Protein AF-A0A7J6WFV6-F1 (afdb_monomer)

Structure (mmCIF, N/CA/C/O backbone):
data_AF-A0A7J6WFV6-F1
#
_entry.id   AF-A0A7J6WFV6-F1
#
loop_
_atom_site.group_PDB
_atom_site.id
_atom_site.type_symbol
_atom_site.label_atom_id
_atom_site.label_alt_id
_atom_site.label_comp_id
_atom_site.label_asym_id
_atom_site.label_entity_id
_atom_site.label_seq_id
_atom_site.pdbx_PDB_ins_code
_atom_site.Cartn_x
_atom_site.Cartn_y
_atom_site.Cartn_z
_atom_site.occupancy
_atom_site.B_iso_or_equiv
_atom_site.auth_seq_id
_atom_site.auth_comp_id
_atom_site.auth_asym_id
_atom_site.auth_atom_id
_atom_site.pdbx_PDB_model_num
ATOM 1 N N . MET A 1 1 ? -3.712 -35.197 37.647 1.00 38.50 1 MET A N 1
ATOM 2 C CA . MET A 1 1 ? -5.068 -35.446 38.181 1.00 38.50 1 MET A CA 1
ATOM 3 C C . MET A 1 1 ? -5.587 -34.209 38.915 1.00 38.50 1 MET A C 1
ATOM 5 O O . MET A 1 1 ? -5.050 -33.871 39.955 1.00 38.50 1 MET A O 1
ATOM 9 N N . LYS A 1 2 ? -6.598 -33.537 38.350 1.00 28.94 2 LYS A N 1
ATOM 10 C CA . LYS A 1 2 ? -7.757 -32.888 39.006 1.00 28.94 2 LYS A CA 1
ATOM 11 C C . LYS A 1 2 ? -8.653 -32.417 37.851 1.00 28.94 2 LYS A C 1
ATOM 13 O O . LYS A 1 2 ? -8.308 -31.489 37.129 1.00 28.94 2 LYS A O 1
ATOM 18 N N . LYS A 1 3 ? -9.720 -33.179 37.591 1.00 36.91 3 LYS A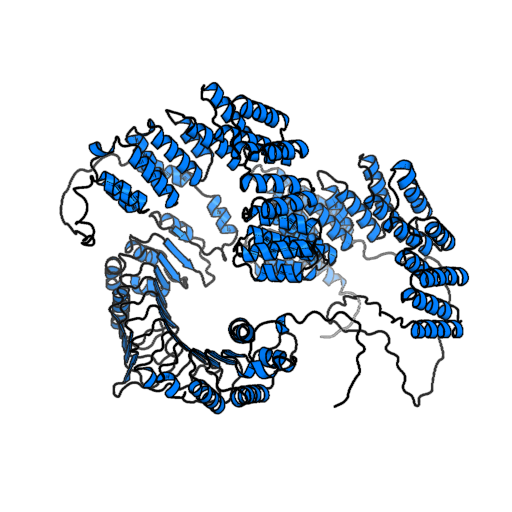 N 1
ATOM 19 C CA . LYS A 1 3 ? -10.684 -32.968 36.500 1.00 36.91 3 LYS A CA 1
ATOM 20 C C . LYS A 1 3 ? -11.504 -31.702 36.784 1.00 36.91 3 LYS A C 1
ATOM 22 O O . LYS A 1 3 ? -12.236 -31.678 37.767 1.00 36.91 3 LYS A O 1
ATOM 27 N N . ARG A 1 4 ? -11.447 -30.697 35.905 1.00 28.95 4 ARG A N 1
ATOM 28 C CA . ARG A 1 4 ? -12.541 -29.729 35.724 1.00 28.95 4 ARG A CA 1
ATOM 29 C C . ARG A 1 4 ? -13.315 -30.151 34.478 1.00 28.95 4 ARG A C 1
ATOM 31 O O . ARG A 1 4 ? -12.769 -30.136 33.381 1.00 28.95 4 ARG A O 1
ATOM 38 N N . LYS A 1 5 ? -14.560 -30.594 34.677 1.00 34.78 5 LYS A N 1
ATOM 39 C CA . LYS A 1 5 ? -15.556 -30.756 33.611 1.00 34.78 5 LYS A CA 1
ATOM 40 C C . LYS A 1 5 ? -15.832 -29.362 33.037 1.00 34.78 5 LYS A C 1
ATOM 42 O O . LYS A 1 5 ? -16.351 -28.519 33.760 1.00 34.78 5 LYS A O 1
ATOM 47 N N . MET A 1 6 ? -15.467 -29.130 31.779 1.00 28.58 6 MET A N 1
ATOM 48 C CA . MET A 1 6 ? -16.025 -28.046 30.969 1.00 28.58 6 MET A CA 1
ATOM 49 C C . MET A 1 6 ? -17.106 -28.651 30.078 1.00 28.58 6 MET A C 1
ATOM 51 O O . MET A 1 6 ? -16.882 -29.645 29.390 1.00 28.58 6 MET A O 1
ATOM 55 N N . THR A 1 7 ? -18.293 -28.075 30.179 1.00 32.41 7 THR A N 1
ATOM 56 C CA . THR A 1 7 ? -19.485 -28.349 29.384 1.00 32.41 7 THR A CA 1
ATOM 57 C C . THR A 1 7 ? -19.249 -27.960 27.926 1.00 32.41 7 THR A C 1
ATOM 59 O O . THR A 1 7 ? -18.735 -26.880 27.641 1.00 32.41 7 THR A O 1
ATOM 62 N N . MET A 1 8 ? -19.610 -28.857 27.006 1.00 37.09 8 MET A N 1
ATOM 63 C CA . MET A 1 8 ? -19.608 -28.600 25.568 1.00 37.09 8 MET A CA 1
ATOM 64 C C . MET A 1 8 ? -20.752 -27.655 25.202 1.00 37.09 8 MET A C 1
ATOM 66 O O . MET A 1 8 ? -21.900 -28.080 25.212 1.00 37.09 8 MET A O 1
ATOM 70 N N . SER A 1 9 ? -20.428 -26.416 24.842 1.00 36.56 9 SER A N 1
ATOM 71 C CA . SER A 1 9 ? -21.142 -25.630 23.826 1.00 36.56 9 SER A CA 1
ATOM 72 C C . SER A 1 9 ? -20.455 -24.273 23.684 1.00 36.56 9 SER A C 1
ATOM 74 O O . SER A 1 9 ? -20.922 -23.293 24.241 1.00 36.56 9 SER A O 1
ATOM 76 N N . ASP A 1 10 ? -19.324 -24.219 22.985 1.00 33.66 10 ASP A N 1
ATOM 77 C CA . ASP A 1 10 ? -18.844 -22.985 22.361 1.00 33.66 10 ASP A CA 1
ATOM 78 C C . ASP A 1 10 ? -17.827 -23.333 21.274 1.00 33.66 10 ASP A C 1
ATOM 80 O O . ASP A 1 10 ? -17.035 -24.266 21.406 1.00 33.66 10 ASP A O 1
ATOM 84 N N . LYS A 1 11 ? -17.930 -22.621 20.152 1.00 40.34 11 LYS A N 1
ATOM 85 C CA . LYS A 1 11 ? -17.236 -22.852 18.879 1.00 40.34 11 LYS A CA 1
ATOM 86 C C . LYS A 1 11 ? -15.741 -23.132 19.073 1.00 40.34 11 LYS A C 1
ATOM 88 O O . LYS A 1 11 ? -14.942 -22.215 19.248 1.00 40.34 11 LYS A O 1
ATOM 93 N N . VAL A 1 12 ? -15.359 -24.401 18.960 1.00 38.16 12 VAL A N 1
ATOM 94 C CA . VAL A 1 12 ? -13.961 -24.810 18.822 1.00 38.16 12 VAL A CA 1
ATOM 95 C C . VAL A 1 12 ? -13.484 -24.291 17.470 1.00 38.16 12 VAL A C 1
ATOM 97 O O . VAL A 1 12 ? -13.964 -24.728 16.424 1.00 38.16 12 VAL A O 1
ATOM 100 N N . GLY A 1 13 ? -12.568 -23.320 17.481 1.00 39.78 13 GLY A N 1
ATOM 101 C CA . GLY A 1 13 ? -11.768 -23.018 16.302 1.00 39.78 13 GLY A CA 1
ATOM 102 C C . GLY A 1 13 ? -11.133 -24.324 15.843 1.00 39.78 13 GLY A C 1
ATOM 103 O O . GLY A 1 13 ? -10.410 -24.947 16.615 1.00 39.78 13 GLY A O 1
ATOM 104 N N . ILE A 1 14 ? -11.476 -24.774 14.636 1.00 43.75 14 ILE A N 1
ATOM 105 C CA . ILE A 1 14 ? -10.918 -25.996 14.057 1.00 43.75 14 ILE A CA 1
ATOM 106 C C . ILE A 1 14 ? -9.399 -25.835 14.094 1.00 43.75 14 ILE A C 1
ATOM 108 O O . ILE A 1 14 ? -8.862 -24.916 13.468 1.00 43.75 14 ILE A O 1
ATOM 112 N N . ASP A 1 15 ? -8.718 -26.686 14.858 1.00 55.09 15 ASP A N 1
ATOM 113 C CA . ASP A 1 15 ? -7.265 -26.769 14.852 1.00 55.09 15 ASP A CA 1
ATOM 114 C C . ASP A 1 15 ? -6.843 -27.363 13.504 1.00 55.09 15 ASP A C 1
ATOM 116 O O . ASP A 1 15 ? -6.619 -28.558 13.356 1.00 55.09 15 ASP A O 1
ATOM 120 N N . ARG A 1 16 ? -6.802 -26.510 12.477 1.00 61.06 16 ARG A N 1
ATOM 121 C CA . ARG A 1 16 ? -6.422 -26.889 11.110 1.00 61.06 16 ARG A CA 1
ATOM 122 C C . ARG A 1 16 ? -4.973 -27.326 11.021 1.00 61.06 16 ARG A C 1
ATOM 124 O O . ARG A 1 16 ? -4.603 -28.014 10.078 1.00 61.06 16 ARG A O 1
ATOM 131 N N . ILE A 1 17 ? -4.144 -26.919 11.984 1.00 58.09 17 ILE A N 1
ATOM 132 C CA . ILE A 1 17 ? -2.787 -27.436 12.050 1.00 58.09 17 ILE A CA 1
ATOM 133 C C . ILE A 1 17 ? -2.912 -28.939 12.343 1.00 58.09 17 ILE A C 1
ATOM 135 O O . ILE A 1 17 ? -2.268 -29.708 11.639 1.00 58.09 17 ILE A O 1
ATOM 139 N N . SER A 1 18 ? -3.804 -29.358 13.268 1.00 64.44 18 SER A N 1
ATOM 140 C CA . SER A 1 18 ? -4.104 -30.765 13.623 1.00 64.44 18 SER A CA 1
ATOM 141 C C . SER A 1 18 ? -4.593 -31.634 12.465 1.00 64.44 18 SER A C 1
ATOM 143 O O . SER A 1 18 ? -4.590 -32.853 12.615 1.00 64.44 18 SER A O 1
ATOM 145 N N . GLU A 1 19 ? -4.899 -31.069 11.299 1.00 68.50 19 GLU A N 1
ATOM 146 C CA . GLU A 1 19 ? -5.245 -31.805 10.074 1.00 68.50 19 GLU A CA 1
ATOM 147 C C . GLU A 1 19 ? -4.045 -32.007 9.126 1.00 68.50 19 GLU A C 1
ATOM 149 O O . GLU A 1 19 ? -4.116 -32.817 8.205 1.00 68.50 19 GLU A O 1
ATOM 154 N N . LEU A 1 20 ? -2.915 -31.317 9.340 1.00 75.56 20 LEU A N 1
ATOM 155 C CA . LEU A 1 20 ? -1.751 -31.411 8.454 1.00 75.56 20 LEU A CA 1
ATOM 156 C C . LEU A 1 20 ? -0.984 -32.735 8.636 1.00 75.56 20 LEU A C 1
ATOM 158 O O . LEU A 1 20 ? -0.801 -33.190 9.772 1.00 75.56 20 LEU A O 1
ATOM 162 N N . PRO A 1 21 ? -0.472 -33.339 7.547 1.00 81.25 21 PRO A N 1
ATOM 163 C CA . PRO A 1 21 ? 0.463 -34.454 7.622 1.00 81.25 21 PRO A CA 1
ATOM 164 C C . PRO A 1 21 ? 1.735 -34.088 8.391 1.00 81.25 21 PRO A C 1
ATOM 166 O O . PRO A 1 21 ? 2.300 -33.007 8.212 1.00 81.25 21 PRO A O 1
ATOM 169 N N . ASP A 1 22 ? 2.223 -35.033 9.190 1.00 81.62 22 ASP A N 1
ATOM 170 C CA . ASP A 1 22 ? 3.402 -34.887 10.049 1.00 81.62 22 ASP A CA 1
ATOM 171 C C . ASP A 1 22 ? 4.650 -34.438 9.265 1.00 81.62 22 ASP A C 1
ATOM 173 O O . ASP A 1 22 ? 5.384 -33.557 9.712 1.00 81.62 22 ASP A O 1
ATOM 177 N N . HIS A 1 23 ? 4.828 -34.947 8.041 1.00 79.69 23 HIS A N 1
ATOM 178 C CA . HIS A 1 23 ? 5.910 -34.547 7.136 1.00 79.69 23 HIS A CA 1
ATOM 179 C C . HIS A 1 23 ? 5.885 -33.044 6.800 1.00 79.69 23 HIS A C 1
ATOM 181 O O . HIS A 1 23 ? 6.933 -32.403 6.752 1.00 79.69 23 HIS A O 1
ATOM 187 N N . ILE A 1 24 ? 4.702 -32.445 6.607 1.00 80.62 24 ILE A N 1
ATOM 188 C CA . ILE A 1 24 ? 4.590 -31.007 6.306 1.00 80.62 24 ILE A CA 1
ATOM 189 C C . ILE A 1 24 ? 5.020 -30.180 7.515 1.00 80.62 24 ILE A C 1
ATOM 191 O O . ILE A 1 24 ? 5.749 -29.196 7.384 1.00 80.62 24 ILE A O 1
ATOM 195 N N . ILE A 1 25 ? 4.603 -30.602 8.705 1.00 80.50 25 ILE A N 1
ATOM 196 C CA . ILE A 1 25 ? 4.937 -29.911 9.946 1.00 80.50 25 ILE A CA 1
ATOM 197 C C . ILE A 1 25 ? 6.452 -29.971 10.190 1.00 80.50 25 ILE A C 1
ATOM 199 O O . ILE A 1 25 ? 7.074 -28.936 10.439 1.00 80.50 25 ILE A O 1
ATOM 203 N N . ILE A 1 26 ? 7.054 -31.153 10.041 1.00 79.38 26 ILE A N 1
ATOM 204 C CA . ILE A 1 26 ? 8.480 -31.395 10.290 1.00 79.38 26 ILE A CA 1
ATOM 205 C C . ILE A 1 26 ? 9.383 -30.702 9.252 1.00 79.38 26 ILE A C 1
ATOM 207 O O . ILE A 1 26 ? 10.360 -30.062 9.640 1.00 79.38 26 ILE A O 1
ATOM 211 N N . HIS A 1 27 ? 9.074 -30.794 7.953 1.00 78.44 27 HIS A N 1
ATOM 212 C CA . HIS A 1 27 ? 9.981 -30.335 6.888 1.00 78.44 27 HIS A CA 1
ATOM 213 C C . HIS A 1 27 ? 9.681 -28.936 6.340 1.00 78.44 27 HIS A C 1
ATOM 215 O O . HIS A 1 27 ? 10.570 -28.325 5.756 1.00 78.44 27 HIS A O 1
ATOM 221 N N . HIS A 1 28 ? 8.470 -28.399 6.531 1.00 77.25 28 HIS A N 1
ATOM 222 C CA . HIS A 1 28 ? 8.099 -27.085 5.987 1.00 77.25 28 HIS A CA 1
ATOM 223 C C . HIS A 1 28 ? 7.744 -26.040 7.047 1.00 77.25 28 HIS A C 1
ATOM 225 O O . HIS A 1 28 ? 7.849 -24.852 6.759 1.00 77.25 28 HIS A O 1
ATOM 231 N N . ILE A 1 29 ? 7.339 -26.434 8.260 1.00 79.56 29 ILE A N 1
ATOM 232 C CA . ILE A 1 29 ? 6.943 -25.477 9.311 1.00 79.56 29 ILE A CA 1
ATOM 233 C C . ILE A 1 29 ? 8.039 -25.323 10.368 1.00 79.56 29 ILE A C 1
ATOM 235 O O . ILE A 1 29 ? 8.501 -24.212 10.627 1.00 79.56 29 ILE A O 1
ATOM 239 N N . PHE A 1 30 ? 8.496 -26.431 10.953 1.00 83.50 30 PHE A N 1
ATOM 240 C CA . PHE A 1 30 ? 9.546 -26.438 11.975 1.00 83.50 30 PHE A CA 1
ATOM 241 C C . PHE A 1 30 ? 10.893 -25.803 11.569 1.00 83.50 30 PHE A C 1
ATOM 243 O O . PHE A 1 30 ? 11.491 -25.180 12.446 1.00 83.50 30 PHE A O 1
ATOM 250 N N . PRO A 1 31 ? 11.373 -25.838 10.305 1.00 80.38 31 PRO A N 1
ATOM 251 C CA . PRO A 1 31 ? 12.658 -25.223 9.949 1.00 80.38 31 PRO A CA 1
ATOM 252 C C . PRO A 1 31 ? 12.731 -23.715 10.237 1.00 80.38 31 PRO A C 1
ATOM 254 O O . PRO A 1 31 ? 13.815 -23.177 10.457 1.00 80.38 31 PRO A O 1
ATOM 257 N N . PHE A 1 32 ? 11.582 -23.030 10.248 1.00 77.81 32 PHE A N 1
ATOM 258 C CA . PHE A 1 32 ? 11.485 -21.579 10.431 1.00 77.81 32 PHE A CA 1
ATOM 259 C C . PHE A 1 32 ? 11.270 -21.150 11.891 1.00 77.81 32 PHE A C 1
ATOM 261 O O . PHE A 1 32 ? 11.148 -19.956 12.165 1.00 77.81 32 PHE A O 1
ATOM 268 N N . LEU A 1 33 ? 11.189 -22.098 12.831 1.00 80.88 33 LEU A N 1
ATOM 269 C CA . LEU A 1 33 ? 10.854 -21.840 14.231 1.00 80.88 33 LEU A CA 1
ATOM 270 C C . LEU A 1 33 ? 12.017 -22.192 15.170 1.00 80.88 33 LEU A C 1
ATOM 272 O O . LEU A 1 33 ? 12.814 -23.090 14.906 1.00 80.88 33 LEU A O 1
ATOM 276 N N . ASP A 1 34 ? 12.093 -21.491 16.304 1.00 83.06 34 ASP A N 1
ATOM 277 C CA . ASP A 1 34 ? 13.002 -21.853 17.397 1.00 83.06 34 ASP A CA 1
ATOM 278 C C . ASP A 1 34 ? 12.508 -23.134 18.086 1.00 83.06 34 ASP A C 1
ATOM 280 O O . ASP A 1 34 ? 11.310 -23.300 18.350 1.00 83.06 34 ASP A O 1
ATOM 284 N N . ILE A 1 35 ? 13.431 -24.034 18.425 1.00 86.94 35 ILE A N 1
ATOM 285 C CA . ILE A 1 35 ? 13.117 -25.339 19.016 1.00 86.94 35 ILE A CA 1
ATOM 286 C C . ILE A 1 35 ? 12.361 -25.228 20.344 1.00 86.94 35 ILE A C 1
ATOM 288 O O . ILE A 1 35 ? 11.544 -26.087 20.674 1.00 86.94 35 ILE A O 1
ATOM 292 N N . LYS A 1 36 ? 12.542 -24.136 21.093 1.00 83.69 36 LYS A N 1
ATOM 293 C CA . LYS A 1 36 ? 11.756 -23.841 22.295 1.00 83.69 36 LYS A CA 1
ATOM 294 C C . LYS A 1 36 ? 10.284 -23.625 21.967 1.00 83.69 36 LYS A C 1
ATOM 296 O O . LYS A 1 36 ? 9.430 -24.131 22.692 1.00 83.69 36 LYS A O 1
ATOM 301 N N . VAL A 1 37 ? 9.990 -22.900 20.889 1.00 83.88 37 VAL A N 1
ATOM 302 C CA . VAL A 1 37 ? 8.616 -22.657 20.425 1.00 83.88 37 VAL A CA 1
ATOM 303 C C . VAL A 1 37 ? 8.009 -23.958 19.911 1.00 83.88 37 VAL A C 1
ATOM 305 O O . VAL A 1 37 ? 6.879 -24.278 20.270 1.00 83.88 37 VAL A O 1
ATOM 308 N N . ILE A 1 38 ? 8.782 -24.747 19.159 1.00 85.31 38 ILE A N 1
ATOM 309 C CA . ILE A 1 38 ? 8.357 -26.060 18.654 1.00 85.31 38 ILE A CA 1
ATOM 310 C C . ILE A 1 38 ? 7.978 -26.989 19.811 1.00 85.31 38 ILE A C 1
ATOM 312 O O . ILE A 1 38 ? 6.887 -27.556 19.811 1.00 85.31 38 ILE A O 1
ATOM 316 N N . VAL A 1 39 ? 8.838 -27.119 20.826 1.00 84.50 39 VAL A N 1
ATOM 317 C CA . VAL A 1 39 ? 8.597 -27.981 21.994 1.00 84.50 39 VAL A CA 1
ATOM 318 C C . VAL A 1 39 ? 7.401 -27.477 22.807 1.00 84.50 39 VAL A C 1
ATOM 320 O O . VAL A 1 39 ? 6.557 -28.276 23.206 1.00 84.50 39 VAL A O 1
ATOM 323 N N . GLN A 1 40 ? 7.280 -26.163 23.028 1.00 81.88 40 GLN A N 1
ATOM 324 C CA . GLN A 1 40 ? 6.133 -25.582 23.737 1.00 81.88 40 GLN A CA 1
ATOM 325 C C . GLN A 1 40 ? 4.814 -25.841 23.003 1.00 81.88 40 GLN A C 1
ATOM 327 O O . GLN A 1 40 ? 3.865 -26.322 23.619 1.00 81.88 40 GLN A O 1
ATOM 332 N N . ALA A 1 41 ? 4.765 -25.571 21.698 1.00 78.44 41 ALA A N 1
ATOM 333 C CA . ALA A 1 41 ? 3.582 -25.807 20.877 1.00 78.44 41 ALA A CA 1
ATOM 334 C C . ALA A 1 41 ? 3.233 -27.302 20.802 1.00 78.44 41 ALA A C 1
ATOM 336 O O . ALA A 1 41 ? 2.069 -27.676 20.929 1.00 78.44 41 ALA A O 1
ATOM 337 N N . SER A 1 42 ? 4.246 -28.162 20.682 1.00 80.25 42 SER A N 1
ATOM 338 C CA . SER A 1 42 ? 4.066 -29.612 20.619 1.00 80.25 42 SER A CA 1
ATOM 339 C C . SER A 1 42 ? 3.526 -30.179 21.931 1.00 80.25 42 SER A C 1
ATOM 341 O O . SER A 1 42 ? 2.583 -30.955 21.903 1.00 80.25 42 SER A O 1
ATOM 343 N N . ILE A 1 43 ? 4.054 -29.764 23.091 1.00 76.56 43 ILE A N 1
ATOM 344 C CA . ILE A 1 43 ? 3.601 -30.253 24.410 1.00 76.56 43 ILE A CA 1
ATOM 345 C C . ILE A 1 43 ? 2.146 -29.862 24.707 1.00 76.56 43 ILE A C 1
ATOM 347 O O . ILE A 1 43 ? 1.450 -30.597 25.407 1.00 76.56 43 ILE A O 1
ATOM 351 N N . LEU A 1 44 ? 1.692 -28.716 24.195 1.00 72.75 44 LEU A N 1
ATOM 352 C CA . LEU A 1 44 ? 0.310 -28.256 24.348 1.00 72.75 44 LEU A CA 1
ATOM 353 C C . LEU A 1 44 ? -0.673 -29.023 23.447 1.00 72.75 44 LEU A C 1
ATOM 355 O O . LEU A 1 44 ? -1.872 -29.007 23.718 1.00 72.75 44 LEU A O 1
ATOM 359 N N . SER A 1 45 ? -0.179 -29.713 22.414 1.00 73.94 45 SER A N 1
ATOM 360 C CA . SER A 1 45 ? -0.983 -30.539 21.513 1.00 73.94 45 SER A CA 1
ATOM 361 C C . SER A 1 45 ? -0.980 -32.004 21.948 1.00 73.94 45 SER A C 1
ATOM 363 O O . SER A 1 45 ? 0.066 -32.603 22.196 1.00 73.94 45 SER A O 1
ATOM 365 N N . ASN A 1 46 ? -2.161 -32.628 21.975 1.00 71.25 46 ASN A N 1
ATOM 366 C CA . ASN A 1 46 ? -2.269 -34.071 22.203 1.00 71.25 46 ASN A CA 1
ATOM 367 C C . ASN A 1 46 ? -1.803 -34.892 20.987 1.00 71.25 46 ASN A C 1
ATOM 369 O O . ASN A 1 46 ? -1.354 -36.019 21.175 1.00 71.25 46 ASN A O 1
ATOM 373 N N . ARG A 1 47 ? -1.878 -34.338 19.763 1.00 77.81 47 ARG A N 1
ATOM 374 C CA . ARG A 1 47 ? -1.526 -35.046 18.519 1.00 77.81 47 ARG A CA 1
ATOM 375 C C . ARG A 1 47 ? -0.017 -35.064 18.269 1.00 77.81 47 ARG A C 1
ATOM 377 O O . ARG A 1 47 ? 0.529 -36.107 17.937 1.00 77.81 47 ARG A O 1
ATOM 384 N N . TRP A 1 48 ? 0.675 -33.942 18.470 1.00 75.94 48 TRP A N 1
ATOM 385 C CA . TRP A 1 48 ? 2.112 -33.826 18.146 1.00 75.94 48 TRP A CA 1
ATOM 386 C C . TRP A 1 48 ? 3.018 -33.715 19.352 1.00 75.94 48 TRP A C 1
ATOM 388 O O . TRP A 1 48 ? 4.158 -33.267 19.231 1.00 75.94 48 TRP A O 1
ATOM 398 N N . ARG A 1 49 ? 2.546 -34.151 20.517 1.00 78.81 49 ARG A N 1
ATOM 399 C CA . ARG A 1 49 ? 3.312 -34.123 21.765 1.00 78.81 49 ARG A CA 1
ATOM 400 C C . ARG A 1 49 ? 4.748 -34.631 21.625 1.00 78.81 49 ARG A C 1
ATOM 402 O O . ARG A 1 49 ? 5.636 -34.150 22.329 1.00 78.81 49 ARG A O 1
ATOM 409 N N . TYR A 1 50 ? 4.962 -35.583 20.720 1.00 81.50 50 TYR A N 1
ATOM 410 C CA . TYR A 1 50 ? 6.250 -36.217 20.457 1.00 81.50 50 TYR A CA 1
ATOM 411 C C . TYR A 1 50 ? 6.865 -35.852 19.098 1.00 81.50 50 TYR A C 1
ATOM 413 O O . TYR A 1 50 ? 8.013 -36.195 18.865 1.00 81.50 50 TYR A O 1
ATOM 421 N N . LEU A 1 51 ? 6.170 -35.105 18.233 1.00 82.44 51 LEU A N 1
ATOM 422 C CA . LEU A 1 51 ? 6.620 -34.824 16.861 1.00 82.44 51 LEU A CA 1
ATOM 423 C C . LEU A 1 51 ? 7.918 -34.005 16.814 1.00 82.44 51 LEU A C 1
ATOM 425 O O . LEU A 1 51 ? 8.765 -34.198 15.946 1.00 82.44 51 LEU A O 1
ATOM 429 N N . TRP A 1 52 ? 8.111 -33.117 17.793 1.00 84.62 52 TRP A N 1
ATOM 430 C CA . TRP A 1 52 ? 9.345 -32.343 17.942 1.00 84.62 52 TRP A CA 1
ATOM 431 C C . TRP A 1 52 ? 10.589 -33.223 18.117 1.00 84.62 52 TRP A C 1
ATOM 433 O O . TRP A 1 52 ? 11.691 -32.767 17.827 1.00 84.62 52 TRP A O 1
ATOM 443 N N . LYS A 1 53 ? 10.445 -34.479 18.561 1.00 84.00 53 LYS A N 1
ATOM 444 C CA . LYS A 1 53 ? 11.567 -35.414 18.693 1.00 84.00 53 LYS A CA 1
ATOM 445 C C . LYS A 1 53 ? 12.129 -35.876 17.350 1.00 84.00 53 LYS A C 1
ATOM 447 O O . LYS A 1 53 ? 13.249 -36.360 17.316 1.00 84.00 53 LYS A O 1
ATOM 452 N N . SER A 1 54 ? 11.385 -35.714 16.260 1.00 85.44 54 SER A N 1
ATOM 453 C CA . SER A 1 54 ? 11.804 -36.115 14.913 1.00 85.44 54 SER A CA 1
ATOM 454 C C . SER A 1 54 ? 12.215 -34.919 14.035 1.00 85.44 54 SER A C 1
ATOM 456 O O . SER A 1 54 ? 12.417 -35.078 12.838 1.00 85.44 54 SER A O 1
ATOM 458 N N . THR A 1 55 ? 12.335 -33.701 14.592 1.00 85.62 55 THR A N 1
ATOM 459 C CA . THR A 1 55 ? 12.615 -32.486 13.797 1.00 85.62 55 THR A CA 1
ATOM 460 C C . THR A 1 55 ? 14.072 -32.391 13.331 1.00 85.62 55 THR A C 1
ATOM 462 O O . THR A 1 55 ? 14.949 -32.257 14.188 1.00 85.62 55 THR A O 1
ATOM 465 N N . PRO A 1 56 ? 14.380 -32.374 12.019 1.00 84.75 56 PRO A N 1
ATOM 466 C CA . PRO A 1 56 ? 15.758 -32.315 11.519 1.00 84.75 56 PRO A CA 1
ATOM 467 C C . PRO A 1 56 ? 16.414 -30.933 11.692 1.00 84.75 56 PRO A C 1
ATOM 469 O O . PRO A 1 56 ? 17.617 -30.801 11.486 1.00 84.75 56 PRO A O 1
ATOM 472 N N . TYR A 1 57 ? 15.665 -29.906 12.104 1.00 87.62 57 TYR A N 1
ATOM 473 C CA . TYR A 1 57 ? 16.175 -28.549 12.318 1.00 87.62 57 TYR A CA 1
ATOM 474 C C . TYR A 1 57 ? 16.157 -28.197 13.807 1.00 87.62 57 TYR A C 1
ATOM 476 O O . TYR A 1 57 ? 15.095 -28.131 14.432 1.00 87.62 57 TYR A O 1
ATOM 484 N N . LEU A 1 58 ? 17.338 -27.966 14.377 1.00 89.12 58 LEU A N 1
ATOM 485 C CA . LEU A 1 58 ? 17.541 -27.637 15.784 1.00 89.12 58 LEU A CA 1
ATOM 486 C C . LEU A 1 58 ? 18.116 -26.227 15.908 1.00 89.12 58 LEU A C 1
ATOM 488 O O . LEU A 1 58 ? 19.330 -26.043 15.882 1.00 89.12 58 LEU A O 1
ATOM 492 N N . ASN A 1 59 ? 17.234 -25.238 16.058 1.00 88.69 59 ASN A N 1
ATOM 493 C CA . ASN A 1 59 ? 17.615 -23.836 16.215 1.00 88.69 59 ASN A CA 1
ATOM 494 C C . ASN A 1 59 ? 17.407 -23.370 17.657 1.00 88.69 59 ASN A C 1
ATOM 496 O O . ASN A 1 59 ? 16.268 -23.272 18.117 1.00 88.69 59 ASN A O 1
ATOM 500 N N . PHE A 1 60 ? 18.503 -23.077 18.358 1.00 88.25 60 PHE A N 1
ATOM 501 C CA . PHE A 1 60 ? 18.514 -22.627 19.747 1.00 88.25 60 PHE A CA 1
ATOM 502 C C . PHE A 1 60 ? 18.926 -21.150 19.839 1.00 88.25 60 PHE A C 1
ATOM 504 O O . PHE A 1 60 ? 20.103 -20.825 19.664 1.00 88.25 60 PHE A O 1
ATOM 511 N N . HIS A 1 61 ? 17.997 -20.254 20.188 1.00 83.56 61 HIS A N 1
ATOM 512 C CA . HIS A 1 61 ? 18.311 -18.851 20.478 1.00 83.56 61 HIS A CA 1
ATOM 513 C C . HIS A 1 61 ? 18.109 -18.496 21.956 1.00 83.56 61 HIS A C 1
ATOM 515 O O . HIS A 1 61 ? 17.015 -18.590 22.519 1.00 83.56 61 HIS A O 1
ATOM 521 N N . LEU A 1 62 ? 19.166 -17.976 22.580 1.00 73.38 62 LEU A N 1
ATOM 522 C CA . LEU A 1 62 ? 19.108 -17.328 23.887 1.00 73.38 62 LEU A CA 1
ATOM 523 C C . LEU A 1 62 ? 19.048 -15.807 23.689 1.00 73.38 62 LEU A C 1
ATOM 525 O O . LEU A 1 62 ? 20.064 -15.132 23.812 1.00 73.38 62 LEU A O 1
ATOM 529 N N . ASN A 1 63 ? 17.877 -15.248 23.350 1.00 60.34 63 ASN A N 1
ATOM 530 C CA . ASN A 1 63 ? 17.678 -13.791 23.340 1.00 60.34 63 ASN A CA 1
ATOM 531 C C . ASN A 1 63 ? 16.284 -13.347 23.819 1.00 60.34 63 ASN A C 1
ATOM 533 O O . ASN A 1 63 ? 15.296 -14.074 23.758 1.00 60.34 63 ASN A O 1
ATOM 537 N N . GLN A 1 64 ? 16.280 -12.144 24.396 1.00 49.66 64 GLN A N 1
ATOM 538 C CA . GLN A 1 64 ? 15.293 -11.572 25.311 1.00 49.66 64 GLN A CA 1
ATOM 539 C C . GLN A 1 64 ? 13.888 -11.456 24.712 1.00 49.66 64 GLN A C 1
ATOM 541 O O . GLN A 1 64 ? 13.691 -10.871 23.652 1.00 49.66 64 GLN A O 1
ATOM 546 N N . CYS A 1 65 ? 12.890 -11.935 25.459 1.00 37.09 65 CYS A N 1
ATOM 547 C CA . CYS A 1 65 ? 11.500 -11.566 25.221 1.00 37.09 65 CYS A CA 1
ATOM 548 C C . CYS A 1 65 ? 11.386 -10.029 25.325 1.00 37.09 65 CYS A C 1
ATOM 550 O O . CYS A 1 65 ? 11.671 -9.499 26.404 1.00 37.09 65 CYS A O 1
ATOM 552 N N . PRO A 1 66 ? 10.948 -9.302 24.277 1.00 40.00 66 PRO A N 1
ATOM 553 C CA . PRO A 1 66 ? 10.910 -7.833 24.287 1.00 40.00 66 PRO A CA 1
ATOM 554 C C . PRO A 1 66 ? 9.977 -7.244 25.358 1.00 40.00 66 PRO A C 1
ATOM 556 O O . PRO A 1 66 ? 10.020 -6.051 25.633 1.00 40.00 66 PRO A O 1
ATOM 559 N N . ARG A 1 67 ? 9.110 -8.073 25.958 1.00 39.47 67 ARG A N 1
ATOM 560 C CA . ARG A 1 67 ? 8.010 -7.638 26.830 1.00 39.47 67 ARG A CA 1
ATOM 561 C C . ARG A 1 67 ? 8.222 -7.877 28.323 1.00 39.47 67 ARG A C 1
ATOM 563 O O . ARG A 1 67 ? 7.424 -7.397 29.117 1.00 39.47 67 ARG A O 1
ATOM 570 N N . THR A 1 68 ? 9.283 -8.566 28.746 1.00 39.94 68 THR A N 1
ATOM 571 C CA . THR A 1 68 ? 9.524 -8.799 30.180 1.00 39.94 68 THR A CA 1
ATOM 572 C C . THR A 1 68 ? 11.008 -8.713 30.510 1.00 39.94 68 THR A C 1
ATOM 574 O O . THR A 1 68 ? 11.783 -9.549 30.053 1.00 39.94 68 THR A O 1
ATOM 577 N N . LYS A 1 69 ? 11.396 -7.776 31.386 1.00 39.47 69 LYS A N 1
ATOM 578 C CA . LYS A 1 69 ? 12.745 -7.628 31.980 1.00 39.47 69 LYS A CA 1
ATOM 579 C C . LYS A 1 69 ? 13.193 -8.828 32.853 1.00 39.47 69 LYS A C 1
ATOM 581 O O . LYS A 1 69 ? 13.985 -8.664 33.774 1.00 39.47 69 LYS A O 1
ATOM 586 N N . LYS A 1 70 ? 12.699 -10.048 32.619 1.00 45.34 70 LYS A N 1
ATOM 587 C CA . LYS A 1 70 ? 13.192 -11.256 33.294 1.00 45.34 70 LYS A CA 1
ATOM 588 C C . LYS A 1 70 ? 14.280 -11.893 32.431 1.00 45.34 70 LYS A C 1
ATOM 590 O O . LYS A 1 70 ? 13.977 -12.540 31.432 1.00 45.34 70 LYS A O 1
ATOM 595 N N . ARG A 1 71 ? 15.547 -11.711 32.832 1.00 52.31 71 ARG A N 1
ATOM 596 C CA . ARG A 1 71 ? 16.690 -12.488 32.321 1.00 52.31 71 ARG A CA 1
ATOM 597 C C . ARG A 1 71 ? 16.345 -13.980 32.410 1.00 52.31 71 ARG A C 1
ATOM 599 O O . ARG A 1 71 ? 16.022 -14.476 33.490 1.00 52.31 71 ARG A O 1
ATOM 606 N N . ILE A 1 72 ? 16.375 -14.691 31.284 1.00 57.47 72 ILE A N 1
ATOM 607 C CA . ILE A 1 72 ? 16.288 -16.155 31.288 1.00 57.47 72 ILE A CA 1
ATOM 608 C C . ILE A 1 72 ? 17.565 -16.673 31.958 1.00 57.47 72 ILE A C 1
ATOM 610 O O . ILE A 1 72 ? 18.659 -16.242 31.621 1.00 57.47 72 ILE A O 1
ATOM 614 N N . ASN A 1 73 ? 17.429 -17.570 32.934 1.00 66.56 73 ASN A N 1
ATOM 615 C CA . ASN A 1 73 ? 18.571 -18.139 33.647 1.00 66.56 73 ASN A CA 1
ATOM 616 C C . ASN A 1 73 ? 19.374 -19.069 32.712 1.00 66.56 73 ASN A C 1
ATOM 618 O O . ASN A 1 73 ? 18.812 -20.054 32.225 1.00 66.56 73 ASN A O 1
ATOM 622 N N . LYS A 1 74 ? 20.668 -18.783 32.498 1.00 71.38 74 LYS A N 1
ATOM 623 C CA . LYS A 1 74 ? 21.607 -19.579 31.681 1.00 71.38 74 LYS A CA 1
ATOM 624 C C . LYS A 1 74 ? 21.532 -21.076 31.964 1.00 71.38 74 LYS A C 1
ATOM 626 O O . LYS A 1 74 ? 21.486 -21.876 31.036 1.00 71.38 74 LYS A O 1
ATOM 631 N N . SER A 1 75 ? 21.449 -21.456 33.242 1.00 74.25 75 SER A N 1
ATOM 632 C CA . SER A 1 75 ? 21.403 -22.866 33.642 1.00 74.25 75 SER A CA 1
ATOM 633 C C . SER A 1 75 ? 20.165 -23.578 33.098 1.00 74.25 75 SER A C 1
ATOM 635 O O . SER A 1 75 ? 20.264 -24.703 32.619 1.00 74.25 75 SER A O 1
ATOM 637 N N . ARG A 1 76 ? 19.007 -22.903 33.083 1.00 79.12 76 ARG A N 1
ATOM 638 C CA . ARG A 1 76 ? 17.762 -23.454 32.528 1.00 79.12 76 ARG A CA 1
ATOM 639 C C . ARG A 1 76 ? 17.830 -23.620 31.017 1.00 79.12 76 ARG A C 1
ATOM 641 O O . ARG A 1 76 ? 17.242 -24.567 30.508 1.00 79.12 76 ARG A O 1
ATOM 648 N N . PHE A 1 77 ? 18.511 -22.714 30.317 1.00 83.38 77 PHE A N 1
ATOM 649 C CA . PHE A 1 77 ? 18.720 -22.846 28.879 1.00 83.38 77 PHE A CA 1
ATOM 650 C C . PHE A 1 77 ? 19.628 -24.034 28.569 1.00 83.38 77 PHE A C 1
ATOM 652 O O . PHE A 1 77 ? 19.223 -24.901 27.805 1.00 83.38 77 PHE A O 1
ATOM 659 N N . SER A 1 78 ? 20.778 -24.152 29.237 1.00 82.69 78 SER A N 1
ATOM 660 C CA . SER A 1 78 ? 21.669 -25.300 29.035 1.00 82.69 78 SER A CA 1
ATOM 661 C C . SER A 1 78 ? 20.972 -26.627 29.352 1.00 82.69 78 SER A C 1
ATOM 663 O O . SER A 1 78 ? 21.005 -27.537 28.534 1.00 82.69 78 SER A O 1
ATOM 665 N N . THR A 1 79 ? 20.234 -26.718 30.468 1.00 84.88 79 THR A N 1
ATOM 666 C CA . THR A 1 79 ? 19.433 -27.915 30.790 1.00 84.88 79 THR A CA 1
ATOM 667 C C . THR A 1 79 ? 18.331 -28.187 29.763 1.00 84.88 79 THR A C 1
ATOM 669 O O . THR A 1 79 ? 17.963 -29.340 29.549 1.00 84.88 79 THR A O 1
ATOM 672 N N . PHE A 1 80 ? 17.771 -27.153 29.132 1.00 86.94 80 PHE A N 1
ATOM 673 C CA . PHE A 1 80 ? 16.803 -27.330 28.053 1.00 86.94 80 PHE A CA 1
ATOM 674 C C . PHE A 1 80 ? 17.461 -27.946 26.812 1.00 86.94 80 PHE A C 1
ATOM 676 O O . PHE A 1 80 ? 16.924 -28.921 26.293 1.00 86.94 80 PHE A O 1
ATOM 683 N N . VAL A 1 81 ? 18.634 -27.455 26.396 1.00 87.25 81 VAL A N 1
ATOM 684 C CA . VAL A 1 81 ? 19.401 -28.044 25.282 1.00 87.25 81 VAL A CA 1
ATOM 685 C C . VAL A 1 81 ? 19.765 -29.503 25.587 1.00 87.25 81 VAL A C 1
ATOM 687 O O . VAL A 1 81 ? 19.482 -30.379 24.770 1.00 87.25 81 VAL A O 1
ATOM 690 N N . ASP A 1 82 ? 20.268 -29.788 26.797 1.00 86.75 82 ASP A N 1
ATOM 691 C CA . ASP A 1 82 ? 20.596 -31.151 27.252 1.00 86.75 82 ASP A CA 1
ATOM 692 C C . ASP A 1 82 ? 19.381 -32.097 27.150 1.00 86.75 82 ASP A C 1
ATOM 694 O O . ASP A 1 82 ? 19.481 -33.236 26.686 1.00 86.75 82 ASP A O 1
ATOM 698 N N . ARG A 1 83 ? 18.197 -31.625 27.561 1.00 86.62 83 ARG A N 1
ATOM 699 C CA . ARG A 1 83 ? 16.952 -32.410 27.511 1.00 86.62 83 ARG A CA 1
ATOM 700 C C . ARG A 1 83 ? 16.446 -32.628 26.093 1.00 86.62 83 ARG A C 1
ATOM 702 O O . ARG A 1 83 ? 15.966 -33.714 25.793 1.00 86.62 83 ARG A O 1
ATOM 709 N N . VAL A 1 84 ? 16.529 -31.618 25.231 1.00 86.19 84 VAL A N 1
ATOM 710 C CA . VAL A 1 84 ? 16.090 -31.746 23.835 1.00 86.19 84 VAL A CA 1
ATOM 711 C C . VAL A 1 84 ? 16.958 -32.758 23.096 1.00 86.19 84 VAL A C 1
ATOM 713 O O . VAL A 1 84 ? 16.415 -33.610 22.405 1.00 86.19 84 VAL A O 1
ATOM 716 N N . LEU A 1 85 ? 18.278 -32.710 23.285 1.00 85.12 85 LEU A N 1
ATOM 717 C CA . LEU A 1 85 ? 19.204 -33.632 22.626 1.00 85.12 85 LEU A CA 1
ATOM 718 C C . LEU A 1 85 ? 19.118 -35.067 23.169 1.00 85.12 85 LEU A C 1
ATOM 720 O O . LEU A 1 85 ? 19.288 -36.005 22.399 1.00 85.12 85 LEU A O 1
ATOM 724 N N . SER A 1 86 ? 18.825 -35.255 24.461 1.00 85.06 86 SER A N 1
ATOM 725 C CA . SER A 1 86 ? 18.708 -36.594 25.071 1.00 85.06 86 SER A CA 1
ATOM 726 C C . SER A 1 86 ? 17.374 -37.299 24.809 1.00 85.06 86 SER A C 1
ATOM 728 O O . SER A 1 86 ? 17.325 -38.524 24.818 1.00 85.06 86 SER A O 1
ATOM 730 N N . LEU A 1 87 ? 16.289 -36.553 24.587 1.00 82.81 87 LEU A N 1
ATOM 731 C CA . LEU A 1 87 ? 14.939 -37.105 24.398 1.00 82.81 87 LEU A CA 1
ATOM 732 C C . LEU A 1 87 ? 14.544 -37.287 22.926 1.00 82.81 87 LEU A C 1
ATOM 734 O O . LEU A 1 87 ? 13.397 -37.662 22.660 1.00 82.81 87 LEU A O 1
ATOM 738 N N . ARG A 1 88 ? 15.449 -36.965 21.997 1.00 85.12 88 ARG A N 1
ATOM 739 C CA . ARG A 1 88 ? 15.209 -36.971 20.553 1.00 85.12 88 ARG A CA 1
ATOM 740 C C . ARG A 1 88 ? 15.197 -38.401 20.000 1.00 85.12 88 ARG A C 1
ATOM 742 O O . ARG A 1 88 ? 15.890 -39.271 20.522 1.00 85.12 88 ARG A O 1
ATOM 749 N N . ASP A 1 89 ? 14.410 -38.620 18.951 1.00 76.56 89 ASP A N 1
ATOM 750 C CA . ASP A 1 89 ? 14.349 -39.910 18.262 1.00 76.56 89 ASP A CA 1
ATOM 751 C C . ASP A 1 89 ? 15.535 -40.050 17.299 1.00 76.56 89 ASP A C 1
ATOM 753 O O . ASP A 1 89 ? 16.217 -39.064 16.989 1.00 76.56 89 ASP A O 1
ATOM 757 N N . CYS A 1 90 ? 15.782 -41.278 16.833 1.00 70.62 90 CYS A N 1
ATOM 758 C CA . CYS A 1 90 ? 16.958 -41.620 16.044 1.00 70.62 90 CYS A CA 1
ATOM 759 C C . CYS A 1 90 ? 16.918 -41.112 14.587 1.00 70.62 90 CYS A C 1
ATOM 761 O O . CYS A 1 90 ? 16.946 -41.911 13.656 1.00 70.62 90 CYS A O 1
ATOM 763 N N . VAL A 1 91 ? 16.816 -39.796 14.391 1.00 79.94 91 VAL A N 1
ATOM 764 C CA . VAL A 1 91 ? 16.647 -39.132 13.088 1.00 79.94 91 VAL A CA 1
ATOM 765 C C . VAL A 1 91 ? 17.823 -38.196 12.817 1.00 79.94 91 VAL A C 1
ATOM 767 O O . VAL A 1 91 ? 18.267 -37.490 13.727 1.00 79.94 91 VAL A O 1
ATOM 770 N N . ASP A 1 92 ? 18.285 -38.129 11.571 1.00 84.06 92 ASP A N 1
ATOM 771 C CA . ASP A 1 92 ? 19.359 -37.219 11.168 1.00 84.06 92 ASP A CA 1
ATOM 772 C C . ASP A 1 92 ? 19.011 -35.740 11.443 1.00 84.06 92 ASP A C 1
ATOM 774 O O . ASP A 1 92 ? 17.844 -35.327 11.524 1.00 84.06 92 ASP A O 1
ATOM 778 N N . ILE A 1 93 ? 20.041 -34.923 11.651 1.00 86.25 93 ILE A N 1
ATOM 779 C CA . ILE A 1 93 ? 19.916 -33.481 11.872 1.00 86.25 93 ILE A CA 1
ATOM 780 C C . ILE A 1 93 ? 20.363 -32.781 10.593 1.00 86.25 93 ILE A C 1
ATOM 782 O O . ILE A 1 93 ? 21.524 -32.804 10.241 1.00 86.25 93 ILE A O 1
ATOM 786 N N . HIS A 1 94 ? 19.485 -32.072 9.901 1.00 87.44 94 HIS A N 1
ATOM 787 C CA . HIS A 1 94 ? 19.906 -31.289 8.741 1.00 87.44 94 HIS A CA 1
ATOM 788 C C . HIS A 1 94 ? 20.584 -29.969 9.156 1.00 87.44 94 HIS A C 1
ATOM 790 O O . HIS A 1 94 ? 21.548 -29.523 8.531 1.00 87.44 94 HIS A O 1
ATOM 796 N N . THR A 1 95 ? 20.107 -29.310 10.219 1.00 89.56 95 THR A N 1
ATOM 797 C CA . THR A 1 95 ? 20.706 -28.058 10.719 1.00 89.56 95 THR A CA 1
ATOM 798 C C . THR A 1 95 ? 20.755 -28.024 12.238 1.00 89.56 95 THR A C 1
ATOM 800 O O . THR A 1 95 ? 19.733 -28.201 12.899 1.00 89.56 95 THR A O 1
ATOM 803 N N . PHE A 1 96 ? 21.928 -27.713 12.783 1.00 91.56 96 PHE A N 1
ATOM 804 C CA . PHE A 1 96 ? 22.140 -27.398 14.189 1.00 91.56 96 PHE A CA 1
ATOM 805 C C . PHE A 1 96 ? 22.607 -25.948 14.316 1.00 91.56 96 PHE A C 1
ATOM 807 O O . PHE A 1 96 ? 23.671 -25.590 13.806 1.00 91.56 96 PHE A O 1
ATOM 814 N N . SER A 1 97 ? 21.831 -25.106 14.999 1.00 90.56 97 SER A N 1
ATOM 815 C CA . SER A 1 97 ? 22.212 -23.722 15.260 1.00 90.56 97 SER A CA 1
ATOM 816 C C . SER A 1 97 ? 22.090 -23.336 16.729 1.00 90.56 97 SER A C 1
ATOM 818 O O . SER A 1 97 ? 21.104 -23.646 17.398 1.00 90.56 97 SER A O 1
ATOM 820 N N . LEU A 1 98 ? 23.106 -22.642 17.238 1.00 89.06 98 LEU A N 1
ATOM 821 C CA . LEU A 1 98 ? 23.173 -22.172 18.616 1.00 89.06 98 LEU A CA 1
ATOM 822 C C . LEU A 1 98 ? 23.614 -20.712 18.638 1.00 89.06 98 LEU A C 1
ATOM 824 O O . LEU A 1 98 ? 24.744 -20.396 18.273 1.00 89.06 98 LEU A O 1
ATOM 828 N N . HIS A 1 99 ? 22.730 -19.840 19.112 1.00 85.69 99 HIS A N 1
ATOM 829 C CA . HIS A 1 99 ? 22.963 -18.403 19.181 1.00 85.69 99 HIS A CA 1
ATOM 830 C C . HIS A 1 99 ? 22.772 -17.904 20.615 1.00 85.69 99 HIS A C 1
ATOM 832 O O . HIS A 1 99 ? 21.666 -17.947 21.163 1.00 85.69 99 HIS A O 1
ATOM 838 N N . SER A 1 100 ? 23.839 -17.394 21.225 1.00 80.19 100 SER A N 1
ATOM 839 C CA . SER A 1 100 ? 23.836 -16.872 22.590 1.00 80.19 100 SER A CA 1
ATOM 840 C C . SER A 1 100 ? 24.777 -15.683 22.731 1.00 80.19 100 SER A C 1
ATOM 842 O O . SER A 1 100 ? 25.985 -15.805 22.559 1.00 80.19 100 SER A O 1
ATOM 844 N N . LYS A 1 101 ? 24.225 -14.541 23.157 1.00 72.31 101 LYS A N 1
ATOM 845 C CA . LYS A 1 101 ? 25.022 -13.370 23.564 1.00 72.31 101 LYS A CA 1
ATOM 846 C C . LYS A 1 101 ? 25.583 -13.489 24.981 1.00 72.31 101 LYS A C 1
ATOM 848 O O . LYS A 1 101 ? 26.345 -12.633 25.414 1.00 72.31 101 LYS A O 1
ATOM 853 N N . GLU A 1 102 ? 25.157 -14.497 25.735 1.00 72.12 102 GLU A N 1
ATOM 854 C CA . GLU A 1 102 ? 25.653 -14.744 27.080 1.00 72.12 102 GLU A CA 1
ATOM 855 C C . GLU A 1 102 ? 26.707 -15.857 27.080 1.00 72.12 102 GLU A C 1
ATOM 857 O O . GLU A 1 102 ? 26.574 -16.839 26.352 1.00 72.12 102 GLU A O 1
ATOM 862 N N . ILE A 1 103 ? 27.705 -15.727 27.961 1.00 70.56 103 ILE A N 1
ATOM 863 C CA . ILE A 1 103 ? 28.759 -16.732 28.163 1.00 70.56 103 ILE A CA 1
ATOM 864 C C . ILE A 1 103 ? 28.151 -18.086 28.560 1.00 70.56 103 ILE A C 1
ATOM 866 O O . ILE A 1 103 ? 27.486 -18.155 29.605 1.00 70.56 103 ILE A O 1
ATOM 870 N N . LEU A 1 104 ? 28.404 -19.123 27.753 1.00 74.00 104 LEU A N 1
ATOM 871 C CA . LEU A 1 104 ? 27.991 -20.517 27.970 1.00 74.00 104 LEU A CA 1
ATOM 872 C C . LEU A 1 104 ? 29.169 -21.405 28.420 1.00 74.00 104 LEU A C 1
ATOM 874 O O . LEU A 1 104 ? 30.335 -21.070 28.221 1.00 74.00 104 LEU A O 1
ATOM 878 N N . ASP A 1 105 ? 28.845 -22.548 29.031 1.00 76.44 105 ASP A N 1
ATOM 879 C CA . ASP A 1 105 ? 29.816 -23.574 29.434 1.00 76.44 105 ASP A CA 1
ATOM 880 C C . ASP A 1 105 ? 30.353 -24.324 28.205 1.00 76.44 105 ASP A C 1
ATOM 882 O O . ASP A 1 105 ? 29.595 -24.911 27.427 1.00 76.44 105 ASP A O 1
ATOM 886 N N . THR A 1 106 ? 31.673 -24.301 28.040 1.00 73.69 106 THR A N 1
ATOM 887 C CA . THR A 1 106 ? 32.394 -24.834 26.882 1.00 73.69 106 THR A CA 1
ATOM 888 C C . THR A 1 106 ? 32.312 -26.357 26.790 1.00 73.69 106 THR A C 1
ATOM 890 O O . THR A 1 106 ? 32.175 -26.902 25.694 1.00 73.69 106 THR A O 1
ATOM 893 N N . SER A 1 107 ? 32.300 -27.051 27.934 1.00 77.81 107 SER A N 1
ATOM 894 C CA . SER A 1 107 ? 32.187 -28.515 28.000 1.00 77.81 107 SER A CA 1
ATOM 895 C C . SER A 1 107 ? 30.860 -29.013 27.412 1.00 77.81 107 SER A C 1
ATOM 897 O O . SER A 1 107 ? 30.809 -30.013 26.685 1.00 77.81 107 SER A O 1
ATOM 899 N N . ARG A 1 108 ? 29.778 -28.262 27.649 1.00 82.56 108 ARG A N 1
ATOM 900 C CA . ARG A 1 108 ? 28.445 -28.579 27.128 1.00 82.56 108 ARG A CA 1
ATOM 901 C C . ARG A 1 108 ? 28.342 -28.337 25.634 1.00 82.56 108 ARG A C 1
ATOM 903 O O . ARG A 1 108 ? 27.792 -29.184 24.942 1.00 82.56 108 ARG A O 1
ATOM 910 N N . ILE A 1 109 ? 28.923 -27.248 25.127 1.00 83.06 109 ILE A N 1
ATOM 911 C CA . ILE A 1 109 ? 28.946 -26.965 23.683 1.00 83.06 109 ILE A CA 1
ATOM 912 C C . ILE A 1 109 ? 29.616 -28.119 22.928 1.00 83.06 109 ILE A C 1
ATOM 914 O O . ILE A 1 109 ? 29.050 -28.618 21.957 1.00 83.06 109 ILE A O 1
ATOM 918 N N . CYS A 1 110 ? 30.771 -28.600 23.402 1.00 81.00 110 CYS A N 1
ATOM 919 C CA . CYS A 1 110 ? 31.434 -29.759 22.798 1.00 81.00 110 CYS A CA 1
ATOM 920 C C . CYS A 1 110 ? 30.566 -31.017 22.850 1.00 81.00 110 CYS A C 1
ATOM 922 O O . CYS A 1 110 ? 30.467 -31.733 21.857 1.00 81.00 110 CYS A O 1
ATOM 924 N N . THR A 1 111 ? 29.900 -31.266 23.978 1.00 84.94 111 THR A N 1
ATOM 925 C CA . THR A 1 111 ? 28.996 -32.415 24.127 1.00 84.94 111 THR A CA 1
ATOM 926 C C . THR A 1 111 ? 27.827 -32.338 23.141 1.00 84.94 111 THR A C 1
ATOM 928 O O . THR A 1 111 ? 27.511 -33.323 22.478 1.00 84.94 111 THR A O 1
ATOM 931 N N . TRP A 1 112 ? 27.214 -31.163 22.979 1.00 89.62 112 TRP A N 1
ATOM 932 C CA . TRP A 1 112 ? 26.116 -30.950 22.033 1.00 89.62 112 TRP A CA 1
ATOM 933 C C . TRP A 1 112 ? 26.553 -31.134 20.583 1.00 89.62 112 TRP A C 1
ATOM 935 O O . TRP A 1 112 ? 25.832 -31.759 19.810 1.00 89.62 112 TRP A O 1
ATOM 945 N N . LEU A 1 113 ? 27.747 -30.655 20.228 1.00 86.31 113 LEU A N 1
ATOM 946 C CA . LEU A 1 113 ? 28.322 -30.860 18.899 1.00 86.31 113 LEU A CA 1
ATOM 947 C C . LEU A 1 113 ? 28.627 -32.333 18.628 1.00 86.31 113 LEU A C 1
ATOM 949 O O . LEU A 1 113 ? 28.301 -32.820 17.553 1.00 86.31 113 LEU A O 1
ATOM 953 N N . LEU A 1 114 ? 29.192 -33.064 19.593 1.00 85.75 114 LEU A N 1
ATOM 954 C CA . LEU A 1 114 ? 29.431 -34.504 19.453 1.00 85.75 114 LEU A CA 1
ATOM 955 C C . LEU A 1 114 ? 28.124 -35.280 19.248 1.00 85.75 114 LEU A C 1
ATOM 957 O O . LEU A 1 114 ? 28.078 -36.189 18.421 1.00 85.75 114 LEU A O 1
ATOM 961 N N . ILE A 1 115 ? 27.054 -34.898 19.955 1.00 84.19 115 ILE A N 1
ATOM 962 C CA . ILE A 1 115 ? 25.723 -35.471 19.726 1.00 84.19 115 ILE A CA 1
ATOM 963 C C . ILE A 1 115 ? 25.247 -35.122 18.315 1.00 84.19 115 ILE A C 1
ATOM 965 O O . ILE A 1 115 ? 24.852 -36.024 17.589 1.00 84.19 115 ILE A O 1
ATOM 969 N N . ALA A 1 116 ? 25.322 -33.856 17.896 1.00 85.44 116 ALA A N 1
ATOM 970 C CA . ALA A 1 116 ? 24.875 -33.446 16.566 1.00 85.44 116 ALA A CA 1
ATOM 971 C C . ALA A 1 116 ? 25.622 -34.181 15.437 1.00 85.44 116 ALA A C 1
ATOM 973 O O . ALA A 1 116 ? 25.001 -34.640 14.483 1.00 85.44 116 ALA A O 1
ATOM 974 N N . LEU A 1 117 ? 26.936 -34.366 15.583 1.00 84.31 117 LEU A N 1
ATOM 975 C CA . LEU A 1 117 ? 27.775 -35.098 14.629 1.00 84.31 117 LEU A CA 1
ATOM 976 C C . LEU A 1 117 ? 27.426 -36.589 14.555 1.00 84.31 117 LEU A C 1
ATOM 978 O O . LEU A 1 117 ? 27.487 -37.167 13.475 1.00 84.31 117 LEU A O 1
ATOM 982 N N . ARG A 1 118 ? 27.006 -37.207 15.667 1.00 83.75 118 ARG A N 1
ATOM 983 C CA . ARG A 1 118 ? 26.514 -38.596 15.680 1.00 83.75 118 ARG A CA 1
ATOM 984 C C . ARG A 1 118 ? 25.236 -38.779 14.847 1.00 83.75 118 ARG A C 1
ATOM 986 O O . ARG A 1 118 ? 24.972 -39.889 14.403 1.00 83.75 118 ARG A O 1
ATOM 993 N N . TRP A 1 119 ? 24.471 -37.708 14.636 1.00 85.12 119 TRP A N 1
ATOM 994 C CA . TRP A 1 119 ? 23.222 -37.686 13.866 1.00 85.12 119 TRP A CA 1
ATOM 995 C C . TRP A 1 119 ? 23.394 -37.047 12.478 1.00 85.12 119 TRP A C 1
ATOM 997 O O . TRP A 1 119 ? 22.502 -36.342 12.013 1.00 85.12 119 TRP A O 1
ATOM 1007 N N . ASN A 1 120 ? 24.555 -37.248 11.845 1.00 83.31 120 ASN A N 1
ATOM 1008 C CA . ASN A 1 120 ? 24.837 -36.848 10.460 1.00 83.31 120 ASN A CA 1
ATOM 1009 C C . ASN A 1 120 ? 24.533 -35.374 10.137 1.00 83.31 120 ASN A C 1
ATOM 1011 O O . ASN A 1 120 ? 23.914 -35.071 9.120 1.00 83.31 120 ASN A O 1
ATOM 1015 N N . VAL A 1 121 ? 24.966 -34.447 11.002 1.00 88.12 121 VAL A N 1
ATOM 1016 C CA . VAL A 1 121 ? 24.662 -33.026 10.802 1.00 88.12 121 VAL A CA 1
ATOM 1017 C C . VAL A 1 121 ? 25.251 -32.434 9.520 1.00 88.12 121 VAL A C 1
ATOM 1019 O O . VAL A 1 121 ? 26.458 -32.500 9.312 1.00 88.12 121 VAL A O 1
ATOM 1022 N N . GLU A 1 122 ? 24.414 -31.792 8.694 1.00 87.88 122 GLU A N 1
ATOM 1023 C CA . GLU A 1 122 ? 24.876 -31.145 7.454 1.00 87.88 122 GLU A CA 1
ATOM 1024 C C . GLU A 1 122 ? 25.280 -29.674 7.632 1.00 87.88 122 GLU A C 1
ATOM 1026 O O . GLU A 1 122 ? 26.272 -29.215 7.062 1.00 87.88 122 GLU A O 1
ATOM 1031 N N . ASN A 1 123 ? 24.506 -28.906 8.407 1.00 90.12 123 ASN A N 1
ATOM 1032 C CA . ASN A 1 123 ? 24.730 -27.474 8.607 1.00 90.12 123 ASN A CA 1
ATOM 1033 C C . ASN A 1 123 ? 24.925 -27.159 10.091 1.00 90.12 123 ASN A C 1
ATOM 1035 O O . ASN A 1 123 ? 24.033 -27.418 10.902 1.00 90.12 123 ASN A O 1
ATOM 1039 N N . VAL A 1 124 ? 26.057 -26.549 10.445 1.00 90.75 124 VAL A N 1
ATOM 1040 C CA . VAL A 1 124 ? 26.386 -26.177 11.828 1.00 90.75 124 VAL A CA 1
ATOM 1041 C C . VAL A 1 124 ? 26.633 -24.674 11.924 1.00 90.75 124 VAL A C 1
ATOM 1043 O O . VAL A 1 124 ? 27.538 -24.134 11.284 1.00 90.75 124 VAL A O 1
ATOM 1046 N N . PHE A 1 125 ? 25.845 -23.993 12.757 1.00 90.69 125 PHE A N 1
ATOM 1047 C CA . PHE A 1 125 ? 25.950 -22.552 12.993 1.00 90.69 125 PHE A CA 1
ATOM 1048 C C . PHE A 1 125 ? 26.110 -22.255 14.488 1.00 90.69 125 PHE A C 1
ATOM 1050 O O . PHE A 1 125 ? 25.190 -22.469 15.274 1.00 90.69 125 PHE A O 1
ATOM 1057 N N . LEU A 1 126 ? 27.267 -21.738 14.894 1.00 88.50 126 LEU A N 1
ATOM 1058 C CA . LEU A 1 126 ? 27.552 -21.349 16.275 1.00 88.50 126 LEU A CA 1
ATOM 1059 C C . LEU A 1 126 ? 27.830 -19.849 16.341 1.00 88.50 126 LEU A C 1
ATOM 1061 O O . LEU A 1 126 ? 28.766 -19.367 15.708 1.00 88.50 126 LEU A O 1
ATOM 1065 N N . ASP A 1 127 ? 27.031 -19.133 17.126 1.00 85.75 127 ASP A N 1
ATOM 1066 C CA . ASP A 1 127 ? 27.208 -17.719 17.460 1.00 85.75 127 ASP A CA 1
ATOM 1067 C C . ASP A 1 127 ? 27.152 -17.563 18.986 1.00 85.75 127 ASP A C 1
ATOM 1069 O O . ASP A 1 127 ? 26.082 -17.345 19.561 1.00 85.75 127 ASP A O 1
ATOM 1073 N N . VAL A 1 128 ? 28.273 -17.810 19.669 1.00 78.75 128 VAL A N 1
ATOM 1074 C CA . VAL A 1 128 ? 28.310 -17.962 21.137 1.00 78.75 128 VAL A CA 1
ATOM 1075 C C . VAL A 1 128 ? 29.475 -17.214 21.785 1.00 78.75 128 VAL A C 1
ATOM 1077 O O . VAL A 1 128 ? 30.568 -17.147 21.233 1.00 78.75 128 VAL A O 1
ATOM 1080 N N . ASP A 1 129 ? 29.268 -16.680 22.989 1.00 71.56 129 ASP A N 1
ATOM 1081 C CA . ASP A 1 129 ? 30.345 -16.168 23.854 1.00 71.56 129 ASP A CA 1
ATOM 1082 C C . ASP A 1 129 ? 30.854 -17.289 24.792 1.00 71.56 129 ASP A C 1
ATOM 1084 O O . ASP A 1 129 ? 30.069 -18.117 25.272 1.00 71.56 129 ASP A O 1
ATOM 1088 N N . SER A 1 130 ? 32.162 -17.333 25.069 1.00 64.94 130 SER A N 1
ATOM 1089 C CA . SER A 1 130 ? 32.807 -18.380 25.879 1.00 64.94 130 SER A CA 1
ATOM 1090 C C . SER A 1 130 ? 33.737 -17.812 26.959 1.00 64.94 130 SER A C 1
ATOM 1092 O O . SER A 1 130 ? 34.501 -16.868 26.748 1.00 64.94 130 SER A O 1
ATOM 1094 N N . SER A 1 131 ? 33.691 -18.408 28.155 1.00 58.19 131 SER A N 1
ATOM 1095 C CA . SER A 1 131 ? 34.481 -17.976 29.318 1.00 58.19 131 SER A CA 1
ATOM 1096 C C . SER A 1 131 ? 35.953 -18.373 29.209 1.00 58.19 131 SER A C 1
ATOM 1098 O O . SER A 1 131 ? 36.824 -17.587 29.592 1.00 58.19 131 SER A O 1
ATOM 1100 N N . PHE A 1 132 ? 36.232 -19.561 28.670 1.00 60.28 132 PHE A N 1
ATOM 1101 C CA . PHE A 1 132 ? 37.544 -20.214 28.696 1.00 60.28 132 PHE A CA 1
ATOM 1102 C C . PHE A 1 132 ? 37.985 -20.692 27.315 1.00 60.28 132 PHE A C 1
ATOM 1104 O O . PHE A 1 132 ? 37.159 -20.871 26.421 1.00 60.28 132 PHE A O 1
ATOM 1111 N N . ASN A 1 133 ? 39.290 -20.936 27.167 1.00 63.34 133 ASN A N 1
ATOM 1112 C CA . ASN A 1 133 ? 39.821 -21.534 25.953 1.00 63.34 133 ASN A CA 1
ATOM 1113 C C . ASN A 1 133 ? 39.387 -22.996 25.841 1.00 63.34 133 ASN A C 1
ATOM 1115 O O . ASN A 1 133 ? 39.565 -23.755 26.791 1.00 63.34 133 ASN A O 1
ATOM 1119 N N . PHE A 1 134 ? 38.853 -23.402 24.691 1.00 72.31 134 PHE A N 1
ATOM 1120 C CA . PHE A 1 134 ? 38.518 -24.803 24.436 1.00 72.31 134 PHE A CA 1
ATOM 1121 C C . PHE A 1 134 ? 38.676 -25.162 22.956 1.00 72.31 134 PHE A C 1
ATOM 1123 O O . PHE A 1 134 ? 38.588 -24.298 22.080 1.00 72.31 134 PHE A O 1
ATOM 1130 N N . GLY A 1 135 ? 38.953 -26.439 22.693 1.00 68.69 135 GLY A N 1
ATOM 1131 C CA . GLY A 1 135 ? 39.055 -26.991 21.343 1.00 68.69 135 GLY A CA 1
ATOM 1132 C C . GLY A 1 135 ? 37.713 -27.530 20.860 1.00 68.69 135 GLY A C 1
ATOM 1133 O O . GLY A 1 135 ? 36.975 -28.147 21.631 1.00 68.69 135 GLY A O 1
ATOM 1134 N N . LEU A 1 136 ? 37.404 -27.307 19.583 1.00 78.12 136 LEU A N 1
ATOM 1135 C CA . LEU A 1 136 ? 36.254 -27.933 18.928 1.00 78.12 136 LEU A CA 1
ATOM 1136 C C . LEU A 1 136 ? 36.563 -29.403 18.582 1.00 78.12 136 LEU A C 1
ATOM 1138 O O . LEU A 1 136 ? 37.725 -29.734 18.339 1.00 78.12 136 LEU A O 1
ATOM 1142 N N . PRO A 1 137 ? 35.552 -30.291 18.526 1.00 76.75 137 PRO A N 1
ATOM 1143 C CA . PRO A 1 137 ? 35.760 -31.688 18.152 1.00 76.75 137 PRO A CA 1
ATOM 1144 C C . PRO A 1 137 ? 36.408 -31.826 16.768 1.00 76.75 137 PRO A C 1
ATOM 1146 O O . PRO A 1 137 ? 35.909 -31.253 15.801 1.00 76.75 137 PRO A O 1
ATOM 1149 N N . HIS A 1 138 ? 37.466 -32.636 16.652 1.00 71.88 138 HIS A N 1
ATOM 1150 C CA . HIS A 1 138 ? 38.141 -32.902 15.371 1.00 71.88 138 HIS A CA 1
ATOM 1151 C C . HIS A 1 138 ? 37.175 -33.411 14.288 1.00 71.88 138 HIS A C 1
ATOM 1153 O O . HIS A 1 138 ? 37.251 -32.968 13.144 1.00 71.88 138 HIS A O 1
ATOM 1159 N N . ASN A 1 139 ? 36.204 -34.245 14.680 1.00 73.94 139 ASN A N 1
ATOM 1160 C CA . ASN A 1 139 ? 35.199 -34.836 13.791 1.00 73.94 139 ASN A CA 1
ATOM 1161 C C . ASN A 1 139 ? 34.334 -33.802 13.052 1.00 73.94 139 ASN A C 1
ATOM 1163 O O . ASN A 1 139 ? 33.798 -34.110 11.994 1.00 73.94 139 ASN A O 1
ATOM 1167 N N . LEU A 1 140 ? 34.209 -32.577 13.579 1.00 77.94 140 LEU A N 1
ATOM 1168 C CA . LEU A 1 140 ? 33.473 -31.492 12.921 1.00 77.94 140 LEU A CA 1
ATOM 1169 C C . LEU A 1 140 ? 34.089 -31.111 11.566 1.00 77.94 140 LEU A C 1
ATOM 1171 O O . LEU A 1 140 ? 33.395 -30.582 10.705 1.00 77.94 140 LEU A O 1
ATOM 1175 N N . PHE A 1 141 ? 35.388 -31.365 11.402 1.00 73.19 141 PHE A N 1
ATOM 1176 C CA . PHE A 1 141 ? 36.164 -30.972 10.230 1.00 73.19 141 PHE A CA 1
ATOM 1177 C C . PHE A 1 141 ? 36.530 -32.152 9.324 1.00 73.19 141 PHE A C 1
ATOM 1179 O O . PHE A 1 141 ? 36.955 -31.920 8.200 1.00 73.19 141 PHE A O 1
ATOM 1186 N N . THR A 1 142 ? 36.369 -33.394 9.795 1.00 69.12 142 THR A N 1
ATOM 1187 C CA . THR A 1 142 ? 36.776 -34.610 9.066 1.00 69.12 142 THR A CA 1
ATOM 1188 C C . THR A 1 142 ? 35.608 -35.469 8.580 1.00 69.12 142 THR A C 1
ATOM 1190 O O . THR A 1 142 ? 35.842 -36.420 7.848 1.00 69.12 142 THR A O 1
ATOM 1193 N N . LEU A 1 143 ? 34.371 -35.211 9.021 1.00 70.69 143 LEU A N 1
ATOM 1194 C CA . LEU A 1 143 ? 33.196 -35.960 8.565 1.00 70.69 143 LEU A CA 1
ATOM 1195 C C . LEU A 1 143 ? 32.636 -35.364 7.267 1.00 70.69 143 LEU A C 1
ATOM 1197 O O . LEU A 1 143 ? 32.348 -34.169 7.210 1.00 70.69 143 LEU A O 1
ATOM 1201 N N . ASP A 1 144 ? 32.391 -36.220 6.273 1.00 70.12 144 ASP A N 1
ATOM 1202 C CA . ASP A 1 144 ? 31.920 -35.827 4.932 1.00 70.12 144 ASP A CA 1
ATOM 1203 C C . ASP A 1 144 ? 30.514 -35.208 4.911 1.00 70.12 144 ASP A C 1
ATOM 1205 O O . ASP A 1 144 ? 30.131 -34.552 3.943 1.00 70.12 144 ASP A O 1
ATOM 1209 N N . ASN A 1 145 ? 29.739 -35.387 5.981 1.00 79.81 145 ASN A N 1
ATOM 1210 C CA . ASN A 1 145 ? 28.347 -34.944 6.029 1.00 79.81 145 ASN A CA 1
ATOM 1211 C C . ASN A 1 145 ? 28.210 -33.422 6.207 1.00 79.81 145 ASN A C 1
ATOM 1213 O O . ASN A 1 145 ? 27.223 -32.843 5.755 1.00 79.81 145 ASN A O 1
ATOM 1217 N N . VAL A 1 146 ? 29.189 -32.750 6.829 1.00 84.62 146 VAL A N 1
ATOM 1218 C CA . VAL A 1 146 ? 29.102 -31.311 7.128 1.00 84.62 146 VAL A CA 1
ATOM 1219 C C . VAL A 1 146 ? 29.394 -30.492 5.866 1.00 84.62 146 VAL A C 1
ATOM 1221 O O . VAL A 1 146 ? 30.537 -30.379 5.430 1.00 84.62 146 VAL A O 1
ATOM 1224 N N . GLN A 1 147 ? 28.366 -29.854 5.303 1.00 86.38 147 GLN A N 1
ATOM 1225 C CA . GLN A 1 147 ? 28.478 -29.027 4.095 1.00 86.38 147 GLN A CA 1
ATOM 1226 C C . GLN A 1 147 ? 28.664 -27.537 4.397 1.00 86.38 147 GLN A C 1
ATOM 1228 O O . GLN A 1 147 ? 29.311 -26.828 3.620 1.00 86.38 147 GLN A O 1
ATOM 1233 N N . ARG A 1 148 ? 28.080 -27.026 5.492 1.00 87.88 148 ARG A N 1
ATOM 1234 C CA . ARG A 1 148 ? 28.178 -25.603 5.866 1.00 87.88 148 ARG A CA 1
ATOM 1235 C C . ARG A 1 148 ? 28.529 -25.436 7.332 1.00 87.88 148 ARG A C 1
ATOM 1237 O O . ARG A 1 148 ? 27.823 -25.939 8.207 1.00 87.88 148 ARG A O 1
ATOM 1244 N N . LEU A 1 149 ? 29.564 -24.647 7.594 1.00 89.88 149 LEU A N 1
ATOM 1245 C CA . LEU A 1 149 ? 30.066 -24.399 8.937 1.00 89.88 149 LEU A CA 1
ATOM 1246 C C . LEU A 1 149 ? 30.234 -22.897 9.177 1.00 89.88 149 LEU A C 1
ATOM 1248 O O . LEU A 1 149 ? 31.039 -22.245 8.516 1.00 89.88 149 LEU A O 1
ATOM 1252 N N . LYS A 1 150 ? 29.496 -22.342 10.146 1.00 89.56 150 LYS A N 1
ATOM 1253 C CA . LYS A 1 150 ? 29.679 -20.952 10.599 1.00 89.56 150 LYS A CA 1
ATOM 1254 C C . LYS A 1 150 ? 30.006 -20.915 12.078 1.00 89.56 150 LYS A C 1
ATOM 1256 O O . LYS A 1 150 ? 29.217 -21.372 12.901 1.00 89.56 150 LYS A O 1
ATOM 1261 N N . LEU A 1 151 ? 31.150 -20.334 12.400 1.00 87.69 151 LEU A N 1
ATOM 1262 C CA . LEU A 1 151 ? 31.697 -20.214 13.740 1.00 87.69 151 LEU A CA 1
ATOM 1263 C C . LEU A 1 151 ? 31.961 -18.737 14.030 1.00 87.69 151 LEU A C 1
ATOM 1265 O O . LEU A 1 151 ? 32.888 -18.141 13.483 1.00 87.69 151 LEU A O 1
ATOM 1269 N N . ARG A 1 152 ? 31.134 -18.137 14.884 1.00 83.88 152 ARG A N 1
ATOM 1270 C CA . ARG A 1 152 ? 31.266 -16.756 15.348 1.00 83.88 152 ARG A CA 1
ATOM 1271 C C . ARG A 1 152 ? 31.338 -16.760 16.867 1.00 83.88 152 ARG A C 1
ATOM 1273 O O . ARG A 1 152 ? 30.438 -17.270 17.529 1.00 83.88 152 ARG A O 1
ATOM 1280 N N . PHE A 1 153 ? 32.400 -16.188 17.421 1.00 78.81 153 PHE A N 1
ATOM 1281 C CA . PHE A 1 153 ? 32.545 -16.094 18.871 1.00 78.81 153 PHE A CA 1
ATOM 1282 C C . PHE A 1 153 ? 32.612 -14.642 19.318 1.00 78.81 153 PHE A C 1
ATOM 1284 O O . PHE A 1 153 ? 33.500 -13.901 18.920 1.00 78.81 153 PHE A O 1
ATOM 1291 N N . LEU A 1 154 ? 31.668 -14.207 20.147 1.00 64.62 154 LEU A N 1
ATOM 1292 C CA . LEU A 1 154 ? 31.658 -12.850 20.694 1.00 64.62 154 LEU A CA 1
ATOM 1293 C C . LEU A 1 154 ? 32.674 -12.803 21.843 1.00 64.62 154 LEU A C 1
ATOM 1295 O O . LEU A 1 154 ? 32.572 -13.606 22.757 1.00 64.62 154 LEU A O 1
ATOM 1299 N N . SER A 1 155 ? 33.664 -11.908 21.809 1.00 59.12 155 SER A N 1
ATOM 1300 C CA . SER A 1 155 ? 34.636 -11.751 22.904 1.00 59.12 155 SER A CA 1
ATOM 1301 C C . SER A 1 155 ? 34.591 -10.324 23.436 1.00 59.12 155 SER A C 1
ATOM 1303 O O . SER A 1 155 ? 34.919 -9.380 22.720 1.00 59.12 155 SER A O 1
ATOM 1305 N N . SER A 1 156 ? 34.210 -10.161 24.706 1.00 53.81 156 SER A N 1
ATOM 1306 C CA . SER A 1 156 ? 34.268 -8.875 25.419 1.00 53.81 156 SER A CA 1
ATOM 1307 C C . SER A 1 156 ? 35.702 -8.402 25.689 1.00 53.81 156 SER A C 1
ATOM 1309 O O . SER A 1 156 ? 35.926 -7.210 25.876 1.00 53.81 156 SER A O 1
ATOM 1311 N N . SER A 1 157 ? 36.676 -9.319 25.673 1.00 53.09 157 SER A N 1
ATOM 1312 C CA . SER A 1 157 ? 38.095 -9.034 25.910 1.00 53.09 157 SER A CA 1
ATOM 1313 C C . SER A 1 157 ? 38.920 -8.908 24.626 1.00 53.09 157 SER A C 1
ATOM 1315 O O . SER A 1 157 ? 40.139 -8.800 24.704 1.00 53.09 157 SER A O 1
ATOM 1317 N N . GLY A 1 158 ? 38.302 -9.002 23.443 1.00 52.16 158 GLY A N 1
ATOM 1318 C CA . GLY A 1 158 ? 38.987 -8.881 22.152 1.00 52.16 158 GLY A CA 1
ATOM 1319 C C . GLY A 1 158 ? 39.958 -10.016 21.801 1.00 52.16 158 GLY A C 1
ATOM 1320 O O . GLY A 1 158 ? 40.442 -10.040 20.684 1.00 52.16 158 GLY A O 1
ATOM 1321 N N . MET A 1 159 ? 40.220 -10.976 22.693 1.00 53.00 159 MET A N 1
ATOM 1322 C CA . MET A 1 159 ? 41.079 -12.151 22.471 1.00 53.00 159 MET A CA 1
ATOM 1323 C C . MET A 1 159 ? 40.219 -13.367 22.113 1.00 53.00 159 MET A C 1
ATOM 1325 O O . MET A 1 159 ? 39.262 -13.672 22.835 1.00 53.00 159 MET A O 1
ATOM 1329 N N . SER A 1 160 ? 40.543 -14.054 21.012 1.00 56.47 160 SER A N 1
ATOM 1330 C CA . SER A 1 160 ? 39.874 -15.310 20.660 1.00 56.47 160 SER A CA 1
ATOM 1331 C C . SER A 1 160 ? 40.342 -16.457 21.554 1.00 56.47 160 SER A C 1
ATOM 1333 O O . SER A 1 160 ? 41.542 -16.663 21.744 1.00 56.47 160 SER A O 1
ATOM 1335 N N . LYS A 1 161 ? 39.373 -17.208 22.084 1.00 61.72 161 LYS A N 1
ATOM 1336 C CA . LYS A 1 161 ? 39.589 -18.297 23.041 1.00 61.72 161 LYS A CA 1
ATOM 1337 C C . LYS A 1 161 ? 39.429 -19.699 22.430 1.00 61.72 161 LYS A C 1
ATOM 1339 O O . LYS A 1 161 ? 39.859 -20.680 23.025 1.00 61.72 161 LYS A O 1
ATOM 1344 N N . VAL A 1 162 ? 38.857 -19.829 21.233 1.00 72.00 162 VAL A N 1
ATOM 1345 C CA . VAL A 1 162 ? 38.553 -21.142 20.632 1.00 72.00 162 VAL A CA 1
ATOM 1346 C C . VAL A 1 162 ? 39.671 -21.573 19.697 1.00 72.00 162 VAL A C 1
ATOM 1348 O O . VAL A 1 162 ? 39.954 -20.864 18.738 1.00 72.00 162 VAL A O 1
ATOM 1351 N N . LEU A 1 163 ? 40.300 -22.718 19.970 1.00 70.75 163 LEU A N 1
ATOM 1352 C CA . LEU A 1 163 ? 41.458 -23.213 19.217 1.00 70.75 163 LEU A CA 1
ATOM 1353 C C . LEU A 1 163 ? 41.003 -24.214 18.148 1.00 70.75 163 LEU A C 1
ATOM 1355 O O . LEU A 1 163 ? 40.384 -25.230 18.475 1.00 70.75 163 LEU A O 1
ATOM 1359 N N . LEU A 1 164 ? 41.279 -23.911 16.877 1.00 76.06 164 LEU A N 1
ATOM 1360 C CA . LEU A 1 164 ? 40.959 -24.805 15.762 1.00 76.06 164 LEU A CA 1
ATOM 1361 C C . LEU A 1 164 ? 42.017 -25.901 15.607 1.00 76.06 164 LEU A C 1
ATOM 1363 O O . LEU A 1 164 ? 43.212 -25.619 15.722 1.00 76.06 164 LEU A O 1
ATOM 1367 N N . PRO A 1 165 ? 41.605 -27.141 15.305 1.00 71.38 165 PRO A N 1
ATOM 1368 C CA . PRO A 1 165 ? 42.543 -28.211 15.017 1.00 71.38 165 PRO A CA 1
ATOM 1369 C C . PRO A 1 165 ? 43.210 -28.028 13.646 1.00 71.38 165 PRO A C 1
ATOM 1371 O O . PRO A 1 165 ? 42.589 -27.519 12.714 1.00 71.38 165 PRO A O 1
ATOM 1374 N N . ASN A 1 166 ? 44.442 -28.531 13.486 1.00 68.19 166 ASN A N 1
ATOM 1375 C CA . ASN A 1 166 ? 45.160 -28.531 12.198 1.00 68.19 166 ASN A CA 1
ATOM 1376 C C . ASN A 1 166 ? 44.383 -29.257 11.078 1.00 68.19 166 ASN A C 1
ATOM 1378 O O . ASN A 1 166 ? 44.574 -28.957 9.905 1.00 68.19 166 ASN A O 1
ATOM 1382 N N . SER A 1 167 ? 43.473 -30.174 11.430 1.00 62.12 167 SER A N 1
ATOM 1383 C CA . SER A 1 167 ? 42.630 -30.920 10.486 1.00 62.12 167 SER A CA 1
ATOM 1384 C C . SER A 1 167 ? 41.634 -30.056 9.704 1.00 62.12 167 SER A C 1
ATOM 1386 O O . SER A 1 167 ? 41.066 -30.539 8.736 1.00 62.12 167 SER A O 1
ATOM 1388 N N . ILE A 1 168 ? 41.416 -28.785 10.075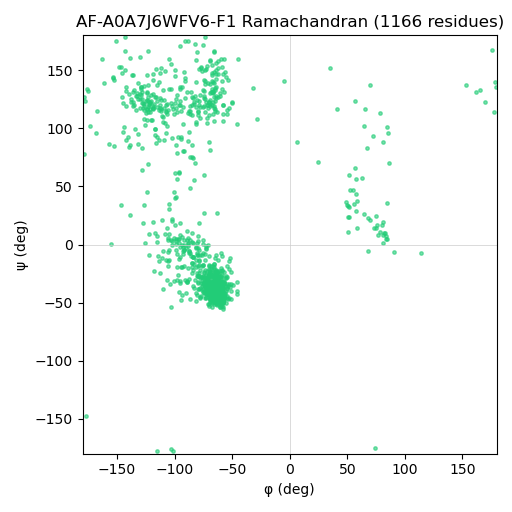 1.00 66.94 168 ILE A N 1
ATOM 1389 C CA . ILE A 1 168 ? 40.609 -27.865 9.254 1.00 66.94 168 ILE A CA 1
ATOM 1390 C C . ILE A 1 168 ? 41.260 -27.587 7.892 1.00 66.94 168 ILE A C 1
ATOM 1392 O O . ILE A 1 168 ? 40.578 -27.194 6.959 1.00 66.94 168 ILE A O 1
ATOM 1396 N N . CYS A 1 169 ? 42.573 -27.775 7.771 1.00 59.28 169 CYS A N 1
ATOM 1397 C CA . CYS A 1 169 ? 43.334 -27.405 6.583 1.00 59.28 169 CYS A CA 1
ATOM 1398 C C . CYS A 1 169 ? 43.365 -28.494 5.501 1.00 59.28 169 CYS A C 1
ATOM 1400 O O . CYS A 1 169 ? 43.837 -28.227 4.397 1.00 59.28 169 CYS A O 1
ATOM 1402 N N . SER A 1 170 ? 42.852 -29.697 5.783 1.00 61.00 170 SER A N 1
ATOM 1403 C CA . SER A 1 170 ? 42.928 -30.838 4.873 1.00 61.00 170 SER A CA 1
ATOM 1404 C C . SER A 1 170 ? 41.609 -31.609 4.765 1.00 61.00 170 SER A C 1
ATOM 1406 O O . SER A 1 170 ? 41.138 -32.220 5.718 1.00 61.00 170 SER A O 1
ATOM 1408 N N . ASN A 1 171 ? 41.087 -31.647 3.534 1.00 54.97 171 ASN A N 1
ATOM 1409 C CA . ASN A 1 171 ? 40.145 -32.651 3.031 1.00 54.97 171 ASN A CA 1
ATOM 1410 C C . ASN A 1 171 ? 38.778 -32.726 3.741 1.00 54.97 171 ASN A C 1
ATOM 1412 O O . ASN A 1 171 ? 38.369 -33.783 4.212 1.00 54.97 171 ASN A O 1
ATOM 1416 N N . SER A 1 172 ? 38.044 -31.610 3.770 1.00 64.88 172 SER A N 1
ATOM 1417 C CA . SER A 1 172 ? 36.624 -31.613 4.142 1.00 64.88 172 SER A CA 1
ATOM 1418 C C . SER A 1 172 ? 35.725 -31.365 2.925 1.00 64.88 172 SER A C 1
ATOM 1420 O O . SER A 1 172 ? 36.083 -30.624 2.004 1.00 64.88 172 SER A O 1
ATOM 1422 N N . MET A 1 173 ? 34.522 -31.945 2.949 1.00 73.88 173 MET A N 1
ATOM 1423 C CA . MET A 1 173 ? 33.457 -31.707 1.964 1.00 73.88 173 MET A CA 1
ATOM 1424 C C . MET A 1 173 ? 32.692 -30.385 2.208 1.00 73.88 173 MET A C 1
ATOM 1426 O O . MET A 1 173 ? 31.582 -30.188 1.705 1.00 73.88 173 MET A O 1
ATOM 1430 N N . ILE A 1 174 ? 33.275 -29.458 2.980 1.00 84.06 174 ILE A N 1
ATOM 1431 C CA . ILE A 1 174 ? 32.645 -28.185 3.344 1.00 84.06 174 ILE A CA 1
ATOM 1432 C C . ILE A 1 174 ? 32.607 -27.261 2.120 1.00 84.06 174 ILE A C 1
ATOM 1434 O O . ILE A 1 174 ? 33.640 -26.859 1.589 1.00 84.06 174 ILE A O 1
ATOM 1438 N N . LYS A 1 175 ? 31.396 -26.863 1.721 1.00 86.75 175 LYS A N 1
ATOM 1439 C CA . LYS A 1 175 ? 31.140 -25.914 0.625 1.00 86.75 175 LYS A CA 1
ATOM 1440 C C . LYS A 1 175 ? 31.149 -24.455 1.078 1.00 86.75 175 LYS A C 1
ATOM 1442 O O . LYS A 1 175 ? 31.484 -23.576 0.291 1.00 86.75 175 LYS A O 1
ATOM 1447 N N . SER A 1 176 ? 30.778 -24.179 2.332 1.00 89.75 176 SER A N 1
ATOM 1448 C CA . SER A 1 176 ? 30.739 -22.818 2.892 1.00 89.75 176 SER A CA 1
ATOM 1449 C C . SER A 1 176 ? 31.300 -22.787 4.312 1.00 89.75 176 SER A C 1
ATOM 1451 O O . SER A 1 176 ? 30.799 -23.493 5.194 1.00 89.75 176 SER A O 1
ATOM 1453 N N . LEU A 1 177 ? 32.324 -21.956 4.530 1.00 89.31 177 LEU A N 1
ATOM 1454 C CA . LEU A 1 177 ? 33.046 -21.830 5.794 1.00 89.31 177 LEU A CA 1
ATOM 1455 C C . LEU A 1 177 ? 33.115 -20.365 6.249 1.00 89.31 177 LEU A C 1
ATOM 1457 O O . LEU A 1 177 ? 33.673 -19.514 5.562 1.00 89.31 177 LEU A O 1
ATOM 1461 N N . GLU A 1 178 ? 32.600 -20.074 7.444 1.00 89.12 178 GLU A N 1
ATOM 1462 C CA . GLU A 1 178 ? 32.720 -18.761 8.088 1.00 89.12 178 GLU A CA 1
ATOM 1463 C C . GLU A 1 178 ? 33.391 -18.889 9.458 1.00 89.12 178 GLU A C 1
ATOM 1465 O O . GLU A 1 178 ? 32.866 -19.549 10.354 1.00 89.12 178 GLU A O 1
ATOM 1470 N N . LEU A 1 179 ? 34.528 -18.216 9.635 1.00 87.69 179 LEU A N 1
ATOM 1471 C CA . LEU A 1 179 ? 35.319 -18.179 10.863 1.00 87.69 179 LEU A CA 1
ATOM 1472 C C . LEU A 1 179 ? 35.455 -16.732 11.338 1.00 87.69 179 LEU A C 1
ATOM 1474 O O . LEU A 1 179 ? 36.099 -15.911 10.684 1.00 87.69 179 LEU A O 1
ATOM 1478 N N . LYS A 1 180 ? 34.866 -16.397 12.488 1.00 84.00 180 LYS A N 1
ATOM 1479 C CA . LYS A 1 180 ? 34.993 -15.070 13.100 1.00 84.00 180 LYS A CA 1
ATOM 1480 C C . LYS A 1 180 ? 35.403 -15.161 14.560 1.00 84.00 180 LYS A C 1
ATOM 1482 O O . LYS A 1 180 ? 34.742 -15.848 15.338 1.00 84.00 180 LYS A O 1
ATOM 1487 N N . LEU A 1 181 ? 36.448 -14.415 14.928 1.00 76.12 181 LEU A N 1
ATOM 1488 C CA . LEU A 1 181 ? 36.983 -14.347 16.292 1.00 76.12 181 LEU A CA 1
ATOM 1489 C C . LEU A 1 181 ? 37.407 -15.731 16.823 1.00 76.12 181 LEU A C 1
ATOM 1491 O O . LEU A 1 181 ? 37.149 -16.071 17.977 1.00 76.12 181 LEU A O 1
ATOM 1495 N N . VAL A 1 182 ? 38.086 -16.528 15.987 1.00 77.44 182 VAL A N 1
ATOM 1496 C CA . VAL A 1 182 ? 38.609 -17.876 16.305 1.00 77.44 182 VAL A CA 1
ATOM 1497 C C . VAL A 1 182 ? 40.151 -17.873 16.334 1.00 77.44 182 VAL A C 1
ATOM 1499 O O . VAL A 1 182 ? 40.767 -17.062 15.648 1.00 77.44 182 VAL A O 1
ATOM 1502 N N . LYS A 1 183 ? 40.797 -18.753 17.111 1.00 75.56 183 LYS A N 1
ATOM 1503 C CA . LYS A 1 183 ? 42.252 -18.955 17.088 1.00 75.56 183 LYS A CA 1
ATOM 1504 C C . LYS A 1 183 ? 42.616 -19.994 16.026 1.00 75.56 183 LYS A C 1
ATOM 1506 O O . LYS A 1 183 ? 42.238 -21.163 16.138 1.00 75.56 183 LYS A O 1
ATOM 1511 N N . LEU A 1 184 ? 43.333 -19.551 14.996 1.00 75.62 184 LEU A N 1
ATOM 1512 C CA . LEU A 1 184 ? 43.803 -20.383 13.891 1.00 75.62 184 LEU A CA 1
ATOM 1513 C C . LEU A 1 184 ? 44.864 -21.394 14.364 1.00 75.62 184 LEU A C 1
ATOM 1515 O O . LEU A 1 184 ? 45.550 -21.137 15.363 1.00 75.62 184 LEU A O 1
ATOM 1519 N N . PRO A 1 185 ? 45.013 -22.531 13.660 1.00 74.00 185 PRO A N 1
ATOM 1520 C CA . PRO A 1 185 ? 46.023 -23.527 13.989 1.00 74.00 185 PRO A CA 1
ATOM 1521 C C . PRO A 1 185 ? 47.445 -22.971 13.807 1.00 74.00 185 PRO A C 1
ATOM 1523 O O . PRO A 1 185 ? 47.667 -22.038 13.037 1.00 74.00 185 PRO A O 1
ATOM 1526 N N . ASN A 1 186 ? 48.422 -23.549 14.511 1.00 64.38 186 ASN A N 1
ATOM 1527 C CA . ASN A 1 186 ? 49.796 -23.026 14.562 1.00 64.38 186 ASN A CA 1
ATOM 1528 C C . ASN A 1 186 ? 50.637 -23.297 13.292 1.00 64.38 186 ASN A C 1
ATOM 1530 O O . ASN A 1 186 ? 51.807 -22.932 13.272 1.00 64.38 186 ASN A O 1
ATOM 1534 N N . GLY A 1 187 ? 50.052 -23.887 12.243 1.00 64.88 187 GLY A N 1
ATOM 1535 C CA . GLY A 1 187 ? 50.752 -24.238 11.003 1.00 64.88 187 GLY A CA 1
ATOM 1536 C C . GLY A 1 187 ? 51.682 -25.450 11.143 1.00 64.88 187 GLY A C 1
ATOM 1537 O O . GLY A 1 187 ? 51.714 -26.120 12.179 1.00 64.88 187 GLY A O 1
ATOM 1538 N N . ASN A 1 188 ? 52.419 -25.745 10.070 1.00 65.38 188 ASN A N 1
ATOM 1539 C CA . ASN A 1 188 ? 53.468 -26.771 10.036 1.00 65.38 188 ASN A CA 1
ATOM 1540 C C . ASN A 1 188 ? 54.729 -26.298 10.793 1.00 65.38 188 ASN A C 1
ATOM 1542 O O . ASN A 1 188 ? 54.780 -25.163 11.260 1.00 65.38 188 ASN A O 1
ATOM 1546 N N . SER A 1 189 ? 55.780 -27.126 10.888 1.00 56.81 189 SER A N 1
ATOM 1547 C CA . SER A 1 189 ? 57.048 -26.787 11.577 1.00 56.81 189 SER A CA 1
ATOM 1548 C C . SER A 1 189 ? 57.696 -25.467 11.126 1.00 56.81 189 SER A C 1
ATOM 1550 O O . SER A 1 189 ? 58.474 -24.887 11.875 1.00 56.81 189 SER A O 1
ATOM 1552 N N . ASN A 1 190 ? 57.344 -24.983 9.930 1.00 55.47 190 ASN A N 1
ATOM 1553 C CA . ASN A 1 190 ? 57.846 -23.742 9.337 1.00 55.47 190 ASN A CA 1
ATOM 1554 C C . ASN A 1 190 ? 56.903 -22.534 9.538 1.00 55.47 190 ASN A C 1
ATOM 1556 O O . ASN A 1 190 ? 57.156 -21.469 8.981 1.00 55.47 190 ASN A O 1
ATOM 1560 N N . GLY A 1 191 ? 55.802 -22.689 10.285 1.00 61.41 191 GLY A N 1
ATOM 1561 C CA . GLY A 1 191 ? 54.785 -21.647 10.487 1.00 61.41 191 GLY A CA 1
ATOM 1562 C C . GLY A 1 191 ? 53.859 -21.415 9.284 1.00 61.41 191 GLY A C 1
ATOM 1563 O O . GLY A 1 191 ? 53.152 -20.408 9.246 1.00 61.41 191 GLY A O 1
ATOM 1564 N N . GLU A 1 192 ? 53.853 -22.333 8.310 1.00 71.25 192 GLU A N 1
ATOM 1565 C CA . GLU A 1 192 ? 52.998 -22.279 7.118 1.00 71.25 192 GLU A CA 1
ATOM 1566 C C . GLU A 1 192 ? 51.650 -22.972 7.356 1.00 71.25 192 GLU A C 1
ATOM 1568 O O . GLU A 1 192 ? 51.597 -24.112 7.829 1.00 71.25 192 GLU A O 1
ATOM 1573 N N . LEU A 1 193 ? 50.560 -22.295 6.993 1.00 75.19 193 LEU A N 1
ATOM 1574 C CA . LEU A 1 193 ? 49.198 -22.821 7.014 1.00 75.19 193 LEU A CA 1
ATOM 1575 C C . LEU A 1 193 ? 48.585 -22.719 5.616 1.00 75.19 193 LEU A C 1
ATOM 1577 O O . LEU A 1 193 ? 48.419 -21.619 5.088 1.00 75.19 193 LEU A O 1
ATOM 1581 N N . VAL A 1 194 ? 48.230 -23.864 5.032 1.00 72.88 194 VAL A N 1
ATOM 1582 C CA . VAL A 1 194 ? 47.608 -23.942 3.705 1.00 72.88 194 VAL A CA 1
ATOM 1583 C C . VAL A 1 194 ? 46.149 -24.351 3.854 1.00 72.88 194 VAL A C 1
ATOM 1585 O O . VAL A 1 194 ? 45.845 -25.439 4.328 1.00 72.88 194 VAL A O 1
ATOM 1588 N N . PHE A 1 195 ? 45.237 -23.481 3.438 1.00 75.75 195 PHE A N 1
ATOM 1589 C CA . PHE A 1 195 ? 43.823 -23.790 3.290 1.00 75.75 195 PHE A CA 1
ATOM 1590 C C . PHE A 1 195 ? 43.572 -24.372 1.901 1.00 75.75 195 PHE A C 1
ATOM 1592 O O . PHE A 1 195 ? 43.412 -23.624 0.936 1.00 75.75 195 PHE A O 1
ATOM 1599 N N . SER A 1 196 ? 43.535 -25.703 1.810 1.00 70.19 196 SER A N 1
ATOM 1600 C CA . SER A 1 196 ? 43.247 -26.427 0.570 1.00 70.19 196 SER A CA 1
ATOM 1601 C C . SER A 1 196 ? 41.967 -27.247 0.687 1.00 70.19 196 SER A C 1
ATOM 1603 O O . SER A 1 196 ? 41.985 -28.388 1.152 1.00 70.19 196 SER A O 1
ATOM 1605 N N . PHE A 1 197 ? 40.850 -26.661 0.256 1.00 71.88 197 PHE A N 1
ATOM 1606 C CA . PHE A 1 197 ? 39.565 -27.352 0.188 1.00 71.88 197 PHE A CA 1
ATOM 1607 C C . PHE A 1 197 ? 39.171 -27.605 -1.271 1.00 71.88 197 PHE A C 1
ATOM 1609 O O . PHE A 1 197 ? 39.069 -26.646 -2.040 1.00 71.88 197 PHE A O 1
ATOM 1616 N N . PRO A 1 198 ? 38.904 -28.862 -1.666 1.00 74.56 198 PRO A N 1
ATOM 1617 C CA . PRO A 1 198 ? 38.582 -29.189 -3.053 1.00 74.56 198 PRO A CA 1
ATOM 1618 C C . PRO A 1 198 ? 37.193 -28.692 -3.481 1.00 74.56 198 PRO A C 1
ATOM 1620 O O . PRO A 1 198 ? 37.008 -28.369 -4.651 1.00 74.56 198 PRO A O 1
ATOM 1623 N N . VAL A 1 199 ? 36.232 -28.601 -2.549 1.00 83.62 199 VAL A N 1
ATOM 1624 C CA . VAL A 1 199 ? 34.815 -28.284 -2.832 1.00 83.62 199 VAL A CA 1
ATOM 1625 C C . VAL A 1 199 ? 34.316 -26.960 -2.241 1.00 83.62 199 VAL A C 1
ATOM 1627 O O . VAL A 1 199 ? 33.120 -26.684 -2.291 1.00 83.62 199 VAL A O 1
ATOM 1630 N N . LEU A 1 200 ? 35.204 -26.141 -1.670 1.00 85.94 200 LEU A N 1
ATOM 1631 C CA . LEU A 1 200 ? 34.820 -24.886 -1.022 1.00 85.94 200 LEU A CA 1
ATOM 1632 C C . LEU A 1 200 ? 34.443 -23.822 -2.056 1.00 85.94 200 LEU A C 1
ATOM 1634 O O . LEU A 1 200 ? 35.251 -23.494 -2.920 1.00 85.94 200 LEU A O 1
ATOM 1638 N N . GLU A 1 201 ? 33.244 -23.258 -1.920 1.00 89.88 201 GLU A N 1
ATOM 1639 C CA . GLU A 1 201 ? 32.675 -22.224 -2.795 1.00 89.88 201 GLU A CA 1
ATOM 1640 C C . GLU A 1 201 ? 32.650 -20.838 -2.113 1.00 89.88 201 GLU A C 1
ATOM 1642 O O . GLU A 1 201 ? 32.801 -19.819 -2.790 1.00 89.88 201 GLU A O 1
ATOM 1647 N N . ASP A 1 202 ? 32.509 -20.784 -0.779 1.00 89.94 202 ASP A N 1
ATOM 1648 C CA . ASP A 1 202 ? 32.390 -19.543 0.009 1.00 89.94 202 ASP A CA 1
ATOM 1649 C C . ASP A 1 202 ? 33.247 -19.581 1.289 1.00 89.94 202 ASP A C 1
ATOM 1651 O O . ASP A 1 202 ? 33.068 -20.463 2.136 1.00 89.94 202 ASP A O 1
ATOM 1655 N N . LEU A 1 203 ? 34.157 -18.612 1.446 1.00 90.81 203 LEU A N 1
ATOM 1656 C CA . LEU A 1 203 ? 35.063 -18.492 2.593 1.00 90.81 203 LEU A CA 1
ATOM 1657 C C . LEU A 1 203 ? 35.008 -17.095 3.214 1.00 90.81 203 LEU A C 1
ATOM 1659 O O . LEU A 1 203 ? 35.292 -16.092 2.558 1.00 90.81 203 LEU A O 1
ATOM 1663 N N . VAL A 1 204 ? 34.737 -17.040 4.517 1.00 89.44 204 VAL A N 1
ATOM 1664 C CA . VAL A 1 204 ? 34.747 -15.803 5.304 1.00 89.44 204 VAL A CA 1
ATOM 1665 C C . VAL A 1 204 ? 35.646 -15.974 6.524 1.00 89.44 204 VAL A C 1
ATOM 1667 O O . VAL A 1 204 ? 35.385 -16.826 7.369 1.00 89.44 204 VAL A O 1
ATOM 1670 N N . ILE A 1 205 ? 36.674 -15.138 6.662 1.00 86.50 205 ILE A N 1
ATOM 1671 C CA . ILE A 1 205 ? 37.573 -15.109 7.825 1.00 86.50 205 ILE A CA 1
ATOM 1672 C C . ILE A 1 205 ? 37.574 -13.700 8.410 1.00 86.50 205 ILE A C 1
ATOM 1674 O O . ILE A 1 205 ? 37.774 -12.723 7.689 1.00 86.50 205 ILE A O 1
ATOM 1678 N N . GLY A 1 206 ? 37.385 -13.566 9.723 1.00 84.25 206 GLY A N 1
ATOM 1679 C CA . GLY A 1 206 ? 37.494 -12.260 10.365 1.00 84.25 206 GLY A CA 1
ATOM 1680 C C . GLY A 1 206 ? 37.907 -12.260 11.829 1.00 84.25 206 GLY A C 1
ATOM 1681 O O . GLY A 1 206 ? 37.483 -13.091 12.623 1.00 84.25 206 GLY A O 1
ATOM 1682 N N . SER A 1 207 ? 38.734 -11.290 12.204 1.00 73.12 207 SER A N 1
ATOM 1683 C CA . SER A 1 207 ? 39.240 -11.039 13.565 1.00 73.12 207 SER A CA 1
ATOM 1684 C C . SER A 1 207 ? 39.815 -12.274 14.274 1.00 73.12 207 SER A C 1
ATOM 1686 O O . SER A 1 207 ? 39.661 -12.420 15.487 1.00 73.12 207 SER A O 1
ATOM 1688 N N . CYS A 1 208 ? 40.448 -13.187 13.536 1.00 76.00 208 CYS A N 1
ATOM 1689 C CA . CYS A 1 208 ? 41.012 -14.412 14.097 1.00 76.00 208 CYS A CA 1
ATOM 1690 C C . CYS A 1 208 ? 42.365 -14.139 14.781 1.00 76.00 208 CYS A C 1
ATOM 1692 O O . CYS A 1 208 ? 43.075 -13.201 14.426 1.00 76.00 208 CYS A O 1
ATOM 1694 N N . SER A 1 209 ? 42.725 -14.927 15.796 1.00 70.69 209 SER A N 1
ATOM 1695 C CA . SER A 1 209 ? 44.043 -14.844 16.445 1.00 70.69 209 SER A CA 1
ATOM 1696 C C . SER A 1 209 ? 44.945 -15.989 15.989 1.00 70.69 209 SER A C 1
ATOM 1698 O O . SER A 1 209 ? 44.469 -17.047 15.585 1.00 70.69 209 SER A O 1
ATOM 1700 N N . HIS A 1 210 ? 46.257 -15.803 16.065 1.00 73.81 210 HIS A N 1
ATOM 1701 C CA . HIS A 1 210 ? 47.236 -16.869 15.859 1.00 73.81 210 HIS A CA 1
ATOM 1702 C C . HIS A 1 210 ? 48.411 -16.687 16.813 1.00 73.81 210 HIS A C 1
ATOM 1704 O O . HIS A 1 210 ? 48.539 -15.637 17.436 1.00 73.81 210 HIS A O 1
ATOM 1710 N N . SER A 1 211 ? 49.255 -17.711 16.959 1.00 63.34 211 SER A N 1
ATOM 1711 C CA . SER A 1 211 ? 50.425 -17.618 17.842 1.00 63.34 211 SER A CA 1
ATOM 1712 C C . SER A 1 211 ? 51.768 -17.578 17.105 1.00 63.34 211 SER A C 1
ATOM 1714 O O . SER A 1 211 ? 52.622 -16.810 17.520 1.00 63.34 211 SER A O 1
ATOM 1716 N N . HIS A 1 212 ? 51.946 -18.328 16.008 1.00 63.94 212 HIS A N 1
ATOM 1717 C CA . HIS A 1 212 ? 53.250 -18.484 15.332 1.00 63.94 212 HIS A CA 1
ATOM 1718 C C . HIS A 1 212 ? 53.129 -18.641 13.795 1.00 63.94 212 HIS A C 1
ATOM 1720 O O . HIS A 1 212 ? 53.881 -19.400 13.192 1.00 63.94 212 HIS A O 1
ATOM 1726 N N . LEU A 1 213 ? 52.155 -17.984 13.149 1.00 70.88 213 LEU A N 1
ATOM 1727 C CA . LEU A 1 213 ? 51.986 -18.078 11.690 1.00 70.88 213 LEU A CA 1
ATOM 1728 C C . LEU A 1 213 ? 52.946 -17.127 10.969 1.00 70.88 213 LEU A C 1
ATOM 1730 O O . LEU A 1 213 ? 52.846 -15.915 11.144 1.00 70.88 213 LEU A O 1
ATOM 1734 N N . SER A 1 214 ? 53.839 -17.683 10.150 1.00 73.25 214 SER A N 1
ATOM 1735 C CA . SER A 1 214 ? 54.717 -16.947 9.232 1.00 73.25 214 SER A CA 1
ATOM 1736 C C . SER A 1 214 ? 54.084 -16.848 7.842 1.00 73.25 214 SER A C 1
ATOM 1738 O O . SER A 1 214 ? 54.048 -15.770 7.259 1.00 73.25 214 SER A O 1
ATOM 1740 N N . LYS A 1 215 ? 53.496 -17.933 7.328 1.00 77.62 215 LYS A N 1
ATOM 1741 C CA . LYS A 1 215 ? 52.929 -17.984 5.974 1.00 77.62 215 LYS A CA 1
ATOM 1742 C C . LYS A 1 215 ? 51.496 -18.501 5.980 1.00 77.62 215 LYS A C 1
ATOM 1744 O O . LYS A 1 215 ? 51.198 -19.536 6.574 1.00 77.62 215 LYS A O 1
ATOM 1749 N N . PHE A 1 216 ? 50.600 -17.797 5.299 1.00 82.06 216 PHE A N 1
ATOM 1750 C CA . PHE A 1 216 ? 49.191 -18.159 5.178 1.00 82.06 216 PHE A CA 1
ATOM 1751 C C . PHE A 1 216 ? 48.808 -18.264 3.702 1.00 82.06 216 PHE A C 1
ATOM 1753 O O . PHE A 1 216 ? 48.845 -17.273 2.982 1.00 82.06 216 PHE A O 1
ATOM 1760 N N . THR A 1 217 ? 48.428 -19.454 3.244 1.00 82.12 217 THR A N 1
ATOM 1761 C CA . THR A 1 217 ? 48.094 -19.703 1.835 1.00 82.12 217 THR A CA 1
ATOM 1762 C C . THR A 1 217 ? 46.648 -20.168 1.703 1.00 82.12 217 THR A C 1
ATOM 1764 O O . THR A 1 217 ? 46.247 -21.119 2.369 1.00 82.12 217 THR A O 1
ATOM 1767 N N . ILE A 1 218 ? 45.865 -19.545 0.821 1.00 85.44 218 ILE A N 1
ATOM 1768 C CA . ILE A 1 218 ? 44.524 -20.004 0.430 1.00 85.44 218 ILE A CA 1
ATOM 1769 C C . ILE A 1 218 ? 44.609 -20.566 -0.989 1.00 85.44 218 ILE A C 1
ATOM 1771 O O . ILE A 1 218 ? 44.861 -19.819 -1.932 1.00 85.44 218 ILE A O 1
ATOM 1775 N N . SER A 1 219 ? 44.374 -21.871 -1.140 1.00 83.62 219 SER A N 1
ATOM 1776 C CA . SER A 1 219 ? 44.391 -22.572 -2.427 1.00 83.62 219 SER A CA 1
ATOM 1777 C C . SER A 1 219 ? 43.150 -23.453 -2.572 1.00 83.62 219 SER A C 1
ATOM 1779 O O . SER A 1 219 ? 43.139 -24.624 -2.202 1.00 83.62 219 SER A O 1
ATOM 1781 N N . ALA A 1 220 ? 42.064 -22.867 -3.072 1.00 83.69 220 ALA A N 1
ATOM 1782 C CA . ALA A 1 220 ? 40.769 -23.527 -3.232 1.00 83.69 220 ALA A CA 1
ATOM 1783 C C . ALA A 1 220 ? 40.270 -23.375 -4.687 1.00 83.69 220 ALA A C 1
ATOM 1785 O O . ALA A 1 220 ? 39.882 -22.276 -5.094 1.00 83.69 220 ALA A O 1
ATOM 1786 N N . PRO A 1 221 ? 40.273 -24.450 -5.502 1.00 82.62 221 PRO A N 1
ATOM 1787 C CA . PRO A 1 221 ? 40.030 -24.360 -6.945 1.00 82.62 221 PRO A CA 1
ATOM 1788 C C . PRO A 1 221 ? 38.583 -24.009 -7.322 1.00 82.62 221 PRO A C 1
ATOM 1790 O O . PRO A 1 221 ? 38.347 -23.509 -8.423 1.00 82.62 221 PRO A O 1
ATOM 1793 N N . LEU A 1 222 ? 37.619 -24.268 -6.432 1.00 86.50 222 LEU A N 1
ATOM 1794 C CA . LEU A 1 222 ? 36.192 -23.994 -6.643 1.00 86.50 222 LEU A CA 1
ATOM 1795 C C . LEU A 1 222 ? 35.680 -22.741 -5.912 1.00 86.50 222 LEU A C 1
ATOM 1797 O O . LEU A 1 222 ? 34.492 -22.442 -6.008 1.00 86.50 222 LEU A O 1
ATOM 1801 N N . LEU A 1 223 ? 36.557 -21.991 -5.235 1.00 89.12 223 LEU A N 1
ATOM 1802 C CA . LEU A 1 223 ? 36.151 -20.842 -4.428 1.00 89.12 223 LEU A CA 1
ATOM 1803 C C . LEU A 1 223 ? 35.621 -19.713 -5.313 1.00 89.12 223 LEU A C 1
ATOM 1805 O O . LEU A 1 223 ? 36.358 -19.193 -6.146 1.00 89.12 223 LEU A O 1
ATOM 1809 N N . GLU A 1 224 ? 34.366 -19.308 -5.109 1.00 90.19 224 GLU A N 1
ATOM 1810 C CA . GLU A 1 224 ? 33.722 -18.218 -5.851 1.00 90.19 224 GLU A CA 1
ATOM 1811 C C . GLU A 1 224 ? 33.694 -16.903 -5.061 1.00 90.19 224 GLU A C 1
ATOM 1813 O O . GLU A 1 224 ? 33.761 -15.821 -5.659 1.00 90.19 224 GLU A O 1
ATOM 1818 N N . ARG A 1 225 ? 33.614 -16.978 -3.725 1.00 91.38 225 ARG A N 1
ATOM 1819 C CA . ARG A 1 225 ? 33.565 -15.817 -2.827 1.00 91.38 225 ARG A CA 1
ATOM 1820 C C . ARG A 1 225 ? 34.579 -15.935 -1.689 1.00 91.38 225 ARG A C 1
ATOM 1822 O O . ARG A 1 225 ? 34.598 -16.930 -0.969 1.00 91.38 225 ARG A O 1
ATOM 1829 N N . LEU A 1 226 ? 35.364 -14.875 -1.493 1.00 92.19 226 LEU A N 1
ATOM 1830 C CA . LEU A 1 226 ? 36.332 -14.745 -0.405 1.00 92.19 226 LEU A CA 1
ATOM 1831 C C . LEU A 1 226 ? 36.163 -13.406 0.321 1.00 92.19 226 LEU A C 1
ATOM 1833 O O . LEU A 1 226 ? 36.236 -12.343 -0.297 1.00 92.19 226 LEU A O 1
ATOM 1837 N N . GLU A 1 227 ? 35.986 -13.452 1.640 1.00 89.62 227 GLU A N 1
ATOM 1838 C CA . GLU A 1 227 ? 35.938 -12.271 2.506 1.00 89.62 227 GLU A CA 1
ATOM 1839 C C . GLU A 1 227 ? 36.922 -12.397 3.679 1.00 89.62 227 GLU A C 1
ATOM 1841 O O . GLU A 1 227 ? 36.783 -13.258 4.545 1.00 89.62 227 GLU A O 1
ATOM 1846 N N . LEU A 1 228 ? 37.898 -11.491 3.736 1.00 87.69 228 LEU A N 1
ATOM 1847 C CA . LEU A 1 228 ? 38.907 -11.371 4.784 1.00 87.69 228 LEU A CA 1
ATOM 1848 C C . LEU A 1 228 ? 38.683 -10.061 5.555 1.00 87.69 228 LEU A C 1
ATOM 1850 O O . LEU A 1 228 ? 39.219 -9.014 5.201 1.00 87.69 228 LEU A O 1
ATOM 1854 N N . SER A 1 229 ? 37.873 -10.109 6.614 1.00 81.69 229 SER A N 1
ATOM 1855 C CA . SER A 1 229 ? 37.464 -8.944 7.415 1.00 81.69 229 SER A CA 1
ATOM 1856 C C . SER A 1 229 ? 38.241 -8.865 8.737 1.00 81.69 229 SER A C 1
ATOM 1858 O O . SER A 1 229 ? 37.841 -9.412 9.761 1.00 81.69 229 SER A O 1
ATOM 1860 N N . HIS A 1 230 ? 39.361 -8.150 8.710 1.00 74.38 230 HIS A N 1
ATOM 1861 C CA . HIS A 1 230 ? 40.369 -8.006 9.768 1.00 74.38 230 HIS A CA 1
ATOM 1862 C C . HIS A 1 230 ? 40.906 -9.378 10.152 1.00 74.38 230 HIS A C 1
ATOM 1864 O O . HIS A 1 230 ? 40.750 -9.771 11.300 1.00 74.38 230 HIS A O 1
ATOM 1870 N N . PRO A 1 231 ? 41.442 -10.163 9.201 1.00 57.56 231 PRO A N 1
ATOM 1871 C CA . PRO A 1 231 ? 41.667 -11.596 9.391 1.00 57.56 231 PRO A CA 1
ATOM 1872 C C . PRO A 1 231 ? 42.516 -11.913 10.628 1.00 57.56 231 PRO A C 1
ATOM 1874 O O . PRO A 1 231 ? 42.302 -12.957 11.239 1.00 57.56 231 PRO A O 1
ATOM 1877 N N . PHE A 1 232 ? 43.383 -10.983 11.041 1.00 65.62 232 PHE A N 1
ATOM 1878 C CA . PHE A 1 232 ? 44.287 -11.120 12.175 1.00 65.62 232 PHE A CA 1
ATOM 1879 C C . PHE A 1 232 ? 44.101 -9.993 13.204 1.00 65.62 232 PHE A C 1
ATOM 1881 O O . PHE A 1 232 ? 43.785 -8.854 12.849 1.00 65.62 232 PHE A O 1
ATOM 1888 N N . GLN A 1 233 ? 44.271 -10.306 14.491 1.00 62.94 233 GLN A N 1
ATOM 1889 C CA . GLN A 1 233 ? 44.225 -9.313 15.571 1.00 62.94 233 GLN A CA 1
ATOM 1890 C C . GLN A 1 233 ? 45.386 -8.311 15.479 1.00 62.94 233 GLN A C 1
ATOM 1892 O O . GLN A 1 233 ? 46.482 -8.634 15.029 1.00 62.94 233 GLN A O 1
ATOM 1897 N N . ALA A 1 234 ? 45.140 -7.075 15.927 1.00 54.66 234 ALA A N 1
ATOM 1898 C CA . ALA A 1 234 ? 46.072 -5.963 15.777 1.00 54.66 234 ALA A CA 1
ATOM 1899 C C . ALA A 1 234 ? 47.447 -6.253 16.414 1.00 54.66 234 ALA A C 1
ATOM 1901 O O . ALA A 1 234 ? 47.565 -6.300 17.635 1.00 54.66 234 ALA A O 1
ATOM 1902 N N . GLY A 1 235 ? 48.476 -6.389 15.571 1.00 53.84 235 GLY A N 1
ATOM 1903 C CA . GLY A 1 235 ? 49.885 -6.505 15.971 1.00 53.84 235 GLY A CA 1
ATOM 1904 C C . GLY A 1 235 ? 50.536 -7.856 15.663 1.00 53.84 235 GLY A C 1
ATOM 1905 O O . GLY A 1 235 ? 51.746 -7.972 15.806 1.00 53.84 235 GLY A O 1
ATOM 1906 N N . PHE A 1 236 ? 49.763 -8.850 15.213 1.00 57.50 236 PHE A N 1
ATOM 1907 C CA . PHE A 1 236 ? 50.252 -10.198 14.916 1.00 57.50 236 PHE A CA 1
ATOM 1908 C C . PHE A 1 236 ? 49.571 -10.716 13.644 1.00 57.50 236 PHE A C 1
ATOM 1910 O O . PHE A 1 236 ? 48.474 -11.259 13.731 1.00 57.50 236 PHE A O 1
ATOM 1917 N N . GLY A 1 237 ? 50.183 -10.511 12.477 1.00 59.44 237 GLY A N 1
ATOM 1918 C CA . GLY A 1 237 ? 49.765 -11.132 11.214 1.00 59.44 237 GLY A CA 1
ATOM 1919 C C . GLY A 1 237 ? 50.904 -11.932 10.577 1.00 59.44 237 GLY A C 1
ATOM 1920 O O . GLY A 1 237 ? 52.050 -11.782 11.007 1.00 59.44 237 GLY A O 1
ATOM 1921 N N . PRO A 1 238 ? 50.616 -12.776 9.570 1.00 66.75 238 PRO A N 1
ATOM 1922 C CA . PRO A 1 238 ? 51.637 -13.557 8.886 1.00 66.75 238 PRO A CA 1
ATOM 1923 C C . PRO A 1 238 ? 52.571 -12.654 8.074 1.00 66.75 238 PRO A C 1
ATOM 1925 O O . PRO A 1 238 ? 52.141 -11.642 7.508 1.00 66.75 238 PRO A O 1
ATOM 1928 N N . THR A 1 239 ? 53.842 -13.051 8.001 1.00 66.38 239 THR A N 1
ATOM 1929 C CA . THR A 1 239 ? 54.867 -12.416 7.162 1.00 66.38 239 THR A CA 1
ATOM 1930 C C . THR A 1 239 ? 54.606 -12.626 5.668 1.00 66.38 239 THR A C 1
ATOM 1932 O O . THR A 1 239 ? 55.035 -11.804 4.866 1.00 66.38 239 THR A O 1
ATOM 1935 N N . GLU A 1 240 ? 53.868 -13.676 5.288 1.00 75.75 240 GLU A N 1
ATOM 1936 C CA . GLU A 1 240 ? 53.474 -13.959 3.903 1.00 75.75 240 GLU A CA 1
ATOM 1937 C C . GLU A 1 240 ? 51.990 -14.363 3.790 1.00 75.75 240 GLU A C 1
ATOM 1939 O O . GLU A 1 240 ? 51.520 -15.219 4.547 1.00 75.75 240 GLU A O 1
ATOM 1944 N N . LEU A 1 241 ? 51.249 -13.774 2.839 1.00 82.69 241 LEU A N 1
ATOM 1945 C CA . LEU A 1 241 ? 49.861 -14.142 2.505 1.00 82.69 241 LEU A CA 1
ATOM 1946 C C . LEU A 1 241 ? 49.727 -14.440 1.009 1.00 82.69 241 LEU A C 1
ATOM 1948 O O . LEU A 1 241 ? 49.807 -13.520 0.200 1.00 82.69 241 LEU A O 1
ATOM 1952 N N . ASN A 1 242 ? 49.400 -15.683 0.654 1.00 84.06 242 ASN A N 1
ATOM 1953 C CA . ASN A 1 242 ? 49.248 -16.095 -0.742 1.00 84.06 242 ASN A CA 1
ATOM 1954 C C . ASN A 1 242 ? 47.801 -16.519 -1.029 1.00 84.06 242 ASN A C 1
ATOM 1956 O O . ASN A 1 242 ? 47.251 -17.378 -0.337 1.00 84.06 242 ASN A O 1
ATOM 1960 N N . ILE A 1 243 ? 47.174 -15.946 -2.058 1.00 85.19 243 ILE A N 1
ATOM 1961 C CA . ILE A 1 243 ? 45.817 -16.316 -2.498 1.00 85.19 243 ILE A CA 1
ATOM 1962 C C . ILE A 1 243 ? 45.891 -16.837 -3.931 1.00 85.19 243 ILE A C 1
ATOM 1964 O O . ILE A 1 243 ? 46.239 -16.083 -4.833 1.00 85.19 243 ILE A O 1
ATOM 1968 N N . CYS A 1 244 ? 45.534 -18.108 -4.134 1.00 84.44 244 CYS A N 1
ATOM 1969 C CA . CYS A 1 244 ? 45.533 -18.768 -5.439 1.00 84.44 244 CYS A CA 1
ATOM 1970 C C . CYS A 1 244 ? 44.209 -19.506 -5.677 1.00 84.44 244 CYS A C 1
ATOM 1972 O O . CYS A 1 244 ? 44.009 -20.636 -5.228 1.00 84.44 244 CYS A O 1
ATOM 1974 N N . THR A 1 245 ? 43.263 -18.848 -6.353 1.00 83.62 245 THR A N 1
ATOM 1975 C CA . THR A 1 245 ? 41.889 -19.357 -6.520 1.00 83.62 245 THR A CA 1
ATOM 1976 C C . THR A 1 245 ? 41.316 -18.987 -7.901 1.00 83.62 245 THR A C 1
ATOM 1978 O O . THR A 1 245 ? 40.780 -17.888 -8.061 1.00 83.62 245 THR A O 1
ATOM 1981 N N . PRO A 1 246 ? 41.376 -19.887 -8.906 1.00 83.81 246 PRO A N 1
ATOM 1982 C CA . PRO A 1 246 ? 41.067 -19.570 -10.308 1.00 83.81 246 PRO A CA 1
ATOM 1983 C C . PRO A 1 246 ? 39.606 -19.207 -10.591 1.00 83.81 246 PRO A C 1
ATOM 1985 O O . PRO A 1 246 ? 39.338 -18.465 -11.535 1.00 83.81 246 PRO A O 1
ATOM 1988 N N . LYS A 1 247 ? 38.657 -19.706 -9.791 1.00 86.44 247 LYS A N 1
ATOM 1989 C CA . LYS A 1 247 ? 37.215 -19.448 -9.956 1.00 86.44 247 LYS A CA 1
ATOM 1990 C C . LYS A 1 247 ? 36.681 -18.292 -9.104 1.00 86.44 247 LYS A C 1
ATOM 1992 O O . LYS A 1 247 ? 35.468 -18.076 -9.068 1.00 86.44 247 LYS A O 1
ATOM 1997 N N . LEU A 1 248 ? 37.558 -17.540 -8.436 1.00 89.06 248 LEU A N 1
ATOM 1998 C CA . LEU A 1 248 ? 37.137 -16.469 -7.539 1.00 89.06 248 LEU A CA 1
ATOM 1999 C C . LEU A 1 248 ? 36.464 -15.345 -8.324 1.00 89.06 248 LEU A C 1
ATOM 2001 O O . LEU A 1 248 ? 37.073 -14.771 -9.218 1.00 89.06 248 LEU A O 1
ATOM 2005 N N . LYS A 1 249 ? 35.217 -15.013 -7.973 1.00 89.38 249 LYS A N 1
ATOM 2006 C CA . LYS A 1 249 ? 34.420 -13.941 -8.596 1.00 89.38 249 LYS A CA 1
ATOM 2007 C C . LYS A 1 249 ? 34.353 -12.695 -7.716 1.00 89.38 249 LYS A C 1
ATOM 2009 O O . LYS A 1 249 ? 34.323 -11.581 -8.246 1.00 89.38 249 LYS A O 1
ATOM 2014 N N . PHE A 1 250 ? 34.328 -12.882 -6.394 1.00 90.38 250 PHE A N 1
ATOM 2015 C CA . PHE A 1 250 ? 34.167 -11.816 -5.405 1.00 90.38 250 PHE A CA 1
ATOM 2016 C C . PHE A 1 250 ? 35.263 -11.875 -4.342 1.00 90.38 250 PHE A C 1
ATOM 2018 O O . PHE A 1 250 ? 35.375 -12.871 -3.627 1.00 90.38 250 PHE A O 1
ATOM 2025 N N . LEU A 1 251 ? 36.018 -10.784 -4.206 1.00 90.94 251 LEU A N 1
ATOM 2026 C CA . LEU A 1 251 ? 37.054 -10.621 -3.188 1.00 90.94 251 LEU A CA 1
ATOM 2027 C C . LEU A 1 251 ? 36.741 -9.414 -2.303 1.00 90.94 251 LEU A C 1
ATOM 2029 O O . LEU A 1 251 ? 36.533 -8.311 -2.801 1.00 90.94 251 LEU A O 1
ATOM 2033 N N . VAL A 1 252 ? 36.756 -9.607 -0.989 1.00 89.75 252 VAL A N 1
ATOM 2034 C CA . VAL A 1 252 ? 36.705 -8.520 -0.008 1.00 89.75 252 VAL A CA 1
ATOM 2035 C C . VAL A 1 252 ? 37.883 -8.681 0.941 1.00 89.75 252 VAL A C 1
ATOM 2037 O O . VAL A 1 252 ? 37.974 -9.680 1.646 1.00 89.75 252 VAL A O 1
ATOM 2040 N N . TYR A 1 253 ? 38.771 -7.696 0.990 1.00 87.81 253 TYR A N 1
ATOM 2041 C CA . TYR A 1 253 ? 39.890 -7.638 1.924 1.00 87.81 253 TYR A CA 1
ATOM 2042 C C . TYR A 1 253 ? 39.767 -6.382 2.781 1.00 87.81 253 TYR A C 1
ATOM 2044 O O . TYR A 1 253 ? 39.685 -5.280 2.248 1.00 87.81 253 TYR A O 1
ATOM 2052 N N . ARG A 1 254 ? 39.744 -6.524 4.109 1.00 85.00 254 ARG A N 1
ATOM 2053 C CA . ARG A 1 254 ? 39.703 -5.401 5.053 1.00 85.00 254 ARG A CA 1
ATOM 2054 C C . ARG A 1 254 ? 40.706 -5.610 6.168 1.00 85.00 254 ARG A C 1
ATOM 2056 O O . ARG A 1 254 ? 40.394 -6.315 7.117 1.00 85.00 254 ARG A O 1
ATOM 2063 N N . GLY A 1 255 ? 41.881 -5.003 6.129 1.00 74.81 255 GLY A N 1
ATOM 2064 C CA . GLY A 1 255 ? 42.873 -5.227 7.179 1.00 74.81 255 GLY A CA 1
ATOM 2065 C C . GLY A 1 255 ? 44.214 -4.540 6.935 1.00 74.81 255 GLY A C 1
ATOM 2066 O O . GLY A 1 255 ? 44.466 -4.048 5.839 1.00 74.81 255 GLY A O 1
ATOM 2067 N N . PRO A 1 256 ? 45.077 -4.483 7.962 1.00 70.50 256 PRO A N 1
ATOM 2068 C CA . PRO A 1 256 ? 46.467 -4.054 7.798 1.00 70.50 256 PRO A CA 1
ATOM 2069 C C . PRO A 1 256 ? 47.281 -5.092 7.006 1.00 70.50 256 PRO A C 1
ATOM 2071 O O . PRO A 1 256 ? 46.896 -6.259 6.935 1.00 70.50 256 PRO A O 1
ATOM 2074 N N . ILE A 1 257 ? 48.400 -4.663 6.424 1.00 71.94 257 ILE A N 1
ATOM 2075 C CA . ILE A 1 257 ? 49.391 -5.533 5.773 1.00 71.94 257 ILE A CA 1
ATOM 2076 C C . ILE A 1 257 ? 50.580 -5.680 6.722 1.00 71.94 257 ILE A C 1
ATOM 2078 O O . ILE A 1 257 ? 51.035 -4.688 7.285 1.00 71.94 257 ILE A O 1
ATOM 2082 N N . TYR A 1 258 ? 51.060 -6.911 6.897 1.00 68.19 258 TYR A N 1
ATOM 2083 C CA . TYR A 1 258 ? 52.152 -7.240 7.822 1.00 68.19 258 TYR A CA 1
ATOM 2084 C C . TYR A 1 258 ? 53.434 -7.732 7.127 1.00 68.19 258 TYR A C 1
ATOM 2086 O O . TYR A 1 258 ? 54.462 -7.858 7.784 1.00 68.19 258 TYR A O 1
ATOM 2094 N N . GLY A 1 259 ? 53.391 -8.012 5.821 1.00 71.19 259 GLY A N 1
ATOM 2095 C CA . GLY A 1 259 ? 54.513 -8.577 5.068 1.00 71.19 259 GLY A CA 1
ATOM 2096 C C . GLY A 1 259 ? 54.204 -8.716 3.573 1.00 71.19 259 GLY A C 1
ATOM 2097 O O . GLY A 1 259 ? 53.461 -7.895 3.032 1.00 71.19 259 GLY A O 1
ATOM 2098 N N . ASN A 1 260 ? 54.754 -9.731 2.899 1.00 73.00 260 ASN A N 1
ATOM 2099 C CA . ASN A 1 260 ? 54.628 -9.905 1.445 1.00 73.00 260 ASN A CA 1
ATOM 2100 C C . ASN A 1 260 ? 53.349 -10.664 1.062 1.00 73.00 260 ASN A C 1
ATOM 2102 O O . ASN A 1 260 ? 53.152 -11.810 1.463 1.00 73.00 260 ASN A O 1
ATOM 2106 N N . TYR A 1 261 ? 52.433 -10.001 0.358 1.00 80.94 261 TYR A N 1
ATOM 2107 C CA . TYR A 1 261 ? 51.121 -10.553 0.022 1.00 80.94 261 TYR A CA 1
ATOM 2108 C C . TYR A 1 261 ? 51.069 -10.760 -1.498 1.00 80.94 261 TYR A C 1
ATOM 2110 O O . TYR A 1 261 ? 51.216 -9.792 -2.245 1.00 80.94 261 TYR A O 1
ATOM 2118 N N . SER A 1 262 ? 50.868 -11.997 -1.965 1.00 78.50 262 SER A N 1
ATOM 2119 C CA . SER A 1 262 ? 50.772 -12.323 -3.396 1.00 78.50 262 SER A CA 1
ATOM 2120 C C . SER A 1 262 ? 49.394 -12.877 -3.763 1.00 78.50 262 SER A C 1
ATOM 2122 O O . SER A 1 262 ? 48.865 -13.809 -3.149 1.00 78.50 262 SER A O 1
ATOM 2124 N N . PHE A 1 263 ? 48.767 -12.262 -4.766 1.00 84.00 263 PHE A N 1
ATOM 2125 C CA . PHE A 1 263 ? 47.470 -12.670 -5.303 1.00 84.00 263 PHE A CA 1
ATOM 2126 C C . PHE A 1 263 ? 47.697 -13.237 -6.703 1.00 84.00 263 PHE A C 1
ATOM 2128 O O . PHE A 1 263 ? 47.958 -12.503 -7.651 1.00 84.00 263 PHE A O 1
ATOM 2135 N N . GLU A 1 264 ? 47.621 -14.555 -6.835 1.00 77.62 264 GLU A N 1
ATOM 2136 C CA . GLU A 1 264 ? 48.008 -15.272 -8.047 1.00 77.62 264 GLU A CA 1
ATOM 2137 C C . GLU A 1 264 ? 46.807 -16.022 -8.634 1.00 77.62 264 GLU A C 1
ATOM 2139 O O . GLU A 1 264 ? 45.930 -16.503 -7.920 1.00 77.62 264 GLU A O 1
ATOM 2144 N N . ASN A 1 265 ? 46.753 -16.137 -9.964 1.00 74.00 265 ASN A N 1
ATOM 2145 C CA . ASN A 1 265 ? 45.741 -16.934 -10.666 1.00 74.00 265 ASN A CA 1
ATOM 2146 C C . ASN A 1 265 ? 44.275 -16.575 -10.309 1.00 74.00 265 ASN A C 1
ATOM 2148 O O . ASN A 1 265 ? 43.457 -17.456 -10.063 1.00 74.00 265 ASN A O 1
ATOM 2152 N N . LEU A 1 266 ? 43.922 -15.282 -10.297 1.00 80.00 266 LEU A N 1
ATOM 2153 C CA . LEU A 1 266 ? 42.557 -14.777 -10.044 1.00 80.00 266 LEU A CA 1
ATOM 2154 C C . LEU A 1 266 ? 41.820 -14.394 -11.344 1.00 80.00 266 LEU A C 1
ATOM 2156 O O . LEU A 1 266 ? 41.207 -13.332 -11.456 1.00 80.00 266 LEU A O 1
ATOM 2160 N N . SER A 1 267 ? 41.901 -15.248 -12.366 1.00 76.12 267 SER A N 1
ATOM 2161 C CA . SER A 1 267 ? 41.481 -14.904 -13.736 1.00 76.12 267 SER A CA 1
ATOM 2162 C C . SER A 1 267 ? 39.991 -14.556 -13.891 1.00 76.12 267 SER A C 1
ATOM 2164 O O . SER A 1 267 ? 39.658 -13.744 -14.757 1.00 76.12 267 SER A O 1
ATOM 2166 N N . GLN A 1 268 ? 39.104 -15.117 -13.057 1.00 83.81 268 GLN A N 1
ATOM 2167 C CA . GLN A 1 268 ? 37.647 -14.892 -13.097 1.00 83.81 268 GLN A CA 1
ATOM 2168 C C . GLN A 1 268 ? 37.148 -13.764 -12.176 1.00 83.81 268 GLN A C 1
ATOM 2170 O O . GLN A 1 268 ? 35.933 -13.558 -12.061 1.00 83.81 268 GLN A O 1
ATOM 2175 N N . LEU A 1 269 ? 38.056 -13.021 -11.533 1.00 85.06 269 LEU A N 1
ATOM 2176 C CA . LEU A 1 269 ? 37.695 -12.017 -10.537 1.00 85.06 269 LEU A CA 1
ATOM 2177 C C . LEU A 1 269 ? 36.901 -10.869 -11.165 1.00 85.06 269 LEU A C 1
ATOM 2179 O O . LEU A 1 269 ? 37.401 -10.105 -11.986 1.00 85.06 269 LEU A O 1
ATOM 2183 N N . PHE A 1 270 ? 35.639 -10.736 -10.755 1.00 86.44 270 PHE A N 1
ATOM 2184 C CA . PHE A 1 270 ? 34.710 -9.748 -11.299 1.00 86.44 270 PHE A CA 1
ATOM 2185 C C . PHE A 1 270 ? 34.643 -8.483 -10.437 1.00 86.44 270 PHE A C 1
ATOM 2187 O O . PHE A 1 270 ? 34.585 -7.370 -10.972 1.00 86.44 270 PHE A O 1
ATOM 2194 N N . SER A 1 271 ? 34.633 -8.652 -9.112 1.00 87.31 271 SER A N 1
ATOM 2195 C CA . SER A 1 271 ? 34.476 -7.570 -8.139 1.00 87.31 271 SER A CA 1
ATOM 2196 C C . SER A 1 271 ? 35.464 -7.715 -6.989 1.00 87.31 271 SER A C 1
ATOM 2198 O O . SER A 1 271 ? 35.535 -8.780 -6.373 1.00 87.31 271 SER A O 1
ATOM 2200 N N . ALA A 1 272 ? 36.158 -6.626 -6.661 1.00 88.75 272 ALA A N 1
ATOM 2201 C CA . ALA A 1 272 ? 37.072 -6.560 -5.526 1.00 88.75 272 ALA A CA 1
ATOM 2202 C C . ALA A 1 272 ? 36.789 -5.338 -4.642 1.00 88.75 272 ALA A C 1
ATOM 2204 O O . ALA A 1 272 ? 36.626 -4.224 -5.141 1.00 88.75 272 ALA A O 1
ATOM 2205 N N . GLU A 1 273 ? 36.773 -5.536 -3.327 1.00 87.56 273 GLU A N 1
ATOM 2206 C CA . GLU A 1 273 ? 36.799 -4.461 -2.337 1.00 87.56 273 GLU A CA 1
ATOM 2207 C C . GLU A 1 273 ? 38.057 -4.598 -1.476 1.00 87.56 273 GLU A C 1
ATOM 2209 O O . GLU A 1 273 ? 38.221 -5.598 -0.779 1.00 87.56 273 GLU A O 1
ATOM 2214 N N . ILE A 1 274 ? 38.949 -3.610 -1.512 1.00 85.69 274 ILE A N 1
ATOM 2215 C CA . ILE A 1 274 ? 40.242 -3.663 -0.820 1.00 85.69 274 ILE A CA 1
ATOM 2216 C C . ILE A 1 274 ? 40.343 -2.479 0.122 1.00 85.69 274 ILE A C 1
ATOM 2218 O O . ILE A 1 274 ? 40.436 -1.345 -0.323 1.00 85.69 274 ILE A O 1
ATOM 2222 N N . TYR A 1 275 ? 40.368 -2.751 1.422 1.00 80.69 275 TYR A N 1
ATOM 2223 C CA . TYR A 1 275 ? 40.496 -1.776 2.492 1.00 80.69 275 TYR A CA 1
ATOM 2224 C C . TYR A 1 275 ? 41.787 -2.041 3.258 1.00 80.69 275 TYR A C 1
ATOM 2226 O O . TYR A 1 275 ? 41.850 -2.925 4.114 1.00 80.69 275 TYR A O 1
ATOM 2234 N N . ILE A 1 276 ? 42.814 -1.261 2.941 1.00 75.31 276 ILE A N 1
ATOM 2235 C CA . ILE A 1 276 ? 44.111 -1.308 3.609 1.00 75.31 276 ILE A CA 1
ATOM 2236 C C . ILE A 1 276 ? 44.277 0.000 4.373 1.00 75.31 276 ILE A C 1
ATOM 2238 O O . ILE A 1 276 ? 44.138 1.081 3.801 1.00 75.31 276 ILE A O 1
ATOM 2242 N N . TRP A 1 277 ? 44.557 -0.098 5.668 1.00 66.88 277 TRP A N 1
ATOM 2243 C CA . TRP A 1 277 ? 44.871 1.043 6.527 1.00 66.88 277 TRP A CA 1
ATOM 2244 C C . TRP A 1 277 ? 46.305 0.950 7.034 1.00 66.88 277 TRP A C 1
ATOM 2246 O O . TRP A 1 277 ? 46.766 -0.114 7.452 1.00 66.88 277 TRP A O 1
ATOM 2256 N N . GLU A 1 278 ? 46.986 2.091 7.011 1.00 53.44 278 GLU A N 1
ATOM 2257 C CA . GLU A 1 278 ? 48.328 2.276 7.550 1.00 53.44 278 GLU A CA 1
ATOM 2258 C C . GLU A 1 278 ? 48.283 2.101 9.073 1.00 53.44 278 GLU A C 1
ATOM 2260 O O . GLU A 1 278 ? 47.789 2.954 9.813 1.00 53.44 278 GLU A O 1
ATOM 2265 N N . LYS A 1 279 ? 48.796 0.977 9.570 1.00 47.66 279 LYS A N 1
ATOM 2266 C CA . LYS A 1 279 ? 49.246 0.891 10.956 1.00 47.66 279 LYS A CA 1
ATOM 2267 C C . LYS A 1 279 ? 50.717 0.525 10.948 1.00 47.66 279 LYS A C 1
ATOM 2269 O O . LYS A 1 279 ? 51.081 -0.601 10.642 1.00 47.66 279 LYS A O 1
ATOM 2274 N N . VAL A 1 280 ? 51.511 1.538 11.287 1.00 45.78 280 VAL A N 1
ATOM 2275 C CA . VAL A 1 280 ? 52.911 1.503 11.706 1.00 45.78 280 VAL A CA 1
ATOM 2276 C C . VAL A 1 280 ? 53.238 0.178 12.391 1.00 45.78 280 VAL A C 1
ATOM 2278 O O . VAL A 1 280 ? 52.789 -0.040 13.512 1.00 45.78 280 VAL A O 1
ATOM 2281 N N . LEU A 1 281 ? 53.999 -0.680 11.712 1.00 42.66 281 LEU A N 1
ATOM 2282 C CA . LEU A 1 281 ? 54.935 -1.647 12.289 1.00 42.66 281 LEU A CA 1
ATOM 2283 C C . LEU A 1 281 ? 55.798 -2.217 11.144 1.00 42.66 281 LEU A C 1
ATOM 2285 O O . LEU A 1 281 ? 55.397 -3.137 10.448 1.00 42.66 281 LEU A O 1
ATOM 2289 N N . ILE A 1 282 ? 56.983 -1.617 10.977 1.00 42.62 282 ILE A N 1
ATOM 2290 C CA . ILE A 1 282 ? 58.218 -2.234 10.456 1.00 42.62 282 ILE A CA 1
ATOM 2291 C C . ILE A 1 282 ? 58.106 -2.877 9.061 1.00 42.62 282 ILE A C 1
ATOM 2293 O O . ILE A 1 282 ? 58.296 -4.077 8.901 1.00 42.62 282 ILE A O 1
ATOM 2297 N N . VAL A 1 283 ? 57.868 -2.071 8.029 1.00 51.31 283 VAL A N 1
ATOM 2298 C CA . VAL A 1 283 ? 58.188 -2.453 6.648 1.00 51.31 283 VAL A CA 1
ATOM 2299 C C . VAL A 1 283 ? 58.802 -1.222 5.984 1.00 51.31 283 VAL A C 1
ATOM 2301 O O . VAL A 1 283 ? 58.231 -0.134 6.066 1.00 51.31 283 VAL A O 1
ATOM 2304 N N . GLU A 1 284 ? 59.999 -1.352 5.407 1.00 59.72 284 GLU A N 1
ATOM 2305 C CA . GLU A 1 284 ? 60.596 -0.286 4.597 1.00 59.72 284 GLU A CA 1
ATOM 2306 C C . GLU A 1 284 ? 59.601 0.133 3.508 1.00 59.72 284 GLU A C 1
ATOM 2308 O O . GLU A 1 284 ? 58.898 -0.706 2.942 1.00 59.72 284 GLU A O 1
ATOM 2313 N N . LYS A 1 285 ? 59.518 1.435 3.215 1.00 64.38 285 LYS A N 1
ATOM 2314 C CA . LYS A 1 285 ? 58.548 1.989 2.257 1.00 64.38 285 LYS A CA 1
ATOM 2315 C C . LYS A 1 285 ? 58.568 1.256 0.904 1.00 64.38 285 LYS A C 1
ATOM 2317 O O . LYS A 1 285 ? 57.519 1.067 0.300 1.00 64.38 285 LYS A O 1
ATOM 2322 N N . GLU A 1 286 ? 59.740 0.788 0.478 1.00 66.50 286 GLU A N 1
ATOM 2323 C CA . GLU A 1 286 ? 59.935 0.016 -0.756 1.00 66.50 286 GLU A CA 1
ATOM 2324 C C . GLU A 1 286 ? 59.224 -1.347 -0.733 1.00 66.50 286 GLU A C 1
ATOM 2326 O O . GLU A 1 286 ? 58.587 -1.733 -1.711 1.00 66.50 286 GLU A O 1
ATOM 2331 N N . VAL A 1 287 ? 59.256 -2.057 0.396 1.00 64.94 287 VAL A N 1
ATOM 2332 C CA . VAL A 1 287 ? 58.602 -3.367 0.543 1.00 64.94 287 VAL A CA 1
ATOM 2333 C C . VAL A 1 287 ? 57.078 -3.212 0.625 1.00 64.94 287 VAL A C 1
ATOM 2335 O O . VAL A 1 287 ? 56.340 -4.057 0.116 1.00 64.94 287 VAL A O 1
ATOM 2338 N N . PHE A 1 288 ? 56.587 -2.109 1.201 1.00 71.69 288 PHE A N 1
ATOM 2339 C CA . PHE A 1 288 ? 55.159 -1.778 1.181 1.00 71.69 288 PHE A CA 1
ATOM 2340 C C . PHE A 1 288 ? 54.668 -1.479 -0.244 1.00 71.69 288 PHE A C 1
ATOM 2342 O O . PHE A 1 288 ? 53.671 -2.058 -0.676 1.00 71.69 288 PHE A O 1
ATOM 2349 N N . ASP A 1 289 ? 55.395 -0.644 -0.992 1.00 71.44 289 ASP A N 1
ATOM 2350 C CA . ASP A 1 289 ? 55.063 -0.305 -2.381 1.00 71.44 289 ASP A CA 1
ATOM 2351 C C . ASP A 1 289 ? 55.088 -1.550 -3.289 1.00 71.44 289 ASP A C 1
ATOM 2353 O O . ASP A 1 289 ? 54.173 -1.742 -4.094 1.00 71.44 289 ASP A O 1
ATOM 2357 N N . GLN A 1 290 ? 56.069 -2.445 -3.111 1.00 73.69 290 GLN A N 1
ATOM 2358 C CA . GLN A 1 290 ? 56.140 -3.713 -3.847 1.00 73.69 290 GLN A CA 1
ATOM 2359 C C . GLN A 1 290 ? 54.971 -4.651 -3.508 1.00 73.69 290 GLN A C 1
ATOM 2361 O O . GLN A 1 290 ? 54.415 -5.301 -4.391 1.00 73.69 290 GLN A O 1
ATOM 2366 N N . CYS A 1 291 ? 54.555 -4.709 -2.241 1.00 74.25 291 CYS A N 1
ATOM 2367 C CA . CYS A 1 291 ? 53.421 -5.527 -1.812 1.00 74.25 291 CYS A CA 1
ATOM 2368 C C . CYS A 1 291 ? 52.094 -5.016 -2.403 1.00 74.25 291 CYS A C 1
ATOM 2370 O O . CYS A 1 291 ? 51.290 -5.799 -2.914 1.00 74.25 291 CYS A O 1
ATOM 2372 N N . ILE A 1 292 ? 51.880 -3.695 -2.414 1.00 77.31 292 ILE A N 1
ATOM 2373 C CA . ILE A 1 292 ? 50.720 -3.094 -3.084 1.00 77.31 292 ILE A CA 1
ATOM 2374 C C . ILE A 1 292 ? 50.761 -3.364 -4.592 1.00 77.31 292 ILE A C 1
ATOM 2376 O O . ILE A 1 292 ? 49.725 -3.710 -5.158 1.00 77.31 292 ILE A O 1
ATOM 2380 N N . ALA A 1 293 ? 51.929 -3.274 -5.237 1.00 76.00 293 ALA A N 1
ATOM 2381 C CA . ALA A 1 293 ? 52.077 -3.616 -6.652 1.00 76.00 293 ALA A CA 1
ATOM 2382 C C . ALA A 1 293 ? 51.662 -5.072 -6.934 1.00 76.00 293 ALA A C 1
ATOM 2384 O O . ALA A 1 293 ? 50.828 -5.298 -7.809 1.00 76.00 293 ALA A O 1
ATOM 2385 N N . ASN A 1 294 ? 52.127 -6.032 -6.127 1.00 77.31 294 ASN A N 1
ATOM 2386 C CA . ASN A 1 294 ? 51.759 -7.448 -6.253 1.00 77.31 294 ASN A CA 1
ATOM 2387 C C . ASN A 1 294 ? 50.242 -7.677 -6.082 1.00 77.31 294 ASN A C 1
ATOM 2389 O O . ASN A 1 294 ? 49.630 -8.438 -6.834 1.00 77.31 294 ASN A O 1
ATOM 2393 N N . ILE A 1 295 ? 49.608 -6.996 -5.118 1.00 81.31 295 ILE A N 1
ATOM 2394 C CA . ILE A 1 295 ? 48.151 -7.059 -4.907 1.00 81.31 295 ILE A CA 1
ATOM 2395 C C . ILE A 1 295 ? 47.396 -6.496 -6.118 1.00 81.31 295 ILE A C 1
ATOM 2397 O O . ILE A 1 295 ? 46.411 -7.096 -6.555 1.00 81.31 295 ILE A O 1
ATOM 2401 N N . LEU A 1 296 ? 47.835 -5.348 -6.649 1.00 80.12 296 LEU A N 1
ATOM 2402 C CA . LEU A 1 296 ? 47.213 -4.703 -7.806 1.00 80.12 296 LEU A CA 1
ATOM 2403 C C . LEU A 1 296 ? 47.351 -5.576 -9.060 1.00 80.12 296 LEU A C 1
ATOM 2405 O O . LEU A 1 296 ? 46.352 -5.825 -9.732 1.00 80.12 296 LEU A O 1
ATOM 2409 N N . GLU A 1 297 ? 48.540 -6.108 -9.344 1.00 80.56 297 GLU A N 1
ATOM 2410 C CA . GLU A 1 297 ? 48.764 -7.030 -10.465 1.00 80.56 297 GLU A CA 1
ATOM 2411 C C . GLU A 1 297 ? 47.894 -8.292 -10.363 1.00 80.56 297 GLU A C 1
ATOM 2413 O O . GLU A 1 297 ? 47.327 -8.745 -11.362 1.00 80.56 297 GLU A O 1
ATOM 2418 N N . GLY A 1 298 ? 47.685 -8.813 -9.152 1.00 76.31 298 GLY A N 1
ATOM 2419 C CA . GLY A 1 298 ? 46.821 -9.968 -8.918 1.00 76.31 298 GLY A CA 1
ATOM 2420 C C . GLY A 1 298 ? 45.337 -9.747 -9.229 1.00 76.31 298 GLY A C 1
ATOM 2421 O O . GLY A 1 298 ? 44.639 -10.695 -9.586 1.00 76.31 298 GLY A O 1
ATOM 2422 N N . ILE A 1 299 ? 44.840 -8.506 -9.161 1.00 82.94 299 ILE A N 1
ATOM 2423 C CA . ILE A 1 299 ? 43.423 -8.156 -9.396 1.00 82.94 299 ILE A CA 1
ATOM 2424 C C . ILE A 1 299 ? 43.155 -7.539 -10.780 1.00 82.94 299 ILE A C 1
ATOM 2426 O O . ILE A 1 299 ? 42.123 -6.903 -10.982 1.00 82.94 299 ILE A O 1
ATOM 2430 N N . HIS A 1 300 ? 44.041 -7.736 -11.755 1.00 79.50 300 HIS A N 1
ATOM 2431 C CA . HIS A 1 300 ? 43.980 -7.100 -13.081 1.00 79.50 300 HIS A CA 1
ATOM 2432 C C . HIS A 1 300 ? 42.652 -7.276 -13.867 1.00 79.50 300 HIS A C 1
ATOM 2434 O O . HIS A 1 300 ? 42.265 -6.419 -14.660 1.00 79.50 300 HIS A O 1
ATOM 2440 N N . ASN A 1 301 ? 41.884 -8.350 -13.656 1.00 77.75 301 ASN A N 1
ATOM 2441 C CA . ASN A 1 301 ? 40.658 -8.605 -14.434 1.00 77.75 301 ASN A CA 1
ATOM 2442 C C . ASN A 1 301 ? 39.355 -8.004 -13.866 1.00 77.75 301 ASN A C 1
ATOM 2444 O O . ASN A 1 301 ? 38.285 -8.210 -14.451 1.00 77.75 301 ASN A O 1
ATOM 2448 N N . VAL A 1 302 ? 39.410 -7.229 -12.777 1.00 84.88 302 VAL A N 1
ATOM 2449 C CA . VAL A 1 302 ? 38.202 -6.695 -12.121 1.00 84.88 302 VAL A CA 1
ATOM 2450 C C . VAL A 1 302 ? 37.423 -5.703 -12.989 1.00 84.88 302 VAL A C 1
ATOM 2452 O O . VAL A 1 302 ? 37.982 -4.811 -13.624 1.00 84.88 302 VAL A O 1
ATOM 2455 N N . LYS A 1 303 ? 36.088 -5.807 -12.957 1.00 84.38 303 LYS A N 1
ATOM 2456 C CA . LYS A 1 303 ? 35.168 -4.827 -13.573 1.00 84.38 303 LYS A CA 1
ATOM 2457 C C . LYS A 1 303 ? 34.638 -3.810 -12.567 1.00 84.38 303 LYS A C 1
ATOM 2459 O O . LYS A 1 303 ? 34.263 -2.703 -12.965 1.00 84.38 303 LYS A O 1
ATOM 2464 N N . LYS A 1 304 ? 34.586 -4.201 -11.288 1.00 84.31 304 LYS A N 1
ATOM 2465 C CA . LYS A 1 304 ? 34.166 -3.374 -10.153 1.00 84.31 304 LYS A CA 1
ATOM 2466 C C . LYS A 1 304 ? 35.259 -3.367 -9.087 1.00 84.31 304 LYS A C 1
ATOM 2468 O O . LYS A 1 304 ? 35.625 -4.432 -8.594 1.00 84.31 304 LYS A O 1
ATOM 2473 N N . LEU A 1 305 ? 35.733 -2.183 -8.713 1.00 85.75 305 LEU A N 1
ATOM 2474 C CA . LEU A 1 305 ? 36.748 -2.009 -7.676 1.00 85.75 305 LEU A CA 1
ATOM 2475 C C . LEU A 1 305 ? 36.265 -1.027 -6.611 1.00 85.75 305 LEU A C 1
ATOM 2477 O O . LEU A 1 305 ? 35.733 0.031 -6.938 1.00 85.75 305 LEU A O 1
ATOM 2481 N N . ALA A 1 306 ? 36.477 -1.345 -5.339 1.00 84.00 306 ALA A N 1
ATOM 2482 C CA . ALA A 1 306 ? 36.261 -0.413 -4.242 1.00 84.00 306 ALA A CA 1
ATOM 2483 C C . ALA A 1 306 ? 37.544 -0.272 -3.411 1.00 84.00 306 ALA A C 1
ATOM 2485 O O . ALA A 1 306 ? 38.076 -1.277 -2.943 1.00 84.00 306 ALA A O 1
ATOM 2486 N N . ILE A 1 307 ? 38.040 0.958 -3.242 1.00 83.56 307 ILE A N 1
ATOM 2487 C CA . ILE A 1 307 ? 39.306 1.270 -2.554 1.00 83.56 307 ILE A CA 1
ATOM 2488 C C . ILE A 1 307 ? 39.163 2.493 -1.627 1.00 83.56 307 ILE A C 1
ATOM 2490 O O . ILE A 1 307 ? 38.408 3.415 -1.947 1.00 83.56 307 ILE A O 1
ATOM 2494 N N . PRO A 1 308 ? 39.864 2.544 -0.479 1.00 80.31 308 PRO A N 1
ATOM 2495 C CA . PRO A 1 308 ? 39.833 3.681 0.427 1.00 80.31 308 PRO A CA 1
ATOM 2496 C C . PRO A 1 308 ? 40.678 4.854 -0.087 1.00 80.31 308 PRO A C 1
ATOM 2498 O O . PRO A 1 308 ? 41.686 4.657 -0.771 1.00 80.31 308 PRO A O 1
ATOM 2501 N N . SER A 1 309 ? 40.319 6.086 0.291 1.00 72.56 309 SER A N 1
ATOM 2502 C CA . SER A 1 309 ? 41.035 7.296 -0.160 1.00 72.56 309 SER A CA 1
ATOM 2503 C C . SER A 1 309 ? 42.510 7.326 0.258 1.00 72.56 309 SER A C 1
ATOM 2505 O O . SER A 1 309 ? 43.352 7.822 -0.488 1.00 72.56 309 SER A O 1
ATOM 2507 N N . GLY A 1 310 ? 42.844 6.765 1.425 1.00 71.62 310 GLY A N 1
ATOM 2508 C CA . GLY A 1 310 ? 44.228 6.659 1.897 1.00 71.62 310 GLY A CA 1
ATOM 2509 C C . GLY A 1 310 ? 45.116 5.824 0.969 1.00 71.62 310 GLY A C 1
ATOM 2510 O O . GLY A 1 310 ? 46.244 6.216 0.687 1.00 71.62 310 GLY A O 1
ATOM 2511 N N . LEU A 1 311 ? 44.584 4.731 0.413 1.00 76.44 311 LEU A N 1
ATOM 2512 C CA . LEU A 1 311 ? 45.324 3.874 -0.516 1.00 76.44 311 LEU A CA 1
ATOM 2513 C C . LEU A 1 311 ? 45.548 4.567 -1.868 1.00 76.44 311 LEU A C 1
ATOM 2515 O O . LEU A 1 311 ? 46.628 4.463 -2.440 1.00 76.44 311 LEU A O 1
ATOM 2519 N N . VAL A 1 312 ? 44.574 5.351 -2.343 1.00 77.56 312 VAL A N 1
ATOM 2520 C CA . VAL A 1 312 ? 44.747 6.179 -3.553 1.00 77.56 312 VAL A CA 1
ATOM 2521 C C . VAL A 1 312 ? 45.851 7.220 -3.367 1.00 77.56 312 VAL A C 1
ATOM 2523 O O . VAL A 1 312 ? 46.627 7.451 -4.292 1.00 77.56 312 VAL A O 1
ATOM 2526 N N . LYS A 1 313 ? 45.986 7.796 -2.163 1.00 73.19 313 LYS A N 1
ATOM 2527 C CA . LYS A 1 313 ? 47.101 8.697 -1.828 1.00 73.19 313 LYS A CA 1
ATOM 2528 C C . LYS A 1 313 ? 48.455 8.009 -1.972 1.00 73.19 313 LYS A C 1
ATOM 2530 O O . LYS A 1 313 ? 49.368 8.593 -2.548 1.00 73.19 313 LYS A O 1
ATOM 2535 N N . ALA A 1 314 ? 48.569 6.793 -1.439 1.00 72.50 314 ALA A N 1
ATOM 2536 C CA . ALA A 1 314 ? 49.799 6.012 -1.474 1.00 72.50 314 ALA A CA 1
ATOM 2537 C C . ALA A 1 314 ? 50.180 5.631 -2.912 1.00 72.50 314 ALA A C 1
ATOM 2539 O O . ALA A 1 314 ? 51.306 5.885 -3.331 1.00 72.50 314 ALA A O 1
ATOM 2540 N N . ILE A 1 315 ? 49.216 5.137 -3.699 1.00 75.38 315 ILE A N 1
ATOM 2541 C CA . ILE A 1 315 ? 49.413 4.795 -5.117 1.00 75.38 315 ILE A CA 1
ATOM 2542 C C . ILE A 1 315 ? 49.889 6.019 -5.906 1.00 75.38 315 ILE A C 1
ATOM 2544 O O . ILE A 1 315 ? 50.881 5.943 -6.624 1.00 75.38 315 ILE A O 1
ATOM 2548 N N . ALA A 1 316 ? 49.231 7.166 -5.732 1.00 75.25 316 ALA A N 1
ATOM 2549 C CA . ALA A 1 316 ? 49.567 8.387 -6.457 1.00 75.25 316 ALA A CA 1
ATOM 2550 C C . ALA A 1 316 ? 50.908 9.023 -6.042 1.00 75.25 316 ALA A C 1
ATOM 2552 O O . ALA A 1 316 ? 51.457 9.823 -6.798 1.00 75.25 316 ALA A O 1
ATOM 2553 N N . ALA A 1 317 ? 51.442 8.681 -4.866 1.00 73.31 317 ALA A N 1
ATOM 2554 C CA . ALA A 1 317 ? 52.746 9.146 -4.397 1.00 73.31 317 ALA A CA 1
ATOM 2555 C C . ALA A 1 317 ? 53.929 8.343 -4.977 1.00 73.31 317 ALA A C 1
ATOM 2557 O O . ALA A 1 317 ? 55.068 8.799 -4.863 1.00 73.31 317 ALA A O 1
ATOM 2558 N N . SER A 1 318 ? 53.681 7.182 -5.600 1.00 75.25 318 SER A N 1
ATOM 2559 C CA . SER A 1 318 ? 54.710 6.326 -6.203 1.00 75.25 318 SER A CA 1
ATOM 2560 C C . SER A 1 318 ? 54.593 6.308 -7.736 1.00 75.25 318 SER A C 1
ATOM 2562 O O . SER A 1 318 ? 53.613 5.788 -8.280 1.00 75.25 318 SER A O 1
ATOM 2564 N N . PRO A 1 319 ? 55.590 6.836 -8.474 1.00 74.06 319 PRO A N 1
ATOM 2565 C CA . PRO A 1 319 ? 55.581 6.833 -9.939 1.00 74.06 319 PRO A CA 1
ATOM 2566 C C . PRO A 1 319 ? 55.512 5.427 -10.552 1.00 74.06 319 PRO A C 1
ATOM 2568 O O . PRO A 1 319 ? 54.878 5.244 -11.591 1.00 74.06 319 PRO A O 1
ATOM 2571 N N . TYR A 1 320 ? 56.122 4.436 -9.893 1.00 76.75 320 TYR A N 1
ATOM 2572 C CA . TYR A 1 320 ? 56.090 3.033 -10.308 1.00 76.75 320 TYR A CA 1
ATOM 2573 C C . TYR A 1 320 ? 54.660 2.465 -10.262 1.00 76.75 320 TYR A C 1
ATOM 2575 O O . TYR A 1 320 ? 54.166 1.964 -11.273 1.00 76.75 320 TYR A O 1
ATOM 2583 N N . MET A 1 321 ? 53.944 2.648 -9.143 1.00 75.31 321 MET A N 1
ATOM 2584 C CA . MET A 1 321 ? 52.549 2.199 -9.001 1.00 75.31 321 MET A CA 1
ATOM 2585 C C . MET A 1 321 ? 51.605 2.904 -9.983 1.00 75.31 321 MET A C 1
ATOM 2587 O O . MET A 1 321 ? 50.750 2.263 -10.592 1.00 75.31 321 MET A O 1
ATOM 2591 N N . MET A 1 322 ? 51.790 4.210 -10.204 1.00 75.94 322 MET A N 1
ATOM 2592 C CA . MET A 1 322 ? 51.015 4.974 -11.192 1.00 75.94 322 MET A CA 1
ATOM 2593 C C . MET A 1 322 ? 51.243 4.512 -12.640 1.00 75.94 322 MET A C 1
ATOM 2595 O O . MET A 1 322 ? 50.340 4.640 -13.472 1.00 75.94 322 MET A O 1
ATOM 2599 N N . GLY A 1 323 ? 52.425 3.971 -12.952 1.00 73.44 323 GLY A N 1
ATOM 2600 C CA . GLY A 1 323 ? 52.740 3.376 -14.253 1.00 73.44 323 GLY A CA 1
ATOM 2601 C C . GLY A 1 323 ? 52.059 2.025 -14.498 1.00 73.44 323 GLY A C 1
ATOM 2602 O O . GLY A 1 323 ? 51.742 1.707 -15.643 1.00 73.44 323 GLY A O 1
ATOM 2603 N N . LEU A 1 324 ? 51.779 1.261 -13.437 1.00 76.38 324 LEU A N 1
ATOM 2604 C CA . LEU A 1 324 ? 51.154 -0.068 -13.502 1.00 76.38 324 LEU A CA 1
ATOM 2605 C C . LEU A 1 324 ? 49.636 -0.017 -13.766 1.00 76.38 324 LEU A C 1
ATOM 2607 O O . LEU A 1 324 ? 49.092 -0.896 -14.438 1.00 76.38 324 LEU A O 1
ATOM 2611 N N . LEU A 1 325 ? 48.944 1.029 -13.295 1.00 78.06 325 LEU A N 1
ATOM 2612 C CA . LEU A 1 325 ? 47.474 1.138 -13.337 1.00 78.06 325 LEU A CA 1
ATOM 2613 C C . LEU A 1 325 ? 46.828 0.918 -14.723 1.00 78.06 325 LEU A C 1
ATOM 2615 O O . LEU A 1 325 ? 45.860 0.155 -14.787 1.00 78.06 325 LEU A O 1
ATOM 2619 N N . PRO A 1 326 ? 47.317 1.508 -15.838 1.00 71.56 326 PRO A N 1
ATOM 2620 C CA . PRO A 1 326 ? 46.696 1.324 -17.154 1.00 71.56 326 PRO A CA 1
ATOM 2621 C C . PRO A 1 326 ? 46.857 -0.101 -17.704 1.00 71.56 326 PRO A C 1
ATOM 2623 O O . PRO A 1 326 ? 46.071 -0.537 -18.544 1.00 71.56 326 PRO A O 1
ATOM 2626 N N . GLY A 1 327 ? 47.900 -0.819 -17.272 1.00 70.25 327 GLY A N 1
ATOM 2627 C CA . GLY A 1 327 ? 48.142 -2.215 -17.636 1.00 70.25 327 GLY A CA 1
ATOM 2628 C C . GLY A 1 327 ? 47.259 -3.166 -16.838 1.00 70.25 327 GLY A C 1
ATOM 2629 O O . GLY A 1 327 ? 46.633 -4.052 -17.416 1.00 70.25 327 GLY A O 1
ATOM 2630 N N . VAL A 1 328 ? 47.171 -2.923 -15.530 1.00 74.06 328 VAL A N 1
ATOM 2631 C CA . VAL A 1 328 ? 46.412 -3.735 -14.580 1.00 74.06 328 VAL A CA 1
ATOM 2632 C C . VAL A 1 328 ? 44.907 -3.569 -14.783 1.00 74.06 328 VAL A C 1
ATOM 2634 O O . VAL A 1 328 ? 44.216 -4.556 -14.963 1.00 74.06 328 VAL A O 1
ATOM 2637 N N . PHE A 1 329 ? 44.366 -2.350 -14.829 1.00 78.00 329 PHE A N 1
ATOM 2638 C CA . PHE A 1 329 ? 42.914 -2.113 -14.784 1.00 78.00 329 PHE A CA 1
ATOM 2639 C C . PHE A 1 329 ? 42.269 -1.847 -16.150 1.00 78.00 329 PHE A C 1
ATOM 2641 O O . PHE A 1 329 ? 41.357 -1.027 -16.275 1.00 78.00 329 PHE A O 1
ATOM 2648 N N . ARG A 1 330 ? 42.691 -2.566 -17.195 1.00 74.50 330 ARG A N 1
ATOM 2649 C CA . ARG A 1 330 ? 42.146 -2.394 -18.560 1.00 74.50 330 ARG A CA 1
ATOM 2650 C C . ARG A 1 330 ? 40.640 -2.656 -18.660 1.00 74.50 330 ARG A C 1
ATOM 2652 O O . ARG A 1 330 ? 39.976 -2.059 -19.500 1.00 74.50 330 ARG A O 1
ATOM 2659 N N . ASN A 1 331 ? 40.109 -3.534 -17.807 1.00 77.81 331 ASN A N 1
ATOM 2660 C CA . ASN A 1 331 ? 38.707 -3.968 -17.816 1.00 77.81 331 ASN A CA 1
ATOM 2661 C C . ASN A 1 331 ? 37.818 -3.247 -16.782 1.00 77.81 331 ASN A C 1
ATOM 2663 O O . ASN A 1 331 ? 36.618 -3.538 -16.692 1.00 77.81 331 ASN A O 1
ATOM 2667 N N . LEU A 1 332 ? 38.383 -2.318 -16.005 1.00 79.06 332 LEU A N 1
ATOM 2668 C CA . LEU A 1 332 ? 37.696 -1.645 -14.907 1.00 79.06 332 LEU A CA 1
ATOM 2669 C C . LEU A 1 332 ? 36.689 -0.615 -15.436 1.00 79.06 332 LEU A C 1
ATOM 2671 O O . LEU A 1 332 ? 37.062 0.343 -16.107 1.00 79.06 332 LEU A O 1
ATOM 2675 N N . ARG A 1 333 ? 35.402 -0.798 -15.111 1.00 78.25 333 ARG A N 1
ATOM 2676 C CA . ARG A 1 333 ? 34.310 0.097 -15.552 1.00 78.25 333 ARG A CA 1
ATOM 2677 C C . ARG A 1 333 ? 33.666 0.881 -14.415 1.00 78.25 333 ARG A C 1
ATOM 2679 O O . ARG A 1 333 ? 33.075 1.931 -14.662 1.00 78.25 333 ARG A O 1
ATOM 2686 N N . TYR A 1 334 ? 33.750 0.354 -13.197 1.00 79.81 334 TYR A N 1
ATOM 2687 C CA . TYR A 1 334 ? 33.129 0.918 -12.006 1.00 79.81 334 TYR A CA 1
ATOM 2688 C C . TYR A 1 334 ? 34.138 0.974 -10.863 1.00 79.81 334 TYR A C 1
ATOM 2690 O O . TYR A 1 334 ? 34.671 -0.066 -10.467 1.00 79.81 334 TYR A O 1
ATOM 2698 N N . THR A 1 335 ? 34.325 2.160 -10.289 1.00 80.25 335 THR A N 1
ATOM 2699 C CA . THR A 1 335 ? 35.214 2.354 -9.138 1.00 80.25 335 THR A CA 1
ATOM 2700 C C . THR A 1 335 ? 34.498 3.099 -8.020 1.00 80.25 335 THR A C 1
ATOM 2702 O O . THR A 1 335 ? 33.851 4.117 -8.265 1.00 80.25 335 THR A O 1
ATOM 2705 N N . LYS A 1 336 ? 34.627 2.610 -6.781 1.00 80.62 336 LYS A N 1
ATOM 2706 C CA . LYS A 1 336 ? 34.103 3.260 -5.577 1.00 80.62 336 LYS A CA 1
ATOM 2707 C C . LYS A 1 336 ? 35.233 3.694 -4.640 1.00 80.62 336 LYS A C 1
ATOM 2709 O O . LYS A 1 336 ? 36.008 2.854 -4.190 1.00 80.62 336 LYS A O 1
ATOM 2714 N N . LEU A 1 337 ? 35.279 4.979 -4.296 1.00 74.44 337 LEU A N 1
ATOM 2715 C CA . LEU A 1 337 ? 36.089 5.498 -3.196 1.00 74.44 337 LEU A CA 1
ATOM 2716 C C . LEU A 1 337 ? 35.343 5.369 -1.870 1.00 74.44 337 LEU A C 1
ATOM 2718 O O . LEU A 1 337 ? 34.211 5.844 -1.724 1.00 74.44 337 LEU A O 1
ATOM 2722 N N . ILE A 1 338 ? 36.005 4.753 -0.897 1.00 68.44 338 ILE A N 1
ATOM 2723 C CA . ILE A 1 338 ? 35.466 4.527 0.443 1.00 68.44 338 ILE A CA 1
ATOM 2724 C C . ILE A 1 338 ? 36.253 5.372 1.460 1.00 68.44 338 ILE A C 1
ATOM 2726 O O . ILE A 1 338 ? 37.437 5.633 1.266 1.00 68.44 338 ILE A O 1
ATOM 2730 N N . ASP A 1 339 ? 35.590 5.839 2.519 1.00 62.12 339 ASP A N 1
ATOM 2731 C CA . ASP A 1 339 ? 36.200 6.579 3.635 1.00 62.12 339 ASP A CA 1
ATOM 2732 C C . ASP A 1 339 ? 37.076 7.776 3.232 1.00 62.12 339 ASP A C 1
ATOM 2734 O O . ASP A 1 339 ? 38.258 7.830 3.559 1.00 62.12 339 ASP A O 1
ATOM 2738 N N . TRP A 1 340 ? 36.490 8.758 2.531 1.00 58.78 340 TRP A N 1
ATOM 2739 C CA . TRP A 1 340 ? 37.198 9.986 2.150 1.00 58.78 340 TRP A CA 1
ATOM 2740 C C . TRP A 1 340 ? 37.738 10.740 3.375 1.00 58.78 340 TRP A C 1
ATOM 2742 O O . TRP A 1 340 ? 36.994 11.389 4.114 1.00 58.78 340 TRP A O 1
ATOM 2752 N N . THR A 1 341 ? 39.053 10.672 3.557 1.00 54.53 341 THR A N 1
ATOM 2753 C CA . THR A 1 341 ? 39.814 11.525 4.466 1.00 54.53 341 THR A CA 1
ATOM 2754 C C . THR A 1 341 ? 40.107 12.853 3.766 1.00 54.53 341 THR A C 1
ATOM 2756 O O . THR A 1 341 ? 40.611 12.879 2.643 1.00 54.53 341 THR A O 1
ATOM 2759 N N . GLY A 1 342 ? 39.783 13.975 4.413 1.00 52.97 342 GLY A N 1
ATOM 2760 C CA . GLY A 1 342 ? 39.873 15.325 3.829 1.00 52.97 342 GLY A CA 1
ATOM 2761 C C . GLY A 1 342 ? 41.259 15.769 3.356 1.00 52.97 342 GLY A C 1
ATOM 2762 O O . GLY A 1 342 ? 41.373 16.802 2.705 1.00 52.97 342 GLY A O 1
ATOM 2763 N N . ASP A 1 343 ? 42.291 14.975 3.640 1.00 47.62 343 ASP A N 1
ATOM 2764 C CA . ASP A 1 343 ? 43.690 15.228 3.293 1.00 47.62 343 ASP A CA 1
ATOM 2765 C C . ASP A 1 343 ? 44.097 14.698 1.905 1.00 47.62 343 ASP A C 1
ATOM 2767 O O . ASP A 1 343 ? 45.276 14.782 1.536 1.00 47.62 343 ASP A O 1
ATOM 2771 N N . LEU A 1 344 ? 43.173 14.096 1.142 1.00 57.31 344 LEU A N 1
ATOM 2772 C CA . LEU A 1 344 ? 43.419 13.700 -0.247 1.00 57.31 344 LEU A CA 1
ATOM 2773 C C . LEU A 1 344 ? 43.127 14.882 -1.184 1.00 57.31 344 LEU A C 1
ATOM 2775 O O . LEU A 1 344 ? 41.979 15.301 -1.330 1.00 57.31 344 LEU A O 1
ATOM 2779 N N . CYS A 1 345 ? 44.171 15.426 -1.820 1.00 59.50 345 CYS A N 1
ATOM 2780 C CA . CYS A 1 345 ? 44.038 16.537 -2.761 1.00 59.50 345 CYS A CA 1
ATOM 2781 C C . CYS A 1 345 ? 43.288 16.084 -4.024 1.00 59.50 345 CYS A C 1
ATOM 2783 O O . CYS A 1 345 ? 43.540 14.997 -4.541 1.00 59.50 345 CYS A O 1
ATOM 2785 N N . ILE A 1 346 ? 42.407 16.937 -4.556 1.00 62.38 346 ILE A N 1
ATOM 2786 C CA . ILE A 1 346 ? 41.660 16.699 -5.806 1.00 62.38 346 ILE A CA 1
ATOM 2787 C C . ILE A 1 346 ? 42.612 16.300 -6.936 1.00 62.38 346 ILE A C 1
ATOM 2789 O O . ILE A 1 346 ? 42.343 15.351 -7.660 1.00 62.38 346 ILE A O 1
ATOM 2793 N N . GLN A 1 347 ? 43.778 16.942 -7.002 1.00 64.12 347 GLN A N 1
ATOM 2794 C CA . GLN A 1 347 ? 44.798 16.668 -8.007 1.00 64.12 347 GLN A CA 1
ATOM 2795 C C . GLN A 1 347 ? 45.323 15.225 -7.962 1.00 64.12 347 GLN A C 1
ATOM 2797 O O . GLN A 1 347 ? 45.631 14.662 -9.003 1.00 64.12 347 GLN A O 1
ATOM 2802 N N . THR A 1 348 ? 45.362 14.602 -6.781 1.00 67.56 348 THR A N 1
ATOM 2803 C CA . THR A 1 348 ? 45.752 13.197 -6.583 1.00 67.56 348 THR A CA 1
ATOM 2804 C C . THR A 1 348 ? 44.698 12.223 -7.122 1.00 67.56 348 THR A C 1
ATOM 2806 O O . THR A 1 348 ? 45.028 11.154 -7.624 1.00 67.56 348 THR A O 1
ATOM 2809 N N . ILE A 1 349 ? 43.416 12.590 -7.035 1.00 70.69 349 ILE A N 1
ATOM 2810 C CA . ILE A 1 349 ? 42.313 11.808 -7.610 1.00 70.69 349 ILE A CA 1
ATOM 2811 C C . ILE A 1 349 ? 42.291 11.987 -9.129 1.00 70.69 349 ILE A C 1
ATOM 2813 O O . ILE A 1 349 ? 42.098 11.015 -9.856 1.00 70.69 349 ILE A O 1
ATOM 2817 N N . THR A 1 350 ? 42.523 13.211 -9.612 1.00 67.56 350 THR A N 1
ATOM 2818 C CA . THR A 1 350 ? 42.593 13.510 -11.044 1.00 67.56 350 THR A CA 1
ATOM 2819 C C . THR A 1 350 ? 43.713 12.719 -11.708 1.00 67.56 350 THR A C 1
ATOM 2821 O O . THR A 1 350 ? 43.445 12.009 -12.671 1.00 67.56 350 THR A O 1
ATOM 2824 N N . THR A 1 351 ? 44.931 12.733 -11.154 1.00 70.50 351 THR A N 1
ATOM 2825 C CA . THR A 1 351 ? 46.047 11.952 -11.712 1.00 70.50 351 THR A CA 1
ATOM 2826 C C . THR A 1 351 ? 45.763 10.449 -11.706 1.00 70.50 351 THR A C 1
ATOM 2828 O O . THR A 1 351 ? 46.092 9.765 -12.674 1.00 70.50 351 THR A O 1
ATOM 2831 N N . PHE A 1 352 ? 45.113 9.928 -10.658 1.00 76.31 352 PHE A N 1
ATOM 2832 C CA . PHE A 1 352 ? 44.687 8.527 -10.583 1.00 76.31 352 PHE A CA 1
ATOM 2833 C C . PHE A 1 352 ? 43.661 8.163 -11.672 1.00 76.31 352 PHE A C 1
ATOM 2835 O O . PHE A 1 352 ? 43.804 7.140 -12.340 1.00 76.31 352 PHE A O 1
ATOM 2842 N N . LEU A 1 353 ? 42.645 9.004 -11.888 1.00 71.00 353 LEU A N 1
ATOM 2843 C CA . LEU A 1 353 ? 41.589 8.761 -12.877 1.00 71.00 353 LEU A CA 1
ATOM 2844 C C . LEU A 1 353 ? 42.055 8.986 -14.323 1.00 71.00 353 LEU A C 1
ATOM 2846 O O . LEU A 1 353 ? 41.632 8.248 -15.209 1.00 71.00 353 LEU A O 1
ATOM 2850 N N . GLU A 1 354 ? 42.967 9.929 -14.574 1.00 71.50 354 GLU A N 1
ATOM 2851 C CA . GLU A 1 354 ? 43.566 10.161 -15.900 1.00 71.50 354 GLU A CA 1
ATOM 2852 C C . GLU A 1 354 ? 44.287 8.921 -16.445 1.00 71.50 354 GLU A C 1
ATOM 2854 O O . GLU A 1 354 ? 44.307 8.682 -17.653 1.00 71.50 354 GLU A O 1
ATOM 2859 N N . LYS A 1 355 ? 44.856 8.095 -15.561 1.00 71.38 355 LYS A N 1
ATOM 2860 C CA . LYS A 1 355 ? 45.509 6.831 -15.928 1.00 71.38 355 LYS A CA 1
ATOM 2861 C C . LYS A 1 355 ? 44.527 5.665 -16.127 1.00 71.38 355 LYS A C 1
ATOM 2863 O O . LYS A 1 355 ? 44.960 4.589 -16.534 1.00 71.38 355 LYS A O 1
ATOM 2868 N N . LEU A 1 356 ? 43.223 5.867 -15.904 1.00 71.00 356 LEU A N 1
ATOM 2869 C CA . LEU A 1 356 ? 42.169 4.846 -15.991 1.00 71.00 356 LEU A CA 1
ATOM 2870 C C . LEU A 1 356 ? 41.065 5.242 -17.001 1.00 71.00 356 LEU A C 1
ATOM 2872 O O . LEU A 1 356 ? 39.924 5.508 -16.619 1.00 71.00 356 LEU A O 1
ATOM 2876 N N . PRO A 1 357 ? 41.361 5.250 -18.314 1.00 59.25 357 PRO A N 1
ATOM 2877 C CA . PRO A 1 357 ? 40.501 5.865 -19.332 1.00 59.25 357 PRO A CA 1
ATOM 2878 C C . PRO A 1 357 ? 39.172 5.137 -19.618 1.00 59.25 357 PRO A C 1
ATOM 2880 O O . PRO A 1 357 ? 38.334 5.682 -20.330 1.00 59.25 357 PRO A O 1
ATOM 2883 N N . GLN A 1 358 ? 38.959 3.917 -19.106 1.00 65.94 358 GLN A N 1
ATOM 2884 C CA . GLN A 1 358 ? 37.753 3.110 -19.378 1.00 65.94 358 GLN A CA 1
ATOM 2885 C C . GLN A 1 358 ? 36.688 3.138 -18.263 1.00 65.94 358 GLN A C 1
ATOM 2887 O O . GLN A 1 358 ? 35.675 2.437 -18.355 1.00 65.94 358 GLN A O 1
ATOM 2892 N N . ILE A 1 359 ? 36.879 3.949 -17.216 1.00 65.75 359 ILE A N 1
ATOM 2893 C CA . ILE A 1 359 ? 35.908 4.072 -16.122 1.00 65.75 359 ILE A CA 1
ATOM 2894 C C . ILE A 1 359 ? 34.657 4.805 -16.622 1.00 65.75 359 ILE A C 1
ATOM 2896 O O . ILE A 1 359 ? 34.713 5.976 -16.984 1.00 65.75 359 ILE A O 1
ATOM 2900 N N . GLY A 1 360 ? 33.507 4.125 -16.601 1.00 57.69 360 GLY A N 1
ATOM 2901 C CA . GLY A 1 360 ? 32.208 4.721 -16.940 1.00 57.69 360 GLY A CA 1
ATOM 2902 C C . GLY A 1 360 ? 31.438 5.240 -15.724 1.00 57.69 360 GLY A C 1
ATOM 2903 O O . GLY A 1 360 ? 30.513 6.043 -15.855 1.00 57.69 360 GLY A O 1
ATOM 2904 N N . THR A 1 361 ? 31.776 4.777 -14.518 1.00 61.19 361 THR A N 1
ATOM 2905 C CA . THR A 1 361 ? 31.074 5.174 -13.291 1.00 61.19 361 THR A CA 1
ATOM 2906 C C . THR A 1 361 ? 32.034 5.254 -12.117 1.00 61.19 361 THR A C 1
ATOM 2908 O O . THR A 1 361 ? 32.741 4.293 -11.806 1.00 61.19 361 THR A O 1
ATOM 2911 N N . PHE A 1 362 ? 32.014 6.399 -11.443 1.00 68.31 362 PHE A N 1
ATOM 2912 C CA . PHE A 1 362 ? 32.814 6.664 -10.260 1.00 68.31 362 PHE A CA 1
ATOM 2913 C C . PHE A 1 362 ? 31.896 7.063 -9.105 1.00 68.31 362 PHE A C 1
ATOM 2915 O O . PHE A 1 362 ? 31.058 7.955 -9.239 1.00 68.31 362 PHE A O 1
ATOM 2922 N N . VAL A 1 363 ? 32.027 6.380 -7.971 1.00 64.31 363 VAL A N 1
ATOM 2923 C CA . VAL A 1 363 ? 31.171 6.591 -6.796 1.00 64.31 363 VAL A CA 1
ATOM 2924 C C . VAL A 1 363 ? 32.034 6.943 -5.598 1.00 64.31 363 VAL A C 1
ATOM 2926 O O . VAL A 1 363 ? 33.049 6.298 -5.354 1.00 64.31 363 VAL A O 1
ATOM 2929 N N . TRP A 1 364 ? 31.620 7.923 -4.805 1.00 67.44 364 TRP A N 1
ATOM 2930 C CA . TRP A 1 364 ? 32.274 8.253 -3.539 1.00 67.44 364 TRP A CA 1
ATOM 2931 C C . TRP A 1 364 ? 31.241 8.200 -2.404 1.00 67.44 364 TRP A C 1
ATOM 2933 O O . TRP A 1 364 ? 30.161 8.773 -2.515 1.00 67.44 364 TRP A O 1
ATOM 2943 N N . SER A 1 365 ? 31.573 7.509 -1.304 1.00 49.09 365 SER A N 1
ATOM 2944 C CA . SER A 1 365 ? 30.763 7.477 -0.071 1.00 49.09 365 SER A CA 1
ATOM 2945 C C . SER A 1 365 ? 31.459 8.227 1.073 1.00 49.09 365 SER A C 1
ATOM 2947 O O . SER A 1 365 ? 32.653 8.027 1.304 1.00 49.09 365 SER A O 1
ATOM 2949 N N . LYS A 1 366 ? 30.733 9.097 1.788 1.00 52.91 366 LYS A N 1
ATOM 2950 C CA . LYS A 1 366 ? 31.268 9.991 2.836 1.00 52.91 366 LYS A CA 1
ATOM 2951 C C . LYS A 1 366 ? 31.121 9.384 4.241 1.00 52.91 366 LYS A C 1
ATOM 2953 O O . LYS A 1 366 ? 30.037 8.926 4.579 1.00 52.91 366 LYS A O 1
ATOM 2958 N N . SER A 1 367 ? 32.162 9.470 5.081 1.00 35.53 367 SER A N 1
ATOM 2959 C CA . SER A 1 367 ? 32.103 9.086 6.509 1.00 35.53 367 SER A CA 1
ATOM 2960 C C . SER A 1 367 ? 32.557 10.169 7.512 1.00 35.53 367 SER A C 1
ATOM 2962 O O . SER A 1 367 ? 32.446 9.949 8.716 1.00 35.53 367 SER A O 1
ATOM 2964 N N . ALA A 1 368 ? 32.955 11.383 7.091 1.00 34.88 368 ALA A N 1
ATOM 2965 C CA . ALA A 1 368 ? 33.287 12.468 8.034 1.00 34.88 368 ALA A CA 1
ATOM 2966 C C . ALA A 1 368 ? 32.924 13.892 7.553 1.00 34.88 368 ALA A C 1
ATOM 2968 O O . ALA A 1 368 ? 32.936 14.205 6.360 1.00 34.88 368 ALA A O 1
ATOM 2969 N N . LYS A 1 369 ? 32.572 14.763 8.516 1.00 37.22 369 LYS A N 1
ATOM 2970 C CA . LYS A 1 369 ? 32.264 16.199 8.352 1.00 37.22 369 LYS A CA 1
ATOM 2971 C C . LYS A 1 369 ? 33.514 16.968 7.908 1.00 37.22 369 LYS A C 1
ATOM 2973 O O . LYS A 1 369 ? 34.471 17.025 8.669 1.00 37.22 369 LYS A O 1
ATOM 2978 N N . ILE A 1 370 ? 33.480 17.599 6.734 1.00 37.78 370 ILE A N 1
ATOM 2979 C CA . ILE A 1 370 ? 34.522 18.527 6.266 1.00 37.78 370 ILE A CA 1
ATOM 2980 C C . ILE A 1 370 ? 33.858 19.793 5.715 1.00 37.78 370 ILE A C 1
ATOM 2982 O O . ILE A 1 370 ? 32.935 19.711 4.901 1.00 37.78 370 ILE A O 1
ATOM 2986 N N . GLU A 1 371 ? 34.357 20.938 6.181 1.00 38.41 371 GLU A N 1
ATOM 2987 C CA . GLU A 1 371 ? 34.154 22.290 5.661 1.00 38.41 371 GLU A CA 1
ATOM 2988 C C . GLU A 1 371 ? 35.113 22.522 4.482 1.00 38.41 371 GLU A C 1
ATOM 2990 O O . GLU A 1 371 ? 36.308 22.693 4.687 1.00 38.41 371 GLU A O 1
ATOM 2995 N N . CYS A 1 372 ? 34.629 22.516 3.239 1.00 35.41 372 CYS A N 1
ATOM 2996 C CA . CYS A 1 372 ? 35.395 23.002 2.082 1.00 35.41 372 CYS A CA 1
ATOM 2997 C C . CYS A 1 372 ? 34.422 23.402 0.965 1.00 35.41 372 CYS A C 1
ATOM 2999 O O . CYS A 1 372 ? 34.076 22.598 0.105 1.00 35.41 372 CYS A O 1
ATOM 3001 N N . HIS A 1 373 ? 33.943 24.648 1.004 1.00 37.28 373 HIS A N 1
ATOM 3002 C CA . HIS A 1 373 ? 32.961 25.171 0.045 1.00 37.28 373 HIS A CA 1
ATOM 3003 C C . HIS A 1 373 ? 33.569 25.718 -1.260 1.00 37.28 373 HIS A C 1
ATOM 3005 O O . HIS A 1 373 ? 32.836 25.865 -2.229 1.00 37.28 373 HIS A O 1
ATOM 3011 N N . SER A 1 374 ? 34.877 25.992 -1.327 1.00 38.38 374 SER A N 1
ATOM 3012 C CA . SER A 1 374 ? 35.490 26.673 -2.483 1.00 38.38 374 SER A CA 1
ATOM 3013 C C . SER A 1 374 ? 36.087 25.754 -3.554 1.00 38.38 374 SER A C 1
ATOM 3015 O O . SER A 1 374 ? 36.260 26.196 -4.681 1.00 38.38 374 SER A O 1
ATOM 3017 N N . ARG A 1 375 ? 36.375 24.482 -3.245 1.00 41.31 375 ARG A N 1
ATOM 3018 C CA . ARG A 1 375 ? 37.076 23.557 -4.164 1.00 41.31 375 ARG A CA 1
ATOM 3019 C C . ARG A 1 375 ? 36.162 22.601 -4.943 1.00 41.31 375 ARG A C 1
ATOM 3021 O O . ARG A 1 375 ? 36.644 21.841 -5.775 1.00 41.31 375 ARG A O 1
ATOM 3028 N N . LEU A 1 376 ? 34.854 22.610 -4.670 1.00 41.16 376 LEU A N 1
ATOM 3029 C CA . LEU A 1 376 ? 33.887 21.723 -5.335 1.00 41.16 376 LEU A CA 1
ATOM 3030 C C . LEU A 1 376 ? 33.574 22.185 -6.771 1.00 41.16 376 LEU A C 1
ATOM 3032 O O . LEU A 1 376 ? 33.350 21.359 -7.648 1.00 41.16 376 LEU A O 1
ATOM 3036 N N . THR A 1 377 ? 33.595 23.500 -7.000 1.00 40.81 377 THR A N 1
ATOM 3037 C CA . THR A 1 377 ? 33.448 24.150 -8.312 1.00 40.81 377 THR A CA 1
ATOM 3038 C C . THR A 1 377 ? 34.610 23.807 -9.241 1.00 40.81 377 THR A C 1
ATOM 3040 O O . THR A 1 377 ? 34.371 23.341 -10.350 1.00 40.81 377 THR A O 1
ATOM 3043 N N . ASP A 1 378 ? 35.849 23.890 -8.746 1.00 41.53 378 ASP A N 1
ATOM 3044 C CA . ASP A 1 378 ? 37.044 23.507 -9.513 1.00 41.53 378 ASP A CA 1
ATOM 3045 C C . ASP A 1 378 ? 37.040 22.009 -9.876 1.00 41.53 378 ASP A C 1
ATOM 3047 O O . ASP A 1 378 ? 37.543 21.608 -10.922 1.00 41.53 378 ASP A O 1
ATOM 3051 N N . MET A 1 379 ? 36.434 21.164 -9.030 1.00 41.22 379 MET A N 1
ATOM 3052 C CA . MET A 1 379 ? 36.273 19.730 -9.288 1.00 41.22 379 MET A CA 1
ATOM 3053 C C . MET A 1 379 ? 35.348 19.452 -10.480 1.00 41.22 379 MET A C 1
ATOM 3055 O O . MET A 1 379 ? 35.622 18.552 -11.264 1.00 41.22 379 MET A O 1
ATOM 3059 N N . ILE A 1 380 ? 34.257 20.205 -10.626 1.00 47.44 380 ILE A N 1
ATOM 3060 C CA . ILE A 1 380 ? 33.259 19.977 -11.683 1.00 47.44 380 ILE A CA 1
ATOM 3061 C C . ILE A 1 380 ? 33.795 20.426 -13.049 1.00 47.44 380 ILE A C 1
ATOM 3063 O O . ILE A 1 380 ? 33.557 19.741 -14.044 1.00 47.44 380 ILE A O 1
ATOM 3067 N N . ASP A 1 381 ? 34.588 21.499 -13.088 1.00 43.34 381 ASP A N 1
ATOM 3068 C CA . ASP A 1 381 ? 35.195 22.009 -14.324 1.00 43.34 381 ASP A CA 1
ATOM 3069 C C . ASP A 1 381 ? 36.294 21.088 -14.894 1.00 43.34 381 ASP A C 1
ATOM 3071 O O . ASP A 1 381 ? 36.576 21.126 -16.092 1.00 43.34 381 ASP A O 1
ATOM 3075 N N . LEU A 1 382 ? 36.889 20.216 -14.070 1.00 43.47 382 LEU A N 1
ATOM 3076 C CA . LEU A 1 382 ? 37.943 19.276 -14.477 1.00 43.47 382 LEU A CA 1
ATOM 3077 C C . LEU A 1 382 ? 37.421 17.918 -15.004 1.00 43.47 382 LEU A C 1
ATOM 3079 O O . LEU A 1 382 ? 38.139 17.245 -15.742 1.00 43.47 382 LEU A O 1
ATOM 3083 N N . PHE A 1 383 ? 36.181 17.508 -14.699 1.00 46.75 383 PHE A N 1
ATOM 3084 C CA . PHE A 1 383 ? 35.635 16.175 -15.044 1.00 46.75 383 PHE A CA 1
ATOM 3085 C C . PHE A 1 383 ? 34.751 16.147 -16.309 1.00 46.75 383 PHE A C 1
ATOM 3087 O O . PHE A 1 383 ? 33.749 15.437 -16.381 1.00 46.75 383 PHE A O 1
ATOM 3094 N N . VAL A 1 384 ? 35.145 16.874 -17.357 1.00 42.78 384 VAL A N 1
ATOM 3095 C CA . VAL A 1 384 ? 34.382 17.010 -18.621 1.00 42.78 384 VAL A CA 1
ATOM 3096 C C . VAL A 1 384 ? 34.402 15.742 -19.509 1.00 42.78 384 VAL A C 1
ATOM 3098 O O . VAL A 1 384 ? 33.715 15.678 -20.526 1.00 42.78 384 VAL A O 1
ATOM 3101 N N . ASN A 1 385 ? 35.097 14.671 -19.108 1.00 39.31 385 ASN A N 1
ATOM 3102 C CA . ASN A 1 385 ? 35.168 13.418 -19.870 1.00 39.31 385 ASN A CA 1
ATOM 3103 C C . ASN A 1 385 ? 34.363 12.281 -19.205 1.00 39.31 385 ASN A C 1
ATOM 3105 O O . ASN A 1 385 ? 34.821 11.681 -18.244 1.00 39.31 385 ASN A O 1
ATOM 3109 N N . SER A 1 386 ? 33.187 11.954 -19.757 1.00 42.28 386 SER A N 1
ATOM 3110 C CA . SER A 1 386 ? 32.484 10.645 -19.722 1.00 42.28 386 SER A CA 1
ATOM 3111 C C . SER A 1 386 ? 32.257 9.889 -18.390 1.00 42.28 386 SER A C 1
ATOM 3113 O O . SER A 1 386 ? 31.824 8.737 -18.439 1.00 42.28 386 SER A O 1
ATOM 3115 N N . ILE A 1 387 ? 32.495 10.478 -17.213 1.00 43.47 387 ILE A N 1
ATOM 3116 C CA . ILE A 1 387 ? 32.352 9.802 -15.908 1.00 43.47 387 ILE A CA 1
ATOM 3117 C C . ILE A 1 387 ? 31.047 10.229 -15.220 1.00 43.47 387 ILE A C 1
ATOM 3119 O O . ILE A 1 387 ? 30.855 11.399 -14.895 1.00 43.47 387 ILE A O 1
ATOM 3123 N N . VAL A 1 388 ? 30.148 9.274 -14.946 1.00 40.00 388 VAL A N 1
ATOM 3124 C CA . VAL A 1 388 ? 28.958 9.515 -14.109 1.00 40.00 388 VAL A CA 1
ATOM 3125 C C . VAL A 1 388 ? 29.372 9.479 -12.637 1.00 40.00 388 VAL A C 1
ATOM 3127 O O . VAL A 1 388 ? 29.770 8.424 -12.135 1.00 40.00 388 VAL A O 1
ATOM 3130 N N . ILE A 1 389 ? 29.276 10.626 -11.959 1.00 45.69 389 ILE A N 1
ATOM 3131 C CA . ILE A 1 389 ? 29.572 10.776 -10.529 1.00 45.69 389 ILE A CA 1
ATOM 3132 C C . ILE A 1 389 ? 28.269 10.625 -9.737 1.00 45.69 389 ILE A C 1
ATOM 3134 O O . ILE A 1 389 ? 27.375 11.463 -9.847 1.00 45.69 389 ILE A O 1
ATOM 3138 N N . PHE A 1 390 ? 28.161 9.573 -8.922 1.00 35.91 390 PHE A N 1
ATOM 3139 C CA . PHE A 1 390 ? 27.076 9.448 -7.942 1.00 35.91 390 PHE A CA 1
ATOM 3140 C C . PHE A 1 390 ? 27.518 10.024 -6.595 1.00 35.91 390 PHE A C 1
ATOM 3142 O O . PHE A 1 390 ? 28.466 9.532 -5.979 1.00 35.91 390 PHE A O 1
ATOM 3149 N N . LEU A 1 391 ? 26.802 11.057 -6.150 1.00 41.88 391 LEU A N 1
ATOM 3150 C CA . LEU A 1 391 ? 26.871 11.600 -4.798 1.00 41.88 391 LEU A CA 1
ATOM 3151 C C . LEU A 1 391 ? 25.832 10.881 -3.940 1.00 41.88 391 LEU A C 1
ATOM 3153 O O . LEU A 1 391 ? 24.656 10.847 -4.299 1.00 41.88 391 LEU A O 1
ATOM 3157 N N . ASP A 1 392 ? 26.260 10.314 -2.817 1.00 31.73 392 ASP A N 1
ATOM 3158 C CA . ASP A 1 392 ? 25.346 9.727 -1.838 1.00 31.73 392 ASP A CA 1
ATOM 3159 C C . ASP A 1 392 ? 24.461 10.842 -1.237 1.00 31.73 392 ASP A C 1
ATOM 3161 O O . ASP A 1 392 ? 24.964 11.809 -0.652 1.00 31.73 392 ASP A O 1
ATOM 3165 N N . MET A 1 393 ? 23.146 10.760 -1.459 1.00 31.19 393 MET A N 1
ATOM 3166 C CA . MET A 1 393 ? 22.193 11.876 -1.295 1.00 31.19 393 MET A CA 1
ATOM 3167 C C . MET A 1 393 ? 21.858 12.209 0.169 1.00 31.19 393 MET A C 1
ATOM 3169 O O . MET A 1 393 ? 21.260 13.251 0.438 1.00 31.19 393 MET A O 1
ATOM 3173 N N . ASP A 1 394 ? 22.314 11.397 1.123 1.00 29.97 394 ASP A N 1
ATOM 3174 C CA . ASP A 1 394 ? 21.971 11.522 2.546 1.00 29.97 394 ASP A CA 1
ATOM 3175 C C . ASP A 1 394 ? 22.629 12.718 3.268 1.00 29.97 394 ASP A C 1
ATOM 3177 O O . ASP A 1 394 ? 22.344 12.970 4.440 1.00 29.97 394 ASP A O 1
ATOM 3181 N N . THR A 1 395 ? 23.506 13.501 2.614 1.00 32.47 395 THR A N 1
ATOM 3182 C CA . THR A 1 395 ? 24.232 14.615 3.277 1.00 32.47 395 THR A CA 1
ATOM 3183 C C . THR A 1 395 ? 24.369 15.921 2.478 1.00 32.47 395 THR A C 1
ATOM 3185 O O . THR A 1 395 ? 25.276 16.717 2.738 1.00 32.47 395 THR A O 1
ATOM 3188 N N . MET A 1 396 ? 23.465 16.210 1.537 1.00 31.22 396 MET A N 1
ATOM 3189 C CA . MET A 1 396 ? 23.425 17.517 0.859 1.00 31.22 396 MET A CA 1
ATOM 3190 C C . MET A 1 396 ? 22.626 18.551 1.674 1.00 31.22 396 MET A C 1
ATOM 3192 O O . MET A 1 396 ? 21.406 18.470 1.793 1.00 31.22 396 MET A O 1
ATOM 3196 N N . CYS A 1 397 ? 23.310 19.563 2.222 1.00 31.00 397 CYS A N 1
ATOM 3197 C CA . CYS A 1 397 ? 22.652 20.759 2.758 1.00 31.00 397 CYS A CA 1
ATOM 3198 C C . CYS A 1 397 ? 21.995 21.560 1.620 1.00 31.00 397 CYS A C 1
ATOM 3200 O O . CYS A 1 397 ? 22.590 21.770 0.562 1.00 31.00 397 CYS A O 1
ATOM 3202 N N . SER A 1 398 ? 20.797 22.086 1.882 1.00 29.78 398 SER A N 1
ATOM 3203 C CA . SER A 1 398 ? 19.915 22.838 0.971 1.00 29.78 398 SER A CA 1
ATOM 3204 C C . SER A 1 398 ? 20.551 24.043 0.255 1.00 29.78 398 SER A C 1
ATOM 3206 O O . SER A 1 398 ? 20.000 24.523 -0.732 1.00 29.78 398 SER A O 1
ATOM 3208 N N . PHE A 1 399 ? 21.721 24.509 0.696 1.00 28.38 399 PHE A N 1
ATOM 3209 C CA . PHE A 1 399 ? 22.457 25.615 0.079 1.00 28.38 399 PHE A CA 1
ATOM 3210 C C . PHE A 1 399 ? 23.216 25.208 -1.204 1.00 28.38 399 PHE A C 1
ATOM 3212 O O . PHE A 1 399 ? 23.364 26.021 -2.113 1.00 28.38 399 PHE A O 1
ATOM 3219 N N . CYS A 1 400 ? 23.645 23.944 -1.331 1.00 29.00 400 CYS A N 1
ATOM 3220 C CA . CYS A 1 400 ? 24.371 23.463 -2.517 1.00 29.00 400 CYS A CA 1
ATOM 3221 C C . CYS A 1 400 ? 23.453 23.264 -3.734 1.00 29.00 400 CYS A C 1
ATOM 3223 O O . CYS A 1 400 ? 23.872 23.517 -4.859 1.00 29.00 400 CYS A O 1
ATOM 3225 N N . LEU A 1 401 ? 22.186 22.890 -3.515 1.00 32.31 401 LEU A N 1
ATOM 3226 C CA . LEU A 1 401 ? 21.211 22.699 -4.596 1.00 32.31 401 LEU A CA 1
ATOM 3227 C C . LEU A 1 401 ? 20.786 24.034 -5.236 1.00 32.31 401 LEU A C 1
ATOM 3229 O O . LEU A 1 401 ? 20.569 24.110 -6.442 1.00 32.31 401 LEU A O 1
ATOM 3233 N N . LEU A 1 402 ? 20.707 25.097 -4.428 1.00 28.61 402 LEU A N 1
ATOM 3234 C CA . LEU A 1 402 ? 20.348 26.441 -4.884 1.00 28.61 402 LEU A CA 1
ATOM 3235 C C . LEU A 1 402 ? 21.467 27.091 -5.707 1.00 28.61 402 LEU A C 1
ATOM 3237 O O . LEU A 1 402 ? 21.171 27.706 -6.725 1.00 28.61 402 LEU A O 1
ATOM 3241 N N . HIS A 1 403 ? 22.737 26.885 -5.340 1.00 27.64 403 HIS A N 1
ATOM 3242 C CA . HIS A 1 403 ? 23.865 27.416 -6.114 1.00 27.64 403 HIS A CA 1
ATOM 3243 C C . HIS A 1 403 ? 24.093 26.654 -7.433 1.00 27.64 403 HIS A C 1
ATOM 3245 O O . HIS A 1 403 ? 24.473 27.263 -8.430 1.00 27.64 403 HIS A O 1
ATOM 3251 N N . PHE A 1 404 ? 23.798 25.347 -7.465 1.00 29.78 404 PHE A N 1
ATOM 3252 C CA . PHE A 1 404 ? 23.884 24.512 -8.672 1.00 29.78 404 PHE A CA 1
ATOM 3253 C C . PHE A 1 404 ? 22.811 24.864 -9.718 1.00 29.78 404 PHE A C 1
ATOM 3255 O O . PHE A 1 404 ? 23.025 24.695 -10.914 1.00 29.78 404 PHE A O 1
ATOM 3262 N N . LEU A 1 405 ? 21.658 25.380 -9.275 1.00 32.53 405 LEU A N 1
ATOM 3263 C CA . LEU A 1 405 ? 20.562 25.795 -10.156 1.00 32.53 405 LEU A CA 1
ATOM 3264 C C . LEU A 1 405 ? 20.629 27.277 -10.560 1.00 32.53 405 LEU A C 1
ATOM 3266 O O . LEU A 1 405 ? 19.999 27.649 -11.549 1.00 32.53 405 LEU A O 1
ATOM 3270 N N . SER A 1 406 ? 21.372 28.125 -9.834 1.00 26.12 406 SER A N 1
ATOM 3271 C CA . SER A 1 406 ? 21.353 29.579 -10.055 1.00 26.12 406 SER A CA 1
ATOM 3272 C C . SER A 1 406 ? 22.571 30.167 -10.774 1.00 26.12 406 SER A C 1
ATOM 3274 O O . SER A 1 406 ? 22.484 31.315 -11.204 1.00 26.12 406 SER A O 1
ATOM 3276 N N . SER A 1 407 ? 23.693 29.452 -10.931 1.00 28.11 407 SER A N 1
ATOM 3277 C CA . SER A 1 407 ? 24.869 29.998 -11.632 1.00 28.11 407 SER A CA 1
ATOM 3278 C C . SER A 1 407 ? 25.273 29.188 -12.869 1.00 28.11 407 SER A C 1
ATOM 3280 O O . SER A 1 407 ? 25.886 28.132 -12.765 1.00 28.11 407 SER A O 1
ATOM 3282 N N . ASP A 1 408 ? 24.991 29.784 -14.035 1.00 37.75 408 ASP A N 1
ATOM 3283 C CA . ASP A 1 408 ? 25.793 29.722 -15.269 1.00 37.75 408 ASP A CA 1
ATOM 3284 C C . ASP A 1 408 ? 25.647 28.555 -16.276 1.00 37.75 408 ASP A C 1
ATOM 3286 O O . ASP A 1 408 ? 26.566 28.276 -17.049 1.00 37.75 408 ASP A O 1
ATOM 3290 N N . LEU A 1 409 ? 24.432 28.023 -16.469 1.00 29.64 409 LEU A N 1
ATOM 3291 C CA . LEU A 1 409 ? 24.074 27.278 -17.702 1.00 29.64 409 LEU A CA 1
ATOM 3292 C C . LEU A 1 409 ? 24.312 28.099 -18.995 1.00 29.64 409 LEU A C 1
ATOM 3294 O O . LEU A 1 409 ? 24.669 27.546 -20.034 1.00 29.64 409 LEU A O 1
ATOM 3298 N N . ASN A 1 410 ? 24.215 29.431 -18.913 1.00 29.89 410 ASN A N 1
ATOM 3299 C CA . ASN A 1 410 ? 24.439 30.337 -20.045 1.00 29.89 410 ASN A CA 1
ATOM 3300 C C . ASN A 1 410 ? 25.923 30.641 -20.338 1.00 29.89 410 ASN A C 1
ATOM 3302 O O . ASN A 1 410 ? 26.233 31.053 -21.458 1.00 29.89 410 ASN A O 1
ATOM 3306 N N . LYS A 1 411 ? 26.862 30.440 -19.395 1.00 30.56 411 LYS A N 1
ATOM 3307 C CA . LYS A 1 411 ? 28.306 30.593 -19.688 1.00 30.56 411 LYS A CA 1
ATOM 3308 C C . LYS A 1 411 ? 28.887 29.332 -20.317 1.00 30.56 411 LYS A C 1
ATOM 3310 O O . LYS A 1 411 ? 29.654 29.445 -21.267 1.00 30.56 411 LYS A O 1
ATOM 3315 N N . VAL A 1 412 ? 28.447 28.151 -19.882 1.00 33.31 412 VAL A N 1
ATOM 3316 C CA . VAL A 1 412 ? 28.884 26.863 -20.450 1.00 33.31 412 VAL A CA 1
ATOM 3317 C C . VAL A 1 412 ? 28.431 26.716 -21.909 1.00 33.31 412 VAL A C 1
ATOM 3319 O O . VAL A 1 412 ? 29.237 26.365 -22.770 1.00 33.31 412 VAL A O 1
ATOM 3322 N N . GLN A 1 413 ? 27.189 27.094 -22.239 1.00 29.78 413 GLN A N 1
ATOM 3323 C CA . GLN A 1 413 ? 26.714 27.097 -23.632 1.00 29.78 413 GLN A CA 1
ATOM 3324 C C . GLN A 1 413 ? 27.484 28.082 -24.531 1.00 29.78 413 GLN A C 1
ATOM 3326 O O . GLN A 1 413 ? 27.803 27.749 -25.672 1.00 29.78 413 GLN A O 1
ATOM 3331 N N . ASN A 1 414 ? 27.842 29.265 -24.019 1.00 29.02 414 ASN A N 1
ATOM 3332 C CA . ASN A 1 414 ? 28.545 30.288 -24.800 1.00 29.02 414 ASN A CA 1
ATOM 3333 C C . ASN A 1 414 ? 30.056 30.025 -24.957 1.00 29.02 414 ASN A C 1
ATOM 3335 O O . ASN A 1 414 ? 30.641 30.434 -25.963 1.00 29.02 414 ASN A O 1
ATOM 3339 N N . GLN A 1 415 ? 30.695 29.315 -24.019 1.00 29.25 415 GLN A N 1
ATOM 3340 C CA . GLN A 1 415 ? 32.108 28.922 -24.126 1.00 29.25 415 GLN A CA 1
ATOM 3341 C C . GLN A 1 415 ? 32.296 27.751 -25.110 1.00 29.25 415 GLN A C 1
ATOM 3343 O O . GLN A 1 415 ? 33.225 27.769 -25.921 1.00 29.25 415 GLN A O 1
ATOM 3348 N N . ILE A 1 416 ? 31.368 26.783 -25.106 1.00 32.06 416 ILE A N 1
ATOM 3349 C CA . ILE A 1 416 ? 31.357 25.639 -26.035 1.00 32.06 416 ILE A CA 1
ATOM 3350 C C . ILE A 1 416 ? 31.090 26.109 -27.474 1.00 32.06 416 ILE A C 1
ATOM 3352 O O . ILE A 1 416 ? 31.735 25.636 -28.410 1.00 32.06 416 ILE A O 1
ATOM 3356 N N . HIS A 1 417 ? 30.216 27.104 -27.661 1.00 30.19 417 HIS A N 1
ATOM 3357 C CA . HIS A 1 417 ? 29.946 27.677 -28.983 1.00 30.19 417 HIS A CA 1
ATOM 3358 C C . HIS A 1 417 ? 31.147 28.469 -29.546 1.00 30.19 417 HIS A C 1
ATOM 3360 O O . HIS A 1 417 ? 31.413 28.413 -30.745 1.00 30.19 417 HIS A O 1
ATOM 3366 N N . LYS A 1 418 ? 31.939 29.143 -28.693 1.00 29.02 418 LYS A N 1
ATOM 3367 C CA . LYS A 1 418 ? 33.148 29.884 -29.113 1.00 29.02 418 LYS A CA 1
ATOM 3368 C C . LYS A 1 418 ? 34.365 28.997 -29.410 1.00 29.02 418 LYS A C 1
ATOM 3370 O O . LYS A 1 418 ? 35.180 29.381 -30.245 1.00 29.02 418 LYS A O 1
ATOM 3375 N N . GLN A 1 419 ? 34.502 27.823 -28.786 1.00 30.53 419 GLN A N 1
ATOM 3376 C CA . GLN A 1 419 ? 35.629 26.913 -29.058 1.00 30.53 419 GLN A CA 1
ATOM 3377 C C . GLN A 1 419 ? 35.451 26.056 -30.323 1.00 30.53 419 GLN A C 1
ATOM 3379 O O . GLN A 1 419 ? 36.450 25.714 -30.955 1.00 30.53 419 GLN A O 1
ATOM 3384 N N . PHE A 1 420 ? 34.215 25.753 -30.737 1.00 31.38 420 PHE A N 1
ATOM 3385 C CA . PHE A 1 420 ? 33.967 24.929 -31.930 1.00 31.38 420 PHE A CA 1
ATOM 3386 C C . PHE A 1 420 ? 34.071 25.692 -33.258 1.00 31.38 420 PHE A C 1
ATOM 3388 O O . PHE A 1 420 ? 34.407 25.091 -34.275 1.00 31.38 420 PHE A O 1
ATOM 3395 N N . VAL A 1 421 ? 33.873 27.014 -33.261 1.00 29.83 421 VAL A N 1
ATOM 3396 C CA . VAL A 1 421 ? 34.035 27.841 -34.475 1.00 29.83 421 VAL A CA 1
ATOM 3397 C C . VAL A 1 421 ? 35.518 28.162 -34.760 1.00 29.83 421 VAL A C 1
ATOM 3399 O O . VAL A 1 421 ? 35.881 28.461 -35.893 1.00 29.83 421 VAL A O 1
ATOM 3402 N N . GLY A 1 422 ? 36.410 28.033 -33.768 1.00 28.73 422 GLY A N 1
ATOM 3403 C CA . GLY A 1 422 ? 37.828 28.416 -33.876 1.00 28.73 422 GLY A CA 1
ATOM 3404 C C . GLY A 1 422 ? 38.822 27.324 -34.302 1.00 28.73 422 GLY A C 1
ATOM 3405 O O . GLY A 1 422 ? 40.008 27.619 -34.417 1.00 28.73 422 GLY A O 1
ATOM 3406 N N . LYS A 1 423 ? 38.395 26.072 -34.524 1.00 28.91 423 LYS A N 1
ATOM 3407 C CA . LYS A 1 423 ? 39.297 24.934 -34.831 1.00 28.91 423 LYS A CA 1
ATOM 3408 C C . LYS A 1 423 ? 38.935 24.162 -36.111 1.00 28.91 423 LYS A C 1
ATOM 3410 O O . LYS A 1 423 ? 39.169 22.964 -36.203 1.00 28.91 423 LYS A O 1
ATOM 3415 N N . ALA A 1 424 ? 38.412 24.853 -37.123 1.00 26.92 424 ALA A N 1
ATOM 3416 C CA . ALA A 1 424 ? 38.239 24.307 -38.478 1.00 26.92 424 ALA A CA 1
ATOM 3417 C C . ALA A 1 424 ? 39.408 24.646 -39.433 1.00 26.92 424 ALA A C 1
ATOM 3419 O O . ALA A 1 424 ? 39.261 24.567 -40.648 1.00 26.92 424 ALA A O 1
ATOM 3420 N N . GLY A 1 425 ? 40.576 25.031 -38.909 1.00 28.00 425 GLY A N 1
ATOM 3421 C CA . GLY A 1 425 ? 41.748 25.355 -39.719 1.00 28.00 425 GLY A CA 1
ATOM 3422 C C . GLY A 1 425 ? 43.018 24.729 -39.159 1.00 28.00 425 GLY A C 1
ATOM 3423 O O . GLY A 1 425 ? 43.434 25.093 -38.064 1.00 28.00 425 GLY A O 1
ATOM 3424 N N . LYS A 1 426 ? 43.649 23.877 -39.979 1.00 27.31 426 LYS A N 1
ATOM 3425 C CA . LYS A 1 426 ? 44.988 23.273 -39.835 1.00 27.31 426 LYS A CA 1
ATOM 3426 C C . LYS A 1 426 ? 45.093 22.088 -38.861 1.00 27.31 426 LYS A C 1
ATOM 3428 O O . LYS A 1 426 ? 45.049 22.264 -37.649 1.00 27.31 426 LYS A O 1
ATOM 3433 N N . ILE A 1 427 ? 45.363 20.896 -39.394 1.00 25.58 427 ILE A N 1
ATOM 3434 C CA . ILE A 1 427 ? 46.720 20.316 -39.490 1.00 25.58 427 ILE A CA 1
ATOM 3435 C C . ILE A 1 427 ? 46.610 18.957 -40.205 1.00 25.58 427 ILE A C 1
ATOM 3437 O O . ILE A 1 427 ? 45.859 18.077 -39.787 1.00 25.58 427 ILE A O 1
ATOM 3441 N N . ASP A 1 428 ? 47.365 18.845 -41.296 1.00 23.02 428 ASP A N 1
ATOM 3442 C CA . ASP A 1 428 ? 47.677 17.632 -42.045 1.00 23.02 428 ASP A CA 1
ATOM 3443 C C . ASP A 1 428 ? 48.601 16.672 -41.274 1.00 23.02 428 ASP A C 1
ATOM 3445 O O . ASP A 1 428 ? 49.400 17.097 -40.444 1.00 23.02 428 ASP A O 1
ATOM 3449 N N . SER A 1 429 ? 48.545 15.401 -41.692 1.00 27.31 429 SER A N 1
ATOM 3450 C CA . SER A 1 429 ? 49.620 14.390 -41.719 1.00 27.31 429 SER A CA 1
ATOM 3451 C C . SER A 1 429 ? 50.364 14.026 -40.422 1.00 27.31 429 SER A C 1
ATOM 3453 O O . SER A 1 429 ? 51.056 14.845 -39.830 1.00 27.31 429 SER A O 1
ATOM 3455 N N . VAL A 1 430 ? 50.347 12.735 -40.072 1.00 24.41 430 VAL A N 1
ATOM 3456 C CA . VAL A 1 430 ? 51.501 11.812 -40.176 1.00 24.41 430 VAL A CA 1
ATOM 3457 C C . VAL A 1 430 ? 51.083 10.429 -39.644 1.00 24.41 430 VAL A C 1
ATOM 3459 O O . VAL A 1 430 ? 50.383 10.293 -38.644 1.00 24.41 430 VAL A O 1
ATOM 3462 N N . THR A 1 431 ? 51.485 9.423 -40.409 1.00 25.88 431 THR A N 1
ATOM 3463 C CA . THR A 1 431 ? 51.384 7.971 -40.244 1.00 25.88 431 THR A CA 1
ATOM 3464 C C . THR A 1 431 ? 52.243 7.443 -39.085 1.00 25.88 431 THR A C 1
ATOM 3466 O O . THR A 1 431 ? 53.302 7.997 -38.824 1.00 25.88 431 THR A O 1
ATOM 3469 N N . ASP A 1 432 ? 51.811 6.377 -38.394 1.00 22.36 432 ASP A N 1
ATOM 3470 C CA . ASP A 1 432 ? 52.435 5.035 -38.471 1.00 22.36 432 ASP A CA 1
ATOM 3471 C C . ASP A 1 432 ? 52.094 4.073 -37.304 1.00 22.36 432 ASP A C 1
ATOM 3473 O O . ASP A 1 432 ? 52.183 4.402 -36.125 1.00 22.36 432 ASP A O 1
ATOM 3477 N N . SER A 1 433 ? 51.710 2.856 -37.720 1.00 24.89 433 SER A N 1
ATOM 3478 C CA . SER A 1 433 ? 51.947 1.508 -37.158 1.00 24.89 433 SER A CA 1
ATOM 3479 C C . SER A 1 433 ? 51.886 1.229 -35.639 1.00 24.89 433 SER A C 1
ATOM 3481 O O . SER A 1 433 ? 52.796 1.582 -34.894 1.00 24.89 433 SER A O 1
ATOM 3483 N N . ASN A 1 434 ? 50.937 0.391 -35.192 1.00 23.06 434 ASN A N 1
ATOM 3484 C CA . ASN A 1 434 ? 51.153 -1.066 -35.068 1.00 23.06 434 ASN A CA 1
ATOM 3485 C C . ASN A 1 434 ? 49.928 -1.803 -34.492 1.00 23.06 434 ASN A C 1
ATOM 3487 O O . ASN A 1 434 ? 49.244 -1.337 -33.584 1.00 23.06 434 ASN A O 1
ATOM 3491 N N . GLU A 1 435 ? 49.671 -2.970 -35.077 1.00 26.62 435 GLU A N 1
ATOM 3492 C CA . GLU A 1 435 ? 48.526 -3.853 -34.875 1.00 26.62 435 GLU A CA 1
ATOM 3493 C C . GLU A 1 435 ? 48.523 -4.589 -33.523 1.00 26.62 435 GLU A C 1
ATOM 3495 O O . GLU A 1 435 ? 49.562 -4.909 -32.950 1.00 26.62 435 GLU A O 1
ATOM 3500 N N . GLY A 1 436 ? 47.320 -4.950 -33.067 1.00 21.88 436 GLY A N 1
ATOM 3501 C CA . GLY A 1 436 ? 47.079 -5.911 -31.992 1.00 21.88 436 GLY A CA 1
ATOM 3502 C C . GLY A 1 436 ? 45.711 -6.566 -32.178 1.00 21.88 436 GLY A C 1
ATOM 3503 O O . GLY A 1 436 ? 44.712 -6.101 -31.632 1.00 21.88 436 GLY A O 1
ATOM 3504 N N . TYR A 1 437 ? 45.661 -7.618 -32.998 1.00 24.34 437 TYR A N 1
ATOM 3505 C CA . TYR A 1 437 ? 44.483 -8.462 -33.212 1.00 24.34 437 TYR A CA 1
ATOM 3506 C C . TYR A 1 437 ? 44.039 -9.136 -31.899 1.00 24.34 437 TYR A C 1
ATOM 3508 O O . TYR A 1 437 ? 44.826 -9.817 -31.247 1.00 24.34 437 TYR A O 1
ATOM 3516 N N . LEU A 1 438 ? 42.757 -9.000 -31.541 1.00 24.12 438 LEU A N 1
ATOM 3517 C CA . LEU A 1 438 ? 42.099 -9.803 -30.505 1.00 24.12 438 LEU A CA 1
ATOM 3518 C C . LEU A 1 438 ? 41.292 -10.924 -31.173 1.00 24.12 438 LEU A C 1
ATOM 3520 O O . LEU A 1 438 ? 40.418 -10.683 -32.004 1.00 24.12 438 LEU A O 1
ATOM 3524 N N . ILE A 1 439 ? 41.646 -12.150 -30.801 1.00 25.81 439 ILE A N 1
ATOM 3525 C CA . ILE A 1 439 ? 41.142 -13.430 -31.299 1.00 25.81 439 ILE A CA 1
ATOM 3526 C C . ILE A 1 439 ? 39.685 -13.639 -30.849 1.00 25.81 439 ILE A C 1
ATOM 3528 O O . ILE A 1 439 ? 39.380 -13.603 -29.658 1.00 25.81 439 ILE A O 1
ATOM 3532 N N . LEU A 1 440 ? 38.789 -13.874 -31.812 1.00 26.11 440 LEU A N 1
ATOM 3533 C CA . LEU A 1 440 ? 37.424 -14.371 -31.596 1.00 26.11 440 LEU A CA 1
ATOM 3534 C C . LEU A 1 440 ? 37.445 -15.872 -31.222 1.00 26.11 440 LEU A C 1
ATOM 3536 O O . LEU A 1 440 ? 38.320 -16.591 -31.708 1.00 26.11 440 LEU A O 1
ATOM 3540 N N . PRO A 1 441 ? 36.476 -16.384 -30.434 1.00 28.27 441 PRO A N 1
ATOM 3541 C CA . PRO A 1 441 ? 36.333 -17.817 -30.177 1.00 28.27 441 PRO A CA 1
ATOM 3542 C C . PRO A 1 441 ? 36.134 -18.608 -31.478 1.00 28.27 441 PRO A C 1
ATOM 3544 O O . PRO A 1 441 ? 35.334 -18.235 -32.338 1.00 28.27 441 PRO A O 1
ATOM 3547 N N . HIS A 1 442 ? 36.864 -19.713 -31.601 1.00 29.17 442 HIS A N 1
ATOM 3548 C CA . HIS A 1 442 ? 37.075 -20.484 -32.829 1.00 29.17 442 HIS A CA 1
ATOM 3549 C C . HIS A 1 442 ? 35.839 -21.269 -33.336 1.00 29.17 442 HIS A C 1
ATOM 3551 O O . HIS A 1 442 ? 35.902 -21.879 -34.402 1.00 29.17 442 HIS A O 1
ATOM 3557 N N . ASP A 1 443 ? 34.696 -21.197 -32.644 1.00 30.52 443 ASP A N 1
ATOM 3558 C CA . ASP A 1 443 ? 33.512 -22.027 -32.933 1.00 30.52 443 ASP A CA 1
ATOM 3559 C C . ASP A 1 443 ? 32.411 -21.338 -33.759 1.00 30.52 443 ASP A C 1
ATOM 3561 O O . ASP A 1 443 ? 31.371 -21.938 -34.020 1.00 30.52 443 ASP A O 1
ATOM 3565 N N . PHE A 1 444 ? 32.618 -20.106 -34.240 1.00 34.44 444 PHE A N 1
ATOM 3566 C CA . PHE A 1 444 ? 31.624 -19.417 -35.089 1.00 34.44 444 PHE A CA 1
ATOM 3567 C C . PHE A 1 444 ? 31.952 -19.416 -36.591 1.00 34.44 444 PHE A C 1
ATOM 3569 O O . PHE A 1 444 ? 31.183 -18.888 -37.390 1.00 34.44 444 PHE A O 1
ATOM 3576 N N . LYS A 1 445 ? 33.080 -20.012 -37.004 1.00 31.81 445 LYS A N 1
ATOM 3577 C CA . LYS A 1 445 ? 33.551 -19.979 -38.403 1.00 31.81 445 LYS A CA 1
ATOM 3578 C C . LYS A 1 445 ? 33.163 -21.179 -39.269 1.00 31.81 445 LYS A C 1
ATOM 3580 O O . LYS A 1 445 ? 33.502 -21.172 -40.447 1.00 31.81 445 LYS A O 1
ATOM 3585 N N . GLN A 1 446 ? 32.473 -22.192 -38.743 1.00 34.12 446 GLN A N 1
ATOM 3586 C CA . GLN A 1 446 ? 32.223 -23.417 -39.520 1.00 34.12 446 GLN A CA 1
ATOM 3587 C C . GLN A 1 446 ? 30.814 -23.604 -40.076 1.00 34.12 446 GLN A C 1
ATOM 3589 O O . GLN A 1 446 ? 30.627 -24.511 -40.873 1.00 34.12 446 GLN A O 1
ATOM 3594 N N . ASN A 1 447 ? 29.850 -22.734 -39.780 1.00 33.69 447 ASN A N 1
ATOM 3595 C CA . ASN A 1 447 ? 28.514 -22.858 -40.363 1.00 33.69 447 ASN A CA 1
ATOM 3596 C C . ASN A 1 447 ? 27.959 -21.493 -40.748 1.00 33.69 447 ASN A C 1
ATOM 3598 O O . ASN A 1 447 ? 27.234 -20.900 -39.962 1.00 33.69 447 ASN A O 1
ATOM 3602 N N . LEU A 1 448 ? 28.332 -21.004 -41.932 1.00 34.03 448 LEU A N 1
ATOM 3603 C CA . LEU A 1 448 ? 27.527 -20.182 -42.851 1.00 34.03 448 LEU A CA 1
ATOM 3604 C C . LEU A 1 448 ? 28.467 -19.655 -43.944 1.00 34.03 448 LEU A C 1
ATOM 3606 O O . LEU A 1 448 ? 29.469 -19.004 -43.659 1.00 34.03 448 LEU A O 1
ATOM 3610 N N . GLN A 1 449 ? 28.152 -19.956 -45.201 1.00 39.94 449 GLN A N 1
ATOM 3611 C CA . GLN A 1 449 ? 28.782 -19.330 -46.364 1.00 39.94 449 GLN A CA 1
ATOM 3612 C C . GLN A 1 449 ? 28.738 -17.797 -46.196 1.00 39.94 449 GLN A C 1
ATOM 3614 O O . GLN A 1 449 ? 27.655 -17.258 -45.989 1.00 39.94 449 GLN A O 1
ATOM 3619 N N . ASN A 1 450 ? 29.909 -17.140 -46.227 1.00 38.94 450 ASN A N 1
ATOM 3620 C CA . ASN A 1 450 ? 30.154 -15.686 -46.147 1.00 38.94 450 ASN A CA 1
ATOM 3621 C C . ASN A 1 450 ? 28.911 -14.807 -45.864 1.00 38.94 450 ASN A C 1
ATOM 3623 O O . ASN A 1 450 ? 28.296 -14.310 -46.814 1.00 38.94 450 ASN A O 1
ATOM 3627 N N . PRO A 1 451 ? 28.539 -14.553 -44.594 1.00 49.56 451 PRO A N 1
ATOM 3628 C CA . PRO A 1 451 ? 27.546 -13.531 -44.302 1.00 49.56 451 PRO A CA 1
ATOM 3629 C C . PRO A 1 451 ? 28.135 -12.163 -44.669 1.00 49.56 451 PRO A C 1
ATOM 3631 O O . PRO A 1 451 ? 29.259 -11.830 -44.297 1.00 49.56 451 PRO A O 1
ATOM 3634 N N . SER A 1 452 ? 27.389 -11.351 -45.417 1.00 63.09 452 SER A N 1
ATOM 3635 C CA . SER A 1 452 ? 27.750 -9.946 -45.614 1.00 63.09 452 SER A CA 1
ATOM 3636 C C . SER A 1 452 ? 27.884 -9.252 -44.247 1.00 63.09 452 SER A C 1
ATOM 3638 O O . SER A 1 452 ? 27.156 -9.591 -43.309 1.00 63.09 452 SER A O 1
ATOM 3640 N N . ARG A 1 453 ? 28.766 -8.244 -44.121 1.00 66.12 453 ARG A N 1
ATOM 3641 C CA . ARG A 1 453 ? 28.937 -7.448 -42.877 1.00 66.12 453 ARG A CA 1
ATOM 3642 C C . ARG A 1 453 ? 27.608 -6.904 -42.324 1.00 66.12 453 ARG A C 1
ATOM 3644 O O . ARG A 1 453 ? 27.458 -6.673 -41.132 1.00 66.12 453 ARG A O 1
ATOM 3651 N N . GLU A 1 454 ? 26.606 -6.757 -43.182 1.00 68.56 454 GLU A N 1
ATOM 3652 C CA . GLU A 1 454 ? 25.234 -6.369 -42.844 1.00 68.56 454 GLU A CA 1
ATOM 3653 C C . GLU A 1 454 ? 24.489 -7.423 -42.015 1.00 68.56 454 GLU A C 1
ATOM 3655 O O . GLU A 1 454 ? 23.808 -7.085 -41.046 1.00 68.56 454 GLU A O 1
ATOM 3660 N N . SER A 1 455 ? 24.631 -8.705 -42.367 1.00 69.38 455 SER A N 1
ATOM 3661 C CA . SER A 1 455 ? 24.047 -9.816 -41.610 1.00 69.38 455 SER A CA 1
ATOM 3662 C C . SER A 1 455 ? 24.674 -9.925 -40.218 1.00 69.38 455 SER A C 1
ATOM 3664 O O . SER A 1 455 ? 23.990 -10.310 -39.270 1.00 69.38 455 SER A O 1
ATOM 3666 N N . GLU A 1 456 ? 25.944 -9.540 -40.074 1.00 73.44 456 GLU A N 1
ATOM 3667 C CA . GLU A 1 456 ? 26.626 -9.451 -38.779 1.00 73.44 456 GLU A CA 1
ATOM 3668 C C . GLU A 1 456 ? 26.123 -8.267 -37.938 1.00 73.44 456 GLU A C 1
ATOM 3670 O O . GLU A 1 456 ? 25.834 -8.433 -36.756 1.00 73.44 456 GLU A O 1
ATOM 3675 N N . ILE A 1 457 ? 25.910 -7.083 -38.528 1.00 75.94 457 ILE A N 1
ATOM 3676 C CA . ILE A 1 457 ? 25.309 -5.948 -37.797 1.00 75.94 457 ILE A CA 1
ATOM 3677 C C . ILE A 1 457 ? 23.894 -6.308 -37.314 1.00 75.94 457 ILE A C 1
ATOM 3679 O O . ILE A 1 457 ? 23.541 -6.058 -36.157 1.00 75.94 457 ILE A O 1
ATOM 3683 N N . LEU A 1 458 ? 23.081 -6.933 -38.172 1.00 78.19 458 LEU A N 1
ATOM 3684 C CA . LEU A 1 458 ? 21.729 -7.366 -37.813 1.00 78.19 458 LEU A CA 1
ATOM 3685 C C . LEU A 1 458 ? 21.734 -8.498 -36.774 1.00 78.19 458 LEU A C 1
ATOM 3687 O O . LEU A 1 458 ? 20.845 -8.531 -35.918 1.00 78.19 458 LEU A O 1
ATOM 3691 N N . SER A 1 459 ? 22.719 -9.402 -36.798 1.00 76.81 459 SER A N 1
ATOM 3692 C CA . SER A 1 459 ? 22.858 -10.445 -35.774 1.00 76.81 459 SER A CA 1
ATOM 3693 C C . SER A 1 459 ? 23.252 -9.848 -34.419 1.00 76.81 459 SER A C 1
ATOM 3695 O O . SER A 1 459 ? 22.619 -10.176 -33.413 1.00 76.81 459 SER A O 1
ATOM 3697 N N . PHE A 1 460 ? 24.177 -8.882 -34.382 1.00 78.56 460 PHE A N 1
ATOM 3698 C CA . PHE A 1 460 ? 24.517 -8.156 -33.155 1.00 78.56 460 PHE A CA 1
ATOM 3699 C C . PHE A 1 460 ? 23.331 -7.358 -32.598 1.00 78.56 460 PHE A C 1
ATOM 3701 O O . PHE A 1 460 ? 23.106 -7.373 -31.385 1.00 78.56 460 PHE A O 1
ATOM 3708 N N . CYS A 1 461 ? 22.509 -6.744 -33.458 1.00 79.00 461 CYS A N 1
ATOM 3709 C CA . CYS A 1 461 ? 21.261 -6.087 -33.045 1.00 79.00 461 CYS A CA 1
ATOM 3710 C C . CYS A 1 461 ? 20.258 -7.081 -32.433 1.00 79.00 461 CYS A C 1
ATOM 3712 O O . CYS A 1 461 ? 19.645 -6.799 -31.401 1.00 79.00 461 CYS A O 1
ATOM 3714 N N . LYS A 1 462 ? 20.107 -8.276 -33.026 1.00 77.62 462 LYS A N 1
ATOM 3715 C CA . LYS A 1 462 ? 19.240 -9.340 -32.484 1.00 77.62 462 LYS A CA 1
ATOM 3716 C C . LYS A 1 462 ? 19.718 -9.831 -31.116 1.00 77.62 462 LYS A C 1
ATOM 3718 O O . LYS A 1 462 ? 18.884 -10.067 -30.245 1.00 77.62 462 LYS A O 1
ATOM 3723 N N . LEU A 1 463 ? 21.032 -9.929 -30.923 1.00 75.94 463 LEU A N 1
ATOM 3724 C CA . LEU A 1 463 ? 21.666 -10.350 -29.670 1.00 75.94 463 LEU A CA 1
ATOM 3725 C C . LEU A 1 463 ? 21.760 -9.230 -28.613 1.00 75.94 463 LEU A C 1
ATOM 3727 O O . LEU A 1 463 ? 22.116 -9.501 -27.470 1.00 75.94 463 LEU A O 1
ATOM 3731 N N . GLY A 1 464 ? 21.421 -7.982 -28.960 1.00 75.50 464 GLY A N 1
ATOM 3732 C CA . GLY A 1 464 ? 21.436 -6.838 -28.039 1.00 75.50 464 GLY A CA 1
ATOM 3733 C C . GLY A 1 464 ? 22.807 -6.175 -27.846 1.00 75.50 464 GLY A C 1
ATOM 3734 O O . GLY A 1 464 ? 22.952 -5.308 -26.982 1.00 75.50 464 GLY A O 1
ATOM 3735 N N . PHE A 1 465 ? 23.814 -6.531 -28.649 1.00 78.44 465 PHE A N 1
ATOM 3736 C CA . PHE A 1 465 ? 25.171 -5.983 -28.566 1.00 78.44 465 PHE A CA 1
ATOM 3737 C C . PHE A 1 465 ? 25.296 -4.652 -29.324 1.00 78.44 465 PHE A C 1
ATOM 3739 O O . PHE A 1 465 ? 25.888 -4.572 -30.399 1.00 78.44 465 PHE A O 1
ATOM 3746 N N . LEU A 1 466 ? 24.741 -3.583 -28.740 1.00 80.75 466 LEU A N 1
ATOM 3747 C CA . LEU A 1 466 ? 24.664 -2.255 -29.367 1.00 80.75 466 LEU A CA 1
ATOM 3748 C C . LEU A 1 466 ? 26.037 -1.658 -29.731 1.00 80.75 466 LEU A C 1
ATOM 3750 O O . LEU A 1 466 ? 26.189 -1.088 -30.808 1.00 80.75 466 LEU A O 1
ATOM 3754 N N . TYR A 1 467 ? 27.032 -1.779 -28.848 1.00 78.88 467 TYR A N 1
ATOM 3755 C CA . TYR A 1 467 ? 28.353 -1.176 -29.061 1.00 78.88 467 TYR A CA 1
ATOM 3756 C C . TYR A 1 467 ? 29.095 -1.816 -30.240 1.00 78.88 467 TYR A C 1
ATOM 3758 O O . TYR A 1 467 ? 29.610 -1.102 -31.095 1.00 78.88 467 TYR A O 1
ATOM 3766 N N . GLU A 1 468 ? 29.082 -3.148 -30.331 1.00 77.19 468 GLU A N 1
ATOM 3767 C CA . GLU A 1 468 ? 29.753 -3.853 -31.428 1.00 77.19 468 GLU A CA 1
ATOM 3768 C C . GLU A 1 468 ? 29.040 -3.643 -32.764 1.00 77.19 468 GLU A C 1
ATOM 3770 O O . GLU A 1 468 ? 29.698 -3.470 -33.787 1.00 77.19 468 GLU A O 1
ATOM 3775 N N . ALA A 1 469 ? 27.706 -3.534 -32.750 1.00 78.81 469 ALA A N 1
ATOM 3776 C CA . ALA A 1 469 ? 26.936 -3.177 -33.937 1.00 78.81 469 ALA A CA 1
ATOM 3777 C C . ALA A 1 469 ? 27.283 -1.766 -34.455 1.00 78.81 469 ALA A C 1
ATOM 3779 O O . ALA A 1 469 ? 27.487 -1.589 -35.653 1.00 78.81 469 ALA A O 1
ATOM 3780 N N . ILE A 1 470 ? 27.407 -0.767 -33.568 1.00 78.12 470 ILE A N 1
ATOM 3781 C CA . ILE A 1 470 ? 27.783 0.613 -33.942 1.00 78.12 470 ILE A CA 1
ATOM 3782 C C . ILE A 1 470 ? 29.259 0.699 -34.359 1.00 78.12 470 ILE A C 1
ATOM 3784 O O . ILE A 1 470 ? 29.599 1.422 -35.294 1.00 78.12 470 ILE A O 1
ATOM 3788 N N . LYS A 1 471 ? 30.152 -0.046 -33.701 1.00 79.50 471 LYS A N 1
ATOM 3789 C CA . LYS A 1 471 ? 31.575 -0.106 -34.060 1.00 79.50 471 LYS A CA 1
ATOM 3790 C C . LYS A 1 471 ? 31.773 -0.702 -35.453 1.00 79.50 471 LYS A C 1
ATOM 3792 O O . LYS A 1 471 ? 32.549 -0.156 -36.233 1.00 79.50 471 LYS A O 1
ATOM 3797 N N . LEU A 1 472 ? 31.045 -1.775 -35.767 1.00 76.81 472 LEU A N 1
ATOM 3798 C CA . LEU A 1 472 ? 31.046 -2.395 -37.089 1.00 76.81 472 LEU A CA 1
ATOM 3799 C C . LEU A 1 472 ? 30.403 -1.476 -38.140 1.00 76.81 472 LEU A C 1
ATOM 3801 O O . LEU A 1 472 ? 30.930 -1.344 -39.239 1.00 76.81 472 LEU A O 1
ATOM 3805 N N . LEU A 1 473 ? 29.328 -0.760 -37.792 1.00 75.75 473 LEU A N 1
ATOM 3806 C CA . LEU A 1 473 ? 28.728 0.260 -38.660 1.00 75.75 473 LEU A CA 1
ATOM 3807 C C . LEU A 1 473 ? 29.737 1.361 -39.032 1.00 75.75 473 LEU A C 1
ATOM 3809 O O . LEU A 1 473 ? 29.877 1.698 -40.203 1.00 75.75 473 LEU A O 1
ATOM 3813 N N . ASN A 1 474 ? 30.476 1.881 -38.047 1.00 73.25 474 ASN A N 1
ATOM 3814 C CA . ASN A 1 474 ? 31.446 2.962 -38.244 1.00 73.25 474 ASN A CA 1
ATOM 3815 C C . ASN A 1 474 ? 32.733 2.515 -38.964 1.00 73.25 474 ASN A C 1
ATOM 3817 O O . ASN A 1 474 ? 33.431 3.359 -39.520 1.00 73.25 474 ASN A O 1
ATOM 3821 N N . SER A 1 475 ? 33.067 1.219 -38.951 1.00 70.19 475 SER A N 1
ATOM 3822 C CA . SER A 1 475 ? 34.239 0.662 -39.645 1.00 70.19 475 SER A CA 1
ATOM 3823 C C . SER A 1 475 ? 33.949 0.204 -41.079 1.00 70.19 475 SER A C 1
ATOM 3825 O O . SER A 1 475 ? 34.860 -0.241 -41.783 1.00 70.19 475 SER A O 1
ATOM 3827 N N . THR A 1 476 ? 32.695 0.298 -41.527 1.00 65.62 476 THR A N 1
ATOM 3828 C CA . THR A 1 476 ? 32.283 -0.122 -42.870 1.00 65.62 476 THR A CA 1
ATOM 3829 C C . THR A 1 476 ? 32.184 1.078 -43.813 1.00 65.62 476 THR A C 1
ATOM 3831 O O . THR A 1 476 ? 31.933 2.206 -43.390 1.00 65.62 476 THR A O 1
ATOM 3834 N N . ASN A 1 477 ? 32.434 0.853 -45.105 1.00 61.22 477 ASN A N 1
ATOM 3835 C CA . ASN A 1 477 ? 32.577 1.926 -46.081 1.00 61.22 477 ASN A CA 1
ATOM 3836 C C . ASN A 1 477 ? 31.250 2.711 -46.222 1.00 61.22 477 ASN A C 1
ATOM 3838 O O . ASN A 1 477 ? 30.217 2.091 -46.492 1.00 61.22 477 ASN A O 1
ATOM 3842 N N . PRO A 1 478 ? 31.238 4.057 -46.108 1.00 55.09 478 PRO A N 1
ATOM 3843 C CA . PRO A 1 478 ? 30.005 4.850 -46.134 1.00 55.09 478 PRO A CA 1
ATOM 3844 C C . PRO A 1 478 ? 29.152 4.629 -47.390 1.00 55.09 478 PRO A C 1
ATOM 3846 O O . PRO A 1 478 ? 27.935 4.729 -47.321 1.00 55.09 478 PRO A O 1
ATOM 3849 N N . ARG A 1 479 ? 29.774 4.279 -48.526 1.00 53.19 479 ARG A N 1
ATOM 3850 C CA . ARG A 1 479 ? 29.095 4.033 -49.811 1.00 53.19 479 ARG A CA 1
ATOM 3851 C C . ARG A 1 479 ? 28.360 2.684 -49.900 1.00 53.19 479 ARG A C 1
ATOM 3853 O O . ARG A 1 479 ? 27.490 2.559 -50.750 1.00 53.19 479 ARG A O 1
ATOM 3860 N N . GLU A 1 480 ? 28.665 1.703 -49.042 1.00 54.66 480 GLU A N 1
ATOM 3861 C CA . GLU A 1 480 ? 27.977 0.393 -49.021 1.00 54.66 480 GLU A CA 1
ATOM 3862 C C . GLU A 1 480 ? 26.734 0.382 -48.111 1.00 54.66 480 GLU A C 1
ATOM 3864 O O . GLU A 1 480 ? 25.763 -0.315 -48.397 1.00 54.66 480 GLU A O 1
ATOM 3869 N N . ILE A 1 481 ? 26.739 1.171 -47.028 1.00 56.62 481 ILE A N 1
ATOM 3870 C CA . ILE A 1 481 ? 25.692 1.146 -45.984 1.00 56.62 481 ILE A CA 1
ATOM 3871 C C . ILE A 1 481 ? 24.744 2.354 -46.037 1.00 56.62 481 ILE A C 1
ATOM 3873 O O . ILE A 1 481 ? 23.624 2.276 -45.529 1.00 56.62 481 ILE A O 1
ATOM 3877 N N . SER A 1 482 ? 25.145 3.444 -46.702 1.00 51.84 482 SER A N 1
ATOM 3878 C CA . SER A 1 482 ? 24.409 4.719 -46.817 1.00 51.84 482 SER A CA 1
ATOM 3879 C C . SER A 1 482 ? 22.949 4.608 -47.280 1.00 51.84 482 SER A C 1
ATOM 3881 O O . SER A 1 482 ? 22.225 5.590 -47.178 1.00 51.84 482 SER A O 1
ATOM 3883 N N . VAL A 1 483 ? 22.503 3.450 -47.776 1.00 55.22 483 VAL A N 1
ATOM 3884 C CA . VAL A 1 483 ? 21.211 3.286 -48.456 1.00 55.22 483 VAL A CA 1
ATOM 3885 C C . VAL A 1 483 ? 20.361 2.143 -47.872 1.00 55.22 483 VAL A C 1
ATOM 3887 O O . VAL A 1 483 ? 19.458 1.650 -48.540 1.00 55.22 483 VAL A O 1
ATOM 3890 N N . LYS A 1 484 ? 20.632 1.664 -46.642 1.00 70.56 484 LYS A N 1
ATOM 3891 C CA . LYS A 1 484 ? 19.916 0.500 -46.064 1.00 70.56 484 LYS A CA 1
ATOM 3892 C C . LYS A 1 484 ? 19.094 0.829 -44.801 1.00 70.56 484 LYS A C 1
ATOM 3894 O O . LYS A 1 484 ? 19.560 0.598 -43.681 1.00 70.56 484 LYS A O 1
ATOM 3899 N N . PRO A 1 485 ? 17.828 1.265 -44.969 1.00 76.50 485 PRO A N 1
ATOM 3900 C CA . PRO A 1 485 ? 16.858 1.557 -43.904 1.00 76.50 485 PRO A CA 1
ATOM 3901 C C . PRO A 1 485 ? 16.742 0.523 -42.773 1.00 76.50 485 PRO A C 1
ATOM 3903 O O . PRO A 1 485 ? 16.636 0.868 -41.595 1.00 76.50 485 PRO A O 1
ATOM 3906 N N . VAL A 1 486 ? 16.796 -0.767 -43.117 1.00 80.44 486 VAL A N 1
ATOM 3907 C CA . VAL A 1 486 ? 16.563 -1.886 -42.184 1.00 80.44 486 VAL A CA 1
ATOM 3908 C C . VAL A 1 486 ? 17.617 -1.950 -41.071 1.00 80.44 486 VAL A C 1
ATOM 3910 O O . VAL A 1 486 ? 17.303 -2.322 -39.935 1.00 80.44 486 VAL A O 1
ATOM 3913 N N . ILE A 1 487 ? 18.858 -1.558 -41.374 1.00 82.12 487 ILE A N 1
ATOM 3914 C CA . ILE A 1 487 ? 19.966 -1.552 -40.412 1.00 82.12 487 ILE A CA 1
ATOM 3915 C C . ILE A 1 487 ? 19.723 -0.469 -39.357 1.00 82.12 487 ILE A C 1
ATOM 3917 O O . ILE A 1 487 ? 19.734 -0.761 -38.161 1.00 82.12 487 ILE A O 1
ATOM 3921 N N . TYR A 1 488 ? 19.413 0.756 -39.788 1.00 81.06 488 TYR A N 1
ATOM 3922 C CA . TYR A 1 488 ? 19.135 1.875 -38.886 1.00 81.06 488 TYR A CA 1
ATOM 3923 C C . TYR A 1 488 ? 17.867 1.652 -38.052 1.00 81.06 488 TYR A C 1
ATOM 3925 O O . TYR A 1 488 ? 17.888 1.881 -36.842 1.00 81.06 488 TYR A O 1
ATOM 3933 N N . ALA A 1 489 ? 16.795 1.112 -38.641 1.00 83.88 489 ALA A N 1
ATOM 3934 C CA . ALA A 1 489 ? 15.589 0.733 -37.902 1.00 83.88 489 ALA A CA 1
ATOM 3935 C C . ALA A 1 489 ? 15.885 -0.299 -36.791 1.00 83.88 489 ALA A C 1
ATOM 3937 O O . ALA A 1 489 ? 15.445 -0.143 -35.648 1.00 83.88 489 ALA A O 1
ATOM 3938 N N . SER A 1 490 ? 16.696 -1.319 -37.095 1.00 84.12 490 SER A N 1
ATOM 3939 C CA . SER A 1 490 ? 17.105 -2.353 -36.130 1.00 84.12 490 SER A CA 1
ATOM 3940 C C . SER A 1 490 ? 18.030 -1.808 -35.036 1.00 84.12 490 SER A C 1
ATOM 3942 O O . SER A 1 490 ? 17.907 -2.192 -33.868 1.00 84.12 490 SER A O 1
ATOM 3944 N N . LEU A 1 491 ? 18.922 -0.878 -35.380 1.00 84.94 491 LEU A N 1
ATOM 3945 C CA . LEU A 1 491 ? 19.784 -0.194 -34.418 1.00 84.94 491 LEU A CA 1
ATOM 3946 C C . LEU A 1 491 ? 18.970 0.683 -33.460 1.00 84.94 491 LEU A C 1
ATOM 3948 O O . LEU A 1 491 ? 19.184 0.592 -32.254 1.00 84.94 491 LEU A O 1
ATOM 3952 N N . PHE A 1 492 ? 17.973 1.437 -33.942 1.00 86.31 492 PHE A N 1
ATOM 3953 C CA . PHE A 1 492 ? 17.073 2.199 -33.064 1.00 86.31 492 PHE A CA 1
ATOM 3954 C C . PHE A 1 492 ? 16.281 1.293 -32.112 1.00 86.31 492 PHE A C 1
ATOM 3956 O O . PHE A 1 492 ? 16.185 1.592 -30.921 1.00 86.31 492 PHE A O 1
ATOM 3963 N N . GLN A 1 493 ? 15.785 0.144 -32.586 1.00 84.00 493 GLN A N 1
ATOM 3964 C CA . GLN A 1 493 ? 15.155 -0.860 -31.715 1.00 84.00 493 GLN A CA 1
ATOM 3965 C C . GLN A 1 493 ? 16.128 -1.412 -30.664 1.00 84.00 493 GLN A C 1
ATOM 3967 O O . GLN A 1 493 ? 15.750 -1.640 -29.513 1.00 84.00 493 GLN A O 1
ATOM 3972 N N . THR A 1 494 ? 17.398 -1.587 -31.026 1.00 84.44 494 THR A N 1
ATOM 3973 C CA . THR A 1 494 ? 18.445 -2.037 -30.098 1.00 84.44 494 THR A CA 1
ATOM 3974 C C . THR A 1 494 ? 18.801 -0.946 -29.082 1.00 84.44 494 THR A C 1
ATOM 3976 O O . THR A 1 494 ? 18.961 -1.253 -27.903 1.00 84.44 494 THR A O 1
ATOM 3979 N N . CYS A 1 495 ? 18.821 0.334 -29.477 1.00 85.00 495 CYS A N 1
ATOM 3980 C CA . CYS A 1 495 ? 18.954 1.470 -28.558 1.00 85.00 495 CYS A CA 1
ATOM 3981 C C . CYS A 1 495 ? 17.818 1.518 -27.532 1.00 85.00 495 CYS A C 1
ATOM 3983 O O . CYS A 1 495 ? 18.084 1.767 -26.357 1.00 85.00 495 CYS A O 1
ATOM 3985 N N . ILE A 1 496 ? 16.575 1.244 -27.955 1.00 82.38 496 ILE A N 1
ATOM 3986 C CA . ILE A 1 496 ? 15.413 1.137 -27.059 1.00 82.38 496 ILE A CA 1
ATOM 3987 C C . ILE A 1 496 ? 15.633 0.017 -26.037 1.00 82.38 496 ILE A C 1
ATOM 3989 O O . ILE A 1 496 ? 15.464 0.250 -24.844 1.00 82.38 496 ILE A O 1
ATOM 3993 N N . LYS A 1 497 ? 16.059 -1.174 -26.481 1.00 82.19 497 LYS A N 1
ATOM 3994 C CA . LYS A 1 497 ? 16.335 -2.318 -25.590 1.00 82.19 497 LYS A CA 1
ATOM 3995 C C . LYS A 1 497 ? 17.493 -2.057 -24.622 1.00 82.19 497 LYS A C 1
ATOM 3997 O O . LYS A 1 497 ? 17.432 -2.474 -23.472 1.00 82.19 497 LYS A O 1
ATOM 4002 N N . ALA A 1 498 ? 18.534 -1.364 -25.076 1.00 80.25 498 ALA A N 1
ATOM 4003 C CA . ALA A 1 498 ? 19.702 -1.012 -24.272 1.00 80.25 498 ALA A CA 1
ATOM 4004 C C . ALA A 1 498 ? 19.512 0.274 -23.441 1.00 80.25 498 ALA A C 1
ATOM 4006 O O . ALA A 1 498 ? 20.455 0.711 -22.783 1.00 80.25 498 ALA A O 1
ATOM 4007 N N . HIS A 1 499 ? 18.329 0.904 -23.498 1.00 81.56 499 HIS A N 1
ATOM 4008 C CA . HIS A 1 499 ? 18.014 2.185 -22.854 1.00 81.56 499 HIS A CA 1
ATOM 4009 C C . HIS A 1 499 ? 19.053 3.298 -23.113 1.00 81.56 499 HIS A C 1
ATOM 4011 O O . HIS A 1 499 ? 19.339 4.117 -22.241 1.00 81.56 499 HIS A O 1
ATOM 4017 N N . SER A 1 500 ? 19.630 3.349 -24.321 1.00 82.19 500 SER A N 1
ATOM 4018 C CA . SER A 1 500 ? 20.737 4.259 -24.645 1.00 82.19 500 SER A CA 1
ATOM 4019 C C . SER A 1 500 ? 20.320 5.392 -25.585 1.00 82.19 500 SER A C 1
ATOM 4021 O O . SER A 1 500 ? 20.418 5.281 -26.808 1.00 82.19 500 SER A O 1
ATOM 4023 N N . PHE A 1 501 ? 19.879 6.512 -25.005 1.00 83.44 501 PHE A N 1
ATOM 4024 C CA . PHE A 1 501 ? 19.415 7.677 -25.769 1.00 83.44 501 PHE A CA 1
ATOM 4025 C C . PHE A 1 501 ? 20.546 8.389 -26.531 1.00 83.44 501 PHE A C 1
ATOM 4027 O O . PHE A 1 501 ? 20.371 8.761 -27.687 1.00 83.44 501 PHE A O 1
ATOM 4034 N N . ASN A 1 502 ? 21.738 8.510 -25.933 1.00 82.44 502 ASN A N 1
ATOM 4035 C CA . ASN A 1 502 ? 22.873 9.217 -26.546 1.00 82.44 502 ASN A CA 1
ATOM 4036 C C . ASN A 1 502 ? 23.355 8.555 -27.847 1.00 82.44 502 ASN A C 1
ATOM 4038 O O . ASN A 1 502 ? 23.599 9.245 -28.834 1.00 82.44 502 ASN A O 1
ATOM 4042 N N . HIS A 1 503 ? 23.436 7.220 -27.877 1.00 81.50 503 HIS A N 1
ATOM 4043 C CA . HIS A 1 503 ? 23.753 6.486 -29.107 1.00 81.50 503 HIS A CA 1
ATOM 4044 C C . HIS A 1 503 ? 22.627 6.621 -30.144 1.00 81.50 503 HIS A C 1
ATOM 4046 O O . HIS A 1 503 ? 22.902 6.745 -31.334 1.00 81.50 503 HIS A O 1
ATOM 4052 N N . GLY A 1 504 ? 21.366 6.697 -29.699 1.00 84.38 504 GLY A N 1
ATOM 4053 C CA . GLY A 1 504 ? 20.228 7.024 -30.561 1.00 84.38 504 GLY A CA 1
ATOM 4054 C C . GLY A 1 504 ? 20.352 8.402 -31.226 1.00 84.38 504 GLY A C 1
ATOM 4055 O O . GLY A 1 504 ? 20.087 8.523 -32.418 1.00 84.38 504 GLY A O 1
ATOM 4056 N N . LEU A 1 505 ? 20.821 9.428 -30.506 1.00 84.44 505 LEU A N 1
ATOM 4057 C CA . LEU A 1 505 ? 21.071 10.762 -31.077 1.00 84.44 505 LEU A CA 1
ATOM 4058 C C . LEU A 1 505 ? 22.207 10.757 -32.111 1.00 84.44 505 LEU A C 1
ATOM 4060 O O . LEU A 1 505 ? 22.103 11.411 -33.148 1.00 84.44 505 LEU A O 1
ATOM 4064 N N . GLN A 1 506 ? 23.277 9.999 -31.857 1.00 82.56 506 GLN A N 1
ATOM 4065 C CA . GLN A 1 506 ? 24.375 9.841 -32.817 1.00 82.56 506 GLN A CA 1
ATOM 4066 C C . GLN A 1 506 ? 23.884 9.181 -34.110 1.00 82.56 506 GLN A C 1
ATOM 4068 O O . GLN A 1 506 ? 24.140 9.703 -35.196 1.00 82.56 506 GLN A O 1
ATOM 4073 N N . LEU A 1 507 ? 23.110 8.098 -33.998 1.00 83.38 507 LEU A N 1
ATOM 4074 C CA . LEU A 1 507 ? 22.494 7.427 -35.144 1.00 83.38 507 LEU A CA 1
ATOM 4075 C C . LEU A 1 507 ? 21.509 8.339 -35.883 1.00 83.38 507 LEU A C 1
ATOM 4077 O O . LEU A 1 507 ? 21.531 8.375 -37.106 1.00 83.38 507 LEU A O 1
ATOM 4081 N N . HIS A 1 508 ? 20.709 9.140 -35.173 1.00 85.44 508 HIS A N 1
ATOM 4082 C CA . HIS A 1 508 ? 19.831 10.137 -35.792 1.00 85.44 508 HIS A CA 1
ATOM 4083 C C . HIS A 1 508 ? 20.629 11.152 -36.627 1.00 85.44 508 HIS A C 1
ATOM 4085 O O . HIS A 1 508 ? 20.274 11.423 -37.772 1.00 85.44 508 HIS A O 1
ATOM 4091 N N . SER A 1 509 ? 21.766 11.645 -36.121 1.00 81.19 509 SER A N 1
ATOM 4092 C CA . SER A 1 509 ? 22.632 12.544 -36.898 1.00 81.19 509 SER A CA 1
ATOM 4093 C C . SER A 1 509 ? 23.221 11.875 -38.150 1.00 81.19 509 SER A C 1
ATOM 4095 O O . SER A 1 509 ? 23.383 12.530 -39.179 1.00 81.19 509 SER A O 1
ATOM 4097 N N . GLN A 1 510 ? 23.513 10.571 -38.091 1.00 77.12 510 GLN A N 1
ATOM 4098 C CA . GLN A 1 510 ? 23.981 9.795 -39.242 1.00 77.12 510 GLN A CA 1
ATOM 4099 C C . GLN A 1 510 ? 22.863 9.547 -40.262 1.00 77.12 510 GLN A C 1
ATOM 4101 O O . GLN A 1 510 ? 23.124 9.622 -41.458 1.00 77.12 510 GLN A O 1
ATOM 4106 N N . VAL A 1 511 ? 21.626 9.313 -39.811 1.00 79.88 511 VAL A N 1
ATOM 4107 C CA . VAL A 1 511 ? 20.438 9.182 -40.674 1.00 79.88 511 VAL A CA 1
ATOM 4108 C C . VAL A 1 511 ? 20.212 10.460 -41.482 1.00 79.88 511 VAL A C 1
ATOM 4110 O O . VAL A 1 511 ? 20.077 10.384 -42.699 1.00 79.88 511 VAL A O 1
ATOM 4113 N N . ILE A 1 512 ? 20.292 11.631 -40.840 1.00 80.25 512 ILE A N 1
ATOM 4114 C CA . ILE A 1 512 ? 20.181 12.928 -41.532 1.00 80.25 512 ILE A CA 1
ATOM 4115 C C . ILE A 1 512 ? 21.325 13.105 -42.544 1.00 80.25 512 ILE A C 1
ATOM 4117 O O . ILE A 1 512 ? 21.104 13.499 -43.682 1.00 80.25 512 ILE A O 1
ATOM 4121 N N . LYS A 1 513 ? 22.569 12.779 -42.162 1.00 75.50 513 LYS A N 1
ATOM 4122 C CA . LYS A 1 513 ? 23.735 12.897 -43.061 1.00 75.50 513 LYS A CA 1
ATOM 4123 C C . LYS A 1 513 ? 23.704 11.929 -44.247 1.00 75.50 513 LYS A C 1
ATOM 4125 O O . LYS A 1 513 ? 24.349 12.204 -45.252 1.00 75.50 513 LYS A O 1
ATOM 4130 N N . SER A 1 514 ? 23.021 10.795 -44.109 1.00 70.62 514 SER A N 1
ATOM 4131 C CA . SER A 1 514 ? 22.909 9.762 -45.147 1.00 70.62 514 SER A CA 1
ATOM 4132 C C . SER A 1 514 ? 21.684 9.933 -46.047 1.00 70.62 514 SER A C 1
ATOM 4134 O O . SER A 1 514 ? 21.562 9.191 -47.017 1.00 70.62 514 SER A O 1
ATOM 4136 N N . GLY A 1 515 ? 20.800 10.901 -45.766 1.00 69.38 515 GLY A N 1
ATOM 4137 C CA . GLY A 1 515 ? 19.556 11.095 -46.519 1.00 69.38 515 GLY A CA 1
ATOM 4138 C C . GLY A 1 515 ? 18.527 9.981 -46.291 1.00 69.38 515 GLY A C 1
ATOM 4139 O O . GLY A 1 515 ? 17.663 9.751 -47.132 1.00 69.38 515 GLY A O 1
ATOM 4140 N N . LEU A 1 516 ? 18.640 9.239 -45.184 1.00 73.44 516 LEU A N 1
ATOM 4141 C CA . LEU A 1 516 ? 17.694 8.183 -44.799 1.00 73.44 516 LEU A CA 1
ATOM 4142 C C . LEU A 1 516 ? 16.521 8.721 -43.963 1.00 73.44 516 LEU A C 1
ATOM 4144 O O . LEU A 1 516 ? 15.652 7.958 -43.550 1.00 73.44 516 LEU A O 1
ATOM 4148 N N . ASP A 1 517 ? 16.488 10.027 -43.707 1.00 69.25 517 ASP A N 1
ATOM 4149 C CA . ASP A 1 517 ? 15.378 10.757 -43.090 1.00 69.25 517 ASP A CA 1
ATOM 4150 C C . ASP A 1 517 ? 14.114 10.786 -43.969 1.00 69.25 517 ASP A C 1
ATOM 4152 O O . ASP A 1 517 ? 13.010 10.960 -43.452 1.00 69.25 517 ASP A O 1
ATOM 4156 N N . PHE A 1 518 ? 14.266 10.530 -45.271 1.00 70.00 518 PHE A N 1
ATOM 4157 C CA . PHE A 1 518 ? 13.164 10.345 -46.218 1.00 70.00 518 PHE A CA 1
ATOM 4158 C C . PHE A 1 518 ? 12.524 8.945 -46.154 1.00 70.00 518 PHE A C 1
ATOM 4160 O O . PHE A 1 518 ? 11.448 8.745 -46.713 1.00 70.00 518 PHE A O 1
ATOM 4167 N N . ASP A 1 519 ? 13.149 7.965 -45.485 1.00 79.31 519 ASP A N 1
ATOM 4168 C CA . ASP A 1 519 ? 12.623 6.598 -45.413 1.00 79.31 519 ASP A CA 1
ATOM 4169 C C . ASP A 1 519 ? 11.579 6.425 -44.294 1.00 79.31 519 ASP A C 1
ATOM 4171 O O . ASP A 1 519 ? 11.845 6.653 -43.107 1.00 79.31 519 ASP A O 1
ATOM 4175 N N . ARG A 1 520 ? 10.394 5.920 -44.663 1.00 78.62 520 ARG A N 1
ATOM 4176 C CA . ARG A 1 520 ? 9.262 5.699 -43.745 1.00 78.62 520 ARG A CA 1
ATOM 4177 C C . ARG A 1 520 ? 9.578 4.779 -42.557 1.00 78.62 520 ARG A C 1
ATOM 4179 O O . ARG A 1 520 ? 9.086 4.994 -41.448 1.00 78.62 520 ARG A O 1
ATOM 4186 N N . PHE A 1 521 ? 10.386 3.733 -42.750 1.00 77.81 521 PHE A N 1
ATOM 4187 C CA . PHE A 1 521 ? 10.668 2.735 -41.713 1.00 77.81 521 PHE A CA 1
ATOM 4188 C C . PHE A 1 521 ? 11.691 3.252 -40.704 1.00 77.81 521 PHE A C 1
ATOM 4190 O O . PHE A 1 521 ? 11.559 3.002 -39.497 1.00 77.81 521 PHE A O 1
ATOM 4197 N N . VAL A 1 522 ? 12.692 3.995 -41.186 1.00 81.38 522 VAL A N 1
ATOM 4198 C CA . VAL A 1 522 ? 13.661 4.694 -40.334 1.00 81.38 522 VAL A CA 1
ATOM 4199 C C . VAL A 1 522 ? 12.957 5.792 -39.544 1.00 81.38 522 VAL A C 1
ATOM 4201 O O . VAL A 1 522 ? 13.117 5.832 -38.324 1.00 81.38 522 VAL A O 1
ATOM 4204 N N . GLY A 1 523 ? 12.111 6.597 -40.195 1.00 81.00 523 GLY A N 1
ATOM 4205 C CA . GLY A 1 523 ? 11.314 7.650 -39.559 1.00 81.00 523 GLY A CA 1
ATOM 4206 C C . GLY A 1 523 ? 10.416 7.134 -38.429 1.00 81.00 523 GLY A C 1
ATOM 4207 O O . GLY A 1 523 ? 10.460 7.655 -37.313 1.00 81.00 523 GLY A O 1
ATOM 4208 N N . ASN A 1 524 ? 9.678 6.041 -38.656 1.00 85.12 524 ASN A N 1
ATOM 4209 C CA . ASN A 1 524 ? 8.831 5.420 -37.627 1.00 85.12 524 ASN A CA 1
ATOM 4210 C C . ASN A 1 524 ? 9.636 4.815 -36.462 1.00 85.12 524 ASN A C 1
ATOM 4212 O O . ASN A 1 524 ? 9.248 4.931 -35.295 1.00 85.12 524 ASN A O 1
ATOM 4216 N N . SER A 1 525 ? 10.783 4.193 -36.752 1.00 84.81 525 SER A N 1
ATOM 4217 C CA . SER A 1 525 ? 11.666 3.625 -35.719 1.00 84.81 525 SER A CA 1
ATOM 4218 C C . SER A 1 525 ? 12.338 4.713 -34.880 1.00 84.81 525 SER A C 1
ATOM 4220 O O . SER A 1 525 ? 12.447 4.579 -33.658 1.00 84.81 525 SER A O 1
ATOM 4222 N N . LEU A 1 526 ? 12.732 5.813 -35.524 1.00 85.81 526 LEU A N 1
ATOM 4223 C CA . LEU A 1 526 ? 13.258 7.014 -34.889 1.00 85.81 526 LEU A CA 1
ATOM 4224 C C . LEU A 1 526 ? 12.203 7.654 -33.978 1.00 85.81 526 LEU A C 1
ATOM 4226 O O . LEU A 1 526 ? 12.487 7.915 -32.808 1.00 85.81 526 LEU A O 1
ATOM 4230 N N . LEU A 1 527 ? 10.971 7.829 -34.473 1.00 85.62 527 LEU A N 1
ATOM 4231 C CA . LEU A 1 527 ? 9.855 8.352 -33.686 1.00 85.62 527 LEU A CA 1
ATOM 4232 C C . LEU A 1 527 ? 9.596 7.478 -32.451 1.00 85.62 527 LEU A C 1
ATOM 4234 O O . LEU A 1 527 ? 9.478 8.005 -31.348 1.00 85.62 527 LEU A O 1
ATOM 4238 N N . SER A 1 528 ? 9.603 6.146 -32.595 1.00 84.00 528 SER A N 1
ATOM 4239 C CA . SER A 1 528 ? 9.453 5.213 -31.466 1.00 84.00 528 SER A CA 1
ATOM 4240 C C . SER A 1 528 ? 10.594 5.310 -30.441 1.00 84.00 528 SER A C 1
ATOM 4242 O O . SER A 1 528 ? 10.347 5.190 -29.237 1.00 84.00 528 SER A O 1
ATOM 4244 N N . MET A 1 529 ? 11.831 5.557 -30.890 1.00 86.94 529 MET A N 1
ATOM 4245 C CA . MET A 1 529 ? 12.992 5.753 -30.013 1.00 86.94 529 MET A CA 1
ATOM 4246 C C . MET A 1 529 ? 12.836 7.017 -29.165 1.00 86.94 529 MET A C 1
ATOM 4248 O O . MET A 1 529 ? 12.943 6.940 -27.940 1.00 86.94 529 MET A O 1
ATOM 4252 N N . TYR A 1 530 ? 12.483 8.145 -29.787 1.00 83.94 530 TYR A N 1
ATOM 4253 C CA . TYR A 1 530 ? 12.181 9.386 -29.066 1.00 83.94 530 TYR A CA 1
ATOM 4254 C C . TYR A 1 530 ? 10.978 9.230 -28.133 1.00 83.94 530 TYR A C 1
ATOM 4256 O O . TYR A 1 530 ? 11.023 9.710 -27.004 1.00 83.94 530 TYR A O 1
ATOM 4264 N N . PHE A 1 531 ? 9.953 8.485 -28.553 1.00 78.25 531 PHE A N 1
ATOM 4265 C CA . PHE A 1 531 ? 8.766 8.228 -27.741 1.00 78.25 531 PHE A CA 1
ATOM 4266 C C . PHE A 1 531 ? 9.083 7.474 -26.440 1.00 78.25 531 PHE A C 1
ATOM 4268 O O . PHE A 1 531 ? 8.509 7.754 -25.389 1.00 78.25 531 PHE A O 1
ATOM 4275 N N . LYS A 1 532 ? 9.979 6.481 -26.509 1.00 79.88 532 LYS A N 1
ATOM 4276 C CA . LYS A 1 532 ? 10.295 5.591 -25.379 1.00 79.88 532 LYS A CA 1
ATOM 4277 C C . LYS A 1 532 ? 11.455 6.074 -24.510 1.00 79.88 532 LYS A C 1
ATOM 4279 O O . LYS A 1 532 ? 11.479 5.739 -23.330 1.00 79.88 532 LYS A O 1
ATOM 4284 N N . LEU A 1 533 ? 12.423 6.794 -25.081 1.00 80.25 533 LEU A N 1
ATOM 4285 C CA . LEU A 1 533 ? 13.648 7.217 -24.387 1.00 80.25 533 LEU A CA 1
ATOM 4286 C C . LEU A 1 533 ? 13.753 8.737 -24.186 1.00 80.25 533 LEU A C 1
ATOM 4288 O O . LEU A 1 533 ? 14.611 9.187 -23.430 1.00 80.25 533 LEU A O 1
ATOM 4292 N N . GLY A 1 534 ? 12.930 9.535 -24.867 1.00 72.81 534 GLY A N 1
ATOM 4293 C CA . GLY A 1 534 ? 12.998 10.992 -24.816 1.00 72.81 534 GLY A CA 1
ATOM 4294 C C . GLY A 1 534 ? 12.474 11.571 -23.500 1.00 72.81 534 GLY A C 1
ATOM 4295 O O . GLY A 1 534 ? 11.425 11.181 -22.997 1.00 72.81 534 GLY A O 1
ATOM 4296 N N . PHE A 1 535 ? 13.183 12.570 -22.970 1.00 65.75 535 PHE A N 1
ATOM 4297 C CA . PHE A 1 535 ? 12.823 13.250 -21.717 1.00 65.75 535 PHE A CA 1
ATOM 4298 C C . PHE A 1 535 ? 11.688 14.277 -21.868 1.00 65.75 535 PHE A C 1
ATOM 4300 O O . PHE A 1 535 ? 11.050 14.640 -20.882 1.00 65.75 535 PHE A O 1
ATOM 4307 N N . LYS A 1 536 ? 11.453 14.790 -23.085 1.00 74.25 536 LYS A N 1
ATOM 4308 C CA . LYS A 1 536 ? 10.434 15.812 -23.375 1.00 74.25 536 LYS A CA 1
ATOM 4309 C C . LYS A 1 536 ? 9.618 15.431 -24.605 1.00 74.25 536 LYS A C 1
ATOM 4311 O O . LYS A 1 536 ? 10.170 15.226 -25.685 1.00 74.25 536 LYS A O 1
ATOM 4316 N N . PHE A 1 537 ? 8.293 15.445 -24.465 1.00 77.69 537 PHE A N 1
ATOM 4317 C CA . PHE A 1 537 ? 7.365 15.174 -25.569 1.00 77.69 537 PHE A CA 1
ATOM 4318 C C . PHE A 1 537 ? 7.506 16.186 -26.725 1.00 77.69 537 PHE A C 1
ATOM 4320 O O . PHE A 1 537 ? 7.300 15.840 -27.885 1.00 77.69 537 PHE A O 1
ATOM 4327 N N . SER A 1 538 ? 7.940 17.420 -26.433 1.00 78.00 538 SER A N 1
ATOM 4328 C CA . SER A 1 538 ? 8.197 18.459 -27.442 1.00 78.00 538 SER A CA 1
ATOM 4329 C C . SER A 1 538 ? 9.235 18.049 -28.489 1.00 78.00 538 SER A C 1
ATOM 4331 O O . SER A 1 538 ? 9.099 18.411 -29.651 1.00 78.00 538 SER A O 1
ATOM 4333 N N . GLU A 1 539 ? 10.258 17.281 -28.103 1.00 79.62 539 GLU A N 1
ATOM 4334 C CA . GLU A 1 539 ? 11.283 16.811 -29.042 1.00 79.62 539 GLU A CA 1
ATOM 4335 C C . GLU A 1 539 ? 10.734 15.710 -29.951 1.00 79.62 539 GLU A C 1
ATOM 4337 O O . GLU A 1 539 ? 11.013 15.700 -31.145 1.00 79.62 5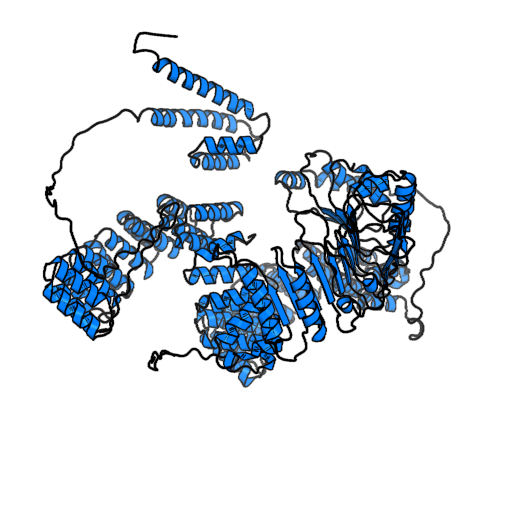39 GLU A O 1
ATOM 4342 N N . THR A 1 540 ? 9.868 14.844 -29.415 1.00 84.50 540 THR A N 1
ATOM 4343 C CA . THR A 1 540 ? 9.155 13.832 -30.212 1.00 84.50 540 THR A CA 1
ATOM 4344 C C . THR A 1 540 ? 8.247 14.497 -31.245 1.00 84.50 540 THR A C 1
ATOM 4346 O O . THR A 1 540 ? 8.218 14.085 -32.403 1.00 84.50 540 THR A O 1
ATOM 4349 N N . ARG A 1 541 ? 7.560 15.580 -30.856 1.00 83.75 541 ARG A N 1
ATOM 4350 C CA . ARG A 1 541 ? 6.724 16.361 -31.769 1.00 83.75 541 ARG A CA 1
ATOM 4351 C C . ARG A 1 541 ? 7.527 16.986 -32.913 1.00 83.75 541 ARG A C 1
ATOM 4353 O O . ARG A 1 541 ? 7.117 16.852 -34.058 1.00 83.75 541 ARG A O 1
ATOM 4360 N N . LYS A 1 542 ? 8.689 17.582 -32.629 1.00 83.94 542 LYS A N 1
ATOM 4361 C CA . LYS A 1 542 ? 9.581 18.129 -33.671 1.00 83.94 542 LYS A CA 1
ATOM 4362 C C . LYS A 1 542 ? 10.044 17.059 -34.657 1.00 83.94 542 LYS A C 1
ATOM 4364 O O . LYS A 1 542 ? 10.067 17.308 -35.855 1.00 83.94 542 LYS A O 1
ATOM 4369 N N . VAL A 1 543 ? 10.408 15.877 -34.153 1.00 84.06 543 VAL A N 1
ATOM 4370 C CA . VAL A 1 543 ? 10.803 14.748 -35.007 1.00 84.06 543 VAL A CA 1
ATOM 4371 C C . VAL A 1 543 ? 9.646 14.348 -35.916 1.00 84.06 543 VAL A C 1
ATOM 4373 O O . VAL A 1 543 ? 9.865 14.201 -37.110 1.00 84.06 543 VAL A O 1
ATOM 4376 N N . PHE A 1 544 ? 8.422 14.250 -35.386 1.00 85.94 544 PHE A N 1
ATOM 4377 C CA . PHE A 1 544 ? 7.232 13.965 -36.187 1.00 85.94 544 PHE A CA 1
ATOM 4378 C C . PHE A 1 544 ? 6.961 15.033 -37.251 1.00 85.94 544 PHE A C 1
ATOM 4380 O O . PHE A 1 544 ? 6.744 14.694 -38.411 1.00 85.94 544 PHE A O 1
ATOM 4387 N N . ASP A 1 545 ? 6.980 16.315 -36.879 1.00 84.94 545 ASP A N 1
ATOM 4388 C CA . ASP A 1 545 ? 6.702 17.407 -37.815 1.00 84.94 545 ASP A CA 1
ATOM 4389 C C . ASP A 1 545 ? 7.713 17.396 -38.982 1.00 84.94 545 ASP A C 1
ATOM 4391 O O . ASP A 1 545 ? 7.309 17.567 -40.135 1.00 84.94 545 ASP A O 1
ATOM 4395 N N . ASN A 1 546 ? 8.978 17.060 -38.693 1.00 80.31 546 ASN A N 1
ATOM 4396 C CA . ASN A 1 546 ? 10.068 16.929 -39.664 1.00 80.31 546 ASN A CA 1
ATOM 4397 C C . ASN A 1 546 ? 10.078 15.610 -40.464 1.00 80.31 546 ASN A C 1
ATOM 4399 O O . ASN A 1 546 ? 10.916 15.470 -41.352 1.00 80.31 546 ASN A O 1
ATOM 4403 N N . LEU A 1 547 ? 9.189 14.644 -40.192 1.00 80.38 547 LEU A N 1
ATOM 4404 C CA . LEU A 1 547 ? 9.086 13.436 -41.022 1.00 80.38 547 LEU A CA 1
ATOM 4405 C C . LEU A 1 547 ? 8.607 13.809 -42.428 1.00 80.38 547 LEU A C 1
ATOM 4407 O O . LEU A 1 547 ? 7.561 14.452 -42.569 1.00 80.38 547 LEU A O 1
ATOM 4411 N N . PHE A 1 548 ? 9.346 13.374 -43.449 1.00 72.94 548 PHE A N 1
ATOM 4412 C CA . PHE A 1 548 ? 9.016 13.642 -44.848 1.00 72.94 548 PHE A CA 1
ATOM 4413 C C . PHE A 1 548 ? 7.737 12.910 -45.280 1.00 72.94 548 PHE A C 1
ATOM 4415 O O . PHE A 1 548 ? 6.778 13.548 -45.710 1.00 72.94 548 PHE A O 1
ATOM 4422 N N . GLU A 1 549 ? 7.679 11.591 -45.071 1.00 70.62 549 GLU A N 1
ATOM 4423 C CA . GLU A 1 549 ? 6.459 10.795 -45.232 1.00 70.62 549 GLU A CA 1
ATOM 4424 C C . GLU A 1 549 ? 5.852 10.458 -43.869 1.00 70.62 549 GLU A C 1
ATOM 4426 O O . GLU A 1 549 ? 6.485 9.826 -43.021 1.00 70.62 549 GLU A O 1
ATOM 4431 N N . LYS A 1 550 ? 4.597 10.867 -43.665 1.00 84.81 550 LYS A N 1
ATOM 4432 C CA . LYS A 1 550 ? 3.820 10.552 -42.463 1.00 84.81 550 LYS A CA 1
ATOM 4433 C C . LYS A 1 550 ? 2.766 9.511 -42.818 1.00 84.81 550 LYS A C 1
ATOM 4435 O O . LYS A 1 550 ? 1.747 9.845 -43.408 1.00 84.81 550 LYS A O 1
ATOM 4440 N N . ASP A 1 551 ? 3.007 8.254 -42.469 1.00 82.31 551 ASP A N 1
ATOM 4441 C CA . ASP A 1 551 ? 2.038 7.170 -42.651 1.00 82.31 551 ASP A CA 1
ATOM 4442 C C . ASP A 1 551 ? 1.081 7.009 -41.449 1.00 82.31 551 ASP A C 1
ATOM 4444 O O . ASP A 1 551 ? 1.233 7.649 -40.404 1.00 82.31 551 ASP A O 1
ATOM 4448 N N . VAL A 1 552 ? 0.095 6.112 -41.570 1.00 86.31 552 VAL A N 1
ATOM 4449 C CA . VAL A 1 552 ? -0.897 5.816 -40.514 1.00 86.31 552 VAL A CA 1
ATOM 4450 C C . VAL A 1 552 ? -0.227 5.467 -39.175 1.00 86.31 552 VAL A C 1
ATOM 4452 O O . VAL A 1 552 ? -0.750 5.811 -38.112 1.00 86.31 552 VAL A O 1
ATOM 4455 N N . ILE A 1 553 ? 0.937 4.807 -39.197 1.00 84.94 553 ILE A N 1
ATOM 4456 C CA . ILE A 1 553 ? 1.665 4.376 -37.995 1.00 84.94 553 ILE A CA 1
ATOM 4457 C C . ILE A 1 553 ? 2.287 5.578 -37.280 1.00 84.94 553 ILE A C 1
ATOM 4459 O O . ILE A 1 553 ? 2.184 5.670 -36.051 1.00 84.94 553 ILE A O 1
ATOM 4463 N N . SER A 1 554 ? 2.881 6.516 -38.020 1.00 85.69 554 SER A N 1
ATOM 4464 C CA . SER A 1 554 ? 3.456 7.739 -37.452 1.00 85.69 554 SER A CA 1
ATOM 4465 C C . SER A 1 554 ? 2.379 8.603 -36.775 1.00 85.69 554 SER A C 1
ATOM 4467 O O . SER A 1 554 ? 2.542 8.989 -35.613 1.00 85.69 554 SER A O 1
ATOM 4469 N N . TRP A 1 555 ? 1.226 8.808 -37.431 1.00 88.94 555 TRP A N 1
ATOM 4470 C CA . TRP A 1 555 ? 0.075 9.524 -36.865 1.00 88.94 555 TRP A CA 1
ATOM 4471 C C . TRP A 1 555 ? -0.512 8.807 -35.646 1.00 88.94 555 TRP A C 1
ATOM 4473 O O . TRP A 1 555 ? -0.703 9.424 -34.598 1.00 88.94 555 TRP A O 1
ATOM 4483 N N . THR A 1 556 ? -0.724 7.490 -35.730 1.00 88.75 556 THR A N 1
ATOM 4484 C CA . THR A 1 556 ? -1.262 6.692 -34.612 1.00 88.75 556 THR A CA 1
ATOM 4485 C C . THR A 1 556 ? -0.332 6.714 -33.398 1.00 88.75 556 THR A C 1
ATOM 4487 O O . THR A 1 556 ? -0.804 6.797 -32.261 1.00 88.75 556 THR A O 1
ATOM 4490 N N . SER A 1 557 ? 0.986 6.686 -33.622 1.00 87.06 557 SER A N 1
ATOM 4491 C CA . SER A 1 557 ? 1.994 6.774 -32.558 1.00 87.06 557 SER A CA 1
ATOM 4492 C C . SER A 1 557 ? 1.948 8.127 -31.847 1.00 87.06 557 SER A C 1
ATOM 4494 O O . SER A 1 557 ? 2.027 8.169 -30.620 1.00 87.06 557 SER A O 1
ATOM 4496 N N . MET A 1 558 ? 1.750 9.222 -32.589 1.00 88.50 558 MET A N 1
ATOM 4497 C CA . MET A 1 558 ? 1.573 10.553 -32.003 1.00 88.50 558 MET A CA 1
ATOM 4498 C C . MET A 1 558 ? 0.263 10.679 -31.229 1.00 88.50 558 MET A C 1
ATOM 4500 O O . MET A 1 558 ? 0.282 11.134 -30.089 1.00 88.50 558 MET A O 1
ATOM 4504 N N . ILE A 1 559 ? -0.857 10.241 -31.809 1.00 88.94 559 ILE A N 1
ATOM 4505 C CA . ILE A 1 559 ? -2.190 10.287 -31.183 1.00 88.94 559 ILE A CA 1
ATOM 4506 C C . ILE A 1 559 ? -2.187 9.493 -29.873 1.00 88.94 559 ILE A C 1
ATOM 4508 O O . ILE A 1 559 ? -2.487 10.050 -28.815 1.00 88.94 559 ILE A O 1
ATOM 4512 N N . SER A 1 560 ? -1.750 8.229 -29.912 1.00 86.12 560 SER A N 1
ATOM 4513 C CA . SER A 1 560 ? -1.587 7.383 -28.716 1.00 86.12 560 SER A CA 1
ATOM 4514 C C . SER A 1 56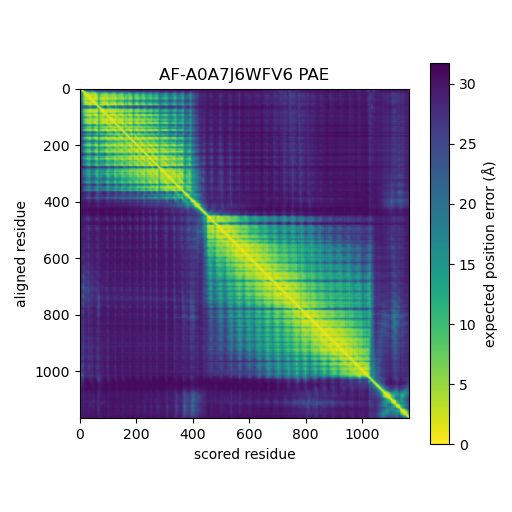0 ? -0.610 7.998 -27.722 1.00 86.12 560 SER A C 1
ATOM 4516 O O . SER A 1 560 ? -0.715 7.823 -26.507 1.00 86.12 560 SER A O 1
ATOM 4518 N N . GLY A 1 561 ? 0.373 8.714 -28.250 1.00 82.62 561 GLY A N 1
ATOM 4519 C CA . GLY A 1 561 ? 1.394 9.336 -27.460 1.00 82.62 561 GLY A CA 1
ATOM 4520 C C . GLY A 1 561 ? 0.928 10.528 -26.643 1.00 82.62 561 GLY A C 1
ATOM 4521 O O . GLY A 1 561 ? 1.282 10.636 -25.471 1.00 82.62 561 GLY A O 1
ATOM 4522 N N . TYR A 1 562 ? 0.101 11.381 -27.238 1.00 84.94 562 TYR A N 1
ATOM 4523 C CA . TYR A 1 562 ? -0.536 12.498 -26.549 1.00 84.94 562 TYR A CA 1
ATOM 4524 C C . TYR A 1 562 ? -1.469 12.022 -25.428 1.00 84.94 562 TYR A C 1
ATOM 4526 O O . TYR A 1 562 ? -1.448 12.606 -24.348 1.00 84.94 562 TYR A O 1
ATOM 4534 N N . VAL A 1 563 ? -2.189 10.909 -25.630 1.00 84.25 563 VAL A N 1
ATOM 4535 C CA . VAL A 1 563 ? -2.972 10.247 -24.563 1.00 84.25 563 VAL A CA 1
ATOM 4536 C C . VAL A 1 563 ? -2.058 9.826 -23.408 1.00 84.25 563 VAL A C 1
ATOM 4538 O O . VAL A 1 563 ? -2.295 10.160 -22.256 1.00 84.25 563 VAL A O 1
ATOM 4541 N N . ARG A 1 564 ? -0.926 9.169 -23.702 1.00 82.38 564 ARG A N 1
ATOM 4542 C CA . ARG A 1 564 ? 0.049 8.760 -22.669 1.00 82.38 564 ARG A CA 1
ATOM 4543 C C . ARG A 1 564 ? 0.725 9.925 -21.946 1.00 82.38 564 ARG A C 1
ATOM 4545 O O . ARG A 1 564 ? 1.238 9.724 -20.849 1.00 82.38 564 ARG A O 1
ATOM 4552 N N . ALA A 1 565 ? 0.783 11.095 -22.574 1.00 80.06 565 ALA A N 1
ATOM 4553 C CA . ALA A 1 565 ? 1.359 12.310 -22.012 1.00 80.06 565 ALA A CA 1
ATOM 4554 C C . ALA A 1 565 ? 0.333 13.159 -21.236 1.00 80.06 565 ALA A C 1
ATOM 4556 O O . ALA A 1 565 ? 0.651 14.304 -20.915 1.00 80.06 565 ALA A O 1
ATOM 4557 N N . ASP A 1 566 ? -0.861 12.615 -20.956 1.00 79.75 566 ASP A N 1
ATOM 4558 C CA . ASP A 1 566 ? -1.970 13.281 -20.253 1.00 79.75 566 ASP A CA 1
ATOM 4559 C C . ASP A 1 566 ? -2.444 14.566 -20.961 1.00 79.75 566 ASP A C 1
ATOM 4561 O O . ASP A 1 566 ? -2.759 15.593 -20.360 1.00 79.75 566 ASP A O 1
ATOM 4565 N N . LYS A 1 567 ? -2.438 14.527 -22.301 1.00 84.75 567 LYS A N 1
ATOM 4566 C CA . LYS A 1 567 ? -2.882 15.617 -23.182 1.00 84.75 567 LYS A CA 1
ATOM 4567 C C . LYS A 1 567 ? -3.898 15.110 -24.210 1.00 84.75 567 LYS A C 1
ATOM 4569 O O . LYS A 1 567 ? -3.635 15.131 -25.415 1.00 84.75 567 LYS A O 1
ATOM 4574 N N . PRO A 1 568 ? -5.080 14.654 -23.769 1.00 85.69 568 PRO A N 1
ATOM 4575 C CA . PRO A 1 568 ? -6.046 14.014 -24.657 1.00 85.69 568 PRO A CA 1
ATOM 4576 C C . PRO A 1 568 ? -6.668 14.980 -25.684 1.00 85.69 568 PRO A C 1
ATOM 4578 O O . PRO A 1 568 ? -7.033 14.553 -26.777 1.00 85.69 568 PRO A O 1
ATOM 4581 N N . LYS A 1 569 ? -6.736 16.290 -25.399 1.00 86.69 569 LYS A N 1
ATOM 4582 C CA . LYS A 1 569 ? -7.232 17.296 -26.363 1.00 86.69 569 LYS A CA 1
ATOM 4583 C C . LYS A 1 569 ? -6.332 17.403 -27.596 1.00 86.69 569 LYS A C 1
ATOM 4585 O O . LYS A 1 569 ? -6.823 17.337 -28.720 1.00 86.69 569 LYS A O 1
ATOM 4590 N N . ASP A 1 570 ? -5.020 17.473 -27.375 1.00 87.00 570 ASP A N 1
ATOM 4591 C CA . ASP A 1 570 ? -4.018 17.513 -28.445 1.00 87.00 570 ASP A CA 1
ATOM 4592 C C . ASP A 1 570 ? -4.043 16.215 -29.277 1.00 87.00 570 ASP A C 1
ATOM 4594 O O . ASP A 1 570 ? -3.788 16.232 -30.479 1.00 87.00 570 ASP A O 1
ATOM 4598 N N . SER A 1 571 ? -4.391 15.080 -28.654 1.00 89.25 571 SER A N 1
ATOM 4599 C CA . SER A 1 571 ? -4.571 13.796 -29.348 1.00 89.25 571 SER A CA 1
ATOM 4600 C C . SER A 1 571 ? -5.705 13.849 -30.380 1.00 89.25 571 SER A C 1
ATOM 4602 O O . SER A 1 571 ? -5.522 13.434 -31.525 1.00 89.25 571 SER A O 1
ATOM 4604 N N . ILE A 1 572 ? -6.855 14.417 -30.007 1.00 88.94 572 ILE A N 1
ATOM 4605 C CA . ILE A 1 572 ? -8.000 14.589 -30.914 1.00 88.94 572 ILE A CA 1
ATOM 4606 C C . ILE A 1 572 ? -7.678 15.608 -32.011 1.00 88.94 572 ILE A C 1
ATOM 4608 O O . ILE A 1 572 ? -8.016 15.383 -33.169 1.00 88.94 572 ILE A O 1
ATOM 4612 N N . GLU A 1 573 ? -6.982 16.700 -31.688 1.00 90.06 573 GLU A N 1
ATOM 4613 C CA . GLU A 1 573 ? -6.523 17.661 -32.701 1.00 90.06 573 GLU A CA 1
ATOM 4614 C C . GLU A 1 573 ? -5.620 16.983 -33.745 1.00 90.06 573 GLU A C 1
ATOM 4616 O O . GLU A 1 573 ? -5.759 17.213 -34.946 1.00 90.06 573 GLU A O 1
ATOM 4621 N N . MET A 1 574 ? -4.729 16.088 -33.307 1.00 88.75 574 MET A N 1
ATOM 4622 C CA . MET A 1 574 ? -3.891 15.304 -34.214 1.00 88.75 574 MET A CA 1
ATOM 4623 C C . MET A 1 574 ? -4.681 14.329 -35.083 1.00 88.75 574 MET A C 1
ATOM 4625 O O . MET A 1 574 ? -4.298 14.106 -36.230 1.00 88.75 574 MET A O 1
ATOM 4629 N N . PHE A 1 575 ? -5.781 13.778 -34.574 1.00 90.25 575 PHE A N 1
ATOM 4630 C CA . PHE A 1 575 ? -6.685 12.954 -35.371 1.00 90.25 575 PHE A CA 1
ATOM 4631 C C . PHE A 1 575 ? -7.364 13.759 -36.486 1.00 90.25 575 PHE A C 1
ATOM 4633 O O . PHE A 1 575 ? -7.405 13.308 -37.628 1.00 90.25 575 PHE A O 1
ATOM 4640 N N . TRP A 1 576 ? -7.837 14.973 -36.196 1.00 89.25 576 TRP A N 1
ATOM 4641 C CA . TRP A 1 576 ? -8.419 15.832 -37.231 1.00 89.25 576 TRP A CA 1
ATOM 4642 C C . TRP A 1 576 ? -7.387 16.224 -38.290 1.00 89.25 576 TRP A C 1
ATOM 4644 O O . TRP A 1 576 ? -7.665 16.097 -39.479 1.00 89.25 576 TRP A O 1
ATOM 4654 N N . LYS A 1 577 ? -6.159 16.565 -37.880 1.00 88.44 577 LYS A N 1
ATOM 4655 C CA . LYS A 1 577 ? -5.055 16.848 -38.816 1.00 88.44 577 LYS A CA 1
ATOM 4656 C C . LYS A 1 577 ? -4.693 15.651 -39.696 1.00 88.44 577 LYS A C 1
ATOM 4658 O O . LYS A 1 577 ? -4.350 15.837 -40.858 1.00 88.44 577 LYS A O 1
ATOM 4663 N N . MET A 1 578 ? -4.781 14.429 -39.171 1.00 90.44 578 MET A N 1
ATOM 4664 C CA . MET A 1 578 ? -4.580 13.207 -39.955 1.00 90.44 578 MET A CA 1
ATOM 4665 C C . MET A 1 578 ? -5.631 13.074 -41.070 1.00 90.44 578 MET A C 1
ATOM 4667 O O . MET A 1 578 ? -5.280 12.744 -42.203 1.00 90.44 578 MET A O 1
ATOM 4671 N N . LEU A 1 579 ? -6.897 13.379 -40.762 1.00 87.44 579 LEU A N 1
ATOM 4672 C CA . LEU A 1 579 ? -7.990 13.372 -41.738 1.00 87.44 579 LEU A CA 1
ATOM 4673 C C . LEU A 1 579 ? -7.860 14.499 -42.771 1.00 87.44 579 LEU A C 1
ATOM 4675 O O . LEU A 1 579 ? -8.077 14.257 -43.954 1.00 87.44 579 LEU A O 1
ATOM 4679 N N . GLU A 1 580 ? -7.465 15.703 -42.350 1.00 87.00 580 GLU A N 1
ATOM 4680 C CA . GLU A 1 580 ? -7.175 16.830 -43.253 1.00 87.00 580 GLU A CA 1
ATOM 4681 C C . GLU A 1 580 ? -6.035 16.505 -44.226 1.00 87.00 580 GLU A C 1
ATOM 4683 O O . GLU A 1 580 ? -6.074 16.904 -45.387 1.00 87.00 580 GLU A O 1
ATOM 4688 N N . PHE A 1 581 ? -5.044 15.730 -43.775 1.00 83.50 581 PHE A N 1
ATOM 4689 C CA . PHE A 1 581 ? -3.949 15.231 -44.609 1.00 83.50 581 PHE A CA 1
ATOM 4690 C C . PHE A 1 581 ? -4.374 14.078 -45.544 1.00 83.50 581 PHE A C 1
ATOM 4692 O O . PHE A 1 581 ? -3.551 13.554 -46.292 1.00 83.50 581 PHE A O 1
ATOM 4699 N N . GLY A 1 582 ? -5.647 13.666 -45.507 1.00 80.69 582 GLY A N 1
ATOM 4700 C CA . GLY A 1 582 ? -6.207 12.617 -46.360 1.00 80.69 582 GLY A CA 1
ATOM 4701 C C . GLY A 1 582 ? -5.813 11.195 -45.958 1.00 80.69 582 GLY A C 1
ATOM 4702 O O . GLY A 1 582 ? -5.950 10.276 -46.762 1.00 80.69 582 GLY A O 1
ATOM 4703 N N . ILE A 1 583 ? -5.311 10.990 -44.737 1.00 86.94 583 ILE A N 1
ATOM 4704 C CA . ILE A 1 583 ? -4.889 9.669 -44.263 1.00 86.94 583 ILE A CA 1
ATOM 4705 C C . ILE A 1 583 ? -6.027 9.032 -43.472 1.00 86.94 583 ILE A C 1
ATOM 4707 O O . ILE A 1 583 ? -6.504 9.576 -42.476 1.00 86.94 583 ILE A O 1
ATOM 4711 N N . GLU A 1 584 ? -6.442 7.839 -43.890 1.00 83.81 584 GLU A N 1
ATOM 4712 C CA . GLU A 1 584 ? -7.530 7.138 -43.221 1.00 83.81 584 GLU A CA 1
ATOM 4713 C C . GLU A 1 584 ? -7.095 6.525 -41.878 1.00 83.81 584 GLU A C 1
ATOM 4715 O O . GLU A 1 584 ? -6.058 5.856 -41.799 1.00 83.81 584 GLU A O 1
ATOM 4720 N N . PRO A 1 585 ? -7.883 6.719 -40.803 1.00 87.06 585 PRO A N 1
ATOM 4721 C CA . PRO A 1 585 ? -7.606 6.121 -39.509 1.00 87.06 585 PRO A CA 1
ATOM 4722 C C . PRO A 1 585 ? -7.819 4.615 -39.553 1.00 87.06 585 PRO A C 1
ATOM 4724 O O . PRO A 1 585 ? -8.817 4.123 -40.082 1.00 87.06 585 PRO A O 1
ATOM 4727 N N . ASN A 1 586 ? -6.897 3.892 -38.924 1.00 86.94 586 ASN A N 1
ATOM 4728 C CA . ASN A 1 586 ? -7.096 2.483 -38.646 1.00 86.94 586 ASN A CA 1
ATOM 4729 C C . ASN A 1 586 ? -7.756 2.311 -37.273 1.00 86.94 586 ASN A C 1
ATOM 4731 O O . ASN A 1 586 ? -7.953 3.248 -36.494 1.00 86.94 586 ASN A O 1
ATOM 4735 N N . ALA A 1 587 ? -8.082 1.073 -36.958 1.00 84.44 587 ALA A N 1
ATOM 4736 C CA . ALA A 1 587 ? -8.764 0.748 -35.728 1.00 84.44 587 ALA A CA 1
ATOM 4737 C C . ALA A 1 587 ? -7.926 1.015 -34.453 1.00 84.44 587 ALA A C 1
ATOM 4739 O O . ALA A 1 587 ? -8.490 1.379 -33.419 1.00 84.44 587 ALA A O 1
ATOM 4740 N N . PHE A 1 588 ? -6.586 0.948 -34.512 1.00 84.69 588 PHE A N 1
ATOM 4741 C CA . PHE A 1 588 ? -5.722 1.381 -33.401 1.00 84.69 588 PHE A CA 1
ATOM 4742 C C . PHE A 1 588 ? -5.785 2.899 -33.186 1.00 84.69 588 PHE A C 1
ATOM 4744 O O . PHE A 1 588 ? -5.806 3.353 -32.041 1.00 84.69 588 PHE A O 1
ATOM 4751 N N . THR A 1 589 ? -5.857 3.686 -34.267 1.00 87.12 589 THR A N 1
ATOM 4752 C CA . THR A 1 589 ? -6.072 5.136 -34.203 1.00 87.12 589 THR A CA 1
ATOM 4753 C C . THR A 1 589 ? -7.391 5.451 -33.500 1.00 87.12 589 THR A C 1
ATOM 4755 O O . THR A 1 589 ? -7.411 6.246 -32.562 1.00 87.12 589 THR A O 1
ATOM 4758 N N . LEU A 1 590 ? -8.483 4.790 -33.902 1.00 87.88 590 LEU A N 1
ATOM 4759 C CA . LEU A 1 590 ? -9.808 5.004 -33.311 1.00 87.88 590 LEU A CA 1
ATOM 4760 C C . LEU A 1 590 ? -9.851 4.604 -31.832 1.00 87.88 590 LEU A C 1
ATOM 4762 O O . LEU A 1 590 ? -10.372 5.363 -31.021 1.00 87.88 590 LEU A O 1
ATOM 4766 N N . SER A 1 591 ? -9.240 3.477 -31.452 1.00 87.88 591 SER A N 1
ATOM 4767 C CA . SER A 1 591 ? -9.128 3.059 -30.045 1.00 87.88 591 SER A CA 1
ATOM 4768 C C . SER A 1 591 ? -8.392 4.104 -29.187 1.00 87.88 591 SER A C 1
ATOM 4770 O O . SER A 1 591 ? -8.855 4.456 -28.098 1.00 87.88 591 SER A O 1
ATOM 4772 N N . ALA A 1 592 ? -7.293 4.677 -29.695 1.00 88.12 592 ALA A N 1
ATOM 4773 C CA . ALA A 1 592 ? -6.556 5.733 -28.998 1.00 88.12 592 ALA A CA 1
ATOM 4774 C C . ALA A 1 592 ? -7.389 7.014 -28.818 1.00 88.12 592 ALA A C 1
ATOM 4776 O O . ALA A 1 592 ? -7.374 7.611 -27.742 1.00 88.12 592 ALA A O 1
ATOM 4777 N N . VAL A 1 593 ? -8.154 7.414 -29.836 1.00 90.00 593 VAL A N 1
ATOM 4778 C CA . VAL A 1 593 ? -9.013 8.608 -29.774 1.00 90.00 593 VAL A CA 1
ATOM 4779 C C . VAL A 1 593 ? -10.228 8.391 -28.869 1.00 90.00 593 VAL A C 1
ATOM 4781 O O . VAL A 1 593 ? -10.559 9.273 -28.081 1.00 90.00 593 VAL A O 1
ATOM 4784 N N . ILE A 1 594 ? -10.853 7.210 -28.896 1.00 89.44 594 ILE A N 1
ATOM 4785 C CA . ILE A 1 594 ? -11.932 6.839 -27.962 1.00 89.44 594 ILE A CA 1
ATOM 4786 C C . ILE A 1 594 ? -11.425 6.907 -26.516 1.00 89.44 594 ILE A C 1
ATOM 4788 O O . ILE A 1 594 ? -12.094 7.467 -25.645 1.00 89.44 594 ILE A O 1
ATOM 4792 N N . LYS A 1 595 ? -10.206 6.417 -26.263 1.00 87.31 595 LYS A N 1
ATOM 4793 C CA . LYS A 1 595 ? -9.563 6.545 -24.952 1.00 87.31 595 LYS A CA 1
ATOM 4794 C C . LYS A 1 595 ? -9.318 8.008 -24.565 1.00 87.31 595 LYS A C 1
ATOM 4796 O O . LYS A 1 595 ? -9.578 8.370 -23.421 1.00 87.31 595 LYS A O 1
ATOM 4801 N N . ALA A 1 596 ? -8.894 8.855 -25.504 1.00 88.12 596 ALA A N 1
ATOM 4802 C CA . ALA A 1 596 ? -8.764 10.296 -25.272 1.00 88.12 596 ALA A CA 1
ATOM 4803 C C . ALA A 1 596 ? -10.113 10.937 -24.885 1.00 88.12 596 ALA A C 1
ATOM 4805 O O . ALA A 1 596 ? -10.169 11.742 -23.958 1.00 88.12 596 ALA A O 1
ATOM 4806 N N . CYS A 1 597 ? -11.216 10.536 -25.530 1.00 86.88 597 CYS A N 1
ATOM 4807 C CA . CYS A 1 597 ? -12.568 10.994 -25.177 1.00 86.88 597 CYS A CA 1
ATOM 4808 C C . CYS A 1 597 ? -12.955 10.571 -23.754 1.00 86.88 597 CYS A C 1
ATOM 4810 O O . CYS A 1 597 ? -13.503 11.369 -22.994 1.00 86.88 597 CYS A O 1
ATOM 4812 N N . SER A 1 598 ? -12.614 9.332 -23.385 1.00 85.25 598 SER A N 1
ATOM 4813 C CA . SER A 1 598 ? -12.801 8.786 -22.038 1.00 85.25 598 SER A CA 1
ATOM 4814 C C . SER A 1 598 ? -12.027 9.566 -20.963 1.00 85.25 598 SER A C 1
ATOM 4816 O O . SER A 1 598 ? -12.479 9.666 -19.827 1.00 85.25 598 SER A O 1
ATOM 4818 N N . GLU A 1 599 ? -10.858 10.128 -21.291 1.00 85.19 599 GLU A N 1
ATOM 4819 C CA . GLU A 1 599 ? -10.055 10.961 -20.374 1.00 85.19 599 GLU A CA 1
ATOM 4820 C C . GLU A 1 599 ? -10.537 12.420 -20.308 1.00 85.19 599 GLU A C 1
ATOM 4822 O O . GLU A 1 599 ? -10.424 13.057 -19.265 1.00 85.19 599 GLU A O 1
ATOM 4827 N N . ILE A 1 600 ? -11.106 12.953 -21.393 1.00 85.00 600 ILE A N 1
ATOM 4828 C CA . ILE A 1 600 ? -11.660 14.320 -21.432 1.00 85.00 600 ILE A CA 1
ATOM 4829 C C . ILE A 1 600 ? -13.011 14.416 -20.722 1.00 85.00 600 ILE A C 1
ATOM 4831 O O . ILE A 1 600 ? -13.359 15.489 -20.231 1.00 85.00 600 ILE A O 1
ATOM 4835 N N . GLY A 1 601 ? -13.776 13.324 -20.686 1.00 81.38 601 GLY A N 1
ATOM 4836 C CA . GLY A 1 601 ? -15.143 13.336 -20.172 1.00 81.38 601 GLY A CA 1
ATOM 4837 C C . GLY A 1 601 ? -16.183 13.843 -21.185 1.00 81.38 601 GLY A C 1
ATOM 4838 O O . GLY A 1 601 ? -17.262 14.277 -20.781 1.00 81.38 601 GLY A O 1
ATOM 4839 N N . ASP A 1 602 ? -15.872 13.838 -22.491 1.00 83.44 602 ASP A N 1
ATOM 4840 C CA . ASP A 1 602 ? -16.822 14.229 -23.546 1.00 83.44 602 ASP A CA 1
ATOM 4841 C C . ASP A 1 602 ? -17.508 13.004 -24.170 1.00 83.44 602 ASP A C 1
ATOM 4843 O O . ASP A 1 602 ? -17.045 12.409 -25.151 1.00 83.44 602 ASP A O 1
ATOM 4847 N N . LEU A 1 603 ? -18.665 12.656 -23.604 1.00 86.31 603 LEU A N 1
ATOM 4848 C CA . LEU A 1 603 ? -19.485 11.542 -24.072 1.00 86.31 603 LEU A CA 1
ATOM 4849 C C . LEU A 1 603 ? -19.999 11.741 -25.506 1.00 86.31 603 LEU A C 1
ATOM 4851 O O . LEU A 1 603 ? -20.135 10.766 -26.243 1.00 86.31 603 LEU A O 1
ATOM 4855 N N . ARG A 1 604 ? -20.304 12.978 -25.927 1.00 84.88 604 ARG A N 1
ATOM 4856 C CA . ARG A 1 604 ? -20.887 13.228 -27.259 1.00 84.88 604 ARG A CA 1
ATOM 4857 C C . ARG A 1 604 ? -19.884 12.877 -28.344 1.00 84.88 604 ARG A C 1
ATOM 4859 O O . ARG A 1 604 ? -20.222 12.174 -29.293 1.00 84.88 604 ARG A O 1
ATOM 4866 N N . LEU A 1 605 ? -18.644 13.319 -28.157 1.00 84.88 605 LEU A N 1
ATOM 4867 C CA . LEU A 1 605 ? -17.545 12.995 -29.054 1.00 84.88 605 LEU A CA 1
ATOM 4868 C C . LEU A 1 605 ? -17.264 11.480 -29.067 1.00 84.88 605 LEU A C 1
ATOM 4870 O O . LEU A 1 605 ? -17.095 10.894 -30.136 1.00 84.88 605 LEU A O 1
ATOM 4874 N N . GLY A 1 606 ? -17.303 10.831 -27.897 1.00 86.31 606 GLY A N 1
ATOM 4875 C CA . GLY A 1 606 ? -17.161 9.376 -27.774 1.00 86.31 606 GLY A CA 1
ATOM 4876 C C . GLY A 1 606 ? -18.219 8.589 -28.559 1.00 86.31 606 GLY A C 1
ATOM 4877 O O . GLY A 1 606 ? -17.882 7.621 -29.239 1.00 86.31 606 GLY A O 1
ATOM 4878 N N . VAL A 1 607 ? -19.482 9.031 -28.538 1.00 86.88 607 VAL A N 1
ATOM 4879 C CA . VAL A 1 607 ? -20.577 8.420 -29.319 1.00 86.88 607 VAL A CA 1
ATOM 4880 C C . VAL A 1 607 ? -20.372 8.614 -30.827 1.00 86.88 607 VAL A C 1
ATOM 4882 O O . VAL A 1 607 ? -20.626 7.691 -31.600 1.00 86.88 607 VAL A O 1
ATOM 4885 N N . CYS A 1 608 ? -19.860 9.767 -31.267 1.00 87.56 608 CYS A N 1
ATOM 4886 C CA . CYS A 1 608 ? -19.516 9.973 -32.678 1.00 87.56 608 CYS A CA 1
ATOM 4887 C C . CYS A 1 608 ? -18.429 8.993 -33.147 1.00 87.56 608 CYS A C 1
ATOM 4889 O O . CYS A 1 608 ? -18.550 8.411 -34.225 1.00 87.56 608 CYS A O 1
ATOM 4891 N N . PHE A 1 609 ? -17.393 8.763 -32.332 1.00 86.50 609 PHE A N 1
ATOM 4892 C CA . PHE A 1 609 ? -16.343 7.792 -32.657 1.00 86.50 609 PHE A CA 1
ATOM 4893 C C . PHE A 1 609 ? -16.813 6.340 -32.577 1.00 86.50 609 PHE A C 1
ATOM 4895 O O . PHE A 1 609 ? -16.351 5.525 -33.372 1.00 86.50 609 PHE A O 1
ATOM 4902 N N . HIS A 1 610 ? -17.763 6.025 -31.693 1.00 88.12 610 HIS A N 1
ATOM 4903 C CA . HIS A 1 610 ? -18.461 4.740 -31.701 1.00 88.12 610 HIS A CA 1
ATOM 4904 C C . HIS A 1 610 ? -19.150 4.511 -33.058 1.00 88.12 610 HIS A C 1
ATOM 4906 O O . HIS A 1 610 ? -18.861 3.523 -33.735 1.00 88.12 610 HIS A O 1
ATOM 4912 N N . GLY A 1 611 ? -19.977 5.462 -33.509 1.00 84.69 611 GLY A N 1
ATOM 4913 C CA . GLY A 1 611 ? -20.636 5.381 -34.816 1.00 84.69 611 GLY A CA 1
ATOM 4914 C C . GLY A 1 611 ? -19.648 5.287 -35.984 1.00 84.69 611 GLY A C 1
ATOM 4915 O O . GLY A 1 611 ? -19.854 4.499 -36.904 1.00 84.69 611 GLY A O 1
ATOM 4916 N N . LEU A 1 612 ? -18.537 6.031 -35.929 1.00 84.56 612 LEU A N 1
ATOM 4917 C CA . LEU A 1 612 ? -17.484 5.986 -36.948 1.00 84.56 612 LEU A CA 1
ATOM 4918 C C . LEU A 1 612 ? -16.758 4.632 -36.995 1.00 84.56 612 LEU A C 1
ATOM 4920 O O . LEU A 1 612 ? -16.430 4.163 -38.084 1.00 84.56 612 LEU A O 1
ATOM 4924 N N . ALA A 1 613 ? -16.499 4.008 -35.843 1.00 85.56 613 ALA A N 1
ATOM 4925 C CA . ALA A 1 613 ? -15.826 2.714 -35.771 1.00 85.56 613 ALA A CA 1
ATOM 4926 C C . ALA A 1 613 ? -16.682 1.601 -36.391 1.00 85.56 613 ALA A C 1
ATOM 4928 O O . ALA A 1 613 ? -16.215 0.895 -37.285 1.00 85.56 613 ALA A O 1
ATOM 4929 N N . PHE A 1 614 ? -17.954 1.507 -35.999 1.00 82.94 614 PHE A N 1
ATOM 4930 C CA . PHE A 1 614 ? -18.865 0.482 -36.520 1.00 82.94 614 PHE A CA 1
ATOM 4931 C C . PHE A 1 614 ? -19.305 0.769 -37.958 1.00 82.94 614 PHE A C 1
ATOM 4933 O O . PHE A 1 614 ? -19.382 -0.151 -38.767 1.00 82.94 614 PHE A O 1
ATOM 4940 N N . GLY A 1 615 ? -19.502 2.040 -38.325 1.00 81.19 615 GLY A N 1
ATOM 4941 C CA . GLY A 1 615 ? -19.818 2.438 -39.701 1.00 81.19 615 GLY A CA 1
ATOM 4942 C C . GLY A 1 615 ? -18.711 2.106 -40.709 1.00 81.19 615 GLY A C 1
ATOM 4943 O O . GLY A 1 615 ? -18.991 1.953 -41.894 1.00 81.19 615 GLY A O 1
ATOM 4944 N N . ARG A 1 616 ? -17.463 1.950 -40.245 1.00 81.12 616 ARG A N 1
ATOM 4945 C CA . ARG A 1 616 ? -16.316 1.490 -41.047 1.00 81.12 616 ARG A CA 1
ATOM 4946 C C . ARG A 1 616 ? -16.041 -0.015 -40.928 1.00 81.12 616 ARG A C 1
ATOM 4948 O O . ARG A 1 616 ? -15.059 -0.488 -41.490 1.00 81.12 616 ARG A O 1
ATOM 4955 N N . GLY A 1 617 ? -16.889 -0.761 -40.217 1.00 77.75 617 GLY A N 1
ATOM 4956 C CA . GLY A 1 617 ? -16.750 -2.208 -40.040 1.00 77.75 617 GLY A CA 1
ATOM 4957 C C . GLY A 1 617 ? -15.644 -2.623 -39.067 1.00 77.75 617 GLY A C 1
ATOM 4958 O O . GLY A 1 617 ? -15.108 -3.718 -39.197 1.00 77.75 617 GLY A O 1
ATOM 4959 N N . PHE A 1 618 ? -15.264 -1.761 -38.118 1.00 80.00 618 PHE A N 1
ATOM 4960 C CA . PHE A 1 618 ? -14.303 -2.116 -37.076 1.00 80.00 618 PHE A CA 1
ATOM 4961 C C . PHE A 1 618 ? -15.021 -2.602 -35.806 1.00 80.00 618 PHE A C 1
ATOM 4963 O O . PHE A 1 618 ? -15.350 -1.812 -34.925 1.00 8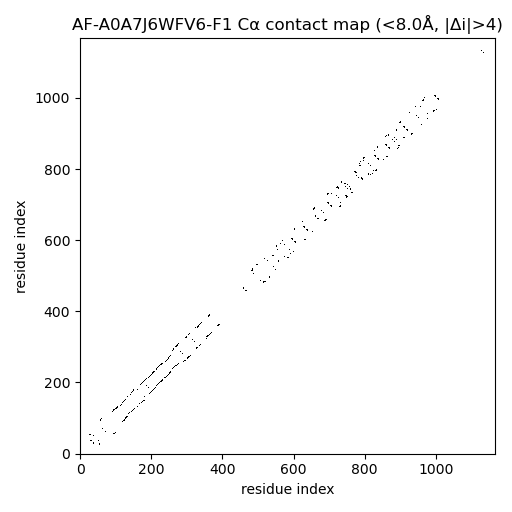0.00 618 PHE A O 1
ATOM 4970 N N . ASP A 1 619 ? -15.215 -3.914 -35.699 1.00 73.56 619 ASP A N 1
ATOM 4971 C CA . ASP A 1 619 ? -15.918 -4.628 -34.616 1.00 73.56 619 ASP A CA 1
ATOM 4972 C C . ASP A 1 619 ? -14.976 -5.427 -33.688 1.00 73.56 619 ASP A C 1
ATOM 4974 O O . ASP A 1 619 ? -15.395 -6.188 -32.821 1.00 73.56 619 ASP A O 1
ATOM 4978 N N . SER A 1 620 ? -13.668 -5.232 -33.837 1.00 81.12 620 SER A N 1
ATOM 4979 C CA . SER A 1 620 ? -12.648 -5.949 -33.069 1.00 81.12 620 SER A CA 1
ATOM 4980 C C . SER A 1 620 ? -12.696 -5.695 -31.549 1.00 81.12 620 SER A C 1
ATOM 4982 O O . SER A 1 620 ? -12.900 -4.563 -31.097 1.00 81.12 620 SER A O 1
ATOM 4984 N N . ASN A 1 621 ? -12.351 -6.720 -30.758 1.00 80.56 621 ASN A N 1
ATOM 4985 C CA . ASN A 1 621 ? -12.344 -6.702 -29.286 1.00 80.56 621 ASN A CA 1
ATOM 4986 C C . ASN A 1 621 ? -11.611 -5.500 -28.645 1.00 80.56 621 ASN A C 1
ATOM 4988 O O . ASN A 1 621 ? -12.032 -4.981 -27.609 1.00 80.56 621 ASN A O 1
ATOM 4992 N N . TYR A 1 622 ? -10.527 -4.998 -29.246 1.00 79.50 622 TYR A N 1
ATOM 4993 C CA . TYR A 1 622 ? -9.773 -3.863 -28.688 1.00 79.50 622 TYR A CA 1
ATOM 4994 C C . TYR A 1 622 ? -10.469 -2.500 -28.863 1.00 79.50 622 TYR A C 1
ATOM 4996 O O . TYR A 1 622 ? -10.208 -1.576 -28.092 1.00 79.50 622 TYR A O 1
ATOM 5004 N N . ILE A 1 623 ? -11.347 -2.342 -29.860 1.00 84.25 623 ILE A N 1
ATOM 5005 C CA . ILE A 1 623 ? -12.198 -1.147 -29.979 1.00 84.25 623 ILE A CA 1
ATOM 5006 C C . ILE A 1 623 ? -13.354 -1.252 -28.998 1.00 84.25 623 ILE A C 1
ATOM 5008 O O . ILE A 1 623 ? -13.616 -0.298 -28.269 1.00 84.25 623 ILE A O 1
ATOM 5012 N N . VAL A 1 624 ? -14.008 -2.415 -28.943 1.00 84.06 624 VAL A N 1
ATOM 5013 C CA . VAL A 1 624 ? -15.151 -2.630 -28.049 1.00 84.06 624 VAL A CA 1
ATOM 5014 C C . VAL A 1 624 ? -14.731 -2.458 -26.587 1.00 84.06 624 VAL A C 1
ATOM 5016 O O . VAL A 1 624 ? -15.409 -1.756 -25.846 1.00 84.06 624 VAL A O 1
ATOM 5019 N N . SER A 1 625 ? -13.560 -2.957 -26.175 1.00 86.88 625 SER A N 1
ATOM 5020 C CA . SER A 1 625 ? -13.020 -2.707 -24.825 1.00 86.88 625 SER A CA 1
ATOM 5021 C C . SER A 1 625 ? -12.712 -1.228 -24.542 1.00 86.88 625 SER A C 1
ATOM 5023 O O . SER A 1 625 ? -12.980 -0.756 -23.436 1.00 86.88 625 SER A O 1
ATOM 5025 N N . ALA A 1 626 ? -12.216 -0.463 -25.524 1.00 86.81 626 ALA A N 1
ATOM 5026 C CA . ALA A 1 626 ? -12.030 0.987 -25.382 1.00 86.81 626 ALA A CA 1
ATOM 5027 C C . ALA A 1 626 ? -13.372 1.737 -25.267 1.00 86.81 626 ALA A C 1
ATOM 5029 O O . ALA A 1 626 ? -13.477 2.700 -24.508 1.00 86.81 626 ALA A O 1
ATOM 5030 N N . LEU A 1 627 ? -14.410 1.279 -25.974 1.00 87.94 627 LEU A N 1
ATOM 5031 C CA . LEU A 1 627 ? -15.771 1.812 -25.870 1.00 87.94 627 LEU A CA 1
ATOM 5032 C C . LEU A 1 627 ? -16.431 1.460 -24.532 1.00 87.94 627 LEU A C 1
ATOM 5034 O O . LEU A 1 627 ? -17.047 2.330 -23.927 1.00 87.94 627 LEU A O 1
ATOM 5038 N N . ILE A 1 628 ? -16.267 0.228 -24.041 1.00 88.62 628 ILE A N 1
ATOM 5039 C CA . ILE A 1 628 ? -16.720 -0.222 -22.712 1.00 88.62 628 ILE A CA 1
ATOM 5040 C C . ILE A 1 628 ? -16.103 0.656 -21.618 1.00 88.62 628 ILE A C 1
ATOM 5042 O O . ILE A 1 628 ? -16.819 1.114 -20.730 1.00 88.62 628 ILE A O 1
ATOM 5046 N N . ASP A 1 629 ? -14.797 0.930 -21.692 1.00 86.94 629 ASP A N 1
ATOM 5047 C CA . ASP A 1 629 ? -14.113 1.839 -20.765 1.00 86.94 629 ASP A CA 1
ATOM 5048 C C . ASP A 1 629 ? -14.632 3.284 -20.893 1.00 86.94 629 ASP A C 1
ATOM 5050 O O . ASP A 1 629 ? -14.914 3.924 -19.881 1.00 86.94 629 ASP A O 1
ATOM 5054 N N . MET A 1 630 ? -14.847 3.781 -22.118 1.00 89.81 630 MET A N 1
ATOM 5055 C CA . MET A 1 630 ? -15.429 5.106 -22.361 1.00 89.81 630 MET A CA 1
ATOM 5056 C C . MET A 1 630 ? -16.836 5.238 -21.768 1.00 89.81 630 MET A C 1
ATOM 5058 O O . MET A 1 630 ? -17.071 6.137 -20.964 1.00 89.81 630 MET A O 1
ATOM 5062 N N . TYR A 1 631 ? -17.760 4.333 -22.089 1.00 87.94 631 TYR A N 1
ATOM 5063 C CA . TYR A 1 631 ? -19.113 4.354 -21.530 1.00 87.94 631 TYR A CA 1
ATOM 5064 C C . TYR A 1 631 ? -19.122 4.109 -20.018 1.00 87.94 631 TYR A C 1
ATOM 5066 O O . TYR A 1 631 ? -19.916 4.724 -19.306 1.00 87.94 631 TYR A O 1
ATOM 5074 N N . GLY A 1 632 ? -18.215 3.262 -19.524 1.00 85.44 632 GLY A N 1
ATOM 5075 C CA . GLY A 1 632 ? -18.027 2.989 -18.103 1.00 85.44 632 GLY A CA 1
ATOM 5076 C C . GLY A 1 632 ? -17.677 4.241 -17.306 1.00 85.44 632 GLY A C 1
ATOM 5077 O O . GLY A 1 632 ? -18.335 4.523 -16.313 1.00 85.44 632 GLY A O 1
ATOM 5078 N N . ARG A 1 633 ? -16.706 5.046 -17.750 1.00 83.75 633 ARG A N 1
ATOM 5079 C CA . ARG A 1 633 ? -16.325 6.280 -17.035 1.00 83.75 633 ARG A CA 1
ATOM 5080 C C . ARG A 1 633 ? -17.391 7.380 -17.060 1.00 83.75 633 ARG A C 1
ATOM 5082 O O . ARG A 1 633 ? -17.339 8.285 -16.235 1.00 83.75 633 ARG A O 1
ATOM 5089 N N . HIS A 1 634 ? -18.349 7.302 -17.982 1.00 84.31 634 HIS A N 1
ATOM 5090 C CA . HIS A 1 634 ? -19.461 8.251 -18.103 1.00 84.31 634 HIS A CA 1
ATOM 5091 C C . HIS A 1 634 ? -20.772 7.737 -17.479 1.00 84.31 634 HIS A C 1
ATOM 5093 O O . HIS A 1 634 ? -21.838 8.257 -17.807 1.00 84.31 634 HIS A O 1
ATOM 5099 N N . ASP A 1 635 ? -20.712 6.705 -16.630 1.00 82.06 635 ASP A N 1
ATOM 5100 C CA . ASP A 1 635 ? -21.867 6.107 -15.938 1.00 82.06 635 ASP A CA 1
ATOM 5101 C C . ASP A 1 635 ? -22.981 5.598 -16.888 1.00 82.06 635 ASP A C 1
ATOM 5103 O O . ASP A 1 635 ? -24.169 5.553 -16.572 1.00 82.06 635 ASP A O 1
ATOM 5107 N N . ARG A 1 636 ? -22.611 5.182 -18.110 1.00 86.00 636 ARG A N 1
ATOM 5108 C CA . ARG A 1 636 ? -23.528 4.582 -19.102 1.00 86.00 636 ARG A CA 1
ATOM 5109 C C . ARG A 1 636 ? -23.402 3.063 -19.102 1.00 86.00 636 ARG A C 1
ATOM 5111 O O . ARG A 1 636 ? -23.055 2.437 -20.103 1.00 86.00 636 ARG A O 1
ATOM 5118 N N . ILE A 1 637 ? -23.704 2.465 -17.953 1.00 85.38 637 ILE A N 1
ATOM 5119 C CA . ILE A 1 637 ? -23.481 1.035 -17.694 1.00 85.38 637 ILE A CA 1
ATOM 5120 C C . ILE A 1 637 ? -24.307 0.127 -18.602 1.00 85.38 637 ILE A C 1
ATOM 5122 O O . ILE A 1 637 ? -23.813 -0.913 -19.024 1.00 85.38 637 ILE A O 1
ATOM 5126 N N . GLU A 1 638 ? -25.530 0.515 -18.960 1.00 85.69 638 GLU A N 1
ATOM 5127 C CA . GLU A 1 638 ? -26.361 -0.293 -19.859 1.00 85.69 638 GLU A CA 1
ATOM 5128 C C . GLU A 1 638 ? -25.766 -0.421 -21.265 1.00 85.69 638 GLU A C 1
ATOM 5130 O O . GLU A 1 638 ? -25.795 -1.506 -21.836 1.00 85.69 638 GLU A O 1
ATOM 5135 N N . GLU A 1 639 ? -25.189 0.658 -21.805 1.00 85.62 639 GLU A N 1
ATOM 5136 C CA . GLU A 1 639 ? -24.512 0.637 -23.112 1.00 85.62 639 GLU A CA 1
ATOM 5137 C C . GLU A 1 639 ? -23.242 -0.220 -23.046 1.00 85.62 639 GLU A C 1
ATOM 5139 O O . GLU A 1 639 ? -22.974 -1.024 -23.933 1.00 85.62 639 GLU A O 1
ATOM 5144 N N . CYS A 1 640 ? -22.492 -0.101 -21.946 1.00 87.31 640 CYS A N 1
ATOM 5145 C CA . CYS A 1 640 ? -21.318 -0.923 -21.656 1.00 87.31 640 CYS A CA 1
ATOM 5146 C C . CYS A 1 640 ? -21.667 -2.422 -21.591 1.00 87.31 640 CYS A C 1
ATOM 5148 O O . CYS A 1 640 ? -20.966 -3.252 -22.169 1.00 87.31 640 CYS A O 1
ATOM 5150 N N . ARG A 1 641 ? -22.782 -2.777 -20.938 1.00 85.56 641 ARG A N 1
ATOM 5151 C CA . ARG A 1 641 ? -23.280 -4.158 -20.869 1.00 85.56 641 ARG A CA 1
ATOM 5152 C C . ARG A 1 641 ? -23.776 -4.667 -22.218 1.00 85.56 641 ARG A C 1
ATOM 5154 O O . ARG A 1 641 ? -23.400 -5.773 -22.581 1.00 85.56 641 ARG A O 1
ATOM 5161 N N . ARG A 1 642 ? -24.534 -3.863 -22.971 1.00 87.69 642 ARG A N 1
ATOM 5162 C CA . ARG A 1 642 ? -24.993 -4.223 -24.324 1.00 87.69 642 ARG A CA 1
ATOM 5163 C C . ARG A 1 642 ? -23.822 -4.517 -25.259 1.00 87.69 642 ARG A C 1
ATOM 5165 O O . ARG A 1 642 ? -23.771 -5.603 -25.820 1.00 87.69 642 ARG A O 1
ATOM 5172 N N . LEU A 1 643 ? -22.837 -3.619 -25.320 1.00 86.44 643 LEU A N 1
ATOM 5173 C CA . LEU A 1 643 ? -21.633 -3.814 -26.135 1.00 86.44 643 LEU A CA 1
ATOM 5174 C C . LEU A 1 643 ? -20.862 -5.081 -25.765 1.00 86.44 643 LEU A C 1
ATOM 5176 O O . LEU A 1 643 ? -20.317 -5.732 -26.645 1.00 86.44 643 LEU A O 1
ATOM 5180 N N . PHE A 1 644 ? -20.803 -5.421 -24.476 1.00 87.25 644 PHE A N 1
ATOM 5181 C CA . PHE A 1 644 ? -20.134 -6.632 -24.012 1.00 87.25 644 PHE A CA 1
ATOM 5182 C C . PHE A 1 644 ? -20.924 -7.908 -24.341 1.00 87.25 644 PHE A C 1
ATOM 5184 O O . PHE A 1 644 ? -20.334 -8.910 -24.736 1.00 87.25 644 PHE A O 1
ATOM 5191 N N . ASP A 1 645 ? -22.247 -7.882 -24.176 1.00 85.88 645 ASP A N 1
ATOM 5192 C CA . ASP A 1 645 ? -23.114 -9.044 -24.395 1.00 85.88 645 ASP A CA 1
ATOM 5193 C C . ASP A 1 645 ? -23.311 -9.351 -25.896 1.00 85.88 645 ASP A C 1
ATOM 5195 O O . ASP A 1 645 ? -23.565 -10.498 -26.259 1.00 85.88 645 ASP A O 1
ATOM 5199 N N . GLU A 1 646 ? -23.131 -8.358 -26.774 1.00 85.38 646 GLU A N 1
ATOM 5200 C CA . GLU A 1 646 ? -23.109 -8.519 -28.238 1.00 85.38 646 GLU A CA 1
ATOM 5201 C C . GLU A 1 646 ? -21.791 -9.123 -28.769 1.00 85.38 646 GLU A C 1
ATOM 5203 O O . GLU A 1 646 ? -21.711 -9.487 -29.944 1.00 85.38 646 GLU A O 1
ATOM 5208 N N . MET A 1 647 ? -20.756 -9.270 -27.928 1.00 82.81 647 MET A N 1
ATOM 5209 C CA . MET A 1 647 ? -19.470 -9.841 -28.345 1.00 82.81 647 MET A CA 1
ATOM 5210 C C . MET A 1 647 ? -19.560 -11.367 -28.525 1.00 82.81 647 MET A C 1
ATOM 5212 O O . MET A 1 647 ? -19.883 -12.068 -27.563 1.00 82.81 647 MET A O 1
ATOM 5216 N N . PRO A 1 648 ? -19.175 -11.925 -29.692 1.00 75.50 648 PRO A N 1
ATOM 5217 C CA . PRO A 1 648 ? -19.201 -13.373 -29.911 1.00 75.50 648 PRO A CA 1
ATOM 5218 C C . PRO A 1 648 ? -18.202 -14.127 -29.020 1.00 75.50 648 PRO A C 1
ATOM 5220 O O . PRO A 1 648 ? -18.539 -15.141 -28.411 1.00 75.50 648 PRO A O 1
ATOM 5223 N N . GLU A 1 649 ? -16.970 -13.613 -28.925 1.00 79.06 649 GLU A N 1
ATOM 5224 C CA . GLU A 1 649 ? -15.874 -14.205 -28.149 1.00 79.06 649 GLU A CA 1
ATOM 5225 C C . GLU A 1 649 ? -15.083 -13.117 -27.393 1.00 79.06 649 GLU A C 1
ATOM 5227 O O . GLU A 1 649 ? -14.065 -12.613 -27.885 1.00 79.06 649 GLU A O 1
ATOM 5232 N N . PRO A 1 650 ? -15.536 -12.718 -26.187 1.00 82.62 650 PRO A N 1
ATOM 5233 C CA . PRO A 1 650 ? -14.832 -11.729 -25.378 1.00 82.62 650 PRO A CA 1
ATOM 5234 C C . PRO A 1 650 ? -13.521 -12.298 -24.819 1.00 82.62 650 PRO A C 1
ATOM 5236 O O . PRO A 1 650 ? -13.507 -13.287 -24.077 1.00 82.62 650 PRO A O 1
ATOM 5239 N N . ASP A 1 651 ? -12.411 -11.632 -25.136 1.00 82.31 651 ASP A N 1
ATOM 5240 C CA . ASP A 1 651 ? -11.092 -11.946 -24.583 1.00 82.31 651 ASP A CA 1
ATOM 5241 C C . ASP A 1 651 ? -10.927 -11.456 -23.129 1.00 82.31 651 ASP A C 1
ATOM 5243 O O . ASP A 1 651 ? -11.761 -10.733 -22.577 1.00 82.31 651 ASP A O 1
ATOM 5247 N N . ALA A 1 652 ? -9.827 -11.852 -22.479 1.00 80.62 652 ALA A N 1
ATOM 5248 C CA . ALA A 1 652 ? -9.556 -11.495 -21.084 1.00 80.62 652 ALA A CA 1
ATOM 5249 C C . ALA A 1 652 ? -9.531 -9.972 -20.833 1.00 80.62 652 ALA A C 1
ATOM 5251 O O . ALA A 1 652 ? -9.943 -9.529 -19.762 1.00 80.62 652 ALA A O 1
ATOM 5252 N N . VAL A 1 653 ? -9.101 -9.169 -21.816 1.00 83.25 653 VAL A N 1
ATOM 5253 C CA . VAL A 1 653 ? -9.043 -7.704 -21.694 1.00 83.25 653 VAL A CA 1
ATOM 5254 C C . VAL A 1 653 ? -10.453 -7.121 -21.642 1.00 83.25 653 VAL A C 1
ATOM 5256 O O . VAL A 1 653 ? -10.712 -6.251 -20.808 1.00 83.25 653 VAL A O 1
ATOM 5259 N N . CYS A 1 654 ? -11.374 -7.636 -22.462 1.00 85.50 654 CYS A N 1
ATOM 5260 C CA . CYS A 1 654 ? -12.787 -7.246 -22.475 1.00 85.50 654 CYS A CA 1
ATOM 5261 C C . CYS A 1 654 ? -13.488 -7.585 -21.151 1.00 85.50 654 CYS A C 1
ATOM 5263 O O . CYS A 1 654 ? -14.190 -6.746 -20.583 1.00 85.50 654 CYS A O 1
ATOM 5265 N N . TRP A 1 655 ? -13.234 -8.779 -20.597 1.00 87.56 655 TRP A N 1
ATOM 5266 C CA . TRP A 1 655 ? -13.725 -9.153 -19.263 1.00 87.56 655 TRP A CA 1
ATOM 5267 C C . TRP A 1 655 ? -13.193 -8.214 -18.171 1.00 87.56 655 TRP A C 1
ATOM 5269 O O . TRP A 1 655 ? -13.960 -7.738 -17.334 1.00 87.56 655 TRP A O 1
ATOM 5279 N N . THR A 1 656 ? -11.893 -7.902 -18.182 1.00 88.38 656 THR A N 1
ATOM 5280 C CA . THR A 1 656 ? -11.293 -6.980 -17.206 1.00 88.38 656 THR A CA 1
ATOM 5281 C C . THR A 1 656 ? -11.872 -5.568 -17.332 1.00 88.38 656 THR A C 1
ATOM 5283 O O . THR A 1 656 ? -12.165 -4.944 -16.310 1.00 88.38 656 THR A O 1
ATOM 5286 N N . THR A 1 657 ? -12.092 -5.067 -18.553 1.00 88.06 657 THR A N 1
ATOM 5287 C CA . THR A 1 657 ? -12.648 -3.718 -18.778 1.00 88.06 657 THR A CA 1
ATOM 5288 C C . THR A 1 657 ? -14.096 -3.608 -18.316 1.00 88.06 657 THR A C 1
ATOM 5290 O O . THR A 1 657 ? -14.404 -2.662 -17.594 1.00 88.06 657 THR A O 1
ATOM 5293 N N . VAL A 1 658 ? -14.970 -4.579 -18.618 1.00 89.25 658 VAL A N 1
ATOM 5294 C CA . VAL A 1 658 ? -16.370 -4.528 -18.148 1.00 89.25 658 VAL A CA 1
ATOM 5295 C C . VAL A 1 658 ? -16.465 -4.669 -16.624 1.00 89.25 658 VAL A C 1
ATOM 5297 O O . VAL A 1 658 ? -17.226 -3.951 -15.975 1.00 89.25 658 VAL A O 1
ATOM 5300 N N . ILE A 1 659 ? -15.642 -5.533 -16.017 1.00 89.94 659 ILE A N 1
ATOM 5301 C CA . ILE A 1 659 ? -15.574 -5.690 -14.556 1.00 89.94 659 ILE A CA 1
ATOM 5302 C C . ILE A 1 659 ? -15.055 -4.402 -13.895 1.00 89.94 659 ILE A C 1
ATOM 5304 O O . ILE A 1 659 ? -15.574 -3.990 -12.853 1.00 89.94 659 ILE A O 1
ATOM 5308 N N . SER A 1 660 ? -14.059 -3.746 -14.500 1.00 89.12 660 SER A N 1
ATOM 5309 C CA . SER A 1 660 ? -13.533 -2.455 -14.044 1.00 89.12 660 SER A CA 1
ATOM 5310 C C . SER A 1 660 ? -14.578 -1.353 -14.140 1.00 89.12 660 SER A C 1
ATOM 5312 O O . SER A 1 660 ? -14.806 -0.665 -13.148 1.00 89.12 660 SER A O 1
ATOM 5314 N N . ALA A 1 661 ? -15.265 -1.233 -15.278 1.00 87.75 661 ALA A N 1
ATOM 5315 C CA . ALA A 1 661 ? -16.340 -0.264 -15.470 1.00 87.75 661 ALA A CA 1
ATOM 5316 C C . ALA A 1 661 ? -17.449 -0.434 -14.417 1.00 87.75 661 ALA A C 1
ATOM 5318 O O . ALA A 1 661 ? -17.867 0.537 -13.795 1.00 87.75 661 ALA A O 1
ATOM 5319 N N . LEU A 1 662 ? -17.875 -1.668 -14.130 1.00 87.44 662 LEU A N 1
ATOM 5320 C CA . LEU A 1 662 ? -18.878 -1.930 -13.089 1.00 87.44 662 LEU A CA 1
ATOM 5321 C C . LEU A 1 662 ? -18.381 -1.606 -11.677 1.00 87.44 662 LEU A C 1
ATOM 5323 O O . LEU A 1 662 ? -19.150 -1.136 -10.843 1.00 87.44 662 LEU A O 1
ATOM 5327 N N . THR A 1 663 ? -17.101 -1.852 -11.399 1.00 86.88 663 THR A N 1
ATOM 5328 C CA . THR A 1 663 ? -16.499 -1.559 -10.090 1.00 86.88 663 THR A CA 1
ATOM 5329 C C . THR A 1 663 ? -16.325 -0.056 -9.871 1.00 86.88 663 THR A C 1
ATOM 5331 O O . THR A 1 663 ? -16.496 0.405 -8.749 1.00 86.88 663 THR A O 1
ATOM 5334 N N . GLN A 1 664 ? -16.018 0.709 -10.923 1.00 85.81 664 GLN A N 1
ATOM 5335 C CA . GLN A 1 664 ? -15.894 2.171 -10.862 1.00 85.81 664 GLN A CA 1
ATOM 5336 C C . GLN A 1 664 ? -17.232 2.877 -10.605 1.00 85.81 664 GLN A C 1
ATOM 5338 O O . GLN A 1 664 ? -17.231 3.947 -10.012 1.00 85.81 664 GLN A O 1
ATOM 5343 N N . ASN A 1 665 ? -18.353 2.267 -10.998 1.00 85.94 665 ASN A N 1
ATOM 5344 C CA . ASN A 1 665 ? -19.700 2.824 -10.824 1.00 85.94 665 ASN A CA 1
ATOM 5345 C C . ASN A 1 665 ? -20.473 2.139 -9.682 1.00 85.94 665 ASN A C 1
ATOM 5347 O O . ASN A 1 665 ? -21.686 1.964 -9.749 1.00 85.94 665 ASN A O 1
ATOM 5351 N N . ASP A 1 666 ? -19.762 1.668 -8.652 1.00 85.12 666 ASP A N 1
ATOM 5352 C CA . ASP A 1 666 ? -20.311 1.075 -7.423 1.00 85.12 666 ASP A CA 1
ATOM 5353 C C . ASP A 1 666 ? -21.221 -0.167 -7.599 1.00 85.12 666 ASP A C 1
ATOM 5355 O O . ASP A 1 666 ? -21.857 -0.650 -6.654 1.00 85.12 666 ASP A O 1
ATOM 5359 N N . ARG A 1 667 ? -21.229 -0.798 -8.782 1.00 86.62 667 ARG A N 1
ATOM 5360 C CA . ARG A 1 667 ? -21.980 -2.035 -9.086 1.00 86.62 667 ARG A CA 1
ATOM 5361 C C . ARG A 1 667 ? -21.187 -3.293 -8.730 1.00 86.62 667 ARG A C 1
ATOM 5363 O O . ARG A 1 667 ? -21.112 -4.267 -9.482 1.00 86.62 667 ARG A O 1
ATOM 5370 N N . PHE A 1 668 ? -20.632 -3.318 -7.519 1.00 89.00 668 PHE A N 1
ATOM 5371 C CA . PHE A 1 668 ? -19.717 -4.365 -7.043 1.00 89.00 668 PHE A CA 1
ATOM 5372 C C . PHE A 1 668 ? -20.302 -5.789 -7.089 1.00 89.00 668 PHE A C 1
ATOM 5374 O O . PHE A 1 668 ? -19.578 -6.759 -7.315 1.00 89.00 668 PHE A O 1
ATOM 5381 N N . LYS A 1 669 ? -21.616 -5.942 -6.861 1.00 87.56 669 LYS A N 1
ATOM 5382 C CA . LYS A 1 669 ? -22.281 -7.260 -6.873 1.00 87.56 669 LYS A CA 1
ATOM 5383 C C . LYS A 1 669 ? -22.309 -7.873 -8.275 1.00 87.56 669 LYS A C 1
ATOM 5385 O O . LYS A 1 669 ? -22.074 -9.072 -8.406 1.00 87.56 669 LYS A O 1
ATOM 5390 N N . GLU A 1 670 ? -22.573 -7.064 -9.297 1.00 87.38 670 GLU A N 1
ATOM 5391 C CA . GLU A 1 670 ? -22.586 -7.501 -10.698 1.00 87.38 670 GLU A CA 1
ATOM 5392 C C . GLU A 1 670 ? -21.179 -7.772 -11.212 1.00 87.38 670 GLU A C 1
ATOM 5394 O O . GLU A 1 670 ? -20.961 -8.800 -11.850 1.00 87.38 670 GLU A O 1
ATOM 5399 N N . ALA A 1 671 ? -20.208 -6.933 -10.836 1.00 90.00 671 ALA A N 1
ATOM 5400 C CA . ALA A 1 671 ? -18.795 -7.174 -11.124 1.00 90.00 671 ALA A CA 1
ATOM 5401 C C . ALA A 1 671 ? -18.337 -8.552 -10.601 1.00 90.00 671 ALA A C 1
ATOM 5403 O O . ALA A 1 671 ? -17.724 -9.330 -11.333 1.00 90.00 671 ALA A O 1
ATOM 5404 N N . LEU A 1 672 ? -18.704 -8.905 -9.360 1.00 88.75 672 LEU A N 1
ATOM 5405 C CA . LEU A 1 672 ? -18.439 -10.235 -8.798 1.00 88.75 672 LEU A CA 1
ATOM 5406 C C . LEU A 1 672 ? -19.171 -11.355 -9.545 1.00 88.75 672 LEU A C 1
ATOM 5408 O O . LEU A 1 672 ? -18.593 -12.421 -9.758 1.00 88.75 672 LEU A O 1
ATOM 5412 N N . GLY A 1 673 ? -20.427 -11.130 -9.939 1.00 87.75 673 GLY A N 1
ATOM 5413 C CA . GLY A 1 673 ? -21.202 -12.084 -10.733 1.00 87.75 673 GLY A CA 1
ATOM 5414 C C . GLY A 1 673 ? -20.511 -12.430 -12.053 1.00 87.75 673 GLY A C 1
ATOM 5415 O O . GLY A 1 673 ? -20.312 -13.609 -12.350 1.00 87.75 673 GLY A O 1
ATOM 5416 N N . LEU A 1 674 ? -20.063 -11.411 -12.792 1.00 87.00 674 LEU A N 1
ATOM 5417 C CA . LEU A 1 674 ? -19.350 -11.585 -14.059 1.00 87.00 674 LEU A CA 1
ATOM 5418 C C . LEU A 1 674 ? -17.984 -12.238 -13.889 1.00 87.00 674 LEU A C 1
ATOM 5420 O O . LEU A 1 674 ? -17.616 -13.067 -14.711 1.00 87.00 674 LEU A O 1
ATOM 5424 N N . PHE A 1 675 ? -17.256 -11.946 -12.811 1.00 87.62 675 PHE A N 1
ATOM 5425 C CA . PHE A 1 675 ? -15.996 -12.633 -12.521 1.00 87.62 675 PHE A CA 1
ATOM 5426 C C . PHE A 1 675 ? -16.188 -14.144 -12.333 1.00 87.62 675 PHE A C 1
ATOM 5428 O O . PHE A 1 675 ? -15.446 -14.953 -12.894 1.00 87.62 675 PHE A O 1
ATOM 5435 N N . TYR A 1 676 ? -17.210 -14.552 -11.574 1.00 86.56 676 TYR A N 1
ATOM 5436 C CA . TYR A 1 676 ? -17.511 -15.975 -11.423 1.00 86.56 676 TYR A CA 1
ATOM 5437 C C . TYR A 1 676 ? -18.013 -16.600 -12.724 1.00 86.56 676 TYR A C 1
ATOM 5439 O O . TYR A 1 676 ? -17.701 -17.763 -12.982 1.00 86.56 676 TYR A O 1
ATOM 5447 N N . PHE A 1 677 ? -18.749 -15.849 -13.545 1.00 84.94 677 PHE A N 1
ATOM 5448 C CA . PHE A 1 677 ? -19.206 -16.312 -14.852 1.00 84.94 677 PHE A CA 1
ATOM 5449 C C . PHE A 1 677 ? -18.039 -16.499 -15.836 1.00 84.94 677 PHE A C 1
ATOM 5451 O O . PHE A 1 677 ? -17.897 -17.588 -16.388 1.00 84.94 677 PHE A O 1
ATOM 5458 N N . MET A 1 678 ? -17.128 -15.525 -15.941 1.00 84.75 678 MET A N 1
ATOM 5459 C CA . MET A 1 678 ? -15.863 -15.625 -16.686 1.00 84.75 678 MET A CA 1
ATOM 5460 C C . MET A 1 678 ? -15.087 -16.886 -16.287 1.00 84.75 678 MET A C 1
ATOM 5462 O O . MET A 1 678 ? -14.637 -17.654 -17.139 1.00 84.75 678 MET A O 1
ATOM 5466 N N . HIS A 1 679 ? -14.964 -17.137 -14.979 1.00 77.06 679 HIS A N 1
ATOM 5467 C CA . HIS A 1 679 ? -14.191 -18.268 -14.481 1.00 77.06 679 HIS A CA 1
ATOM 5468 C C . HIS A 1 679 ? -14.872 -19.626 -14.714 1.00 77.06 679 HIS A C 1
ATOM 5470 O O . HIS A 1 679 ? -14.203 -20.600 -15.063 1.00 77.06 679 HIS A O 1
ATOM 5476 N N . ARG A 1 680 ? -16.191 -19.714 -14.496 1.00 78.88 680 ARG A N 1
ATOM 5477 C CA . ARG A 1 680 ? -16.944 -20.977 -14.568 1.00 78.88 680 ARG A CA 1
ATOM 5478 C C . ARG A 1 680 ? -17.321 -21.369 -15.994 1.00 78.88 680 ARG A C 1
ATOM 5480 O O . ARG A 1 680 ? -17.228 -22.551 -16.312 1.00 78.88 680 ARG A O 1
ATOM 5487 N N . ALA A 1 681 ? -17.749 -20.413 -16.819 1.00 68.44 681 ALA A N 1
ATOM 5488 C CA . ALA A 1 681 ? -18.256 -20.677 -18.164 1.00 68.44 681 ALA A CA 1
ATOM 5489 C C . ALA A 1 681 ? -17.132 -20.721 -19.212 1.00 68.44 681 ALA A C 1
ATOM 5491 O O . ALA A 1 681 ? -17.058 -21.679 -19.973 1.00 68.44 681 ALA A O 1
ATOM 5492 N N . TYR A 1 682 ? -16.213 -19.748 -19.200 1.00 66.62 682 TYR A N 1
ATOM 5493 C CA . TYR A 1 682 ? -15.171 -19.615 -20.233 1.00 66.62 682 TYR A CA 1
ATOM 5494 C C . TYR A 1 682 ? -13.810 -20.208 -19.834 1.00 66.62 682 TYR A C 1
ATOM 5496 O O . TYR A 1 682 ? -12.908 -20.289 -20.662 1.00 66.62 682 TYR A O 1
ATOM 5504 N N . ARG A 1 683 ? -13.634 -20.627 -18.567 1.00 72.31 683 ARG A N 1
ATOM 5505 C CA . ARG A 1 683 ? -12.366 -21.152 -18.006 1.00 72.31 683 ARG A CA 1
ATOM 5506 C C . ARG A 1 683 ? -11.141 -20.258 -18.271 1.00 72.31 683 ARG A C 1
ATOM 5508 O O . ARG A 1 683 ? -10.007 -20.733 -18.224 1.00 72.31 683 ARG A O 1
ATOM 5515 N N . LEU A 1 684 ? -11.357 -18.964 -18.499 1.00 74.06 684 LEU A N 1
ATOM 5516 C CA . LEU A 1 684 ? -10.287 -17.994 -18.703 1.00 74.06 684 LEU A CA 1
ATOM 5517 C C . LEU A 1 684 ? -9.591 -17.695 -17.370 1.00 74.06 684 LEU A C 1
ATOM 5519 O O . LEU A 1 684 ? -10.227 -17.616 -16.311 1.00 74.06 684 LEU A O 1
ATOM 5523 N N . PHE A 1 685 ? -8.268 -17.549 -17.419 1.00 73.62 685 PHE A N 1
ATOM 5524 C CA . PHE A 1 685 ? -7.467 -17.183 -16.256 1.00 73.62 685 PHE A CA 1
ATOM 5525 C C . PHE A 1 685 ? -7.493 -15.660 -16.070 1.00 73.62 685 PHE A C 1
ATOM 5527 O O . PHE A 1 685 ? -7.115 -14.948 -17.000 1.00 73.62 685 PHE A O 1
ATOM 5534 N N . PRO A 1 686 ? -7.926 -15.150 -14.900 1.00 79.38 686 PRO A N 1
ATOM 5535 C CA . PRO A 1 686 ? -7.909 -13.719 -14.625 1.00 79.38 686 PRO A CA 1
ATOM 5536 C C . PRO A 1 686 ? -6.479 -13.181 -14.592 1.00 79.38 686 PRO A C 1
ATOM 5538 O O . PRO A 1 686 ? -5.572 -13.840 -14.070 1.00 79.38 686 PRO A O 1
ATOM 5541 N N . ASP A 1 687 ? -6.294 -11.973 -15.111 1.00 79.62 687 ASP A N 1
ATOM 5542 C CA . ASP A 1 687 ? -5.022 -11.267 -15.028 1.00 79.62 687 ASP A CA 1
ATOM 5543 C C . ASP A 1 687 ? -4.874 -10.562 -13.659 1.00 79.62 687 ASP A C 1
ATOM 5545 O O . ASP A 1 687 ? -5.789 -10.527 -12.825 1.00 79.62 687 ASP A O 1
ATOM 5549 N N . GLY A 1 688 ? -3.687 -10.009 -13.388 1.00 81.06 688 GLY A N 1
ATOM 5550 C CA . GLY A 1 688 ? -3.431 -9.289 -12.137 1.00 81.06 688 GLY A CA 1
ATOM 5551 C C . GLY A 1 688 ? -4.323 -8.052 -11.941 1.00 81.06 688 GLY A C 1
ATOM 5552 O O . GLY A 1 688 ? -4.637 -7.702 -10.803 1.00 81.06 688 GLY A O 1
ATOM 5553 N N . PHE A 1 689 ? -4.778 -7.412 -13.021 1.00 83.44 689 PHE A N 1
ATOM 5554 C CA . PHE A 1 689 ? -5.695 -6.275 -12.950 1.00 83.44 689 PHE A CA 1
ATOM 5555 C C . PHE A 1 689 ? -7.116 -6.732 -12.606 1.00 83.44 689 PHE A C 1
ATOM 5557 O O . PHE A 1 689 ? -7.733 -6.135 -11.726 1.00 83.44 689 PHE A O 1
ATOM 5564 N N . THR A 1 690 ? -7.608 -7.832 -13.190 1.00 86.31 690 THR A N 1
ATOM 5565 C CA . THR A 1 690 ? -8.909 -8.429 -12.853 1.00 86.31 690 THR A CA 1
ATOM 5566 C C . THR A 1 690 ? -8.975 -8.763 -11.364 1.00 86.31 690 THR A C 1
ATOM 5568 O O . THR A 1 690 ? -9.953 -8.425 -10.692 1.00 86.31 690 THR A O 1
ATOM 5571 N N . PHE A 1 691 ? -7.922 -9.394 -10.823 1.00 89.50 691 PHE A N 1
ATOM 5572 C CA . PHE A 1 691 ? -7.843 -9.691 -9.392 1.00 89.50 691 PHE A CA 1
ATOM 5573 C C . PHE A 1 691 ? -7.845 -8.419 -8.547 1.00 89.50 691 PHE A C 1
ATOM 5575 O O . PHE A 1 691 ? -8.580 -8.361 -7.563 1.00 89.50 691 PHE A O 1
ATOM 5582 N N . GLY A 1 692 ? -7.071 -7.400 -8.935 1.00 87.69 692 GLY A N 1
ATOM 5583 C CA . GLY A 1 692 ? -7.044 -6.113 -8.243 1.00 87.69 692 GLY A CA 1
ATOM 5584 C C . GLY A 1 692 ? -8.435 -5.486 -8.126 1.00 87.69 692 GLY A C 1
ATOM 5585 O O . GLY A 1 692 ? -8.875 -5.166 -7.021 1.00 87.69 692 GLY A O 1
ATOM 5586 N N . THR A 1 693 ? -9.157 -5.405 -9.244 1.00 89.19 693 THR A N 1
ATOM 5587 C CA . THR A 1 693 ? -10.508 -4.833 -9.329 1.00 89.19 693 THR A CA 1
ATOM 5588 C C . THR A 1 693 ? -11.529 -5.616 -8.497 1.00 89.19 693 THR A C 1
ATOM 5590 O O . THR A 1 693 ? -12.301 -5.036 -7.732 1.00 89.19 693 THR A O 1
ATOM 5593 N N . ILE A 1 694 ? -11.514 -6.949 -8.581 1.00 92.06 694 ILE A N 1
ATOM 5594 C CA . ILE A 1 694 ? -12.459 -7.800 -7.843 1.00 92.06 694 ILE A CA 1
ATOM 5595 C C . ILE A 1 694 ? -12.185 -7.809 -6.340 1.00 92.06 694 ILE A C 1
ATOM 5597 O O . ILE A 1 694 ? -13.120 -7.864 -5.538 1.00 92.06 694 ILE A O 1
ATOM 5601 N N . LEU A 1 695 ? -10.922 -7.721 -5.930 1.00 90.88 695 LEU A N 1
ATOM 5602 C CA . LEU A 1 695 ? -10.569 -7.566 -4.523 1.00 90.88 695 LEU A CA 1
ATOM 5603 C C . LEU A 1 695 ? -11.072 -6.231 -3.965 1.00 90.88 695 LEU A C 1
ATOM 5605 O O . LEU A 1 695 ? -11.638 -6.222 -2.871 1.00 90.88 695 LEU A O 1
ATOM 5609 N N . THR A 1 696 ? -10.967 -5.140 -4.730 1.00 89.62 696 THR A N 1
ATOM 5610 C CA . THR A 1 696 ? -11.567 -3.848 -4.363 1.00 89.62 696 THR A CA 1
ATOM 5611 C C . THR A 1 696 ? -13.089 -3.959 -4.221 1.00 89.62 696 THR A C 1
ATOM 5613 O O . THR A 1 696 ? -13.638 -3.507 -3.214 1.00 89.62 696 THR A O 1
ATOM 5616 N N . ALA A 1 697 ? -13.771 -4.638 -5.152 1.00 91.06 697 ALA A N 1
ATOM 5617 C CA . ALA A 1 697 ? -15.212 -4.888 -5.062 1.00 91.06 697 ALA A CA 1
ATOM 5618 C C . ALA A 1 697 ? -15.596 -5.716 -3.815 1.00 91.06 697 ALA A C 1
ATOM 5620 O O . ALA A 1 697 ? -16.550 -5.381 -3.110 1.00 91.06 697 ALA A O 1
ATOM 5621 N N . CYS A 1 698 ? -14.831 -6.766 -3.491 1.00 90.56 698 CYS A N 1
ATOM 5622 C CA . CYS A 1 698 ? -15.005 -7.551 -2.263 1.00 90.56 698 CYS A CA 1
ATOM 5623 C C . CYS A 1 698 ? -14.817 -6.706 -0.995 1.00 90.56 698 CYS A C 1
ATOM 5625 O O . CYS A 1 698 ? -15.581 -6.870 -0.040 1.00 90.56 698 CYS A O 1
ATOM 5627 N N . GLY A 1 699 ? -13.815 -5.820 -0.993 1.00 88.00 699 GLY A N 1
ATOM 5628 C CA . GLY A 1 699 ? -13.516 -4.912 0.112 1.00 88.00 699 GLY A CA 1
ATOM 5629 C C . GLY A 1 699 ? -14.649 -3.922 0.361 1.00 88.00 699 GLY A C 1
ATOM 5630 O O . GLY A 1 699 ? -15.132 -3.826 1.484 1.00 88.00 699 GLY A O 1
ATOM 5631 N N . ASN A 1 700 ? -15.134 -3.256 -0.691 1.00 87.75 700 ASN A N 1
ATOM 5632 C CA . ASN A 1 700 ? -16.229 -2.282 -0.589 1.00 87.75 700 ASN A CA 1
ATOM 5633 C C . ASN A 1 700 ? -17.564 -2.922 -0.173 1.00 87.75 700 ASN A C 1
ATOM 5635 O O . ASN A 1 700 ? -18.354 -2.299 0.526 1.00 87.75 700 ASN A O 1
ATOM 5639 N N . LEU A 1 701 ? -17.809 -4.185 -0.540 1.00 87.56 701 LEU A N 1
ATOM 5640 C CA . LEU A 1 701 ? -18.975 -4.939 -0.064 1.00 87.56 701 LEU A CA 1
ATOM 5641 C C . LEU A 1 701 ? -18.790 -5.549 1.338 1.00 87.56 701 LEU A C 1
ATOM 5643 O O . LEU A 1 701 ? -19.701 -6.228 1.816 1.00 87.56 701 LEU A O 1
ATOM 5647 N N . ALA A 1 702 ? -17.616 -5.386 1.960 1.00 86.69 702 ALA A N 1
ATOM 5648 C CA . ALA A 1 702 ? -17.220 -6.026 3.218 1.00 86.69 702 ALA A CA 1
ATOM 5649 C C . ALA A 1 702 ? -17.427 -7.561 3.227 1.00 86.69 702 ALA A C 1
ATOM 5651 O O . ALA A 1 702 ? -17.743 -8.179 4.249 1.00 86.69 702 ALA A O 1
ATOM 5652 N N . ARG A 1 703 ? -17.259 -8.223 2.070 1.00 86.25 703 ARG A N 1
ATOM 5653 C CA . ARG A 1 703 ? -17.533 -9.663 1.909 1.00 86.25 703 ARG A CA 1
ATOM 5654 C C . ARG A 1 703 ? -16.295 -10.516 2.149 1.00 86.25 703 ARG A C 1
ATOM 5656 O O . ARG A 1 703 ? -15.689 -11.057 1.225 1.00 86.25 703 ARG A O 1
ATOM 5663 N N . MET A 1 704 ? -15.996 -10.749 3.425 1.00 87.75 704 MET A N 1
ATOM 5664 C CA . MET A 1 704 ? -14.801 -11.489 3.855 1.00 87.75 704 MET A CA 1
ATOM 5665 C C . MET A 1 704 ? -14.668 -12.914 3.278 1.00 87.75 704 MET A C 1
ATOM 5667 O O . MET A 1 704 ? -13.554 -13.376 3.039 1.00 87.75 704 MET A O 1
ATOM 5671 N N . LYS A 1 705 ? -15.779 -13.642 3.073 1.00 87.25 705 LYS A N 1
ATOM 5672 C CA . LYS A 1 705 ? -15.743 -15.032 2.572 1.00 87.25 705 LYS A CA 1
ATOM 5673 C C . LYS A 1 705 ? -15.300 -15.073 1.110 1.00 87.25 705 LYS A C 1
ATOM 5675 O O . LYS A 1 705 ? -14.314 -15.727 0.791 1.00 87.25 705 LYS A O 1
ATOM 5680 N N . GLN A 1 706 ? -15.972 -14.289 0.271 1.00 87.50 706 GLN A N 1
ATOM 5681 C CA . GLN A 1 706 ? -15.666 -14.175 -1.156 1.00 87.50 706 GLN A CA 1
ATOM 5682 C C . GLN A 1 706 ? -14.277 -13.559 -1.375 1.00 87.50 706 GLN A C 1
ATOM 5684 O O . GLN A 1 706 ? -13.517 -14.049 -2.203 1.00 87.50 706 GLN A O 1
ATOM 5689 N N . GLY A 1 707 ? -13.875 -12.573 -0.563 1.00 90.50 707 GLY A N 1
ATOM 5690 C CA . GLY A 1 707 ? -12.511 -12.032 -0.595 1.00 90.50 707 GLY A CA 1
ATOM 5691 C C . GLY A 1 707 ? -11.430 -13.088 -0.315 1.00 90.50 707 GLY A C 1
ATOM 5692 O O . GLY A 1 707 ? -10.402 -13.116 -0.989 1.00 90.50 707 GLY A O 1
ATOM 5693 N N . LYS A 1 708 ? -11.672 -14.013 0.627 1.00 90.38 708 LYS A N 1
ATOM 5694 C CA . LYS A 1 708 ? -10.759 -15.138 0.913 1.00 90.38 708 LYS A CA 1
ATOM 5695 C C . LYS A 1 708 ? -10.738 -16.186 -0.203 1.00 90.38 708 LYS A C 1
ATOM 5697 O O . LYS A 1 708 ? -9.672 -16.728 -0.478 1.00 90.38 708 LYS A O 1
ATOM 5702 N N . GLU A 1 709 ? -11.870 -16.451 -0.852 1.00 89.94 709 GLU A N 1
ATOM 5703 C CA . GLU A 1 709 ? -11.941 -17.329 -2.032 1.00 89.94 709 GLU A CA 1
ATOM 5704 C C . GLU A 1 709 ? -11.114 -16.761 -3.194 1.00 89.94 709 GLU A C 1
ATOM 5706 O O . GLU A 1 709 ? -10.291 -17.470 -3.776 1.00 89.94 709 GLU A O 1
ATOM 5711 N N . VAL A 1 710 ? -11.257 -15.461 -3.472 1.00 89.31 710 VAL A N 1
ATOM 5712 C CA . VAL A 1 710 ? -10.465 -14.763 -4.496 1.00 89.31 710 VAL A CA 1
ATOM 5713 C C . VAL A 1 710 ? -8.979 -14.759 -4.126 1.00 89.31 710 VAL A C 1
ATOM 5715 O O . VAL A 1 710 ? -8.147 -15.059 -4.977 1.00 89.31 710 VAL A O 1
ATOM 5718 N N . HIS A 1 711 ? -8.617 -14.517 -2.861 1.00 90.94 711 HIS A N 1
ATOM 5719 C CA . HIS A 1 711 ? -7.219 -14.594 -2.419 1.00 90.94 711 HIS A CA 1
ATOM 5720 C C . HIS A 1 711 ? -6.632 -16.008 -2.575 1.00 90.94 711 HIS A C 1
ATOM 5722 O O . HIS A 1 711 ? -5.522 -16.159 -3.082 1.00 90.94 711 HIS A O 1
ATOM 5728 N N . ALA A 1 712 ? -7.375 -17.063 -2.222 1.00 88.56 712 ALA A N 1
ATOM 5729 C CA . ALA A 1 712 ? -6.938 -18.436 -2.483 1.00 88.56 712 ALA A CA 1
ATOM 5730 C C . ALA A 1 712 ? -6.706 -18.666 -3.986 1.00 88.56 712 ALA A C 1
ATOM 5732 O O . ALA A 1 712 ? -5.717 -19.288 -4.378 1.00 88.56 712 ALA A O 1
ATOM 5733 N N . LYS A 1 713 ? -7.562 -18.091 -4.841 1.00 85.75 713 LYS A N 1
ATOM 5734 C CA . LYS A 1 713 ? -7.397 -18.161 -6.294 1.00 85.75 713 LYS A CA 1
ATOM 5735 C C . LYS A 1 713 ? -6.150 -17.422 -6.788 1.00 85.75 713 LYS A C 1
ATOM 5737 O O . LYS A 1 713 ? -5.431 -17.975 -7.620 1.00 85.75 713 LYS A O 1
ATOM 5742 N N . VAL A 1 714 ? -5.839 -16.242 -6.243 1.00 88.50 714 VAL A N 1
ATOM 5743 C CA . VAL A 1 714 ? -4.580 -15.512 -6.509 1.00 88.50 714 VAL A CA 1
ATOM 5744 C C . VAL A 1 714 ? -3.368 -16.399 -6.213 1.00 88.50 714 VAL A C 1
ATOM 5746 O O . VAL A 1 714 ? -2.468 -16.496 -7.045 1.00 88.50 714 VAL A O 1
ATOM 5749 N N . ILE A 1 715 ? -3.385 -17.118 -5.085 1.00 86.94 715 ILE A N 1
ATOM 5750 C CA . ILE A 1 715 ? -2.303 -18.037 -4.701 1.00 86.94 715 ILE A CA 1
ATOM 5751 C C . ILE A 1 715 ? -2.180 -19.190 -5.701 1.00 86.94 715 ILE A C 1
ATOM 5753 O O . ILE A 1 715 ? -1.103 -19.434 -6.237 1.00 86.94 715 ILE A O 1
ATOM 5757 N N . THR A 1 716 ? -3.287 -19.872 -6.008 1.00 84.31 716 THR A N 1
ATOM 5758 C CA . THR A 1 716 ? -3.266 -21.018 -6.939 1.00 84.31 716 THR A CA 1
ATOM 5759 C C . THR A 1 716 ? -2.953 -20.640 -8.389 1.00 84.31 716 THR A C 1
ATOM 5761 O O . THR A 1 716 ? -2.531 -21.499 -9.153 1.00 84.31 716 THR A O 1
ATOM 5764 N N . SER A 1 717 ? -3.160 -19.378 -8.780 1.00 80.75 717 SER A N 1
ATOM 5765 C CA . SER A 1 717 ? -2.863 -18.879 -10.131 1.00 80.75 717 SER A CA 1
ATOM 5766 C C . SER A 1 717 ? -1.428 -18.371 -10.294 1.00 80.75 717 SER A C 1
ATOM 5768 O O . SER A 1 717 ? -1.064 -17.956 -11.388 1.00 80.75 717 SER A O 1
ATOM 5770 N N . GLY A 1 718 ? -0.607 -18.395 -9.235 1.00 79.88 718 GLY A N 1
ATOM 5771 C CA . GLY A 1 718 ? 0.784 -17.937 -9.295 1.00 79.88 718 GLY A CA 1
ATOM 5772 C C . GLY A 1 718 ? 0.945 -16.415 -9.382 1.00 79.88 718 GLY A C 1
ATOM 5773 O O . GLY A 1 718 ? 2.038 -15.940 -9.663 1.00 79.88 718 GLY A O 1
ATOM 5774 N N . ASN A 1 719 ? -0.110 -15.638 -9.108 1.00 78.31 719 ASN A N 1
ATOM 5775 C CA . ASN A 1 719 ? -0.071 -14.169 -9.114 1.00 78.31 719 ASN A CA 1
ATOM 5776 C C . ASN A 1 719 ? 0.429 -13.559 -7.784 1.00 78.31 719 ASN A C 1
ATOM 5778 O O . ASN A 1 719 ? 0.344 -12.346 -7.580 1.00 78.31 719 ASN A O 1
ATOM 5782 N N . CYS A 1 720 ? 0.950 -14.380 -6.867 1.00 74.06 720 CYS A N 1
ATOM 5783 C CA . CYS A 1 720 ? 1.636 -13.906 -5.663 1.00 74.06 720 CYS A CA 1
ATOM 5784 C C . CYS A 1 720 ? 2.913 -13.136 -6.037 1.00 74.06 720 CYS A C 1
ATOM 5786 O O . CYS A 1 720 ? 3.673 -13.582 -6.892 1.00 74.06 720 CYS A O 1
ATOM 5788 N N . GLY A 1 721 ? 3.161 -11.990 -5.398 1.00 72.94 721 GLY A N 1
ATOM 5789 C CA . GLY A 1 721 ? 4.254 -11.078 -5.750 1.00 72.94 721 GLY A CA 1
ATOM 5790 C C . GLY A 1 721 ? 3.886 -9.998 -6.773 1.00 72.94 721 GLY A C 1
ATOM 5791 O O . GLY A 1 721 ? 4.687 -9.092 -7.007 1.00 72.94 721 GLY A O 1
ATOM 5792 N N . ASN A 1 722 ? 2.683 -10.035 -7.369 1.00 83.69 722 ASN A N 1
ATOM 5793 C CA . ASN A 1 722 ? 2.196 -8.913 -8.170 1.00 83.69 722 ASN A CA 1
ATOM 5794 C C . ASN A 1 722 ? 1.797 -7.749 -7.248 1.00 83.69 722 ASN A C 1
ATOM 5796 O O . ASN A 1 722 ? 0.819 -7.829 -6.505 1.00 83.69 722 ASN A O 1
ATOM 5800 N N . LEU A 1 723 ? 2.537 -6.644 -7.348 1.00 83.81 723 LEU A N 1
ATOM 5801 C CA . LEU A 1 723 ? 2.387 -5.455 -6.510 1.00 83.81 723 LEU A CA 1
ATOM 5802 C C . LEU A 1 723 ? 0.966 -4.865 -6.513 1.00 83.81 723 LEU A C 1
ATOM 5804 O O . LEU A 1 723 ? 0.508 -4.376 -5.479 1.00 83.81 723 LEU A O 1
ATOM 5808 N N . VAL A 1 724 ? 0.268 -4.909 -7.654 1.00 83.88 724 VAL A N 1
ATOM 5809 C CA . VAL A 1 724 ? -1.108 -4.398 -7.784 1.00 83.88 724 VAL A CA 1
ATOM 5810 C C . VAL A 1 724 ? -2.074 -5.292 -7.010 1.00 83.88 724 VAL A C 1
ATOM 5812 O O . VAL A 1 724 ? -2.844 -4.801 -6.190 1.00 83.88 724 VAL A O 1
ATOM 5815 N N . VAL A 1 725 ? -1.970 -6.611 -7.199 1.00 88.62 725 VAL A N 1
ATOM 5816 C CA . VAL A 1 725 ? -2.826 -7.596 -6.521 1.00 88.62 725 VAL A CA 1
ATOM 5817 C C . VAL A 1 725 ? -2.597 -7.573 -5.013 1.00 88.62 725 VAL A C 1
ATOM 5819 O O . VAL A 1 725 ? -3.557 -7.550 -4.247 1.00 88.62 725 VAL A O 1
ATOM 5822 N N . GLU A 1 726 ? -1.339 -7.536 -4.571 1.00 87.69 726 GLU A N 1
ATOM 5823 C CA . GLU A 1 726 ? -0.994 -7.475 -3.148 1.00 87.69 726 GLU A CA 1
ATOM 5824 C C . GLU A 1 726 ? -1.482 -6.174 -2.498 1.00 87.69 726 GLU A C 1
ATOM 5826 O O . GLU A 1 726 ? -2.008 -6.213 -1.389 1.00 87.69 726 GLU A O 1
ATOM 5831 N N . SER A 1 727 ? -1.415 -5.038 -3.204 1.00 88.62 727 SER A N 1
ATOM 5832 C CA . SER A 1 727 ? -1.974 -3.768 -2.714 1.00 88.62 727 SER A CA 1
ATOM 5833 C C . SER A 1 727 ? -3.504 -3.808 -2.601 1.00 88.62 727 SER A C 1
ATOM 5835 O O . SER A 1 727 ? -4.054 -3.344 -1.603 1.00 88.62 727 SER A O 1
ATOM 5837 N N . SER A 1 728 ? -4.202 -4.413 -3.566 1.00 90.56 728 SER A N 1
ATOM 5838 C CA . SER A 1 728 ? -5.658 -4.609 -3.485 1.00 90.56 728 SER A CA 1
ATOM 5839 C C . SER A 1 728 ? -6.061 -5.626 -2.411 1.00 90.56 728 SER A C 1
ATOM 5841 O O . SER A 1 728 ? -7.107 -5.466 -1.786 1.00 90.56 728 SER A O 1
ATOM 5843 N N . LEU A 1 729 ? -5.240 -6.652 -2.141 1.00 91.00 729 LEU A N 1
ATOM 5844 C CA . LEU A 1 729 ? -5.450 -7.584 -1.024 1.00 91.00 729 LEU A CA 1
ATOM 5845 C C . LEU A 1 729 ? -5.378 -6.858 0.325 1.00 91.00 729 LEU A C 1
ATOM 5847 O O . LEU A 1 729 ? -6.201 -7.130 1.200 1.00 91.00 729 LEU A O 1
ATOM 5851 N N . LEU A 1 730 ? -4.430 -5.927 0.485 1.00 90.69 730 LEU A N 1
ATOM 5852 C CA . LEU A 1 730 ? -4.317 -5.096 1.689 1.00 90.69 730 LEU A CA 1
ATOM 5853 C C . LEU A 1 730 ? -5.571 -4.267 1.938 1.00 90.69 730 LEU A C 1
ATOM 5855 O O . LEU A 1 730 ? -6.088 -4.282 3.059 1.00 90.69 730 LEU A O 1
ATOM 5859 N N . ASP A 1 731 ? -6.044 -3.574 0.901 1.00 88.81 731 ASP A N 1
ATOM 5860 C CA . ASP A 1 731 ? -7.254 -2.750 0.955 1.00 88.81 731 ASP A CA 1
ATOM 5861 C C . ASP A 1 731 ? -8.491 -3.609 1.252 1.00 88.81 731 ASP A C 1
ATOM 5863 O O . ASP A 1 731 ? -9.272 -3.290 2.146 1.00 88.81 731 ASP A O 1
ATOM 5867 N N . MET A 1 732 ? -8.626 -4.762 0.585 1.00 93.44 732 MET A N 1
ATOM 5868 C CA . MET A 1 732 ? -9.741 -5.691 0.793 1.00 93.44 732 MET A CA 1
ATOM 5869 C C . MET A 1 732 ? -9.801 -6.194 2.237 1.00 93.44 732 MET A C 1
ATOM 5871 O O . MET A 1 732 ? -10.851 -6.105 2.878 1.00 93.44 732 MET A O 1
ATOM 5875 N N . TYR A 1 733 ? -8.678 -6.686 2.775 1.00 91.00 733 TYR A N 1
ATOM 5876 C CA . TYR A 1 733 ? -8.622 -7.148 4.162 1.00 91.00 733 TYR A CA 1
ATOM 5877 C C . TYR A 1 733 ? -8.847 -6.013 5.160 1.00 91.00 733 TYR A C 1
ATOM 5879 O O . TYR A 1 733 ? -9.540 -6.219 6.159 1.00 91.00 733 TYR A O 1
ATOM 5887 N N . GLY A 1 734 ? -8.316 -4.823 4.869 1.00 88.12 734 GLY A N 1
ATOM 5888 C CA . GLY A 1 734 ? -8.521 -3.621 5.670 1.00 88.12 734 GLY A CA 1
ATOM 5889 C C . GLY A 1 734 ? -9.989 -3.223 5.778 1.00 88.12 734 GLY A C 1
ATOM 5890 O O . GLY A 1 734 ? -10.509 -3.119 6.888 1.00 88.12 734 GLY A O 1
ATOM 5891 N N . LYS A 1 735 ? -10.676 -3.088 4.640 1.00 87.44 735 LYS A N 1
ATOM 5892 C CA . LYS A 1 735 ? -12.108 -2.748 4.575 1.00 87.44 735 LYS A CA 1
ATOM 5893 C C . LYS A 1 735 ? -13.015 -3.828 5.166 1.00 87.44 735 LYS A C 1
ATOM 5895 O O . LYS A 1 735 ? -14.079 -3.518 5.686 1.00 87.44 735 LYS A O 1
ATOM 5900 N N . CYS A 1 736 ? -12.588 -5.092 5.144 1.00 88.31 736 CYS A N 1
ATOM 5901 C CA . CYS A 1 736 ? -13.301 -6.190 5.806 1.00 88.31 736 CYS A CA 1
ATOM 5902 C C . CYS A 1 736 ? -13.058 -6.270 7.331 1.00 88.31 736 CYS A C 1
ATOM 5904 O O . CYS A 1 736 ? -13.514 -7.228 7.957 1.00 88.31 736 CYS A O 1
ATOM 5906 N N . GLY A 1 737 ? -12.305 -5.338 7.926 1.00 85.00 737 GLY A N 1
ATOM 5907 C CA . GLY A 1 737 ? -11.996 -5.316 9.362 1.00 85.00 737 GLY A CA 1
ATOM 5908 C C . GLY A 1 737 ? -10.933 -6.319 9.821 1.00 85.00 737 GLY A C 1
ATOM 5909 O O . GLY A 1 737 ? -10.692 -6.476 11.015 1.00 85.00 737 GLY A O 1
ATOM 5910 N N . LEU A 1 738 ? -10.262 -7.007 8.892 1.00 87.38 738 LEU A N 1
ATOM 5911 C CA . LEU A 1 738 ? -9.207 -7.982 9.183 1.00 87.38 738 LEU A CA 1
ATOM 5912 C C . LEU A 1 738 ? -7.825 -7.320 9.077 1.00 87.38 738 LEU A C 1
ATOM 5914 O O . LEU A 1 738 ? -6.997 -7.689 8.242 1.00 87.38 738 LEU A O 1
ATOM 5918 N N . VAL A 1 739 ? -7.574 -6.330 9.936 1.00 87.62 739 VAL A N 1
ATOM 5919 C CA . VAL A 1 739 ? -6.351 -5.504 9.910 1.00 87.62 739 VAL A CA 1
ATOM 5920 C C . VAL A 1 739 ? -5.079 -6.340 10.064 1.00 87.62 739 VAL A C 1
ATOM 5922 O O . VAL A 1 739 ? -4.099 -6.104 9.363 1.00 87.62 739 VAL A O 1
ATOM 5925 N N . GLU A 1 740 ? -5.101 -7.369 10.911 1.00 86.38 740 GLU A N 1
ATOM 5926 C CA . GLU A 1 740 ? -3.967 -8.286 11.085 1.00 86.38 740 GLU A CA 1
ATOM 5927 C C . GLU A 1 740 ? -3.681 -9.113 9.819 1.00 86.38 740 GLU A C 1
ATOM 5929 O O . GLU A 1 740 ? -2.525 -9.383 9.494 1.00 86.38 740 GLU A O 1
ATOM 5934 N N . ASP A 1 741 ? -4.712 -9.495 9.055 1.00 88.44 741 ASP A N 1
ATOM 5935 C CA . ASP A 1 741 ? -4.538 -10.192 7.772 1.00 88.44 741 ASP A CA 1
ATOM 5936 C C . ASP A 1 741 ? -3.915 -9.245 6.740 1.00 88.44 741 ASP A C 1
ATOM 5938 O O . ASP A 1 741 ? -2.972 -9.634 6.049 1.00 88.44 741 ASP A O 1
ATOM 5942 N N . SER A 1 742 ? -4.374 -7.988 6.706 1.00 90.12 742 SER A N 1
ATOM 5943 C CA . SER A 1 742 ? -3.766 -6.922 5.902 1.00 90.12 742 SER A CA 1
ATOM 5944 C C . SER A 1 742 ? -2.291 -6.726 6.286 1.00 90.12 742 SER A C 1
ATOM 5946 O O . SER A 1 742 ? -1.401 -6.829 5.443 1.00 90.12 742 SER A O 1
ATOM 5948 N N . ARG A 1 743 ? -1.971 -6.600 7.579 1.00 88.19 743 ARG A N 1
ATOM 5949 C CA . ARG A 1 743 ? -0.584 -6.459 8.043 1.00 88.19 743 ARG A CA 1
ATOM 5950 C C . ARG A 1 743 ? 0.301 -7.637 7.628 1.00 88.19 743 ARG A C 1
ATOM 5952 O O . ARG A 1 743 ? 1.417 -7.425 7.158 1.00 88.19 743 ARG A O 1
ATOM 5959 N N . ARG A 1 744 ? -0.208 -8.869 7.723 1.00 89.56 744 ARG A N 1
ATOM 5960 C CA . ARG A 1 744 ? 0.515 -10.074 7.282 1.00 89.56 744 ARG A CA 1
ATOM 5961 C C . ARG A 1 744 ? 0.794 -10.086 5.784 1.00 89.56 744 ARG A C 1
ATOM 5963 O O . ARG A 1 744 ? 1.859 -10.556 5.389 1.00 89.56 744 ARG A O 1
ATOM 5970 N N . VAL A 1 745 ? -0.135 -9.603 4.957 1.00 88.75 745 VAL A N 1
ATOM 5971 C CA . VAL A 1 745 ? 0.108 -9.441 3.515 1.00 88.75 745 VAL A CA 1
ATOM 5972 C C . VAL A 1 745 ? 1.216 -8.409 3.301 1.00 88.75 745 VAL A C 1
ATOM 5974 O O . VAL A 1 745 ? 2.171 -8.705 2.592 1.00 88.75 745 VAL A O 1
ATOM 5977 N N . TYR A 1 746 ? 1.168 -7.265 3.992 1.00 88.38 746 TYR A N 1
ATOM 5978 C CA . TYR A 1 746 ? 2.141 -6.178 3.827 1.00 88.38 746 TYR A CA 1
ATOM 5979 C C . TYR A 1 746 ? 3.558 -6.603 4.218 1.00 88.38 746 TYR A C 1
ATOM 5981 O O . TYR A 1 746 ? 4.519 -6.325 3.502 1.00 88.38 746 TYR A O 1
ATOM 5989 N N . ASP A 1 747 ? 3.700 -7.305 5.343 1.00 87.81 747 ASP A N 1
ATOM 5990 C CA . ASP A 1 747 ? 5.001 -7.759 5.835 1.00 87.81 747 ASP A CA 1
ATOM 5991 C C . ASP A 1 747 ? 5.653 -8.789 4.893 1.00 87.81 747 ASP A C 1
ATOM 5993 O O . ASP A 1 747 ? 6.880 -8.865 4.841 1.00 87.81 747 ASP A O 1
ATOM 5997 N N . ARG A 1 748 ? 4.851 -9.529 4.111 1.00 87.19 748 ARG A N 1
ATOM 5998 C CA . ARG A 1 748 ? 5.312 -10.514 3.116 1.00 87.19 748 ARG A CA 1
ATOM 5999 C C . ARG A 1 748 ? 5.657 -9.916 1.750 1.00 87.19 748 ARG A C 1
ATOM 6001 O O . ARG A 1 748 ? 6.318 -10.598 0.968 1.00 87.19 748 ARG A O 1
ATOM 6008 N N . MET A 1 749 ? 5.240 -8.684 1.454 1.00 85.75 749 MET A N 1
ATOM 6009 C CA . MET A 1 749 ? 5.542 -8.038 0.171 1.00 85.75 749 MET A CA 1
ATOM 6010 C C . MET A 1 749 ? 7.053 -7.825 0.021 1.00 85.75 749 MET A C 1
ATOM 6012 O O . MET A 1 749 ? 7.679 -7.189 0.874 1.00 85.75 749 MET A O 1
ATOM 6016 N N . GLN A 1 750 ? 7.630 -8.306 -1.086 1.00 80.06 750 GLN A N 1
ATOM 6017 C CA . GLN A 1 750 ? 9.055 -8.113 -1.398 1.00 80.06 750 GLN A CA 1
ATOM 6018 C C . GLN A 1 750 ? 9.367 -6.646 -1.725 1.00 80.06 750 GLN A C 1
ATOM 6020 O O . GLN A 1 750 ? 10.364 -6.104 -1.255 1.00 80.06 750 GLN A O 1
ATOM 6025 N N . ASN A 1 751 ? 8.473 -5.995 -2.477 1.00 76.19 751 ASN A N 1
ATOM 6026 C CA . ASN A 1 751 ? 8.582 -4.595 -2.878 1.00 76.19 751 ASN A CA 1
ATOM 6027 C C . ASN A 1 751 ? 7.397 -3.802 -2.322 1.00 76.19 751 ASN A C 1
ATOM 6029 O O . ASN A 1 751 ? 6.250 -4.045 -2.686 1.00 76.19 751 ASN A O 1
ATOM 6033 N N . LYS A 1 752 ? 7.666 -2.831 -1.447 1.00 82.12 752 LYS A N 1
ATOM 6034 C CA . LYS A 1 752 ? 6.642 -1.965 -0.841 1.00 82.12 752 LYS A CA 1
ATOM 6035 C C . LYS A 1 752 ? 6.650 -0.612 -1.549 1.00 82.12 752 LYS A C 1
ATOM 6037 O O . LYS A 1 752 ? 7.649 0.108 -1.487 1.00 82.12 752 LYS A O 1
ATOM 6042 N N . ASN A 1 753 ? 5.551 -0.251 -2.209 1.00 75.38 753 ASN A N 1
ATOM 6043 C CA . ASN A 1 753 ? 5.382 1.047 -2.870 1.00 75.38 753 ASN A CA 1
ATOM 6044 C C . ASN A 1 753 ? 4.524 1.990 -2.011 1.00 75.38 753 ASN A C 1
ATOM 6046 O O . ASN A 1 753 ? 4.187 1.683 -0.868 1.00 75.38 753 ASN A O 1
ATOM 6050 N N . VAL A 1 754 ? 4.235 3.192 -2.505 1.00 75.31 754 VAL A N 1
ATOM 6051 C CA . VAL A 1 754 ? 3.417 4.150 -1.746 1.00 75.31 754 VAL A CA 1
ATOM 6052 C C . VAL A 1 754 ? 1.956 3.700 -1.669 1.00 75.31 754 VAL A C 1
ATOM 6054 O O . VAL A 1 754 ? 1.331 3.851 -0.624 1.00 75.31 754 VAL A O 1
ATOM 6057 N N . VAL A 1 755 ? 1.440 3.058 -2.721 1.00 79.75 755 VAL A N 1
ATOM 6058 C CA . VAL A 1 755 ? 0.059 2.553 -2.770 1.00 79.75 755 VAL A CA 1
ATOM 6059 C C . VAL A 1 755 ? -0.197 1.509 -1.680 1.00 79.75 755 VAL A C 1
ATOM 6061 O O . VAL A 1 755 ? -1.151 1.654 -0.920 1.00 79.75 755 VAL A O 1
ATOM 6064 N N . SER A 1 756 ? 0.680 0.509 -1.528 1.00 83.62 756 SER A N 1
ATOM 6065 C CA . SER A 1 756 ? 0.540 -0.524 -0.493 1.00 83.62 756 SER A CA 1
ATOM 6066 C C . SER A 1 756 ? 0.638 0.053 0.922 1.00 83.62 756 SER A C 1
ATOM 6068 O O . SER A 1 756 ? -0.073 -0.379 1.829 1.00 83.62 756 SER A O 1
ATOM 6070 N N . ARG A 1 757 ? 1.459 1.093 1.107 1.00 81.62 757 ARG A N 1
ATOM 6071 C CA . ARG A 1 757 ? 1.559 1.834 2.370 1.00 81.62 757 ARG A CA 1
ATOM 6072 C C . ARG A 1 757 ? 0.299 2.648 2.669 1.00 81.62 757 ARG A C 1
ATOM 6074 O O . ARG A 1 757 ? -0.210 2.561 3.784 1.00 81.62 757 ARG A O 1
ATOM 6081 N N . CYS A 1 758 ? -0.236 3.397 1.701 1.00 81.88 758 CYS A N 1
ATOM 6082 C CA . CYS A 1 758 ? -1.474 4.154 1.899 1.00 81.88 758 CYS A CA 1
ATOM 6083 C C . CYS A 1 758 ? -2.678 3.222 2.127 1.00 81.88 758 CYS A C 1
ATOM 6085 O O . CYS A 1 758 ? -3.517 3.540 2.968 1.00 81.88 758 CYS A O 1
ATOM 6087 N N . ALA A 1 759 ? -2.727 2.051 1.476 1.00 84.56 759 ALA A N 1
ATOM 6088 C CA . ALA A 1 759 ? -3.746 1.029 1.729 1.00 84.56 759 ALA A CA 1
ATOM 6089 C C . ALA A 1 759 ? -3.681 0.498 3.172 1.00 84.56 759 ALA A C 1
ATOM 6091 O O . ALA A 1 759 ? -4.703 0.442 3.854 1.00 84.56 759 ALA A O 1
ATOM 6092 N N . LEU A 1 760 ? -2.482 0.188 3.684 1.00 87.25 760 LEU A N 1
ATOM 6093 C CA . LEU A 1 760 ? -2.312 -0.270 5.068 1.00 87.25 760 LEU A CA 1
ATOM 6094 C C . LEU A 1 760 ? -2.652 0.826 6.093 1.00 87.25 760 LEU A C 1
ATOM 6096 O O . LEU A 1 760 ? -3.348 0.563 7.073 1.00 87.25 760 LEU A O 1
ATOM 6100 N N . LEU A 1 761 ? -2.191 2.064 5.879 1.00 86.31 761 LEU A N 1
ATOM 6101 C CA . LEU A 1 761 ? -2.537 3.191 6.755 1.00 86.31 761 LEU A CA 1
ATOM 6102 C C . LEU A 1 761 ? -4.050 3.454 6.742 1.00 86.31 761 LEU A C 1
ATOM 6104 O O . LEU A 1 761 ? -4.640 3.713 7.791 1.00 86.31 761 LEU A O 1
ATOM 6108 N N . GLY A 1 762 ? -4.679 3.353 5.567 1.00 83.56 762 GLY A N 1
ATOM 6109 C CA . GLY A 1 762 ? -6.127 3.435 5.398 1.00 83.56 762 GLY A CA 1
ATOM 6110 C C . GLY A 1 762 ? -6.854 2.353 6.190 1.00 83.56 762 GLY A C 1
ATOM 6111 O O . GLY A 1 762 ? -7.767 2.680 6.944 1.00 83.56 762 GLY A O 1
ATOM 6112 N N . ALA A 1 763 ? -6.388 1.104 6.102 1.00 86.25 763 ALA A N 1
ATOM 6113 C CA . ALA A 1 763 ? -6.936 -0.037 6.832 1.00 86.25 763 ALA A CA 1
ATOM 6114 C C . ALA A 1 763 ? -6.907 0.163 8.356 1.00 86.25 763 ALA A C 1
ATOM 6116 O O . ALA A 1 763 ? -7.922 -0.038 9.021 1.00 86.25 763 ALA A O 1
ATOM 6117 N N . TYR A 1 764 ? -5.773 0.596 8.917 1.00 85.12 764 TYR A N 1
ATOM 6118 C CA . TYR A 1 764 ? -5.674 0.901 10.349 1.00 85.12 764 TYR A CA 1
ATOM 6119 C C . TYR A 1 764 ? -6.595 2.063 10.747 1.00 85.12 764 TYR A C 1
ATOM 6121 O O . TYR A 1 764 ? -7.302 1.990 11.750 1.00 85.12 764 TYR A O 1
ATOM 6129 N N . CYS A 1 765 ? -6.632 3.127 9.941 1.00 82.81 765 CYS A N 1
ATOM 6130 C CA . CYS A 1 765 ? -7.425 4.314 10.247 1.00 82.81 765 CYS A CA 1
ATOM 6131 C C . CYS A 1 765 ? -8.942 4.060 10.164 1.00 82.81 765 CYS A C 1
ATOM 6133 O O . CYS A 1 765 ? -9.679 4.563 11.007 1.00 82.81 765 CYS A O 1
ATOM 6135 N N . GLN A 1 766 ? -9.410 3.269 9.193 1.00 82.94 766 GLN A N 1
ATOM 6136 C CA . GLN A 1 766 ? -10.828 2.906 9.048 1.00 82.94 766 GLN A CA 1
ATOM 6137 C C . GLN A 1 766 ? -11.336 2.039 10.204 1.00 82.94 766 GLN A C 1
ATOM 6139 O O . GLN A 1 766 ? -12.486 2.181 10.605 1.00 82.94 766 GLN A O 1
ATOM 6144 N N . ASN A 1 767 ? -10.477 1.190 10.771 1.00 83.75 767 ASN A N 1
ATOM 6145 C CA . ASN A 1 767 ? -10.835 0.311 11.885 1.00 83.75 767 ASN A CA 1
ATOM 6146 C C . ASN A 1 767 ? -10.642 0.953 13.273 1.00 83.75 767 ASN A C 1
ATOM 6148 O O . ASN A 1 767 ? -10.824 0.286 14.285 1.00 83.75 767 ASN A O 1
ATOM 6152 N N . GLY A 1 768 ? -10.285 2.243 13.344 1.00 80.81 768 GLY A N 1
ATOM 6153 C CA . GLY A 1 768 ? -10.101 2.973 14.607 1.00 80.81 768 GLY A CA 1
ATOM 6154 C C . GLY A 1 768 ? -8.748 2.750 15.297 1.00 80.81 768 GLY A C 1
ATOM 6155 O O . GLY A 1 768 ? -8.478 3.342 16.343 1.00 80.81 768 GLY A O 1
ATOM 6156 N N . ASP A 1 769 ? -7.854 1.959 14.699 1.00 82.25 769 ASP A N 1
ATOM 6157 C CA . ASP A 1 769 ? -6.513 1.685 15.216 1.00 82.25 769 ASP A CA 1
ATOM 6158 C C . ASP A 1 769 ? -5.527 2.782 14.796 1.00 82.25 769 ASP A C 1
ATOM 6160 O O . ASP A 1 769 ? -4.679 2.623 13.919 1.00 82.25 769 ASP A O 1
ATOM 6164 N N . PHE A 1 770 ? -5.611 3.938 15.446 1.00 82.75 770 PHE A N 1
ATOM 6165 C CA . PHE A 1 770 ? -4.824 5.111 15.053 1.00 82.75 770 PHE A CA 1
ATOM 6166 C C . PHE A 1 770 ? -3.351 5.077 15.511 1.00 82.75 770 PHE A C 1
ATOM 6168 O O . PHE A 1 770 ? -2.497 5.720 14.900 1.00 82.75 770 PHE A O 1
ATOM 6175 N N . LYS A 1 771 ? -3.008 4.339 16.581 1.00 80.44 771 LYS A N 1
ATOM 6176 C CA . LYS A 1 771 ? -1.624 4.287 17.110 1.00 80.44 771 LYS A CA 1
ATOM 6177 C C . LYS A 1 771 ? -0.629 3.654 16.118 1.00 80.44 771 LYS A C 1
ATOM 6179 O O . LYS A 1 771 ? 0.417 4.266 15.891 1.00 80.44 771 LYS A O 1
ATOM 6184 N N . PRO A 1 772 ? -0.918 2.489 15.496 1.00 82.19 772 PRO A N 1
ATOM 6185 C CA . PRO A 1 772 ? -0.054 1.911 14.465 1.00 82.19 772 PRO A CA 1
ATOM 6186 C C . PRO A 1 772 ? 0.196 2.842 13.276 1.00 82.19 772 PRO A C 1
ATOM 6188 O O . PRO A 1 772 ? 1.300 2.836 12.739 1.00 82.19 772 PRO A O 1
ATOM 6191 N N . VAL A 1 773 ? -0.779 3.684 12.908 1.00 83.06 773 VAL A N 1
ATOM 6192 C CA . VAL A 1 773 ? -0.646 4.658 11.810 1.00 83.06 773 VAL A CA 1
ATOM 6193 C C . VAL A 1 773 ? 0.523 5.615 12.065 1.00 83.06 773 VAL A C 1
ATOM 6195 O O . VAL A 1 773 ? 1.344 5.832 11.179 1.00 83.06 773 VAL A O 1
ATOM 6198 N N . LEU A 1 774 ? 0.653 6.141 13.289 1.00 78.56 774 LEU A N 1
ATOM 6199 C CA . LEU A 1 774 ? 1.745 7.055 13.653 1.00 78.56 774 LEU A CA 1
ATOM 6200 C C . LEU A 1 774 ? 3.108 6.361 13.761 1.00 78.56 774 LEU A C 1
ATOM 6202 O O . LEU A 1 774 ? 4.136 6.992 13.524 1.00 78.56 774 LEU A O 1
ATOM 6206 N N . ILE A 1 775 ? 3.129 5.078 14.131 1.00 81.50 775 ILE A N 1
ATOM 6207 C CA . ILE A 1 775 ? 4.362 4.279 14.171 1.00 81.50 775 ILE A CA 1
ATOM 6208 C C . ILE A 1 775 ? 4.848 4.026 12.743 1.00 81.50 775 ILE A C 1
ATOM 6210 O O . ILE A 1 775 ? 5.987 4.353 12.425 1.00 81.50 775 ILE A O 1
ATOM 6214 N N . LEU A 1 776 ? 3.959 3.542 11.873 1.00 77.75 776 LEU A N 1
ATOM 6215 C CA . LEU A 1 776 ? 4.255 3.304 10.461 1.00 77.75 776 LEU A CA 1
ATOM 6216 C C . LEU A 1 776 ? 4.663 4.592 9.745 1.00 77.75 776 LEU A C 1
ATOM 6218 O O . LEU A 1 776 ? 5.592 4.576 8.950 1.00 77.75 776 LEU A O 1
ATOM 6222 N N . PHE A 1 777 ? 4.040 5.725 10.075 1.00 76.19 777 PHE A N 1
ATOM 6223 C CA . PHE A 1 777 ? 4.444 7.025 9.546 1.00 76.19 777 PHE A CA 1
ATOM 6224 C C . PHE A 1 777 ? 5.912 7.360 9.830 1.00 76.19 777 PHE A C 1
ATOM 6226 O O . PHE A 1 777 ? 6.607 7.843 8.944 1.00 76.19 777 PHE A O 1
ATOM 6233 N N . ARG A 1 778 ? 6.406 7.077 11.041 1.00 73.50 778 ARG A N 1
ATOM 6234 C CA . ARG A 1 778 ? 7.810 7.334 11.411 1.00 73.50 778 ARG A CA 1
ATOM 6235 C C . ARG A 1 778 ? 8.793 6.401 10.714 1.00 73.50 778 ARG A C 1
ATOM 6237 O O . ARG A 1 778 ? 9.950 6.762 10.548 1.00 73.50 778 ARG A O 1
ATOM 6244 N N . GLU A 1 779 ? 8.338 5.214 10.335 1.00 69.81 779 GLU A N 1
ATOM 6245 C CA . GLU A 1 779 ? 9.115 4.247 9.555 1.00 69.81 779 GLU A CA 1
ATOM 6246 C C . GLU A 1 779 ? 9.119 4.581 8.052 1.00 69.81 779 GLU A C 1
ATOM 6248 O O . GLU A 1 779 ? 9.851 3.957 7.284 1.00 69.81 779 GLU A O 1
ATOM 6253 N N . MET A 1 780 ? 8.302 5.545 7.610 1.00 66.94 780 MET A N 1
ATOM 6254 C CA . MET A 1 780 ? 8.111 5.878 6.202 1.00 66.94 780 MET A CA 1
ATOM 6255 C C . MET A 1 780 ? 8.770 7.215 5.838 1.00 66.94 780 MET A C 1
ATOM 6257 O O . MET A 1 780 ? 8.298 8.283 6.225 1.00 66.94 780 MET A O 1
ATOM 6261 N N . GLU A 1 781 ? 9.797 7.173 4.985 1.00 61.75 781 GLU A N 1
ATOM 6262 C CA . GLU A 1 781 ? 10.241 8.341 4.213 1.00 61.75 781 GLU A CA 1
ATOM 6263 C C . GLU A 1 781 ? 9.184 8.663 3.153 1.00 61.75 781 GLU A C 1
ATOM 6265 O O . GLU A 1 781 ? 9.156 8.131 2.043 1.00 61.75 781 GLU A O 1
ATOM 6270 N N . MET A 1 782 ? 8.208 9.470 3.544 1.00 57.22 782 MET A N 1
ATOM 6271 C CA . MET A 1 782 ? 7.083 9.817 2.691 1.00 57.22 782 MET A CA 1
ATOM 6272 C C . MET A 1 782 ? 7.481 10.913 1.711 1.00 57.22 782 MET A C 1
ATOM 6274 O O . MET A 1 782 ? 7.834 12.004 2.152 1.00 57.22 782 MET A O 1
ATOM 6278 N N . ASN A 1 783 ? 7.306 10.686 0.406 1.00 54.84 783 ASN A N 1
ATOM 6279 C CA . ASN A 1 783 ? 7.363 11.736 -0.620 1.00 54.84 783 ASN A CA 1
ATOM 6280 C C . ASN A 1 783 ? 5.962 12.240 -1.029 1.00 54.84 783 ASN A C 1
ATOM 6282 O O . ASN A 1 783 ? 5.805 13.446 -1.205 1.00 54.84 783 ASN A O 1
ATOM 6286 N N . ASP A 1 784 ? 4.917 11.408 -0.980 1.00 63.06 784 ASP A N 1
ATOM 6287 C CA . ASP A 1 784 ? 3.625 11.712 -1.629 1.00 63.06 784 ASP A CA 1
ATOM 6288 C C . ASP A 1 784 ? 2.579 12.423 -0.742 1.00 63.06 784 ASP A C 1
ATOM 6290 O O . ASP A 1 784 ? 2.494 12.191 0.468 1.00 63.06 784 ASP A O 1
ATOM 6294 N N . MET A 1 785 ? 1.741 13.271 -1.363 1.00 65.81 785 MET A N 1
ATOM 6295 C CA . MET A 1 785 ? 0.695 14.072 -0.696 1.00 65.81 785 MET A CA 1
ATOM 6296 C C . MET A 1 785 ? -0.544 13.263 -0.252 1.00 65.81 785 MET A C 1
ATOM 6298 O O . MET A 1 785 ? -1.178 13.604 0.745 1.00 65.81 785 MET A O 1
ATOM 6302 N N . TYR A 1 786 ? -0.874 12.158 -0.928 1.00 67.81 786 TYR A N 1
ATOM 6303 C CA . TYR A 1 786 ? -2.148 11.438 -0.742 1.00 67.81 786 TYR A CA 1
ATOM 6304 C C . TYR A 1 786 ? -2.341 10.799 0.640 1.00 67.81 786 TYR A C 1
ATOM 6306 O O . TYR A 1 786 ? -3.457 10.675 1.141 1.00 67.81 786 TYR A O 1
ATOM 6314 N N . CYS A 1 787 ? -1.253 10.401 1.296 1.00 76.38 787 CYS A N 1
ATOM 6315 C CA . CYS A 1 787 ? -1.323 9.753 2.602 1.00 76.38 787 CYS A CA 1
ATOM 6316 C C . CYS A 1 787 ? -1.543 10.767 3.759 1.00 76.38 787 CYS A C 1
ATOM 6318 O O . CYS A 1 787 ? -1.905 10.352 4.864 1.00 76.38 787 CYS A O 1
ATOM 6320 N N . PHE A 1 788 ? -1.371 12.084 3.540 1.00 80.69 788 PHE A N 1
ATOM 6321 C CA . PHE A 1 788 ? -1.509 13.099 4.600 1.00 80.69 788 PHE A CA 1
ATOM 6322 C C . PHE A 1 788 ? -2.922 13.160 5.183 1.00 80.69 788 PHE A C 1
ATOM 6324 O O . PHE A 1 788 ? -3.055 13.233 6.402 1.00 80.69 788 PHE A O 1
ATOM 6331 N N . GLY A 1 789 ? -3.972 13.035 4.364 1.00 82.38 789 GLY A N 1
ATOM 6332 C CA . GLY A 1 789 ? -5.354 13.020 4.862 1.00 82.38 789 GLY A CA 1
ATOM 6333 C C . GLY A 1 789 ? -5.614 11.886 5.865 1.00 82.38 789 GLY A C 1
ATOM 6334 O O . GLY A 1 789 ? -6.255 12.093 6.892 1.00 82.38 789 GLY A O 1
ATOM 6335 N N . THR A 1 790 ? -5.053 10.696 5.623 1.00 84.69 790 THR A N 1
ATOM 6336 C CA . THR A 1 790 ? -5.170 9.543 6.536 1.00 84.69 790 THR A CA 1
ATOM 6337 C C . THR A 1 790 ? -4.352 9.729 7.814 1.00 84.69 790 THR A C 1
ATOM 6339 O O . THR A 1 790 ? -4.826 9.388 8.898 1.00 84.69 790 THR A O 1
ATOM 6342 N N . LEU A 1 791 ? -3.159 10.321 7.719 1.00 85.56 791 LEU A N 1
ATOM 6343 C CA . LEU A 1 791 ? -2.332 10.649 8.886 1.00 85.56 791 LEU A CA 1
ATOM 6344 C C . LEU A 1 791 ? -2.997 11.696 9.780 1.00 85.56 791 LEU A C 1
ATOM 6346 O O . LEU A 1 791 ? -3.055 11.529 10.996 1.00 85.56 791 LEU A O 1
ATOM 6350 N N . ILE A 1 792 ? -3.538 12.752 9.174 1.00 87.44 792 ILE A N 1
ATOM 6351 C CA . ILE A 1 792 ? -4.247 13.819 9.880 1.00 87.44 792 ILE A CA 1
ATOM 6352 C C . ILE A 1 792 ? -5.494 13.256 10.563 1.00 87.44 792 ILE A C 1
ATOM 6354 O O . ILE A 1 792 ? -5.710 13.536 11.740 1.00 87.44 792 ILE A O 1
ATOM 6358 N N . ARG A 1 793 ? -6.251 12.381 9.888 1.00 85.50 793 ARG A N 1
ATOM 6359 C CA . ARG A 1 793 ? -7.403 11.683 10.481 1.00 85.50 793 ARG A CA 1
ATOM 6360 C C . ARG A 1 793 ? -7.009 10.814 11.676 1.00 85.50 793 ARG A C 1
ATOM 6362 O O . ARG A 1 793 ? -7.716 10.802 12.678 1.00 85.50 793 ARG A O 1
ATOM 6369 N N . ALA A 1 794 ? -5.869 10.125 11.612 1.00 86.31 794 ALA A N 1
ATOM 6370 C CA . ALA A 1 794 ? -5.360 9.360 12.749 1.00 86.31 794 ALA A CA 1
ATOM 6371 C C . ALA A 1 794 ? -4.918 10.260 13.915 1.00 86.31 794 ALA A C 1
ATOM 6373 O O . ALA A 1 794 ? -5.215 9.958 15.071 1.00 86.31 794 ALA A O 1
ATOM 6374 N N . CYS A 1 795 ? -4.275 11.396 13.628 1.00 85.81 795 CYS A N 1
ATOM 6375 C CA . CYS A 1 795 ? -3.969 12.407 14.641 1.00 85.81 795 CYS A CA 1
ATOM 6376 C C . CYS A 1 795 ? -5.246 12.972 15.284 1.00 85.81 795 CYS A C 1
ATOM 6378 O O . CYS A 1 795 ? -5.270 13.167 16.499 1.00 85.81 795 CYS A O 1
ATOM 6380 N N . ALA A 1 796 ? -6.298 13.190 14.488 1.00 85.44 796 ALA A N 1
ATOM 6381 C CA . ALA A 1 796 ? -7.599 13.673 14.943 1.00 85.44 796 ALA A CA 1
ATOM 6382 C C . ALA A 1 796 ? -8.285 12.644 15.850 1.00 85.44 796 ALA A C 1
ATOM 6384 O O . ALA A 1 796 ? -8.760 12.991 16.927 1.00 85.44 796 ALA A O 1
ATOM 6385 N N . GLY A 1 797 ? -8.271 11.365 15.456 1.00 82.81 797 GLY A N 1
ATOM 6386 C CA . GLY A 1 797 ? -8.835 10.258 16.235 1.00 82.81 797 GLY A CA 1
ATOM 6387 C C . GLY A 1 797 ? -8.141 10.018 17.580 1.00 82.81 797 GLY A C 1
ATOM 6388 O O . GLY A 1 797 ? -8.788 9.601 18.533 1.00 82.81 797 GLY A O 1
ATOM 6389 N N . LEU A 1 798 ? -6.844 10.321 17.686 1.00 81.50 798 LEU A N 1
ATOM 6390 C CA . LEU A 1 798 ? -6.084 10.251 18.944 1.00 81.50 798 LEU A CA 1
ATOM 6391 C C . LEU A 1 798 ? -6.067 11.569 19.730 1.00 81.50 798 LEU A C 1
ATOM 6393 O O . LEU A 1 798 ? -5.470 11.614 20.803 1.00 81.50 798 LEU A O 1
ATOM 6397 N N . ALA A 1 799 ? -6.640 12.643 19.181 1.00 82.94 799 ALA A N 1
ATOM 6398 C CA . ALA A 1 799 ? -6.543 14.004 19.708 1.00 82.94 799 ALA A CA 1
ATOM 6399 C C . ALA A 1 799 ? -5.091 14.474 19.996 1.00 82.94 799 ALA A C 1
ATOM 6401 O O . ALA A 1 799 ? -4.842 15.288 20.888 1.00 82.94 799 ALA A O 1
ATOM 6402 N N . VAL A 1 800 ? -4.104 14.009 19.215 1.00 81.62 800 VAL A N 1
ATOM 6403 C CA . VAL A 1 800 ? -2.669 14.307 19.419 1.00 81.62 800 VAL A CA 1
ATOM 6404 C C . VAL A 1 800 ? -2.208 15.539 18.636 1.00 81.62 800 VAL A C 1
ATOM 6406 O O . VAL A 1 800 ? -1.565 15.454 17.587 1.00 81.62 800 VAL A O 1
ATOM 6409 N N . VAL A 1 801 ? -2.483 16.729 19.175 1.00 84.50 801 VAL A N 1
ATOM 6410 C CA . VAL A 1 801 ? -2.220 18.001 18.472 1.00 84.50 801 VAL A CA 1
ATOM 6411 C C . VAL A 1 801 ? -0.752 18.219 18.082 1.00 84.50 801 VAL A C 1
ATOM 6413 O O . VAL A 1 801 ? -0.476 18.836 17.057 1.00 84.50 801 VAL A O 1
ATOM 6416 N N . ARG A 1 802 ? 0.215 17.732 18.874 1.00 82.31 802 ARG A N 1
ATOM 6417 C CA . ARG A 1 802 ? 1.648 17.953 18.596 1.00 82.31 802 ARG A CA 1
ATOM 6418 C C . ARG A 1 802 ? 2.072 17.249 17.309 1.00 82.31 802 ARG A C 1
ATOM 6420 O O . ARG A 1 802 ? 2.632 17.885 16.422 1.00 82.31 802 ARG A O 1
ATOM 6427 N N . GLN A 1 803 ? 1.747 15.966 17.201 1.00 80.94 803 GLN A N 1
ATOM 6428 C CA . GLN A 1 803 ? 1.990 15.150 16.016 1.00 80.94 803 GLN A CA 1
ATOM 6429 C C . GLN A 1 803 ? 1.145 15.647 14.836 1.00 80.94 803 GLN A C 1
ATOM 6431 O O . GLN A 1 803 ? 1.646 15.742 13.722 1.00 80.94 803 GLN A O 1
ATOM 6436 N N . GLY A 1 804 ? -0.103 16.059 15.084 1.00 85.38 804 GLY A N 1
ATOM 6437 C CA . GLY A 1 804 ? -0.949 16.690 14.071 1.00 85.38 804 GLY A CA 1
ATOM 6438 C C . GLY A 1 804 ? -0.326 17.955 13.465 1.00 85.38 804 GLY A C 1
ATOM 6439 O O . GLY A 1 804 ? -0.292 18.097 12.245 1.00 85.38 804 GLY A O 1
ATOM 6440 N N . LYS A 1 805 ? 0.246 18.839 14.296 1.00 85.38 805 LYS A N 1
ATOM 6441 C CA . LYS A 1 805 ? 0.977 20.037 13.845 1.00 85.38 805 LYS A CA 1
ATOM 6442 C C . LYS A 1 805 ? 2.229 19.686 13.042 1.00 85.38 805 LYS A C 1
ATOM 6444 O O . LYS A 1 805 ? 2.502 20.346 12.048 1.00 85.38 805 LYS A O 1
ATOM 6449 N N . GLU A 1 806 ? 2.973 18.655 13.438 1.00 85.25 806 GLU A N 1
ATOM 6450 C CA . GLU A 1 806 ? 4.136 18.179 12.679 1.00 85.25 806 GLU A CA 1
ATOM 6451 C C . GLU A 1 806 ? 3.735 17.725 11.267 1.00 85.25 806 GLU A C 1
ATOM 6453 O O . GLU A 1 806 ? 4.315 18.189 10.284 1.00 85.25 806 GLU A O 1
ATOM 6458 N N . VAL A 1 807 ? 2.697 16.886 11.165 1.00 85.12 807 VAL A N 1
ATOM 6459 C CA . VAL A 1 807 ? 2.157 16.396 9.886 1.00 85.12 807 VAL A CA 1
ATOM 6460 C C . VAL A 1 807 ? 1.628 17.556 9.032 1.00 85.12 807 VAL A C 1
ATOM 6462 O O . VAL A 1 807 ? 1.918 17.616 7.839 1.00 85.12 807 VAL A O 1
ATOM 6465 N N . HIS A 1 808 ? 0.930 18.523 9.635 1.00 87.38 808 HIS A N 1
ATOM 6466 C CA . HIS A 1 808 ? 0.446 19.720 8.940 1.00 87.38 808 HIS A CA 1
ATOM 6467 C C . HIS A 1 808 ? 1.602 20.590 8.406 1.00 87.38 808 HIS A C 1
ATOM 6469 O O . HIS A 1 808 ? 1.595 20.980 7.240 1.00 87.38 808 HIS A O 1
ATOM 6475 N N . CYS A 1 809 ? 2.648 20.837 9.201 1.00 84.31 809 CYS A N 1
ATOM 6476 C CA . CYS A 1 809 ? 3.829 21.574 8.741 1.00 84.31 809 CYS A CA 1
ATOM 6477 C C . CYS A 1 809 ? 4.549 20.855 7.591 1.00 84.31 809 CYS A C 1
ATOM 6479 O O . CYS A 1 809 ? 5.031 21.502 6.662 1.00 84.31 809 CYS A O 1
ATOM 6481 N N . GLN A 1 810 ? 4.635 19.522 7.634 1.00 81.50 810 GLN A N 1
ATOM 6482 C CA . GLN A 1 810 ? 5.207 18.740 6.538 1.00 81.50 810 GLN A CA 1
ATOM 6483 C C . GLN A 1 810 ? 4.361 18.824 5.259 1.00 81.50 810 GLN A C 1
ATOM 6485 O O . GLN A 1 810 ? 4.936 18.959 4.180 1.00 81.50 810 GLN A O 1
ATOM 6490 N N . TYR A 1 811 ? 3.028 18.800 5.374 1.00 84.25 811 TYR A N 1
ATOM 6491 C CA . TYR A 1 811 ? 2.108 19.000 4.248 1.00 84.25 811 TYR A CA 1
ATOM 6492 C C . TYR A 1 811 ? 2.348 20.359 3.567 1.00 84.25 811 TYR A C 1
ATOM 6494 O O . TYR A 1 811 ? 2.605 20.408 2.363 1.00 84.25 811 TYR A O 1
ATOM 6502 N N . LEU A 1 812 ? 2.412 21.444 4.348 1.00 83.25 812 LEU A N 1
ATOM 6503 C CA . LEU A 1 812 ? 2.682 22.793 3.831 1.00 83.25 812 LEU A CA 1
ATOM 6504 C C . LEU A 1 812 ? 4.069 22.911 3.180 1.00 83.25 812 LEU A C 1
ATOM 6506 O O . LEU A 1 812 ? 4.208 23.482 2.100 1.00 83.25 812 LEU A O 1
ATOM 6510 N N . ARG A 1 813 ? 5.114 22.339 3.798 1.00 79.69 813 ARG A N 1
ATOM 6511 C CA . ARG A 1 813 ? 6.493 22.376 3.263 1.00 79.69 813 ARG A CA 1
ATOM 6512 C C . ARG A 1 813 ? 6.638 21.693 1.906 1.00 79.69 813 ARG A C 1
ATOM 6514 O O . ARG A 1 813 ? 7.564 22.022 1.171 1.00 79.69 813 ARG A O 1
ATOM 6521 N N . LYS A 1 814 ? 5.752 20.753 1.586 1.00 77.50 814 LYS A N 1
ATOM 6522 C CA . LYS A 1 814 ? 5.720 20.060 0.294 1.00 77.50 814 LYS A CA 1
ATOM 6523 C C . LYS A 1 814 ? 4.914 20.797 -0.775 1.00 77.50 814 LYS A C 1
ATOM 6525 O O . LYS A 1 814 ? 4.762 20.271 -1.870 1.00 77.50 814 LYS A O 1
ATOM 6530 N N . GLY A 1 815 ? 4.407 21.992 -0.471 1.00 73.19 815 GLY A N 1
ATOM 6531 C CA . GLY A 1 815 ? 3.533 22.745 -1.366 1.00 73.19 815 GLY A CA 1
ATOM 6532 C C . GLY A 1 815 ? 2.080 22.273 -1.333 1.00 73.19 815 GLY A C 1
ATOM 6533 O O . GLY A 1 815 ? 1.333 22.588 -2.251 1.00 73.19 815 GLY A O 1
ATOM 6534 N N . GLY A 1 816 ? 1.676 21.511 -0.309 1.00 68.94 816 GLY A N 1
ATOM 6535 C CA . GLY A 1 816 ? 0.279 21.149 -0.108 1.00 68.94 816 GLY A CA 1
ATOM 6536 C C . GLY A 1 816 ? -0.533 22.370 0.317 1.00 68.94 816 GLY A C 1
ATOM 6537 O O . GLY A 1 816 ? -0.337 22.884 1.419 1.00 68.94 816 GLY A O 1
ATOM 6538 N N . CYS A 1 817 ? -1.417 22.841 -0.558 1.00 67.62 817 CYS A N 1
ATOM 6539 C CA . CYS A 1 817 ? -2.427 23.856 -0.269 1.00 67.62 817 CYS A CA 1
ATOM 6540 C C . CYS A 1 817 ? -3.630 23.685 -1.211 1.00 67.62 817 CYS A C 1
ATOM 6542 O O . CYS A 1 817 ? -3.453 23.342 -2.380 1.00 67.62 817 CYS A O 1
ATOM 6544 N N . GLY A 1 818 ? -4.848 23.913 -0.713 1.00 66.00 818 GLY A N 1
ATOM 6545 C CA . GLY A 1 818 ? -6.077 23.889 -1.514 1.00 66.00 818 GLY A CA 1
ATOM 6546 C C . GLY A 1 818 ? -6.661 22.502 -1.805 1.00 66.00 818 GLY A C 1
ATOM 6547 O O . GLY A 1 818 ? -7.595 22.404 -2.601 1.00 66.00 818 GLY A O 1
ATOM 6548 N N . ASP A 1 819 ? -6.145 21.430 -1.193 1.00 74.81 819 ASP A N 1
ATOM 6549 C CA . ASP A 1 819 ? -6.797 20.115 -1.252 1.00 74.81 819 ASP A CA 1
ATOM 6550 C C . ASP A 1 819 ? -7.930 20.059 -0.220 1.00 74.81 819 ASP A C 1
ATOM 6552 O O . ASP A 1 819 ? -7.696 19.868 0.977 1.00 74.81 819 ASP A O 1
ATOM 6556 N N . VAL A 1 820 ? -9.169 20.177 -0.706 1.00 75.38 820 VAL A N 1
ATOM 6557 C CA . VAL A 1 820 ? -10.383 20.200 0.122 1.00 75.38 820 VAL A CA 1
ATOM 6558 C C . VAL A 1 820 ? -10.472 18.982 1.052 1.00 75.38 820 VAL A C 1
ATOM 6560 O O . VAL A 1 820 ? -10.958 19.113 2.175 1.00 75.38 820 VAL A O 1
ATOM 6563 N N . ILE A 1 821 ? -9.988 17.801 0.646 1.00 77.94 821 ILE A N 1
ATOM 6564 C CA . ILE A 1 821 ? -10.066 16.574 1.458 1.00 77.94 821 ILE A CA 1
ATOM 6565 C C . ILE A 1 821 ? -9.088 16.651 2.633 1.00 77.94 821 ILE A C 1
ATOM 6567 O O . ILE A 1 821 ? -9.449 16.344 3.775 1.00 77.94 821 ILE A O 1
ATOM 6571 N N . VAL A 1 822 ? -7.849 17.069 2.370 1.00 82.38 822 VAL A N 1
ATOM 6572 C CA . VAL A 1 822 ? -6.824 17.206 3.414 1.00 82.38 822 VAL A CA 1
ATOM 6573 C C . VAL A 1 822 ? -7.165 18.361 4.350 1.00 82.38 822 VAL A C 1
ATOM 6575 O O . VAL A 1 822 ? -7.057 18.212 5.567 1.00 82.38 822 VAL A O 1
ATOM 6578 N N . GLU A 1 823 ? -7.640 19.483 3.814 1.00 82.50 823 GLU A N 1
ATOM 6579 C CA . GLU A 1 823 ? -8.024 20.645 4.613 1.00 82.50 823 GLU A CA 1
ATOM 6580 C C . GLU A 1 823 ? -9.267 20.362 5.475 1.00 82.50 823 GLU A C 1
ATOM 6582 O O . GLU A 1 823 ? -9.290 20.754 6.642 1.00 82.50 823 GLU A O 1
ATOM 6587 N N . SER A 1 824 ? -10.232 19.568 4.988 1.00 84.56 824 SER A N 1
ATOM 6588 C CA . SER A 1 824 ? -11.335 19.039 5.816 1.00 84.56 824 SER A CA 1
ATOM 6589 C C . SER A 1 824 ? -10.819 18.201 6.988 1.00 84.56 824 SER A C 1
ATOM 6591 O O . SER A 1 824 ? -11.286 18.340 8.119 1.00 84.56 824 SER A O 1
ATOM 6593 N N . ALA A 1 825 ? -9.830 17.337 6.740 1.00 87.62 825 ALA A N 1
ATOM 6594 C CA . ALA A 1 825 ? -9.225 16.525 7.793 1.00 87.62 825 ALA A CA 1
ATOM 6595 C C . ALA A 1 825 ? -8.450 17.390 8.805 1.00 87.62 825 ALA A C 1
ATOM 6597 O O . ALA A 1 825 ? -8.458 17.089 9.998 1.00 87.62 825 ALA A O 1
ATOM 6598 N N . LEU A 1 826 ? -7.801 18.474 8.360 1.00 88.25 826 LEU A N 1
ATOM 6599 C CA . LEU A 1 826 ? -7.127 19.431 9.248 1.00 88.25 826 LEU A CA 1
ATOM 6600 C C . LEU A 1 826 ? -8.127 20.166 10.140 1.00 88.25 826 LEU A C 1
ATOM 6602 O O . LEU A 1 826 ? -7.867 20.344 11.331 1.00 88.25 826 LEU A O 1
ATOM 6606 N N . VAL A 1 827 ? -9.273 20.554 9.581 1.00 89.06 827 VAL A N 1
ATOM 6607 C CA . VAL A 1 827 ? -10.385 21.122 10.344 1.00 89.06 827 VAL A CA 1
ATOM 6608 C C . VAL A 1 827 ? -10.847 20.143 11.434 1.00 89.06 827 VAL A C 1
ATOM 6610 O O . VAL A 1 827 ? -10.887 20.533 12.601 1.00 89.06 827 VAL A O 1
ATOM 6613 N N . ASP A 1 828 ? -11.087 18.868 11.093 1.00 88.19 828 ASP A N 1
ATOM 6614 C CA . ASP A 1 828 ? -11.469 17.817 12.059 1.00 88.19 828 ASP A CA 1
ATOM 6615 C C . ASP A 1 828 ? -10.406 17.620 13.156 1.00 88.19 828 ASP A C 1
ATOM 6617 O O . ASP A 1 828 ? -10.730 17.548 14.342 1.00 88.19 828 ASP A O 1
ATOM 6621 N N . LEU A 1 829 ? -9.121 17.598 12.779 1.00 89.69 829 LEU A N 1
ATOM 6622 C CA . LEU A 1 829 ? -7.994 17.485 13.707 1.00 89.69 829 LEU A CA 1
ATOM 6623 C C . LEU A 1 829 ? -7.995 18.611 14.742 1.00 89.69 829 LEU A C 1
ATOM 6625 O O . LEU A 1 829 ? -7.948 18.344 15.943 1.00 89.69 829 LEU A O 1
ATOM 6629 N N . TYR A 1 830 ? -8.010 19.868 14.297 1.00 89.50 830 TYR A N 1
ATOM 6630 C CA . TYR A 1 830 ? -7.927 20.994 15.224 1.00 89.50 830 TYR A CA 1
ATOM 6631 C C . TYR A 1 830 ? -9.194 21.136 16.064 1.00 89.50 830 TYR A C 1
ATOM 6633 O O . TYR A 1 830 ? -9.081 21.466 17.246 1.00 89.50 830 TYR A O 1
ATOM 6641 N N . ALA A 1 831 ? -10.365 20.828 15.498 1.00 88.62 831 ALA A N 1
ATOM 6642 C CA . ALA A 1 831 ? -11.626 20.818 16.228 1.00 88.62 831 ALA A CA 1
ATOM 6643 C C . ALA A 1 831 ? -11.622 19.780 17.363 1.00 88.62 831 ALA A C 1
ATOM 6645 O O . ALA A 1 831 ? -11.860 20.146 18.515 1.00 88.62 831 ALA A O 1
ATOM 6646 N N . LYS A 1 832 ? -11.266 18.517 17.080 1.00 85.75 832 LYS A N 1
ATOM 6647 C CA . LYS A 1 832 ? -11.192 17.442 18.092 1.00 85.75 832 LYS A CA 1
ATOM 6648 C C . LYS A 1 832 ? -10.104 17.657 19.139 1.00 85.75 832 LYS A C 1
ATOM 6650 O O . LYS A 1 832 ? -10.233 17.195 20.266 1.00 85.75 832 LYS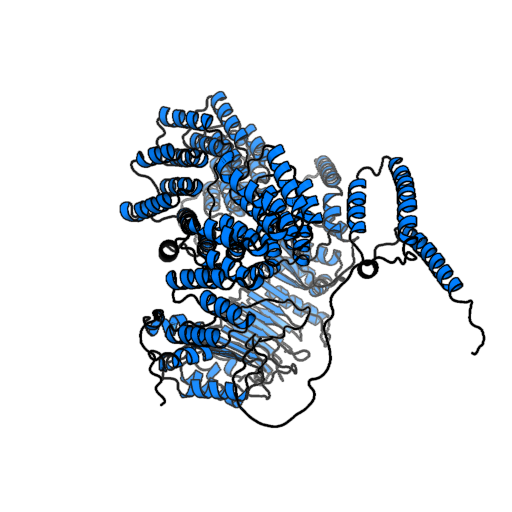 A O 1
ATOM 6655 N N . CYS A 1 833 ? -9.029 18.361 18.787 1.00 84.62 833 CYS A N 1
ATOM 6656 C CA . CYS A 1 833 ? -7.963 18.711 19.724 1.00 84.62 833 CYS A CA 1
ATOM 6657 C C . CYS A 1 833 ? -8.277 19.930 20.613 1.00 84.62 833 CYS A C 1
ATOM 6659 O O . CYS A 1 833 ? -7.400 20.341 21.372 1.00 84.62 833 CYS A O 1
ATOM 6661 N N . GLY A 1 834 ? -9.459 20.546 20.504 1.00 84.62 834 GLY A N 1
ATOM 6662 C CA . GLY A 1 834 ? -9.835 21.716 21.307 1.00 84.62 834 GLY A CA 1
ATOM 6663 C C . GLY A 1 834 ? -9.352 23.068 20.767 1.00 84.62 834 GLY A C 1
ATOM 6664 O O . GLY A 1 834 ? -9.535 24.103 21.401 1.00 84.62 834 GLY A O 1
ATOM 6665 N N . TYR A 1 835 ? -8.726 23.097 19.588 1.00 86.06 835 TYR A N 1
ATOM 6666 C CA . TYR A 1 835 ? -8.196 24.313 18.963 1.00 86.06 835 TYR A CA 1
ATOM 6667 C C . TYR A 1 835 ? -9.178 24.866 17.921 1.00 86.06 835 TYR A C 1
ATOM 6669 O O . TYR A 1 835 ? -8.819 25.074 16.759 1.00 86.06 835 TYR A O 1
ATOM 6677 N N . ILE A 1 836 ? -10.419 25.133 18.336 1.00 89.56 836 ILE A N 1
ATOM 6678 C CA . ILE A 1 836 ? -11.513 25.521 17.429 1.00 89.56 836 ILE A CA 1
ATOM 6679 C C . ILE A 1 836 ? -11.214 26.796 16.620 1.00 89.56 836 ILE A C 1
ATOM 6681 O O . ILE A 1 836 ? -11.495 26.850 15.426 1.00 89.56 836 ILE A O 1
ATOM 6685 N N . ASN A 1 837 ? -10.511 27.767 17.213 1.00 86.75 837 ASN A N 1
ATOM 6686 C CA . ASN A 1 837 ? -10.072 28.988 16.523 1.00 86.75 837 ASN A CA 1
ATOM 6687 C C . ASN A 1 837 ? -9.138 28.693 15.335 1.00 86.75 837 ASN A C 1
ATOM 6689 O O . ASN A 1 837 ? -9.167 29.391 14.322 1.00 86.75 837 ASN A O 1
ATOM 6693 N N . TYR A 1 838 ? -8.294 27.661 15.444 1.00 86.19 838 TYR A N 1
ATOM 6694 C CA . TYR A 1 838 ? -7.427 27.233 14.343 1.00 86.19 838 TYR A CA 1
ATOM 6695 C C . TYR A 1 838 ? -8.224 26.518 13.254 1.00 86.19 838 TYR A C 1
ATOM 6697 O O . TYR A 1 838 ? -8.007 26.794 12.076 1.00 86.19 838 TYR A O 1
ATOM 6705 N N . ALA A 1 839 ? -9.166 25.654 13.640 1.00 90.00 839 ALA A N 1
ATOM 6706 C CA . ALA A 1 839 ? -10.067 24.987 12.703 1.00 90.00 839 ALA A CA 1
ATOM 6707 C C . ALA A 1 839 ? -10.882 26.011 11.890 1.00 90.00 839 ALA A C 1
ATOM 6709 O O . ALA A 1 839 ? -10.908 25.943 10.663 1.00 90.00 839 ALA A O 1
ATOM 6710 N N . GLN A 1 840 ? -11.439 27.030 12.555 1.00 89.50 840 GLN A N 1
ATOM 6711 C CA . GLN A 1 840 ? -12.195 28.103 11.907 1.00 89.50 840 GLN A CA 1
ATOM 6712 C C . GLN A 1 840 ? -11.337 28.913 10.923 1.00 89.50 840 GLN A C 1
ATOM 6714 O O . GLN A 1 840 ? -11.790 29.224 9.826 1.00 89.50 840 GLN A O 1
ATOM 6719 N N . ARG A 1 841 ? -10.078 29.224 11.264 1.00 87.75 841 ARG A N 1
ATOM 6720 C CA . ARG A 1 841 ? -9.161 29.922 10.342 1.00 87.75 841 ARG A CA 1
ATOM 6721 C C . ARG A 1 841 ? -8.898 29.124 9.067 1.00 87.75 841 ARG A C 1
ATOM 6723 O O . ARG A 1 841 ? -8.897 29.708 7.988 1.00 87.75 841 ARG A O 1
ATOM 6730 N N . ILE A 1 842 ? -8.683 27.814 9.192 1.00 86.88 842 ILE A N 1
ATOM 6731 C CA . ILE A 1 842 ? -8.478 26.931 8.034 1.00 86.88 842 ILE A CA 1
ATOM 6732 C C . ILE A 1 842 ? -9.753 26.890 7.191 1.00 86.88 842 ILE A C 1
ATOM 6734 O O . ILE A 1 842 ? -9.691 27.106 5.987 1.00 86.88 842 ILE A O 1
ATOM 6738 N N . PHE A 1 843 ? -10.911 26.723 7.830 1.00 87.62 843 PHE A N 1
ATOM 6739 C CA . PHE A 1 843 ? -12.213 26.716 7.166 1.00 87.62 843 PHE A CA 1
ATOM 6740 C C . PHE A 1 843 ? -12.516 28.013 6.391 1.00 87.62 843 PHE A C 1
ATOM 6742 O O . PHE A 1 843 ? -13.018 27.982 5.263 1.00 87.62 843 PHE A O 1
ATOM 6749 N N . LEU A 1 844 ? -12.189 29.172 6.968 1.00 85.88 844 LEU A N 1
ATOM 6750 C CA . LEU A 1 844 ? -12.359 30.468 6.308 1.00 85.88 844 LEU A CA 1
ATOM 6751 C C . LEU A 1 844 ? -11.400 30.651 5.122 1.00 85.88 844 LEU A C 1
ATOM 6753 O O . LEU A 1 844 ? -11.756 31.337 4.169 1.00 85.88 844 LEU A O 1
ATOM 6757 N N . GLY A 1 845 ? -10.230 30.008 5.147 1.00 81.62 845 GLY A N 1
ATOM 6758 C CA . GLY A 1 845 ? -9.246 30.035 4.062 1.00 81.62 845 GLY A CA 1
ATOM 6759 C C . GLY A 1 845 ? -9.558 29.130 2.861 1.00 81.62 845 GLY A C 1
ATOM 6760 O O . GLY A 1 845 ? -8.867 29.243 1.851 1.00 81.62 845 GLY A O 1
ATOM 6761 N N . LEU A 1 846 ? -10.570 28.256 2.947 1.00 80.44 846 LEU A N 1
ATOM 6762 C CA . LEU A 1 846 ? -10.930 27.321 1.873 1.00 80.44 846 LEU A CA 1
ATOM 6763 C C . LEU A 1 846 ? -11.494 28.055 0.638 1.00 80.44 846 LEU A C 1
ATOM 6765 O O . LEU A 1 846 ? -12.430 28.845 0.795 1.00 80.44 846 LEU A O 1
ATOM 6769 N N . PRO A 1 847 ? -11.013 27.760 -0.589 1.00 72.00 847 PRO A N 1
ATOM 6770 C CA . PRO A 1 847 ? -11.521 28.381 -1.816 1.00 72.00 847 PRO A CA 1
ATOM 6771 C C . PRO A 1 847 ? -12.934 27.905 -2.182 1.00 72.00 847 PRO A C 1
ATOM 6773 O O . PRO A 1 847 ? -13.716 28.666 -2.744 1.00 72.00 847 PRO A O 1
ATOM 6776 N N . ALA A 1 848 ? -13.270 26.657 -1.846 1.00 72.25 848 ALA A N 1
ATOM 6777 C CA . ALA A 1 848 ? -14.596 26.077 -2.014 1.00 72.25 848 ALA A CA 1
ATOM 6778 C C . ALA A 1 848 ? -14.909 25.167 -0.820 1.00 72.25 848 ALA A C 1
ATOM 6780 O O . ALA A 1 848 ? -14.087 24.338 -0.428 1.00 72.25 848 ALA A O 1
ATOM 6781 N N . ARG A 1 849 ? -16.102 25.327 -0.241 1.00 83.69 849 ARG A N 1
ATOM 6782 C CA . ARG A 1 849 ? -16.565 24.565 0.925 1.00 83.69 849 ARG A CA 1
ATOM 6783 C C . ARG A 1 849 ? -17.626 23.579 0.476 1.00 83.69 849 ARG A C 1
ATOM 6785 O O . ARG A 1 849 ? -18.649 23.979 -0.069 1.00 83.69 849 ARG A O 1
ATOM 6792 N N . ASN A 1 850 ? -17.374 22.296 0.692 1.00 80.44 850 ASN A N 1
ATOM 6793 C CA . ASN A 1 850 ? -18.353 21.246 0.440 1.00 80.44 850 ASN A CA 1
ATOM 6794 C C . ASN A 1 850 ? -19.115 20.902 1.731 1.00 80.44 850 ASN A C 1
ATOM 6796 O O . ASN A 1 850 ? -18.744 21.319 2.830 1.00 80.44 850 ASN A O 1
ATOM 6800 N N . LEU A 1 851 ? -20.167 20.099 1.608 1.00 84.44 851 LEU A N 1
ATOM 6801 C CA . LEU A 1 851 ? -21.000 19.676 2.736 1.00 84.44 851 LEU A CA 1
ATOM 6802 C C . LEU A 1 851 ? -20.193 19.033 3.883 1.00 84.44 851 LEU A C 1
ATOM 6804 O O . LEU A 1 851 ? -20.470 19.276 5.055 1.00 84.44 851 LEU A O 1
ATOM 6808 N N . ILE A 1 852 ? -19.133 18.285 3.554 1.00 83.88 852 ILE A N 1
ATOM 6809 C CA . ILE A 1 852 ? -18.244 17.646 4.536 1.00 83.88 852 ILE A CA 1
ATOM 6810 C C . ILE A 1 852 ? -17.526 18.703 5.388 1.00 83.88 852 ILE A C 1
ATOM 6812 O O . ILE A 1 852 ? -17.498 18.580 6.614 1.00 83.88 852 ILE A O 1
ATOM 6816 N N . THR A 1 853 ? -16.976 19.759 4.774 1.00 85.25 853 THR A N 1
ATOM 6817 C CA . THR A 1 853 ? -16.299 20.845 5.511 1.00 85.25 853 THR A CA 1
ATOM 6818 C C . THR A 1 853 ? -17.244 21.577 6.462 1.00 85.25 853 THR A C 1
ATOM 6820 O O . THR A 1 853 ? -16.870 21.831 7.609 1.00 85.25 853 THR A O 1
ATOM 6823 N N . TRP A 1 854 ? -18.480 21.855 6.028 1.00 90.44 854 TRP A N 1
ATOM 6824 C CA . TRP A 1 854 ? -19.512 22.478 6.862 1.00 90.44 854 TRP A CA 1
ATOM 6825 C C . TRP A 1 854 ? -19.887 21.595 8.050 1.00 90.44 854 TRP A C 1
ATOM 6827 O O . TRP A 1 854 ? -19.784 22.032 9.196 1.00 90.44 854 TRP A O 1
ATOM 6837 N N . ASN A 1 855 ? -20.221 20.327 7.792 1.00 90.94 855 ASN A N 1
ATOM 6838 C CA . ASN A 1 855 ? -20.580 19.363 8.833 1.00 90.94 855 ASN A CA 1
ATOM 6839 C C . ASN A 1 855 ? -19.450 19.189 9.860 1.00 90.94 855 ASN A C 1
ATOM 6841 O O . ASN A 1 855 ? -19.706 19.106 11.063 1.00 90.94 855 ASN A O 1
ATOM 6845 N N . THR A 1 856 ? -18.194 19.192 9.404 1.00 88.75 856 THR A N 1
ATOM 6846 C CA . THR A 1 856 ? -17.022 19.079 10.284 1.00 88.75 856 THR A CA 1
ATOM 6847 C C . THR A 1 856 ? -16.878 20.304 11.193 1.00 88.75 856 THR A C 1
ATOM 6849 O O . THR A 1 856 ? -16.626 20.132 12.385 1.00 88.75 856 THR A O 1
ATOM 6852 N N . MET A 1 857 ? -17.094 21.528 10.691 1.00 91.12 857 MET A N 1
ATOM 6853 C CA . MET A 1 857 ? -17.057 22.728 11.543 1.00 91.12 857 MET A CA 1
ATOM 6854 C C . MET A 1 857 ? -18.236 22.819 12.509 1.00 91.12 857 MET A C 1
ATOM 6856 O O . MET A 1 857 ? -18.013 23.131 13.677 1.00 91.12 857 MET A O 1
ATOM 6860 N N . ILE A 1 858 ? -19.462 22.526 12.060 1.00 91.44 858 ILE A N 1
ATOM 6861 C CA . ILE A 1 858 ? -20.657 22.539 12.924 1.00 91.44 858 ILE A CA 1
ATOM 6862 C C . ILE A 1 858 ? -20.454 21.557 14.082 1.00 91.44 858 ILE A C 1
ATOM 6864 O O . ILE A 1 858 ? -20.582 21.926 15.251 1.00 91.44 858 ILE A O 1
ATOM 6868 N N . ARG A 1 859 ? -20.028 20.325 13.771 1.00 88.19 859 ARG A N 1
ATOM 6869 C CA . ARG A 1 859 ? -19.694 19.317 14.783 1.00 88.19 859 ARG A CA 1
ATOM 6870 C C . ARG A 1 859 ? -18.534 19.759 15.672 1.00 88.19 859 ARG A C 1
ATOM 6872 O O . ARG A 1 859 ? -18.565 19.510 16.874 1.00 88.19 859 ARG A O 1
ATOM 6879 N N . GLY A 1 860 ? -17.525 20.406 15.096 1.00 87.25 860 GLY A N 1
ATOM 6880 C CA . GLY A 1 860 ? -16.376 20.926 15.827 1.00 87.25 860 GLY A CA 1
ATOM 6881 C C . GLY A 1 860 ? -16.769 21.950 16.889 1.00 87.25 860 GLY A C 1
ATOM 6882 O O . GLY A 1 860 ? -16.343 21.823 18.035 1.00 87.25 860 GLY A O 1
ATOM 6883 N N . PHE A 1 861 ? -17.616 22.923 16.550 1.00 89.00 861 PHE A N 1
ATOM 6884 C CA . PHE A 1 861 ? -18.147 23.884 17.522 1.00 89.00 861 PHE A CA 1
ATOM 6885 C C . PHE A 1 861 ? -19.003 23.195 18.590 1.00 89.00 861 PHE A C 1
ATOM 6887 O O . PHE A 1 861 ? -18.812 23.444 19.781 1.00 89.00 861 PHE A O 1
ATOM 6894 N N . ALA A 1 862 ? -19.860 22.255 18.182 1.00 87.88 862 ALA A N 1
ATOM 6895 C CA . ALA A 1 862 ? -20.701 21.481 19.092 1.00 87.88 862 ALA A CA 1
ATOM 6896 C C . ALA A 1 862 ? -19.886 20.695 20.140 1.00 87.88 862 ALA A C 1
ATOM 6898 O O . ALA A 1 862 ? -20.171 20.763 21.332 1.00 87.88 862 ALA A O 1
ATOM 6899 N N . GLN A 1 863 ? -18.827 19.995 19.716 1.00 85.56 863 GLN A N 1
ATOM 6900 C CA . GLN A 1 863 ? -17.944 19.218 20.602 1.00 85.56 863 GLN A CA 1
ATOM 6901 C C . GLN A 1 863 ? -17.149 20.080 21.587 1.00 85.56 863 GLN A C 1
ATOM 6903 O O . GLN A 1 863 ? -16.749 19.587 22.638 1.00 85.56 863 GLN A O 1
ATOM 6908 N N . ASN A 1 864 ? -16.921 21.350 21.254 1.00 85.31 864 ASN A N 1
ATOM 6909 C CA . ASN A 1 864 ? -16.199 22.294 22.102 1.00 85.31 864 ASN A CA 1
ATOM 6910 C C . ASN A 1 864 ? -17.123 23.107 23.030 1.00 85.31 864 ASN A C 1
ATOM 6912 O O . ASN A 1 864 ? -16.630 23.955 23.766 1.00 85.31 864 ASN A O 1
ATOM 6916 N N . GLY A 1 865 ? -18.436 22.837 23.033 1.00 84.38 865 GLY A N 1
ATOM 6917 C CA . GLY A 1 865 ? -19.414 23.529 23.884 1.00 84.38 865 GLY A CA 1
ATOM 6918 C C . GLY A 1 865 ? -19.921 24.864 23.326 1.00 84.38 865 GLY A C 1
ATOM 6919 O O . GLY A 1 865 ? -20.667 25.567 24.002 1.00 84.38 865 GLY A O 1
ATOM 6920 N N . ASN A 1 866 ? -19.564 25.200 22.086 1.00 86.50 866 ASN A N 1
ATOM 6921 C CA . ASN A 1 866 ? -19.919 26.447 21.407 1.00 86.50 866 ASN A CA 1
ATOM 6922 C C . ASN A 1 866 ? -21.161 26.245 20.517 1.00 86.50 866 ASN A C 1
ATOM 6924 O O . ASN A 1 866 ? -21.092 26.349 19.290 1.00 86.50 866 ASN A O 1
ATOM 6928 N N . ALA A 1 867 ? -22.306 25.880 21.107 1.00 87.94 867 ALA A N 1
ATOM 6929 C CA . ALA A 1 867 ? -23.503 25.576 20.315 1.00 87.94 867 ALA A CA 1
ATOM 6930 C C . ALA A 1 867 ? -24.061 26.789 19.560 1.00 87.94 867 ALA A C 1
ATOM 6932 O O . ALA A 1 867 ? -24.561 26.624 18.450 1.00 87.94 867 ALA A O 1
ATOM 6933 N N . GLY A 1 868 ? -23.940 28.003 20.110 1.00 87.50 868 GLY A N 1
ATOM 6934 C CA . GLY A 1 868 ? -24.389 29.222 19.430 1.00 87.50 868 GLY A CA 1
ATOM 6935 C C . GLY A 1 868 ? -23.684 29.419 18.086 1.00 87.50 868 GLY A C 1
ATOM 6936 O O . GLY A 1 868 ? -24.328 29.643 17.060 1.00 87.50 868 GLY A O 1
ATOM 6937 N N . GLU A 1 869 ? -22.363 29.249 18.062 1.00 89.19 869 GLU A N 1
ATOM 6938 C CA . GLU A 1 869 ? -21.567 29.298 16.840 1.00 89.19 869 GLU A CA 1
ATOM 6939 C C . GLU A 1 869 ? -21.871 28.118 15.913 1.00 89.19 869 GLU A C 1
ATOM 6941 O O . GLU A 1 869 ? -21.961 28.322 14.706 1.00 89.19 869 GLU A O 1
ATOM 6946 N N . ALA A 1 870 ? -22.107 26.910 16.440 1.00 91.69 870 ALA A N 1
ATOM 6947 C CA . ALA A 1 870 ? -22.505 25.757 15.625 1.00 91.69 870 ALA A CA 1
ATOM 6948 C C . ALA A 1 870 ? -23.813 26.015 14.848 1.00 91.69 870 ALA A C 1
ATOM 6950 O O . ALA A 1 870 ? -23.894 25.722 13.654 1.00 91.69 870 ALA A O 1
ATOM 6951 N N . LEU A 1 871 ? -24.814 26.611 15.502 1.00 91.56 871 LEU A N 1
ATOM 6952 C CA . LEU A 1 871 ? -26.087 26.980 14.876 1.00 91.56 871 LEU A CA 1
ATOM 6953 C C . LEU A 1 871 ? -25.937 28.152 13.899 1.00 91.56 871 LEU A C 1
ATOM 6955 O O . LEU A 1 871 ? -26.553 28.154 12.835 1.00 91.56 871 LEU A O 1
ATOM 6959 N N . SER A 1 872 ? -25.077 29.121 14.219 1.00 91.94 872 SER A N 1
ATOM 6960 C CA . SER A 1 872 ? -24.723 30.200 13.290 1.00 91.94 872 SER A CA 1
ATOM 6961 C C . SER A 1 872 ? -24.103 29.647 12.000 1.00 91.94 872 SER A C 1
ATOM 6963 O O . SER A 1 872 ? -24.539 30.000 10.905 1.00 91.94 872 SER A O 1
ATOM 6965 N N . MET A 1 873 ? -23.165 28.698 12.118 1.00 90.88 873 MET A N 1
ATOM 6966 C CA . MET A 1 873 ? -22.542 28.017 10.976 1.00 90.88 873 MET A CA 1
ATOM 6967 C C . MET A 1 873 ? -23.557 27.230 10.135 1.00 90.88 873 MET A C 1
ATOM 6969 O O . MET A 1 873 ? -23.453 27.218 8.910 1.00 90.88 873 MET A O 1
ATOM 6973 N N . PHE A 1 874 ? -24.548 26.588 10.765 1.00 92.25 874 PHE A N 1
ATOM 6974 C CA . PHE A 1 874 ? -25.642 25.920 10.052 1.00 92.25 874 PHE A CA 1
ATOM 6975 C C . PHE A 1 874 ? -26.474 26.912 9.228 1.00 92.25 874 PHE A C 1
ATOM 6977 O O . PHE A 1 874 ? -26.715 26.687 8.042 1.00 92.25 874 PHE A O 1
ATOM 6984 N N . ASN A 1 875 ? -26.863 28.038 9.826 1.00 91.75 875 ASN A N 1
ATOM 6985 C CA . ASN A 1 875 ? -27.624 29.071 9.125 1.00 91.75 875 ASN A CA 1
ATOM 6986 C C . ASN A 1 875 ? -26.818 29.688 7.974 1.00 91.75 875 ASN A C 1
ATOM 6988 O O . ASN A 1 875 ? -27.359 29.923 6.895 1.00 91.75 875 ASN A O 1
ATOM 6992 N N . GLU A 1 876 ? -25.514 29.903 8.164 1.00 90.69 876 GLU A N 1
ATOM 6993 C CA . GLU A 1 876 ? -24.622 30.368 7.101 1.00 90.69 876 GLU A CA 1
ATOM 6994 C C . GLU A 1 876 ? -24.545 29.365 5.938 1.00 90.69 876 GLU A C 1
ATOM 6996 O O . GLU A 1 876 ? -24.638 29.769 4.778 1.00 90.69 876 GLU A O 1
ATOM 7001 N N . MET A 1 877 ? -24.453 28.063 6.233 1.00 91.56 877 MET A N 1
ATOM 7002 C CA . MET A 1 877 ? -24.463 26.999 5.223 1.00 91.56 877 MET A CA 1
ATOM 7003 C C . MET A 1 877 ? -25.735 27.042 4.361 1.00 91.56 877 MET A C 1
ATOM 7005 O O . MET A 1 877 ? -25.654 26.987 3.130 1.00 91.56 877 MET A O 1
ATOM 7009 N N . VAL A 1 878 ? -26.901 27.181 5.003 1.00 91.12 878 VAL A N 1
ATOM 7010 C CA . VAL A 1 878 ? -28.203 27.273 4.323 1.00 91.12 878 VAL A CA 1
ATOM 7011 C C . VAL A 1 878 ? -28.292 28.553 3.486 1.00 91.12 878 VAL A C 1
ATOM 7013 O O . VAL A 1 878 ? -28.690 28.497 2.322 1.00 91.12 878 VAL A O 1
ATOM 7016 N N . ASN A 1 879 ? -27.850 29.693 4.026 1.00 89.31 879 ASN A N 1
ATOM 7017 C CA . ASN A 1 879 ? -27.850 30.980 3.322 1.00 89.31 879 ASN A CA 1
ATOM 7018 C C . ASN A 1 879 ? -26.927 30.992 2.092 1.00 89.31 879 ASN A C 1
ATOM 7020 O O . ASN A 1 879 ? -27.224 31.665 1.108 1.00 89.31 879 ASN A O 1
ATOM 7024 N N . GLN A 1 880 ? -25.835 30.222 2.112 1.00 86.12 880 GLN A N 1
ATOM 7025 C CA . GLN A 1 880 ? -24.951 30.023 0.955 1.00 86.12 880 GLN A CA 1
ATOM 7026 C C . GLN A 1 880 ? -25.499 28.997 -0.058 1.00 86.12 880 GLN A C 1
ATOM 7028 O O . GLN A 1 880 ? -24.804 28.627 -1.003 1.00 86.12 880 GLN A O 1
ATOM 7033 N N . GLY A 1 881 ? -26.739 28.528 0.115 1.00 83.38 881 GLY A N 1
ATOM 7034 C CA . GLY A 1 881 ? -27.417 27.621 -0.813 1.00 83.38 881 GLY A CA 1
ATOM 7035 C C . GLY A 1 881 ? -26.979 26.159 -0.707 1.00 83.38 881 GLY A C 1
ATOM 7036 O O . GLY A 1 881 ? -27.337 25.352 -1.567 1.00 83.38 881 GLY A O 1
ATOM 7037 N N . THR A 1 882 ? -26.220 25.787 0.331 1.00 86.75 882 THR A N 1
ATOM 7038 C CA . THR A 1 882 ? -25.829 24.390 0.565 1.00 86.75 882 THR A CA 1
ATOM 7039 C C . THR A 1 882 ? -26.933 23.679 1.342 1.00 86.75 882 THR A C 1
ATOM 7041 O O . THR A 1 882 ? -27.282 24.077 2.451 1.00 86.75 882 THR A O 1
ATOM 7044 N N . LYS A 1 883 ? -27.502 22.617 0.758 1.00 87.62 883 LYS A N 1
ATOM 7045 C CA . LYS A 1 883 ? -28.588 21.856 1.389 1.00 87.62 883 LYS A CA 1
ATOM 7046 C C . LYS A 1 883 ? -28.050 20.972 2.526 1.00 87.62 883 LYS A C 1
ATOM 7048 O O . LYS A 1 883 ? -27.128 20.198 2.267 1.00 87.62 883 LYS A O 1
ATOM 7053 N N . PRO A 1 884 ? -28.628 21.047 3.739 1.00 91.44 884 PRO A N 1
ATOM 7054 C CA . PRO A 1 884 ? -28.333 20.115 4.823 1.00 91.44 884 PRO A CA 1
ATOM 7055 C C . PRO A 1 884 ? -28.608 18.658 4.452 1.00 91.44 884 PRO A C 1
ATOM 7057 O O . PRO A 1 884 ? -29.563 18.373 3.727 1.00 91.44 884 PRO A O 1
ATOM 7060 N N . ASP A 1 885 ? -27.801 17.744 4.992 1.00 90.62 885 ASP A N 1
ATOM 7061 C CA . ASP A 1 885 ? -28.019 16.300 4.895 1.00 90.62 885 ASP A CA 1
ATOM 7062 C C . ASP A 1 885 ? -28.297 15.655 6.259 1.00 90.62 885 ASP A C 1
ATOM 7064 O O . ASP A 1 885 ? -28.354 16.306 7.305 1.00 90.62 885 ASP A O 1
ATOM 7068 N N . TYR A 1 886 ? -28.457 14.333 6.226 1.00 89.94 886 TYR A N 1
ATOM 7069 C CA . TYR A 1 886 ? -28.614 13.483 7.402 1.00 89.94 886 TYR A CA 1
ATOM 7070 C C . TYR A 1 886 ? -27.509 13.717 8.451 1.00 89.94 886 TYR A C 1
ATOM 7072 O O . TYR A 1 886 ? -27.770 13.694 9.646 1.00 89.94 886 TYR A O 1
ATOM 7080 N N . ILE A 1 887 ? -26.265 13.975 8.038 1.00 90.12 887 ILE A N 1
ATOM 7081 C CA . ILE A 1 887 ? -25.138 14.166 8.963 1.00 90.12 887 ILE A CA 1
ATOM 7082 C C . ILE A 1 887 ? -25.149 15.581 9.559 1.00 90.12 887 ILE A C 1
ATOM 7084 O O . ILE A 1 887 ? -24.782 15.756 10.726 1.00 90.12 887 ILE A O 1
ATOM 7088 N N . THR A 1 888 ? -25.592 16.587 8.801 1.00 91.06 888 THR A N 1
ATOM 7089 C CA . THR A 1 888 ? -25.742 17.961 9.290 1.00 91.06 888 THR A CA 1
ATOM 7090 C C . THR A 1 888 ? -26.680 18.010 10.493 1.00 91.06 888 THR A C 1
ATOM 7092 O O . THR A 1 888 ? -26.330 18.596 11.520 1.00 91.06 888 THR A O 1
ATOM 7095 N N . PHE A 1 889 ? -27.848 17.367 10.400 1.00 92.81 889 PHE A N 1
ATOM 7096 C CA . PHE A 1 889 ? -28.832 17.383 11.482 1.00 92.81 889 PHE A CA 1
ATOM 7097 C C . PHE A 1 889 ? -28.352 16.638 12.731 1.00 92.81 889 PHE A C 1
ATOM 7099 O O . PHE A 1 889 ? -28.596 17.120 13.836 1.00 92.81 889 PHE A O 1
ATOM 7106 N N . ILE A 1 890 ? -27.562 15.564 12.596 1.00 91.12 890 ILE A N 1
ATOM 7107 C CA . ILE A 1 890 ? -26.864 14.959 13.746 1.00 91.12 890 ILE A CA 1
ATOM 7108 C C . ILE A 1 890 ? -25.967 15.995 14.432 1.00 91.12 890 ILE A C 1
ATOM 7110 O O . ILE A 1 890 ? -26.002 16.122 15.652 1.00 91.12 890 ILE A O 1
ATOM 7114 N N . ALA A 1 891 ? -25.160 16.744 13.673 1.00 89.44 891 ALA A N 1
ATOM 7115 C CA . ALA A 1 891 ? -24.235 17.723 14.245 1.00 89.44 891 ALA A CA 1
ATOM 7116 C C . ALA A 1 891 ? -24.965 18.875 14.963 1.00 89.44 891 ALA A C 1
ATOM 7118 O O . ALA A 1 891 ? -24.533 19.292 16.039 1.00 89.44 891 ALA A O 1
ATOM 7119 N N . VAL A 1 892 ? -26.081 19.349 14.400 1.00 92.50 892 VAL A N 1
ATOM 7120 C CA . VAL A 1 892 ? -26.930 20.403 14.983 1.00 92.50 892 VAL A CA 1
ATOM 7121 C C . VAL A 1 892 ? -27.630 19.921 16.254 1.00 92.50 892 VAL A C 1
ATOM 7123 O O . VAL A 1 892 ? -27.513 20.565 17.295 1.00 92.50 892 VAL A O 1
ATOM 7126 N N . LEU A 1 893 ? -28.290 18.759 16.219 1.00 91.44 893 LEU A N 1
ATOM 7127 C CA . LEU A 1 893 ? -28.955 18.192 17.399 1.00 91.44 893 LEU A CA 1
ATOM 7128 C C . LEU A 1 893 ? -27.951 17.841 18.502 1.00 91.44 893 LEU A C 1
ATOM 7130 O O . LEU A 1 893 ? -28.234 18.020 19.686 1.00 91.44 893 LEU A O 1
ATOM 7134 N N . PHE A 1 894 ? -26.751 17.394 18.125 1.00 89.19 894 PHE A N 1
ATOM 7135 C CA . PHE A 1 894 ? -25.654 17.170 19.061 1.00 89.19 894 PHE A CA 1
ATOM 7136 C C . PHE A 1 894 ? -25.214 18.472 19.753 1.00 89.19 894 PHE A C 1
ATOM 7138 O O . PHE A 1 894 ? -24.987 18.465 20.965 1.00 89.19 894 PHE A O 1
ATOM 7145 N N . ALA A 1 895 ? -25.155 19.591 19.018 1.00 90.38 895 ALA A N 1
ATOM 7146 C CA . ALA A 1 895 ? -24.896 20.916 19.586 1.00 90.38 895 ALA A CA 1
ATOM 7147 C C . ALA A 1 895 ? -25.993 21.327 20.576 1.00 90.38 895 ALA A C 1
ATOM 7149 O O . ALA A 1 895 ? -25.689 21.744 21.694 1.00 90.38 895 ALA A O 1
ATOM 7150 N N . CYS A 1 896 ? -27.263 21.137 20.201 1.00 90.69 896 CYS A N 1
ATOM 7151 C CA . CYS A 1 896 ? -28.394 21.413 21.083 1.00 90.69 896 CYS A CA 1
ATOM 7152 C C . CYS A 1 896 ? -28.313 20.585 22.372 1.00 90.69 896 CYS A C 1
ATOM 7154 O O . CYS A 1 896 ? -28.474 21.154 23.450 1.00 90.69 896 CYS A O 1
ATOM 7156 N N . SER A 1 897 ? -27.997 19.285 22.282 1.00 87.88 897 SER A N 1
ATOM 7157 C CA . SER A 1 897 ? -27.855 18.398 23.449 1.00 87.88 897 SER A CA 1
ATOM 7158 C C . SER A 1 897 ? -26.780 18.875 24.432 1.00 87.88 897 SER A C 1
ATOM 7160 O O . SER A 1 897 ? -27.019 18.951 25.637 1.00 87.88 897 SER A O 1
ATOM 7162 N N . HIS A 1 898 ? -25.595 19.250 23.935 1.00 81.88 898 HIS A N 1
ATOM 7163 C CA . HIS A 1 898 ? -24.486 19.673 24.800 1.00 81.88 898 HIS A CA 1
ATOM 7164 C C . HIS A 1 898 ? -24.714 21.027 25.480 1.00 81.88 898 HIS A C 1
ATOM 7166 O O . HIS A 1 898 ? -24.154 21.258 26.550 1.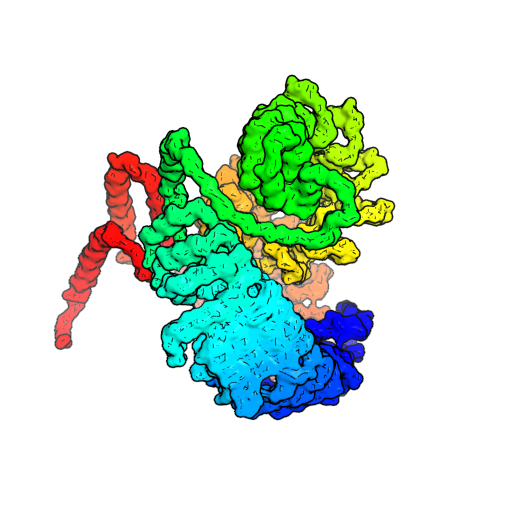00 81.88 898 HIS A O 1
ATOM 7172 N N . SER A 1 899 ? -25.549 21.892 24.903 1.00 84.81 899 SER A N 1
ATOM 7173 C CA . SER A 1 899 ? -25.879 23.204 25.472 1.00 84.81 899 SER A CA 1
ATOM 7174 C C . SER A 1 899 ? -27.278 23.288 26.089 1.00 84.81 899 SER A C 1
ATOM 7176 O O . SER A 1 899 ? -27.670 24.362 26.534 1.00 84.81 899 SER A O 1
ATOM 7178 N N . GLY A 1 900 ? -28.029 22.181 26.134 1.00 83.69 900 GLY A N 1
ATOM 7179 C CA . GLY A 1 900 ? -29.375 22.135 26.715 1.00 83.69 900 GLY A CA 1
ATOM 7180 C C . GLY A 1 900 ? -30.413 22.988 25.974 1.00 83.69 900 GLY A C 1
ATOM 7181 O O . GLY A 1 900 ? -31.382 23.439 26.580 1.00 83.69 900 GLY A O 1
ATOM 7182 N N . LEU A 1 901 ? -30.224 23.236 24.674 1.00 88.50 901 LEU A N 1
ATOM 7183 C CA . LEU A 1 901 ? -31.104 24.078 23.852 1.00 88.50 901 LEU A CA 1
ATOM 7184 C C . LEU A 1 901 ? -32.321 23.272 23.372 1.00 88.50 901 LEU A C 1
ATOM 7186 O O . LEU A 1 901 ? -32.427 22.925 22.195 1.00 88.50 901 LEU A O 1
ATOM 7190 N N . VAL A 1 902 ? -33.219 22.933 24.302 1.00 89.94 902 VAL A N 1
ATOM 7191 C CA . VAL A 1 902 ? -34.335 21.999 24.060 1.00 89.94 902 VAL A CA 1
ATOM 7192 C C . VAL A 1 902 ? -35.278 22.490 22.964 1.00 89.94 902 VAL A C 1
ATOM 7194 O O . VAL A 1 902 ? -35.586 21.732 22.046 1.00 89.94 902 VAL A O 1
ATOM 7197 N N . ASP A 1 903 ? -35.698 23.755 23.016 1.00 89.56 903 ASP A N 1
ATOM 7198 C CA . ASP A 1 903 ? -36.681 24.293 22.066 1.00 89.56 903 ASP A CA 1
ATOM 7199 C C . ASP A 1 903 ? -36.142 24.318 20.632 1.00 89.56 903 ASP A C 1
ATOM 7201 O O . ASP A 1 903 ? -36.816 23.869 19.707 1.00 89.56 903 ASP A O 1
ATOM 7205 N N . GLN A 1 904 ? -34.885 24.735 20.461 1.00 89.81 904 GLN A N 1
ATOM 7206 C CA . GLN A 1 904 ? -34.211 24.699 19.161 1.00 89.81 904 GLN A CA 1
ATOM 7207 C C . GLN A 1 904 ? -33.996 23.260 18.678 1.00 89.81 904 GLN A C 1
ATOM 7209 O O . GLN A 1 904 ? -34.186 22.974 17.500 1.00 89.81 904 GLN A O 1
ATOM 7214 N N . GLY A 1 905 ? -33.642 22.329 19.572 1.00 91.12 905 GLY A N 1
ATOM 7215 C CA . GLY A 1 905 ? -33.514 20.912 19.224 1.00 91.12 905 GLY A CA 1
ATOM 7216 C C . GLY A 1 905 ? -34.824 20.315 18.697 1.00 91.12 905 GLY A C 1
ATOM 7217 O O . GLY A 1 905 ? -34.815 19.638 17.669 1.00 91.12 905 GLY A O 1
ATOM 7218 N N . ARG A 1 906 ? -35.961 20.628 19.338 1.00 92.44 906 ARG A N 1
ATOM 7219 C CA . ARG A 1 906 ? -37.303 20.234 18.864 1.00 92.44 906 ARG A CA 1
ATOM 7220 C C . ARG A 1 906 ? -37.616 20.830 17.491 1.00 92.44 906 ARG A C 1
ATOM 7222 O O . ARG A 1 906 ? -38.102 20.121 16.612 1.00 92.44 906 ARG A O 1
ATOM 7229 N N . GLU A 1 907 ? -37.325 22.115 17.304 1.00 92.88 907 GLU A N 1
ATOM 7230 C CA . GLU A 1 907 ? -37.543 22.819 16.040 1.00 92.88 907 GLU A CA 1
ATOM 7231 C C . GLU A 1 907 ? -36.735 22.190 14.895 1.00 92.88 907 GLU A C 1
ATOM 7233 O O . GLU A 1 907 ? -37.311 21.822 13.870 1.00 92.88 907 GLU A O 1
ATOM 7238 N N . TYR A 1 908 ? -35.429 21.974 15.081 1.00 92.25 908 TYR A N 1
ATOM 7239 C CA . TYR A 1 908 ? -34.582 21.358 14.056 1.00 92.25 908 TYR A CA 1
ATOM 7240 C C . TYR A 1 908 ? -34.969 19.906 13.762 1.00 92.25 908 TYR A C 1
ATOM 7242 O O . TYR A 1 908 ? -34.950 19.507 12.597 1.00 92.25 908 TYR A O 1
ATOM 7250 N N . PHE A 1 909 ? -35.369 19.131 14.776 1.00 91.56 909 PHE A N 1
ATOM 7251 C CA . PHE A 1 909 ? -35.854 17.762 14.581 1.00 91.56 909 PHE A CA 1
ATOM 7252 C C . PHE A 1 909 ? -37.126 17.723 13.720 1.00 91.56 909 PHE A C 1
ATOM 7254 O O . PHE A 1 909 ? -37.269 16.850 12.866 1.00 91.56 909 PHE A O 1
ATOM 7261 N N . LYS A 1 910 ? -38.019 18.706 13.889 1.00 91.38 910 LYS A N 1
ATOM 7262 C CA . LYS A 1 910 ? -39.241 18.850 13.088 1.00 91.38 910 LYS A CA 1
ATOM 7263 C C . LYS A 1 910 ? -38.953 19.339 11.663 1.00 91.38 910 LYS A C 1
ATOM 7265 O O . LYS A 1 910 ? -39.450 18.760 10.702 1.00 91.38 910 LYS A O 1
ATOM 7270 N N . ILE A 1 911 ? -38.113 20.367 11.512 1.00 92.50 911 ILE A N 1
ATOM 7271 C CA . ILE A 1 911 ? -37.727 20.938 10.208 1.00 92.50 911 ILE A CA 1
ATOM 7272 C C . ILE A 1 911 ? -37.031 19.896 9.317 1.00 92.50 911 ILE A C 1
ATOM 7274 O O . ILE A 1 911 ? -37.247 19.886 8.102 1.00 92.50 911 ILE A O 1
ATOM 7278 N N . MET A 1 912 ? -36.218 19.014 9.904 1.00 92.94 912 MET A N 1
ATOM 7279 C CA . MET A 1 912 ? -35.538 17.927 9.195 1.00 92.94 912 MET A CA 1
ATOM 7280 C C . MET A 1 912 ? -36.516 17.052 8.392 1.00 92.94 912 MET A C 1
ATOM 7282 O O . MET A 1 912 ? -36.284 16.799 7.208 1.00 92.94 912 MET A O 1
ATOM 7286 N N . ASP A 1 913 ? -37.627 16.646 9.008 1.00 88.62 913 ASP A N 1
ATOM 7287 C CA . ASP A 1 913 ? -38.653 15.817 8.369 1.00 88.62 913 ASP A CA 1
ATOM 7288 C C . ASP A 1 913 ? -39.607 16.657 7.502 1.00 88.62 913 ASP A C 1
ATOM 7290 O O . ASP A 1 913 ? -39.836 16.361 6.329 1.00 88.62 913 ASP A O 1
ATOM 7294 N N . GLU A 1 914 ? -40.129 17.767 8.029 1.00 90.81 914 GLU A N 1
ATOM 7295 C CA . GLU A 1 914 ? -41.187 18.523 7.355 1.00 90.81 914 GLU A CA 1
ATOM 7296 C C . GLU A 1 914 ? -40.691 19.293 6.126 1.00 90.81 914 GLU A C 1
ATOM 7298 O O . GLU A 1 914 ? -41.338 19.237 5.073 1.00 90.81 914 GLU A O 1
ATOM 7303 N N . VAL A 1 915 ? -39.548 19.978 6.244 1.00 88.94 915 VAL A N 1
ATOM 7304 C CA . VAL A 1 915 ? -39.002 20.875 5.212 1.00 88.94 915 VAL A CA 1
ATOM 7305 C C . VAL A 1 915 ? -38.006 20.144 4.319 1.00 88.94 915 VAL A C 1
ATOM 7307 O O . VAL A 1 915 ? -38.100 20.233 3.095 1.00 88.94 915 VAL A O 1
ATOM 7310 N N . TYR A 1 916 ? -37.067 19.404 4.914 1.00 88.25 916 TYR A N 1
ATOM 7311 C CA . TYR A 1 916 ? -35.983 18.757 4.167 1.00 88.25 916 TYR A CA 1
ATOM 7312 C C . TYR A 1 916 ? -36.292 17.315 3.747 1.00 88.25 916 TYR A C 1
ATOM 7314 O O . TYR A 1 916 ? -35.547 16.765 2.936 1.00 88.25 916 TYR A O 1
ATOM 7322 N N . LYS A 1 917 ? -37.401 16.723 4.225 1.00 88.69 917 LYS A N 1
ATOM 7323 C CA . LYS A 1 917 ? -37.812 15.338 3.920 1.00 88.69 917 LYS A CA 1
ATOM 7324 C C . LYS A 1 917 ? -36.727 14.308 4.258 1.00 88.69 917 LYS A C 1
ATOM 7326 O O . LYS A 1 917 ? -36.557 13.317 3.548 1.00 88.69 917 LYS A O 1
ATOM 7331 N N . ILE A 1 918 ? -35.975 14.558 5.329 1.00 89.88 918 ILE A N 1
ATOM 7332 C CA . ILE A 1 918 ? -34.933 13.664 5.834 1.00 89.88 918 ILE A CA 1
ATOM 7333 C C . ILE A 1 918 ? -35.522 12.850 6.987 1.00 89.88 918 ILE A C 1
ATOM 7335 O O . ILE A 1 918 ? -35.834 13.389 8.047 1.00 89.88 918 ILE A O 1
ATOM 7339 N N . ASN A 1 919 ? -35.637 11.536 6.793 1.00 86.00 919 ASN A N 1
ATOM 7340 C CA . ASN A 1 919 ? -36.144 10.641 7.830 1.00 86.00 919 ASN A CA 1
ATOM 7341 C C . ASN A 1 919 ? -35.152 10.538 8.998 1.00 86.00 919 ASN A C 1
ATOM 7343 O O . ASN A 1 919 ? -33.967 10.252 8.800 1.00 86.00 919 ASN A O 1
ATOM 7347 N N . ALA A 1 920 ? -35.655 10.703 10.222 1.00 87.12 920 ALA A N 1
ATOM 7348 C CA . ALA A 1 920 ? -34.870 10.533 11.437 1.00 87.12 920 ALA A CA 1
ATOM 7349 C C . ALA A 1 920 ? -34.405 9.077 11.594 1.00 87.12 920 ALA A C 1
ATOM 7351 O O . ALA A 1 920 ? -35.225 8.159 11.644 1.00 87.12 920 ALA A O 1
ATOM 7352 N N . GLY A 1 921 ? -33.094 8.868 11.711 1.00 87.31 921 GLY A N 1
ATOM 7353 C CA . GLY A 1 921 ? -32.522 7.570 12.079 1.00 87.31 921 GLY A CA 1
ATOM 7354 C C . GLY A 1 921 ? -32.048 7.508 13.533 1.00 87.31 921 GLY A C 1
ATOM 7355 O O . GLY A 1 921 ? -32.235 8.454 14.302 1.00 87.31 921 GLY A O 1
ATOM 7356 N N . ILE A 1 922 ? -31.438 6.385 13.919 1.00 86.19 922 ILE A N 1
ATOM 7357 C CA . ILE A 1 922 ? -31.089 6.055 15.316 1.00 86.19 922 ILE A CA 1
ATOM 7358 C C . ILE A 1 922 ? -30.221 7.144 15.959 1.00 86.19 922 ILE A C 1
ATOM 7360 O O . ILE A 1 922 ? -30.442 7.513 17.110 1.00 86.19 922 ILE A O 1
ATOM 7364 N N . GLU A 1 923 ? -29.268 7.707 15.217 1.00 88.00 923 GLU A N 1
ATOM 7365 C CA . GLU A 1 923 ? -28.361 8.739 15.725 1.00 88.00 923 GLU A CA 1
ATOM 7366 C C . GLU A 1 923 ? -29.096 10.042 16.071 1.00 88.00 923 GLU A C 1
ATOM 7368 O O . GLU A 1 923 ? -28.779 10.678 17.075 1.00 88.00 923 GLU A O 1
ATOM 7373 N N . HIS A 1 924 ? -30.118 10.409 15.291 1.00 90.62 924 HIS A N 1
ATOM 7374 C CA . HIS A 1 924 ? -30.952 11.583 15.559 1.00 90.62 924 HIS A CA 1
ATOM 7375 C C . HIS A 1 924 ? -31.777 11.390 16.832 1.00 90.62 924 HIS A C 1
ATOM 7377 O O . HIS A 1 924 ? -31.799 12.266 17.698 1.00 90.62 924 HIS A O 1
ATOM 7383 N N . TYR A 1 925 ? -32.399 10.215 16.981 1.00 89.44 925 TYR A N 1
ATOM 7384 C CA . TYR A 1 925 ? -33.112 9.851 18.206 1.00 89.44 925 TYR A CA 1
ATOM 7385 C C . TYR A 1 925 ? -32.173 9.801 19.413 1.00 89.44 925 TYR A C 1
ATOM 7387 O O . TYR A 1 925 ? -32.540 10.289 20.476 1.00 89.44 925 TYR A O 1
ATOM 7395 N N . SER A 1 926 ? -30.943 9.304 19.256 1.00 89.25 926 SER A N 1
ATOM 7396 C CA . SER A 1 926 ? -29.947 9.306 20.331 1.00 89.25 926 SER A CA 1
ATOM 7397 C C . SER A 1 926 ? -29.612 10.722 20.800 1.00 89.25 926 SER A C 1
ATOM 7399 O O . SER A 1 926 ? -29.521 10.940 22.006 1.00 89.25 926 SER A O 1
ATOM 7401 N N . CYS A 1 927 ? -29.444 11.683 19.884 1.00 90.31 927 CYS A N 1
ATOM 7402 C CA . CYS A 1 927 ? -29.208 13.081 20.250 1.00 90.31 927 CYS A CA 1
ATOM 7403 C C . CYS A 1 927 ? -30.424 13.711 20.944 1.00 90.31 927 CYS A C 1
ATOM 7405 O O . CYS A 1 927 ? -30.244 14.442 21.914 1.00 90.31 927 CYS A O 1
ATOM 7407 N N . MET A 1 928 ? -31.646 13.406 20.494 1.00 91.12 928 MET A N 1
ATOM 7408 C CA . MET A 1 928 ? -32.875 13.903 21.127 1.00 91.12 928 MET A CA 1
ATOM 7409 C C . MET A 1 928 ? -33.107 13.309 22.519 1.00 91.12 928 MET A C 1
ATOM 7411 O O . MET A 1 928 ? -33.476 14.036 23.436 1.00 91.12 928 MET A O 1
ATOM 7415 N N . VAL A 1 929 ? -32.859 12.011 22.698 1.00 88.88 929 VAL A N 1
ATOM 7416 C CA . VAL A 1 929 ? -32.957 11.335 24.001 1.00 88.88 929 VAL A CA 1
ATOM 7417 C C . VAL A 1 929 ? -31.915 11.881 24.977 1.00 88.88 929 VAL A C 1
ATOM 7419 O O . VAL A 1 929 ? -32.247 12.128 26.132 1.00 88.88 929 VAL A O 1
ATOM 7422 N N . ASP A 1 930 ? -30.680 12.118 24.524 1.00 87.06 930 ASP A N 1
ATOM 7423 C CA . ASP A 1 930 ? -29.634 12.750 25.340 1.00 87.06 930 ASP A CA 1
ATOM 7424 C C . ASP A 1 930 ? -30.017 14.196 25.713 1.00 87.06 930 ASP A C 1
ATOM 7426 O O . ASP A 1 930 ? -29.933 14.561 26.883 1.00 87.06 930 ASP A O 1
ATOM 7430 N N . LEU A 1 931 ? -30.536 14.987 24.763 1.00 89.75 931 LEU A N 1
ATOM 7431 C CA . LEU A 1 931 ? -31.003 16.360 24.995 1.00 89.75 931 LEU A CA 1
ATOM 7432 C C . LEU A 1 931 ? -32.147 16.419 26.020 1.00 89.75 931 LEU A C 1
ATOM 7434 O O . LEU A 1 931 ? -32.056 17.146 27.009 1.00 89.75 931 LEU A O 1
ATOM 7438 N N . LEU A 1 932 ? -33.219 15.652 25.799 1.00 88.69 932 LEU A N 1
ATOM 7439 C CA . LEU A 1 932 ? -34.394 15.623 26.676 1.00 88.69 932 LEU A CA 1
ATOM 7440 C C . LEU A 1 932 ? -34.059 15.006 28.038 1.00 88.69 932 LEU A C 1
ATOM 7442 O O . LEU A 1 932 ? -34.478 15.529 29.070 1.00 88.69 932 LEU A O 1
ATOM 7446 N N . GLY A 1 933 ? -33.251 13.943 28.054 1.00 85.44 933 GLY A N 1
ATOM 7447 C CA . GLY A 1 933 ? -32.785 1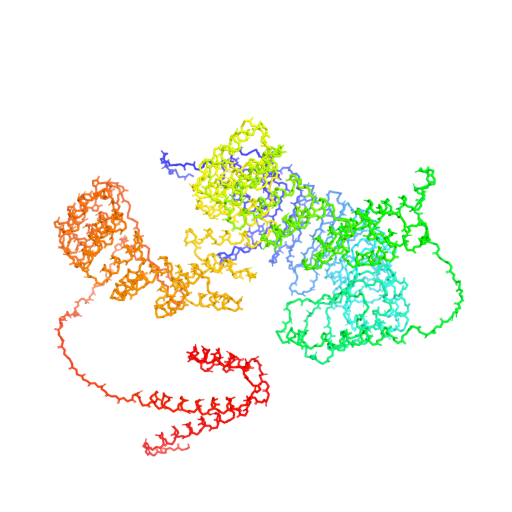3.286 29.270 1.00 85.44 933 GLY A CA 1
ATOM 7448 C C . GLY A 1 933 ? -31.951 14.216 30.153 1.00 85.44 933 GLY A C 1
ATOM 7449 O O . GLY A 1 933 ? -32.215 14.309 31.350 1.00 85.44 933 GLY A O 1
ATOM 7450 N N . ARG A 1 934 ? -31.000 14.964 29.573 1.00 83.06 934 ARG A N 1
ATOM 7451 C CA . ARG A 1 934 ? -30.199 15.978 30.288 1.00 83.06 934 ARG A CA 1
ATOM 7452 C C . ARG A 1 934 ? -30.998 17.201 30.717 1.00 83.06 934 ARG A C 1
ATOM 7454 O O . ARG A 1 934 ? -30.581 17.887 31.637 1.00 83.06 934 ARG A O 1
ATOM 7461 N N . ALA A 1 935 ? -32.102 17.503 30.046 1.00 84.81 935 ALA A N 1
ATOM 7462 C CA . ALA A 1 935 ? -32.985 18.602 30.424 1.00 84.81 935 ALA A CA 1
ATOM 7463 C C . ALA A 1 935 ? -34.058 18.189 31.451 1.00 84.81 935 ALA A C 1
ATOM 7465 O O . ALA A 1 935 ? -34.793 19.043 31.941 1.00 84.81 935 ALA A O 1
ATOM 7466 N N . GLY A 1 936 ? -34.148 16.898 31.796 1.00 83.38 936 GLY A N 1
ATOM 7467 C CA . GLY A 1 936 ? -35.129 16.360 32.743 1.00 83.38 936 GLY A CA 1
ATOM 7468 C C . GLY A 1 936 ? -36.502 16.032 32.137 1.00 83.38 936 GLY A C 1
ATOM 7469 O O . GLY A 1 936 ? -37.393 15.595 32.863 1.00 83.38 936 GLY A O 1
ATOM 7470 N N . PHE A 1 937 ? -36.685 16.164 30.819 1.00 87.50 937 PHE A N 1
ATOM 7471 C CA . PHE A 1 937 ? -37.922 15.823 30.097 1.00 87.50 937 PHE A CA 1
ATOM 7472 C C . PHE A 1 937 ? -37.992 14.320 29.762 1.00 87.50 937 PHE A C 1
ATOM 7474 O O . PHE A 1 937 ? -38.117 13.911 28.609 1.00 87.50 937 PHE A O 1
ATOM 7481 N N . ILE A 1 938 ? -37.878 13.472 30.788 1.00 84.62 938 ILE A N 1
ATOM 7482 C CA . ILE A 1 938 ? -37.727 12.014 30.630 1.00 84.62 938 ILE A CA 1
ATOM 7483 C C . ILE A 1 938 ? -38.992 11.362 30.049 1.00 84.62 938 ILE A C 1
ATOM 7485 O O . ILE A 1 938 ? -38.883 10.491 29.192 1.00 84.62 938 ILE A O 1
ATOM 7489 N N . GLU A 1 939 ? -40.185 11.784 30.477 1.00 84.50 939 GLU A N 1
ATOM 7490 C CA . GLU A 1 939 ? -41.447 11.218 29.967 1.00 84.50 939 GLU A CA 1
ATOM 7491 C C . GLU A 1 939 ? -41.683 11.562 28.489 1.00 84.50 939 GLU A C 1
ATOM 7493 O O . GLU A 1 939 ? -42.160 10.726 27.726 1.00 84.50 939 GLU A O 1
ATOM 7498 N N . GLU A 1 940 ? -41.284 12.762 28.060 1.00 87.62 940 GLU A N 1
ATOM 7499 C CA . GLU A 1 940 ? -41.319 13.158 26.647 1.00 87.62 940 GLU A CA 1
ATOM 7500 C C . GLU A 1 940 ? -40.351 12.307 25.813 1.00 87.62 940 GLU A C 1
ATOM 7502 O O . GLU A 1 940 ? -40.693 11.874 24.715 1.00 87.62 940 GLU A O 1
ATOM 7507 N N . ALA A 1 941 ? -39.159 12.013 26.344 1.00 87.00 941 ALA A N 1
ATOM 7508 C CA . ALA A 1 941 ? -38.199 11.133 25.683 1.00 87.00 941 ALA A CA 1
ATOM 7509 C C . ALA A 1 941 ? -38.692 9.673 25.596 1.00 87.00 941 ALA A C 1
ATOM 7511 O O . ALA A 1 941 ? -38.471 9.015 24.578 1.00 87.00 941 ALA A O 1
ATOM 7512 N N . GLU A 1 942 ? -39.380 9.173 26.631 1.00 86.12 942 GLU A N 1
ATOM 7513 C CA . GLU A 1 942 ? -40.033 7.852 26.635 1.00 86.12 942 GLU A CA 1
ATOM 7514 C C . GLU A 1 942 ? -41.133 7.774 25.560 1.00 86.12 942 GLU A C 1
ATOM 7516 O O . GLU A 1 942 ? -41.161 6.820 24.779 1.00 86.12 942 GLU A O 1
ATOM 7521 N N . ASP A 1 943 ? -41.994 8.792 25.459 1.00 87.38 943 ASP A N 1
ATOM 7522 C CA . ASP A 1 943 ? -43.054 8.870 24.442 1.00 87.38 943 ASP A CA 1
ATOM 7523 C C . ASP A 1 943 ? -42.485 8.994 23.015 1.00 87.38 943 ASP A C 1
ATOM 7525 O O . ASP A 1 943 ? -42.948 8.313 22.092 1.00 87.38 943 ASP A O 1
ATOM 7529 N N . LEU A 1 944 ? -41.419 9.786 22.835 1.00 87.44 944 LEU A N 1
ATOM 7530 C CA . LEU A 1 944 ? -40.719 9.932 21.555 1.00 87.44 944 LEU A CA 1
ATOM 7531 C C . LEU A 1 944 ? -40.153 8.591 21.060 1.00 87.44 944 LEU A C 1
ATOM 7533 O O . LEU A 1 944 ? -40.292 8.264 19.879 1.00 87.44 944 LEU A O 1
ATOM 7537 N N . LEU A 1 945 ? -39.551 7.794 21.951 1.00 84.94 945 LEU A N 1
ATOM 7538 C CA . LEU A 1 945 ? -39.070 6.449 21.621 1.00 84.94 945 LEU A CA 1
ATOM 7539 C C . LEU A 1 945 ? -40.220 5.478 21.354 1.00 84.94 945 LEU A C 1
ATOM 7541 O O . LEU A 1 945 ? -40.150 4.710 20.391 1.00 84.94 945 LEU A O 1
ATOM 7545 N N . GLY A 1 946 ? -41.288 5.538 22.154 1.00 81.06 946 GLY A N 1
ATOM 7546 C CA . GLY A 1 946 ? -42.474 4.693 21.998 1.00 81.06 946 GLY A CA 1
ATOM 7547 C C . GLY A 1 946 ? -43.173 4.861 20.645 1.00 81.06 946 GLY A C 1
ATOM 7548 O O . GLY A 1 946 ? -43.655 3.878 20.080 1.00 81.06 946 GLY A O 1
ATOM 7549 N N . LYS A 1 947 ? -43.175 6.083 20.095 1.00 81.38 947 LYS A N 1
ATOM 7550 C CA . LYS A 1 947 ? -43.725 6.414 18.766 1.00 81.38 947 LYS A CA 1
ATOM 7551 C C . LYS A 1 947 ? -42.754 6.154 17.607 1.00 81.38 947 LYS A C 1
ATOM 7553 O O . LYS A 1 947 ? -43.166 6.216 16.451 1.00 81.38 947 LYS A O 1
ATOM 7558 N N . SER A 1 948 ? -41.481 5.881 17.891 1.00 81.88 948 SER A N 1
ATOM 7559 C CA . SER A 1 948 ? -40.447 5.706 16.867 1.00 81.88 948 SER A CA 1
ATOM 7560 C C . SER A 1 948 ? -40.442 4.302 16.245 1.00 81.88 948 SER A C 1
ATOM 7562 O O . SER A 1 948 ? -40.865 3.315 16.850 1.00 81.88 948 SER A O 1
ATOM 7564 N N . VAL A 1 949 ? -39.859 4.189 15.046 1.00 79.56 949 VAL A N 1
ATOM 7565 C CA . VAL A 1 949 ? -39.560 2.897 14.392 1.00 79.56 949 VAL A CA 1
ATOM 7566 C C . VAL A 1 949 ? -38.491 2.101 15.170 1.00 79.56 949 VAL A C 1
ATOM 7568 O O . VAL A 1 949 ? -38.374 0.891 15.000 1.00 79.56 949 VAL A O 1
ATOM 7571 N N . TYR A 1 950 ? -37.751 2.758 16.072 1.00 79.69 950 TYR A N 1
ATOM 7572 C CA . TYR A 1 950 ? -36.640 2.199 16.852 1.00 79.69 950 TYR A CA 1
ATOM 7573 C C . TYR A 1 950 ? -37.014 1.865 18.302 1.00 79.69 950 TYR A C 1
ATOM 7575 O O . TYR A 1 950 ? -36.141 1.740 19.159 1.00 79.69 950 TYR A O 1
ATOM 7583 N N . ARG A 1 951 ? -38.306 1.672 18.591 1.00 76.88 951 ARG A N 1
ATOM 7584 C CA . ARG A 1 951 ? -38.828 1.323 19.927 1.00 76.88 951 ARG A CA 1
ATOM 7585 C C . ARG A 1 951 ? -38.200 0.077 20.571 1.00 76.88 951 ARG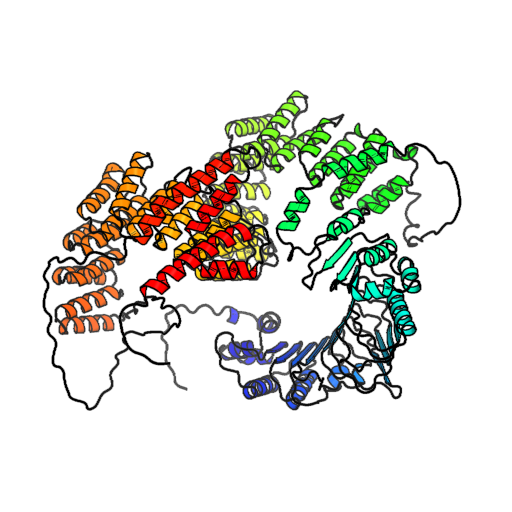 A C 1
ATOM 7587 O O . ARG A 1 951 ? -38.321 -0.098 21.780 1.00 76.88 951 ARG A O 1
ATOM 7594 N N . ASP A 1 952 ? -37.553 -0.779 19.782 1.00 79.12 952 ASP A N 1
ATOM 7595 C CA . ASP A 1 952 ? -36.918 -2.020 20.235 1.00 79.12 952 ASP A CA 1
ATOM 7596 C C . ASP A 1 952 ? -35.377 -1.895 20.366 1.00 79.12 952 ASP A C 1
ATOM 7598 O O . ASP A 1 952 ? -34.706 -2.868 20.710 1.00 79.12 952 ASP A O 1
ATOM 7602 N N . ASP A 1 953 ? -34.790 -0.711 20.123 1.00 81.31 953 ASP A N 1
ATOM 7603 C CA . ASP A 1 953 ? -33.340 -0.484 20.225 1.00 81.31 953 ASP A CA 1
ATOM 7604 C C . ASP A 1 953 ? -32.881 -0.284 21.682 1.00 81.31 953 ASP A C 1
ATOM 7606 O O . ASP A 1 953 ? -33.148 0.733 22.326 1.00 81.31 953 ASP A O 1
ATOM 7610 N N . LEU A 1 954 ? -32.135 -1.260 22.203 1.00 79.62 954 LEU A N 1
ATOM 7611 C CA . LEU A 1 954 ? -31.638 -1.288 23.584 1.00 79.62 954 LEU A CA 1
ATOM 7612 C C . LEU A 1 954 ? -30.666 -0.147 23.931 1.00 79.62 954 LEU A C 1
ATOM 7614 O O . LEU A 1 954 ? -30.545 0.198 25.107 1.00 79.62 954 LEU A O 1
ATOM 7618 N N . SER A 1 955 ? -29.958 0.427 22.953 1.00 81.69 955 SER A N 1
ATOM 7619 C CA . SER A 1 955 ? -28.965 1.481 23.204 1.00 81.69 955 SER A CA 1
ATOM 7620 C C . SER A 1 955 ? -29.627 2.810 23.577 1.00 81.69 955 SER A C 1
ATOM 7622 O O . SER A 1 955 ? -29.187 3.470 24.521 1.00 81.69 955 SER A O 1
ATOM 7624 N N . LEU A 1 956 ? -30.739 3.151 22.915 1.00 83.81 956 LEU A N 1
ATOM 7625 C CA . LEU A 1 956 ? -31.521 4.363 23.174 1.00 83.81 956 LEU A CA 1
ATOM 7626 C C . LEU A 1 956 ? -32.200 4.307 24.547 1.00 83.81 956 LEU A C 1
ATOM 7628 O O . LEU A 1 956 ? -32.104 5.254 25.329 1.00 83.81 956 LEU A O 1
ATOM 7632 N N . TRP A 1 957 ? -32.805 3.164 24.886 1.00 84.00 957 TRP A N 1
ATOM 7633 C CA . TRP A 1 957 ? -33.378 2.940 26.216 1.00 84.00 957 TRP A CA 1
ATOM 7634 C C . TRP A 1 957 ? -32.315 2.947 27.319 1.00 84.00 957 TRP A C 1
ATOM 7636 O O . TRP A 1 957 ? -32.558 3.475 28.402 1.00 84.00 957 TRP A O 1
ATOM 7646 N N . GLY A 1 958 ? -31.118 2.417 27.042 1.00 82.00 958 GLY A N 1
ATOM 7647 C CA . GLY A 1 958 ? -29.984 2.468 27.965 1.00 82.00 958 GLY A CA 1
ATOM 7648 C C . GLY A 1 958 ? -29.489 3.891 28.230 1.00 82.00 958 GLY A C 1
ATOM 7649 O O . GLY A 1 958 ? -29.212 4.229 29.381 1.00 82.00 958 GLY A O 1
ATOM 7650 N N . ALA A 1 959 ? -29.423 4.737 27.195 1.00 82.75 959 ALA A N 1
ATOM 7651 C CA . ALA A 1 959 ? -29.084 6.154 27.333 1.00 82.75 959 ALA A CA 1
ATOM 7652 C C . ALA A 1 959 ? -30.133 6.910 28.167 1.00 82.75 959 ALA A C 1
ATOM 7654 O O . ALA A 1 959 ? -29.770 7.656 29.079 1.00 82.75 959 ALA A O 1
ATOM 7655 N N . LEU A 1 960 ? -31.423 6.651 27.925 1.00 84.44 960 LEU A N 1
ATOM 7656 C CA . LEU A 1 960 ? -32.518 7.238 28.700 1.00 84.44 960 LEU A CA 1
ATOM 7657 C C . LEU A 1 960 ? -32.492 6.785 30.170 1.00 84.44 960 LEU A C 1
ATOM 7659 O O . LEU A 1 960 ? -32.586 7.616 31.070 1.00 84.44 960 LEU A O 1
ATOM 7663 N N . LEU A 1 961 ? -32.286 5.488 30.436 1.00 81.88 961 LEU A N 1
ATOM 7664 C CA . LEU A 1 961 ? -32.155 4.958 31.799 1.00 81.88 961 LEU A CA 1
ATOM 7665 C C . LEU A 1 961 ? -30.933 5.543 32.524 1.00 81.88 961 LEU A C 1
ATOM 7667 O O . LEU A 1 961 ? -30.994 5.812 33.723 1.00 81.88 961 LEU A O 1
ATOM 7671 N N . GLY A 1 962 ? -29.842 5.776 31.790 1.00 78.38 962 GLY A N 1
ATOM 7672 C CA . GLY A 1 962 ? -28.679 6.515 32.271 1.00 78.38 962 GLY A CA 1
ATOM 7673 C C . GLY A 1 962 ? -29.040 7.939 32.700 1.00 78.38 962 GLY A C 1
ATOM 7674 O O . GLY A 1 962 ? -28.688 8.339 33.807 1.00 78.38 962 GLY A O 1
ATOM 7675 N N . ALA A 1 963 ? -29.810 8.675 31.894 1.00 78.62 963 ALA A N 1
ATOM 7676 C CA . ALA A 1 963 ? -30.294 10.011 32.251 1.00 78.62 963 ALA A CA 1
ATOM 7677 C C . ALA A 1 963 ? -31.227 10.001 33.481 1.00 78.62 963 ALA A C 1
ATOM 7679 O O . ALA A 1 963 ? -31.133 10.884 34.335 1.00 78.62 963 ALA A O 1
ATOM 7680 N N . CYS A 1 964 ? -32.049 8.958 33.656 1.00 78.06 964 CYS A N 1
ATOM 7681 C CA . CYS A 1 964 ? -32.889 8.789 34.850 1.00 78.06 964 CYS A CA 1
ATOM 7682 C C . CYS A 1 964 ? -32.080 8.706 36.154 1.00 78.06 964 CYS A C 1
ATOM 7684 O O . CYS A 1 964 ? -32.586 9.105 37.204 1.00 78.06 964 CYS A O 1
ATOM 7686 N N . THR A 1 965 ? -30.822 8.240 36.106 1.00 70.38 965 THR A N 1
ATOM 7687 C CA . THR A 1 965 ? -29.948 8.209 37.296 1.00 70.38 965 THR A CA 1
ATOM 7688 C C . THR A 1 965 ? -29.640 9.605 37.838 1.00 70.38 965 THR A C 1
ATOM 7690 O O . THR A 1 965 ? -29.386 9.747 39.031 1.00 70.38 965 THR A O 1
ATOM 7693 N N . SER A 1 966 ? -29.684 10.636 36.987 1.00 71.12 966 SER A N 1
ATOM 7694 C CA . SER A 1 966 ? -29.407 12.024 37.372 1.00 71.12 966 SER A CA 1
ATOM 7695 C C . SER A 1 966 ? -30.625 12.749 37.961 1.00 71.12 966 SER A C 1
ATOM 7697 O O . SER A 1 966 ? -30.438 13.704 38.709 1.00 71.12 966 SER A O 1
ATOM 7699 N N . TYR A 1 967 ? -31.853 12.293 37.673 1.00 67.19 967 TYR A N 1
ATOM 7700 C CA . TYR A 1 967 ? -33.099 13.008 38.010 1.00 67.19 967 TYR A CA 1
ATOM 7701 C C . TYR A 1 967 ? -34.037 12.280 38.993 1.00 67.19 967 TYR A C 1
ATOM 7703 O O . TYR A 1 967 ? -35.152 12.739 39.222 1.00 67.19 967 TYR A O 1
ATOM 7711 N N . SER A 1 968 ? -33.602 11.182 39.623 1.00 63.75 968 SER A N 1
ATOM 7712 C CA . SER A 1 968 ? -34.295 10.509 40.746 1.00 63.75 968 SER A CA 1
ATOM 7713 C C . SER A 1 968 ? -35.784 10.162 40.534 1.00 63.75 968 SER A C 1
ATOM 7715 O O . SER A 1 968 ? -36.518 9.986 41.506 1.00 63.75 968 SER A O 1
ATOM 7717 N N . ASN A 1 969 ? -36.256 10.026 39.290 1.00 71.31 969 ASN A N 1
ATOM 7718 C CA . ASN A 1 969 ? -37.643 9.649 39.005 1.00 71.31 969 ASN A CA 1
ATOM 7719 C C . ASN A 1 969 ? -37.789 8.117 38.944 1.00 71.31 969 ASN A C 1
ATOM 7721 O O . ASN A 1 969 ? -37.629 7.494 37.891 1.00 71.31 969 ASN A O 1
ATOM 7725 N N . LEU A 1 970 ? -38.056 7.512 40.107 1.00 76.12 970 LEU A N 1
ATOM 7726 C CA . LEU A 1 970 ? -38.072 6.058 40.314 1.00 76.12 970 LEU A CA 1
ATOM 7727 C C . LEU A 1 970 ? -39.064 5.324 39.402 1.00 76.12 970 LEU A C 1
ATOM 7729 O O . LEU A 1 970 ? -38.720 4.315 38.790 1.00 76.12 970 LEU A O 1
ATOM 7733 N N . HIS A 1 971 ? -40.285 5.847 39.281 1.00 79.31 971 HIS A N 1
ATOM 7734 C CA . HIS A 1 971 ? -41.366 5.167 38.570 1.00 79.31 971 HIS A CA 1
ATOM 7735 C C . HIS A 1 971 ? -41.069 5.029 37.069 1.00 79.31 971 HIS A C 1
ATOM 7737 O O . HIS A 1 971 ? -41.275 3.971 36.476 1.00 79.31 971 HIS A O 1
ATOM 7743 N N . VAL A 1 972 ? -40.538 6.089 36.455 1.00 80.75 972 VAL A N 1
ATOM 7744 C CA . VAL A 1 972 ? -40.167 6.096 35.032 1.00 80.75 972 VAL A CA 1
ATOM 7745 C C . VAL A 1 972 ? -38.948 5.199 34.787 1.00 80.75 972 VAL A C 1
ATOM 7747 O O . VAL A 1 972 ? -38.934 4.411 33.841 1.00 80.75 972 VAL A O 1
ATOM 7750 N N . ALA A 1 973 ? -37.955 5.241 35.683 1.00 81.50 973 ALA A N 1
ATOM 7751 C CA . ALA A 1 973 ? -36.776 4.380 35.609 1.00 81.50 973 ALA A CA 1
ATOM 7752 C C . ALA A 1 973 ? -37.127 2.884 35.674 1.00 81.50 973 ALA A C 1
ATOM 7754 O O . ALA A 1 973 ? -36.568 2.089 34.917 1.00 81.50 973 ALA A O 1
ATOM 7755 N N . GLU A 1 974 ? -38.079 2.493 36.527 1.00 82.12 974 GLU A N 1
ATOM 7756 C CA . GLU A 1 974 ? -38.576 1.118 36.584 1.00 82.12 974 GLU A CA 1
ATOM 7757 C C . GLU A 1 974 ? -39.269 0.679 35.292 1.00 82.12 974 GLU A C 1
ATOM 7759 O O . GLU A 1 974 ? -39.025 -0.440 34.836 1.00 82.12 974 GLU A O 1
ATOM 7764 N N . ARG A 1 975 ? -40.119 1.532 34.693 1.00 84.56 975 ARG A N 1
ATOM 7765 C CA . ARG A 1 975 ? -40.788 1.224 33.414 1.00 84.56 975 ARG A CA 1
ATOM 7766 C C . ARG A 1 975 ? -39.767 0.977 32.308 1.00 84.56 975 ARG A C 1
ATOM 7768 O O . ARG A 1 975 ? -39.826 -0.058 31.644 1.00 84.56 975 ARG A O 1
ATOM 7775 N N . ILE A 1 976 ? -38.790 1.874 32.173 1.00 84.56 976 ILE A N 1
ATOM 7776 C CA . ILE A 1 976 ? -37.724 1.769 31.168 1.00 84.56 976 ILE A CA 1
ATOM 7777 C C . ILE A 1 976 ? -36.876 0.514 31.404 1.00 84.56 976 ILE A C 1
ATOM 7779 O O . ILE A 1 976 ? -36.629 -0.257 30.478 1.00 84.56 976 ILE A O 1
ATOM 7783 N N . ALA A 1 977 ? -36.451 0.266 32.645 1.00 83.44 977 ALA A N 1
ATOM 7784 C CA . ALA A 1 977 ? -35.629 -0.895 32.969 1.00 83.44 977 ALA A CA 1
ATOM 7785 C C . ALA A 1 977 ? -36.379 -2.220 32.743 1.00 83.44 977 ALA A C 1
ATOM 7787 O O . ALA A 1 977 ? -35.793 -3.157 32.198 1.00 83.44 977 ALA A O 1
ATOM 7788 N N . LYS A 1 978 ? -37.675 -2.293 33.090 1.00 83.81 978 LYS A N 1
ATOM 7789 C CA . LYS A 1 978 ? -38.542 -3.443 32.776 1.00 83.81 978 LYS A CA 1
ATOM 7790 C C . LYS A 1 978 ? -38.642 -3.647 31.264 1.00 83.81 978 LYS A C 1
ATOM 7792 O O . LYS A 1 978 ? -38.389 -4.755 30.798 1.00 83.81 978 LYS A O 1
ATOM 7797 N N . LYS A 1 979 ? -38.873 -2.578 30.492 1.00 82.81 979 LYS A N 1
ATOM 7798 C CA . LYS A 1 979 ? -38.913 -2.633 29.023 1.00 82.81 979 LYS A CA 1
ATOM 7799 C C . LYS A 1 979 ? -37.598 -3.141 28.418 1.00 82.81 979 LYS A C 1
ATOM 7801 O O . LYS A 1 979 ? -37.618 -3.995 27.536 1.00 82.81 979 LYS A O 1
ATOM 7806 N N . MET A 1 980 ? -36.446 -2.694 28.921 1.00 83.19 980 MET A N 1
ATOM 7807 C CA . MET A 1 980 ? -35.136 -3.201 28.482 1.00 83.19 980 MET A CA 1
ATOM 7808 C C . MET A 1 980 ? -34.931 -4.683 28.820 1.00 83.19 980 MET A C 1
ATOM 7810 O O . MET A 1 980 ? -34.353 -5.417 28.023 1.00 83.19 980 MET A O 1
ATOM 7814 N N . MET A 1 981 ? -35.393 -5.133 29.991 1.00 84.44 981 MET A N 1
ATOM 7815 C CA . MET A 1 981 ? -35.309 -6.541 30.400 1.00 84.44 981 MET A CA 1
ATOM 7816 C C . MET A 1 981 ? -36.255 -7.450 29.606 1.00 84.44 981 MET A C 1
ATOM 7818 O O . MET A 1 981 ? -35.965 -8.639 29.488 1.00 84.44 981 MET A O 1
ATOM 7822 N N . GLU A 1 982 ? -37.365 -6.921 29.085 1.00 83.62 982 GLU A N 1
ATOM 7823 C CA . GLU A 1 982 ? -38.241 -7.621 28.136 1.00 83.62 982 GLU A CA 1
ATOM 7824 C C . GLU A 1 982 ? -37.583 -7.766 26.758 1.00 83.62 982 GLU A C 1
ATOM 7826 O O . GLU A 1 982 ? -37.660 -8.838 26.161 1.00 83.62 982 GLU A O 1
ATOM 7831 N N . LEU A 1 983 ? -36.919 -6.710 26.270 1.00 82.75 983 LEU A N 1
ATOM 7832 C CA . LEU A 1 983 ? -36.238 -6.700 24.970 1.00 82.75 983 LEU A CA 1
ATOM 7833 C C . LEU A 1 983 ? -34.994 -7.602 24.948 1.00 82.75 983 LEU A C 1
ATOM 7835 O O . LEU A 1 983 ? -34.818 -8.388 24.018 1.00 82.75 983 LEU A O 1
ATOM 7839 N N . ASP A 1 984 ? -34.141 -7.521 25.974 1.00 79.12 984 ASP A N 1
ATOM 7840 C CA . ASP A 1 984 ? -33.011 -8.437 26.159 1.00 79.12 984 ASP A CA 1
ATOM 7841 C C . ASP A 1 984 ? -32.781 -8.748 27.649 1.00 79.12 984 ASP A C 1
ATOM 7843 O O . ASP A 1 984 ? -32.127 -7.986 28.374 1.00 79.12 984 ASP A O 1
ATOM 7847 N N . PRO A 1 985 ? -33.238 -9.925 28.118 1.00 78.62 985 PRO A N 1
ATOM 7848 C CA . PRO A 1 985 ? -33.035 -10.367 29.492 1.00 78.62 985 PRO A CA 1
ATOM 7849 C C . PRO A 1 985 ? -31.564 -10.501 29.906 1.00 78.62 985 PRO A C 1
ATOM 7851 O O . PRO A 1 985 ? -31.287 -10.517 31.109 1.00 78.62 985 PRO A O 1
ATOM 7854 N N . LYS A 1 986 ? -30.626 -10.623 28.952 1.00 77.62 986 LYS A N 1
ATOM 7855 C CA . LYS A 1 986 ? -29.187 -10.794 29.210 1.00 77.62 986 LYS A CA 1
ATOM 7856 C C . LYS A 1 986 ? -28.411 -9.477 29.244 1.00 77.62 986 LYS A C 1
ATOM 7858 O O . LYS A 1 986 ? -27.221 -9.489 29.568 1.00 77.62 986 LYS A O 1
ATOM 7863 N N . HIS A 1 987 ? -29.048 -8.350 28.940 1.00 77.81 987 HIS A N 1
ATOM 7864 C CA . HIS A 1 987 ? -28.376 -7.061 28.906 1.00 77.81 987 HIS A CA 1
ATOM 7865 C C . HIS A 1 987 ? -28.018 -6.581 30.322 1.00 77.81 987 HIS A C 1
ATOM 7867 O O . HIS A 1 987 ? -28.886 -6.402 31.168 1.00 77.81 987 HIS A O 1
ATOM 7873 N N . HIS A 1 988 ? -26.734 -6.358 30.610 1.00 78.06 988 HIS A N 1
ATOM 7874 C CA . HIS A 1 988 ? -26.273 -6.066 31.975 1.00 78.06 988 HIS A CA 1
ATOM 7875 C C . HIS A 1 988 ? -26.593 -4.641 32.466 1.00 78.06 988 HIS A C 1
ATOM 7877 O O . HIS A 1 988 ? -26.756 -4.449 33.672 1.00 78.06 988 HIS A O 1
ATOM 7883 N N . LEU A 1 989 ? -26.692 -3.646 31.573 1.00 77.25 989 LEU A N 1
ATOM 7884 C CA . LEU A 1 989 ? -26.875 -2.239 31.961 1.00 77.25 989 LEU A CA 1
ATOM 7885 C C . LEU A 1 989 ? -28.244 -1.959 32.597 1.00 77.25 989 LEU A C 1
ATOM 7887 O O . LEU A 1 989 ? -28.320 -1.127 33.497 1.00 77.25 989 LEU A O 1
ATOM 7891 N N . SER A 1 990 ? -29.299 -2.684 32.207 1.00 80.38 990 SER A N 1
ATOM 7892 C CA . SER A 1 990 ? -30.655 -2.507 32.755 1.00 80.38 990 SER A CA 1
ATOM 7893 C C . SER A 1 990 ? -30.718 -2.838 34.251 1.00 80.38 990 SER A C 1
ATOM 7895 O O . SER A 1 990 ? -31.274 -2.071 35.034 1.00 80.38 990 SER A O 1
ATOM 7897 N N . TYR A 1 991 ? -30.070 -3.928 34.676 1.00 82.12 991 TYR A N 1
ATOM 7898 C CA . TYR A 1 991 ? -29.969 -4.308 36.090 1.00 82.12 991 TYR A CA 1
ATOM 7899 C C . TYR A 1 991 ? -29.029 -3.385 36.872 1.00 82.12 991 TYR A C 1
ATOM 7901 O O . TYR A 1 991 ? -29.318 -3.032 38.013 1.00 82.12 991 TYR A O 1
ATOM 7909 N N . VAL A 1 992 ? -27.895 -2.992 36.276 1.00 84.12 992 VAL A N 1
ATOM 7910 C CA . VAL A 1 992 ? -26.889 -2.159 36.953 1.00 84.12 992 VAL A CA 1
ATOM 7911 C C . VAL A 1 992 ? -27.408 -0.741 37.191 1.00 84.12 992 VAL A C 1
ATOM 7913 O O . VAL A 1 992 ? -27.282 -0.245 38.310 1.00 84.12 992 VAL A O 1
ATOM 7916 N N . PHE A 1 993 ? -28.011 -0.098 36.185 1.00 79.44 993 PHE A N 1
ATOM 7917 C CA . PHE A 1 993 ? -28.547 1.253 36.343 1.00 79.44 993 PHE A CA 1
ATOM 7918 C C . PHE A 1 993 ? -29.734 1.289 37.303 1.00 79.44 993 PHE A C 1
ATOM 7920 O O . PHE A 1 993 ? -29.731 2.119 38.207 1.00 79.44 993 PHE A O 1
ATOM 7927 N N . LEU A 1 994 ? -30.675 0.345 37.205 1.00 82.44 994 LEU A N 1
ATOM 7928 C CA . LEU A 1 994 ? -31.809 0.291 38.130 1.00 82.44 994 LEU A CA 1
ATOM 7929 C C . LEU A 1 994 ? -31.364 -0.001 39.578 1.00 82.44 994 LEU A C 1
ATOM 7931 O O . LEU A 1 994 ? -31.828 0.661 40.503 1.00 82.44 994 LEU A O 1
ATOM 7935 N N . ALA A 1 995 ? -30.391 -0.899 39.794 1.00 80.88 995 ALA A N 1
ATOM 7936 C CA . ALA A 1 995 ? -29.827 -1.138 41.128 1.00 80.88 995 ALA A CA 1
ATOM 7937 C C . ALA A 1 995 ? -29.128 0.106 41.700 1.00 80.88 995 ALA A C 1
ATOM 7939 O O . ALA A 1 995 ? -29.176 0.340 42.907 1.00 80.88 995 ALA A O 1
ATOM 7940 N N . ASN A 1 996 ? -28.456 0.894 40.855 1.00 82.12 996 ASN A N 1
ATOM 7941 C CA . ASN A 1 996 ? -27.827 2.143 41.279 1.00 82.12 996 ASN A CA 1
ATOM 7942 C C . ASN A 1 996 ? -28.873 3.205 41.652 1.00 82.12 996 ASN A C 1
ATOM 7944 O O . ASN A 1 996 ? -28.661 3.921 42.627 1.00 82.12 996 ASN A O 1
ATOM 7948 N N . ILE A 1 997 ? -30.002 3.267 40.938 1.00 79.50 997 ILE A N 1
ATOM 7949 C CA . ILE A 1 997 ? -31.121 4.171 41.252 1.00 79.50 997 ILE A CA 1
ATOM 7950 C C . ILE A 1 997 ? -31.765 3.792 42.593 1.00 79.50 997 ILE A C 1
ATOM 7952 O O . ILE A 1 997 ? -31.899 4.657 43.456 1.00 79.50 997 ILE A O 1
ATOM 7956 N N . TYR A 1 998 ? -32.068 2.508 42.827 1.00 82.50 998 TYR A N 1
ATOM 7957 C CA . TYR A 1 998 ? -32.599 2.046 44.119 1.00 82.50 998 TYR A CA 1
ATOM 7958 C C . TYR A 1 998 ? -31.664 2.384 45.285 1.00 82.50 998 TYR A C 1
ATOM 7960 O O . TYR A 1 998 ? -32.104 2.876 46.323 1.00 82.50 998 TYR A O 1
ATOM 7968 N N . LYS A 1 999 ? -30.350 2.216 45.096 1.00 80.00 999 LYS A N 1
ATOM 7969 C CA . LYS A 1 999 ? -29.350 2.617 46.097 1.00 80.00 999 LYS A CA 1
ATOM 7970 C C . LYS A 1 999 ? -29.311 4.122 46.335 1.00 80.00 999 LYS A C 1
ATOM 7972 O O . LYS A 1 999 ? -29.215 4.535 47.486 1.00 80.00 999 LYS A O 1
ATOM 7977 N N . ALA A 1 1000 ? -29.380 4.931 45.277 1.00 76.56 1000 ALA A N 1
ATOM 7978 C CA . ALA A 1 1000 ? -29.382 6.390 45.387 1.00 76.56 1000 ALA A CA 1
ATOM 7979 C C . ALA A 1 1000 ? -30.599 6.915 46.173 1.00 76.56 1000 ALA A C 1
ATOM 7981 O O . ALA A 1 1000 ? -30.493 7.935 46.848 1.00 76.56 1000 ALA A O 1
ATOM 7982 N N . LEU A 1 1001 ? -31.721 6.188 46.133 1.00 78.00 1001 LEU A N 1
ATOM 7983 C CA . LEU A 1 1001 ? -32.953 6.485 46.872 1.00 78.00 1001 LEU A CA 1
ATOM 7984 C C . LEU A 1 1001 ? -33.038 5.799 48.250 1.00 78.00 1001 LEU A C 1
ATOM 7986 O O . LEU A 1 1001 ? -34.015 5.993 48.968 1.00 78.00 1001 LEU A O 1
ATOM 7990 N N . GLY A 1 1002 ? -32.029 5.009 48.641 1.00 78.19 1002 GLY A N 1
ATOM 7991 C CA . GLY A 1 1002 ? -31.977 4.316 49.935 1.00 78.19 1002 GLY A CA 1
ATOM 7992 C C . GLY A 1 1002 ? -32.763 2.998 50.019 1.00 78.19 1002 GLY A C 1
ATOM 7993 O O . GLY A 1 1002 ? -32.879 2.437 51.106 1.00 78.19 1002 GLY A O 1
ATOM 7994 N N . GLN A 1 1003 ? -33.267 2.472 48.900 1.00 84.06 1003 GLN A N 1
ATOM 7995 C CA . GLN A 1 1003 ? -33.972 1.185 48.807 1.00 84.06 1003 GLN A CA 1
ATOM 7996 C C . GLN A 1 1003 ? -32.977 0.030 48.595 1.00 84.06 1003 GLN A C 1
ATOM 7998 O O . GLN A 1 1003 ? -32.785 -0.488 47.494 1.00 84.06 1003 GLN A O 1
ATOM 8003 N N . TRP A 1 1004 ? -32.278 -0.356 49.663 1.00 81.62 1004 TRP A N 1
ATOM 8004 C CA . TRP A 1 1004 ? -31.215 -1.368 49.597 1.00 81.62 1004 TRP A CA 1
ATOM 8005 C C . TRP A 1 1004 ? -31.731 -2.783 49.321 1.00 81.62 1004 TRP A C 1
ATOM 8007 O O . TRP A 1 1004 ? -31.071 -3.536 48.602 1.00 81.62 1004 TRP A O 1
ATOM 8017 N N . ASP A 1 1005 ? -32.910 -3.121 49.842 1.00 80.38 1005 ASP A N 1
ATOM 8018 C CA . ASP A 1 1005 ? -33.510 -4.450 49.696 1.00 80.38 1005 ASP A CA 1
ATOM 8019 C C . ASP A 1 1005 ? -33.891 -4.737 48.236 1.00 80.38 1005 ASP A C 1
ATOM 8021 O O . ASP A 1 1005 ? -33.530 -5.783 47.690 1.00 80.38 1005 ASP A O 1
ATOM 8025 N N . ASP A 1 1006 ? -34.511 -3.768 47.557 1.00 81.75 1006 ASP A N 1
ATOM 8026 C CA . ASP A 1 1006 ? -34.875 -3.871 46.138 1.00 81.75 1006 ASP A CA 1
ATOM 8027 C C . ASP A 1 1006 ? -33.637 -3.982 45.233 1.00 81.75 1006 ASP A C 1
ATOM 8029 O O . ASP A 1 1006 ? -33.612 -4.757 44.269 1.00 81.75 1006 ASP A O 1
ATOM 8033 N N . ALA A 1 1007 ? -32.551 -3.279 45.578 1.00 82.69 1007 ALA A N 1
ATOM 8034 C CA . ALA A 1 1007 ? -31.273 -3.400 44.881 1.00 82.69 1007 ALA A CA 1
ATOM 8035 C C . ALA A 1 1007 ? -30.630 -4.793 45.054 1.00 82.69 1007 ALA A C 1
ATOM 8037 O O . ALA A 1 1007 ? -29.990 -5.297 44.123 1.00 82.69 1007 ALA A O 1
ATOM 8038 N N . GLU A 1 1008 ? -30.789 -5.426 46.220 1.00 82.31 1008 GLU A N 1
ATOM 8039 C CA . GLU A 1 1008 ? -30.274 -6.774 46.494 1.00 82.31 1008 GLU A CA 1
ATOM 8040 C C . GLU A 1 1008 ? -31.112 -7.851 45.786 1.00 82.31 1008 GLU A C 1
ATOM 8042 O O . GLU A 1 1008 ? -30.551 -8.762 45.165 1.00 82.31 1008 GLU A O 1
ATOM 8047 N N . ILE A 1 1009 ? -32.443 -7.700 45.765 1.00 85.75 1009 ILE A N 1
ATOM 8048 C CA . ILE A 1 1009 ? -33.357 -8.541 44.972 1.00 85.75 1009 ILE A CA 1
ATOM 8049 C C . ILE A 1 1009 ? -32.973 -8.483 43.489 1.00 85.75 1009 ILE A C 1
ATOM 8051 O O . ILE A 1 1009 ? -32.846 -9.521 42.832 1.00 85.75 1009 ILE A O 1
ATOM 8055 N N . LEU A 1 1010 ? -32.705 -7.286 42.963 1.00 83.44 1010 LEU A N 1
ATOM 8056 C CA . LEU A 1 1010 ? -32.327 -7.109 41.564 1.00 83.44 1010 LEU A CA 1
ATOM 8057 C C . LEU A 1 1010 ? -30.949 -7.711 41.241 1.00 83.44 1010 LEU A C 1
ATOM 8059 O O . LEU A 1 1010 ? -30.756 -8.300 40.175 1.00 83.44 1010 LEU A O 1
ATOM 8063 N N . ARG A 1 1011 ? -29.989 -7.638 42.173 1.00 79.75 1011 ARG A N 1
ATOM 8064 C CA . ARG A 1 1011 ? -28.689 -8.323 42.046 1.00 79.75 1011 ARG A CA 1
ATOM 8065 C C . ARG A 1 1011 ? -28.825 -9.840 42.057 1.00 79.75 1011 ARG A C 1
ATOM 8067 O O . ARG A 1 1011 ? -28.084 -10.517 41.341 1.00 79.75 1011 ARG A O 1
ATOM 8074 N N . LYS A 1 1012 ? -29.752 -10.378 42.849 1.00 82.38 1012 LYS A N 1
ATOM 8075 C CA . LYS A 1 1012 ? -30.069 -11.808 42.851 1.00 82.38 1012 LYS A CA 1
ATOM 8076 C C . LYS A 1 1012 ? -30.674 -12.228 41.511 1.00 82.38 1012 LYS A C 1
ATOM 8078 O O . LYS A 1 1012 ? -30.166 -13.162 40.901 1.00 82.38 1012 LYS A O 1
ATOM 8083 N N . LEU A 1 1013 ? -31.624 -11.453 40.980 1.00 83.50 1013 LEU A N 1
ATOM 8084 C CA . LEU A 1 1013 ? -32.204 -11.669 39.649 1.00 83.50 1013 LEU A CA 1
ATOM 8085 C C . LEU A 1 1013 ? -31.142 -11.646 38.532 1.00 83.50 1013 LEU A C 1
ATOM 8087 O O . LEU A 1 1013 ? -31.166 -12.485 37.631 1.00 83.50 1013 LEU A O 1
ATOM 8091 N N . MET A 1 1014 ? -30.181 -10.721 38.611 1.00 84.88 1014 MET A N 1
ATOM 8092 C CA . MET A 1 1014 ? -29.054 -10.633 37.674 1.00 84.88 1014 MET A CA 1
ATOM 8093 C C . MET A 1 1014 ? -28.170 -11.895 37.719 1.00 84.88 1014 MET A C 1
ATOM 8095 O O . MET A 1 1014 ? -27.766 -12.402 36.670 1.00 84.88 1014 MET A O 1
ATOM 8099 N N . LYS A 1 1015 ? -27.905 -12.438 38.920 1.00 80.62 1015 LYS A N 1
ATOM 8100 C CA . LYS A 1 1015 ? -27.158 -13.697 39.109 1.00 80.62 1015 LYS A CA 1
ATOM 8101 C C . LYS A 1 1015 ? -27.935 -14.913 38.604 1.00 80.62 1015 LYS A C 1
ATOM 8103 O O . LYS A 1 1015 ? -27.352 -15.730 37.896 1.00 80.62 1015 LYS A O 1
ATOM 8108 N N . ASP A 1 1016 ? -29.226 -15.005 38.918 1.00 82.81 1016 ASP A N 1
ATOM 8109 C CA . ASP A 1 1016 ? -30.089 -16.127 38.523 1.00 82.81 1016 ASP A CA 1
ATOM 8110 C C . ASP A 1 1016 ? -30.223 -16.226 36.994 1.00 82.81 1016 ASP A C 1
ATOM 8112 O O . ASP A 1 1016 ? -30.267 -17.320 36.432 1.00 82.81 1016 ASP A O 1
ATOM 8116 N N . ARG A 1 1017 ? -30.200 -15.083 36.295 1.00 82.75 1017 ARG A N 1
ATOM 8117 C CA . ARG A 1 1017 ? -30.206 -15.008 34.823 1.00 82.75 1017 ARG A CA 1
ATOM 8118 C C . ARG A 1 1017 ? -28.819 -15.162 34.179 1.00 82.75 1017 ARG A C 1
ATOM 8120 O O . ARG A 1 1017 ? -28.708 -15.102 32.956 1.00 82.75 1017 ARG A O 1
ATOM 8127 N N . GLY A 1 1018 ? -27.761 -15.366 34.970 1.00 75.44 1018 GLY A N 1
ATOM 8128 C CA . GLY A 1 1018 ? -26.392 -15.557 34.477 1.00 75.44 1018 GLY A CA 1
ATOM 8129 C C . GLY A 1 1018 ? -25.766 -14.311 33.840 1.00 75.44 1018 GLY A C 1
ATOM 8130 O O . GLY A 1 1018 ? -24.843 -14.433 33.033 1.00 75.44 1018 GLY A O 1
ATOM 8131 N N . VAL A 1 1019 ? -26.257 -13.115 34.173 1.00 81.25 1019 VAL A N 1
ATOM 8132 C CA . VAL A 1 1019 ? -25.796 -11.849 33.590 1.00 81.25 1019 VAL A CA 1
ATOM 8133 C C . VAL A 1 1019 ? -24.541 -11.372 34.319 1.00 81.25 1019 VAL A C 1
ATOM 8135 O O . VAL A 1 1019 ? -24.555 -11.148 35.529 1.00 81.25 1019 VAL A O 1
ATOM 8138 N N . GLN A 1 1020 ? -23.436 -11.201 33.591 1.00 72.62 1020 GLN A N 1
ATOM 8139 C CA . GLN A 1 1020 ? -22.182 -10.699 34.159 1.00 72.62 1020 GLN A CA 1
ATOM 8140 C C . GLN A 1 1020 ? -22.067 -9.183 33.988 1.00 72.62 1020 GLN A C 1
ATOM 8142 O O . GLN A 1 1020 ? -22.325 -8.643 32.913 1.00 72.62 1020 GLN A O 1
ATOM 8147 N N . LYS A 1 1021 ? -21.645 -8.490 35.052 1.00 71.50 1021 LYS A N 1
ATOM 8148 C CA . LYS A 1 1021 ? -21.298 -7.067 34.984 1.00 71.50 1021 LYS A CA 1
ATOM 8149 C C . LYS A 1 1021 ? -20.008 -6.915 34.178 1.00 71.50 1021 LYS A C 1
ATOM 8151 O O . LYS A 1 1021 ? -18.978 -7.453 34.574 1.00 71.50 1021 LYS A O 1
ATOM 8156 N N . ILE A 1 1022 ? -20.056 -6.138 33.102 1.00 64.12 1022 ILE A N 1
ATOM 8157 C CA . ILE A 1 1022 ? -18.861 -5.715 32.373 1.00 64.12 1022 ILE A CA 1
ATOM 8158 C C . ILE A 1 1022 ? -18.347 -4.432 33.052 1.00 64.12 1022 ILE A C 1
ATOM 8160 O O . ILE A 1 1022 ? -19.106 -3.465 33.153 1.00 64.12 1022 ILE A O 1
ATOM 8164 N N . PRO A 1 1023 ? -17.118 -4.402 33.601 1.00 50.47 1023 PRO A N 1
ATOM 8165 C CA . PRO A 1 1023 ? -16.561 -3.182 34.173 1.00 50.47 1023 PRO A CA 1
ATOM 8166 C C . PRO A 1 1023 ? -16.326 -2.140 33.073 1.00 50.47 1023 PRO A C 1
ATOM 8168 O O . PRO A 1 1023 ? -15.760 -2.450 32.024 1.00 50.47 1023 PRO A O 1
ATOM 8171 N N . GLY A 1 1024 ? -16.774 -0.905 33.313 1.00 44.06 1024 GLY A N 1
ATOM 8172 C CA . GLY A 1 1024 ? -16.515 0.221 32.418 1.00 44.06 1024 GLY A CA 1
ATOM 8173 C C . GLY A 1 1024 ? -15.029 0.571 32.423 1.00 44.06 1024 GLY A C 1
ATOM 8174 O O . GLY A 1 1024 ? -14.415 0.640 33.483 1.00 44.06 1024 GLY A O 1
ATOM 8175 N N . GLN A 1 1025 ? -14.448 0.778 31.244 1.00 37.88 1025 GLN A N 1
ATOM 8176 C CA . GLN A 1 1025 ? -13.053 1.187 31.090 1.00 37.88 1025 GLN A CA 1
ATOM 8177 C C . GLN A 1 1025 ? -13.013 2.656 30.669 1.00 37.88 1025 GLN A C 1
ATOM 8179 O O . GLN A 1 1025 ? -13.549 3.007 29.620 1.00 37.88 1025 GLN A O 1
ATOM 8184 N N . SER A 1 1026 ? -12.369 3.511 31.461 1.00 29.84 1026 SER A N 1
ATOM 8185 C CA . SER A 1 1026 ? -12.048 4.887 31.075 1.00 29.84 1026 SER A CA 1
ATOM 8186 C C . SER A 1 1026 ? -10.534 5.050 30.953 1.00 29.84 1026 SER A C 1
ATOM 8188 O O . SER A 1 1026 ? -9.760 4.492 31.729 1.00 29.84 1026 SER A O 1
ATOM 8190 N N . TRP A 1 1027 ? -10.104 5.793 29.935 1.00 29.17 1027 TRP A N 1
ATOM 8191 C CA . TRP A 1 1027 ? -8.699 6.112 29.707 1.00 29.17 1027 TRP A CA 1
ATOM 8192 C C . TRP A 1 1027 ? -8.421 7.512 30.248 1.00 29.17 1027 TRP A C 1
ATOM 8194 O O . TRP A 1 1027 ? -8.992 8.483 29.758 1.00 29.17 1027 TRP A O 1
ATOM 8204 N N . ILE A 1 1028 ? -7.538 7.619 31.241 1.00 29.73 1028 ILE A N 1
ATOM 8205 C CA . ILE A 1 1028 ? -7.006 8.901 31.711 1.00 29.73 1028 ILE A CA 1
ATOM 8206 C C . ILE A 1 1028 ? -5.522 8.928 31.356 1.00 29.73 1028 ILE A C 1
ATOM 8208 O O . ILE A 1 1028 ? -4.747 8.094 31.823 1.00 29.73 1028 ILE A O 1
ATOM 8212 N N . ASP A 1 1029 ? -5.131 9.877 30.510 1.00 29.42 1029 ASP A N 1
ATOM 8213 C CA . ASP A 1 1029 ? -3.743 10.064 30.094 1.00 29.42 1029 ASP A CA 1
ATOM 8214 C C . ASP A 1 1029 ? -3.032 10.943 31.139 1.00 29.42 1029 ASP A C 1
ATOM 8216 O O . ASP A 1 1029 ? -3.007 12.174 31.052 1.00 29.42 1029 ASP A O 1
ATOM 8220 N N . ILE A 1 1030 ? -2.512 10.319 32.200 1.00 29.95 1030 ILE A N 1
ATOM 8221 C CA . ILE A 1 1030 ? -1.695 11.019 33.198 1.00 29.95 1030 ILE A CA 1
ATOM 8222 C C . ILE A 1 1030 ? -0.297 11.193 32.604 1.00 29.95 1030 ILE A C 1
ATOM 8224 O O . ILE A 1 1030 ? 0.391 10.228 32.269 1.00 29.95 1030 ILE A O 1
ATOM 8228 N N . LYS A 1 1031 ? 0.121 12.453 32.445 1.00 35.53 1031 LYS A N 1
ATOM 8229 C CA . LYS A 1 1031 ? 1.467 12.807 31.986 1.00 35.53 1031 LYS A CA 1
ATOM 8230 C C . LYS A 1 1031 ? 2.513 12.133 32.880 1.00 35.53 1031 LYS A C 1
ATOM 8232 O O . LYS A 1 1031 ? 2.701 12.552 34.014 1.00 35.53 1031 LYS A O 1
ATOM 8237 N N . ASN A 1 1032 ? 3.236 11.190 32.277 1.00 35.16 1032 ASN A N 1
ATOM 8238 C CA . ASN A 1 1032 ? 4.345 10.408 32.822 1.00 35.16 1032 ASN A CA 1
ATOM 8239 C C . ASN A 1 1032 ? 3.963 9.454 33.968 1.00 35.16 1032 ASN A C 1
ATOM 8241 O O . ASN A 1 1032 ? 3.642 9.877 35.067 1.00 35.16 1032 ASN A O 1
ATOM 8245 N N . GLU A 1 1033 ? 4.143 8.161 33.678 1.00 28.64 1033 GLU A N 1
ATOM 8246 C CA . GLU A 1 1033 ? 3.923 6.978 34.528 1.00 28.64 1033 GLU A CA 1
ATOM 8247 C C . GLU A 1 1033 ? 2.482 6.445 34.539 1.00 28.64 1033 GLU A C 1
ATOM 8249 O O . GLU A 1 1033 ? 1.609 6.885 35.277 1.00 28.64 1033 GLU A O 1
ATOM 8254 N N . GLY A 1 1034 ? 2.246 5.433 33.695 1.00 28.27 1034 GLY A N 1
ATOM 8255 C CA . GLY A 1 1034 ? 1.014 4.655 33.700 1.00 28.27 1034 GLY A CA 1
ATOM 8256 C C . GLY A 1 1034 ? 0.957 3.742 34.921 1.00 28.27 1034 GLY A C 1
ATOM 8257 O O . GLY A 1 1034 ? 1.619 2.703 34.951 1.00 28.27 1034 GLY A O 1
ATOM 8258 N N . SER A 1 1035 ? 0.147 4.118 35.904 1.00 24.97 1035 SER A N 1
ATOM 8259 C CA . SER A 1 1035 ? -0.326 3.234 36.964 1.00 24.97 1035 SER A CA 1
ATOM 8260 C C . SER A 1 1035 ? -1.790 2.862 36.711 1.00 24.97 1035 SER A C 1
ATOM 8262 O O . SER A 1 1035 ? -2.622 3.686 36.337 1.00 24.97 1035 SER A O 1
ATOM 8264 N N . TYR A 1 1036 ? -2.073 1.569 36.854 1.00 27.12 1036 TYR A N 1
ATOM 8265 C CA . TYR A 1 1036 ? -3.401 0.970 36.753 1.00 27.12 1036 TYR A CA 1
ATOM 8266 C C . TYR A 1 1036 ? -4.134 1.243 38.075 1.00 27.12 1036 TYR A C 1
ATOM 8268 O O . TYR A 1 1036 ? -3.643 0.833 39.126 1.00 27.12 1036 TYR A O 1
ATOM 8276 N N . LEU A 1 1037 ? -5.270 1.941 38.045 1.00 24.12 1037 LEU A N 1
ATOM 8277 C CA . LEU A 1 1037 ? -6.171 2.067 39.194 1.00 24.12 1037 LEU A CA 1
ATOM 8278 C C . LEU A 1 1037 ? -7.420 1.228 38.911 1.00 24.12 1037 LEU A C 1
ATOM 8280 O O . LEU A 1 1037 ? -8.339 1.676 38.228 1.00 24.12 1037 LEU A O 1
ATOM 8284 N N . ASP A 1 1038 ? -7.424 -0.004 39.425 1.00 25.94 1038 ASP A N 1
ATOM 8285 C CA . ASP A 1 1038 ? -8.640 -0.805 39.569 1.00 25.94 1038 ASP A CA 1
ATOM 8286 C C . ASP A 1 1038 ? -9.544 -0.110 40.595 1.00 25.94 1038 ASP A C 1
ATOM 8288 O O . ASP A 1 1038 ? -9.179 0.025 41.764 1.00 25.94 1038 ASP A O 1
ATOM 8292 N N . THR A 1 1039 ? -10.728 0.328 40.169 1.00 26.02 1039 THR A N 1
ATOM 8293 C CA . THR A 1 1039 ? -11.803 0.690 41.097 1.00 26.02 1039 THR A CA 1
ATOM 8294 C C . THR A 1 1039 ? -12.629 -0.561 41.405 1.00 26.02 1039 THR A C 1
ATOM 8296 O O . THR A 1 1039 ? -13.300 -1.126 40.544 1.00 26.02 1039 THR A O 1
ATOM 8299 N N . ASP A 1 1040 ? -12.536 -0.971 42.670 1.00 24.61 1040 ASP A N 1
ATOM 8300 C CA . ASP A 1 1040 ? -13.408 -1.874 43.425 1.00 24.61 1040 ASP A CA 1
ATOM 8301 C C . ASP A 1 1040 ? -13.480 -3.360 43.033 1.00 24.61 1040 ASP A C 1
ATOM 8303 O O . ASP A 1 1040 ? -14.458 -3.856 42.472 1.00 24.61 1040 ASP A O 1
ATOM 8307 N N . ASN A 1 1041 ? -12.496 -4.109 43.545 1.00 23.78 1041 ASN A N 1
ATOM 8308 C CA . ASN A 1 1041 ? -12.693 -5.465 44.064 1.00 23.78 1041 ASN A CA 1
ATOM 8309 C C . ASN A 1 1041 ? -12.806 -5.401 45.601 1.00 23.78 1041 ASN A C 1
ATOM 8311 O O . ASN A 1 1041 ? -11.820 -5.584 46.312 1.00 23.78 1041 ASN A O 1
ATOM 8315 N N . SER A 1 1042 ? -14.004 -5.158 46.136 1.00 26.12 1042 SER A N 1
ATOM 8316 C CA . SER A 1 1042 ? -14.298 -5.414 47.552 1.00 26.12 1042 SER A CA 1
ATOM 8317 C C . SER A 1 1042 ? -14.933 -6.798 47.707 1.00 26.12 1042 SER A C 1
ATOM 8319 O O . SER A 1 1042 ? -16.144 -6.992 47.621 1.00 26.12 1042 SER A O 1
ATOM 8321 N N . GLY A 1 1043 ? -14.067 -7.792 47.912 1.00 24.09 1043 GLY A N 1
ATOM 8322 C CA . GLY A 1 1043 ? -14.416 -9.128 48.385 1.00 24.09 1043 GLY A CA 1
ATOM 8323 C C . GLY A 1 1043 ? -13.875 -9.336 49.799 1.00 24.09 1043 GLY A C 1
ATOM 8324 O O . GLY A 1 1043 ? -12.668 -9.417 49.991 1.00 24.09 1043 GLY A O 1
ATOM 8325 N N . PHE A 1 1044 ? -14.798 -9.394 50.757 1.00 22.66 1044 PHE A N 1
ATOM 8326 C CA . PHE A 1 1044 ? -14.660 -9.737 52.175 1.00 22.66 1044 PHE A CA 1
ATOM 8327 C C . PHE A 1 1044 ? -13.561 -10.763 52.530 1.00 22.66 1044 PHE A C 1
ATOM 8329 O O . PHE A 1 1044 ? -13.557 -11.854 51.970 1.00 22.66 1044 PHE A O 1
ATOM 8336 N N . PHE A 1 1045 ? -12.769 -10.480 53.577 1.00 23.78 1045 PHE A N 1
ATOM 8337 C CA . PHE A 1 1045 ? -12.671 -11.333 54.778 1.00 23.78 1045 PHE A CA 1
ATOM 8338 C C . PHE A 1 1045 ? -12.247 -10.525 56.029 1.00 23.78 1045 PHE A C 1
ATOM 8340 O O . PHE A 1 1045 ? -11.494 -9.562 55.952 1.00 23.78 1045 PHE A O 1
ATOM 8347 N N . GLN A 1 1046 ? -12.842 -10.954 57.142 1.00 24.36 1046 GLN A N 1
ATOM 8348 C CA . GLN A 1 1046 ? -13.038 -10.401 58.491 1.00 24.36 1046 GLN A CA 1
ATOM 8349 C C . GLN A 1 1046 ? -11.821 -10.083 59.400 1.00 24.36 1046 GLN A C 1
ATOM 8351 O O . GLN A 1 1046 ? -10.808 -10.773 59.346 1.00 24.36 1046 GLN A O 1
ATOM 8356 N N . ASN A 1 1047 ? -12.116 -9.182 60.363 1.00 22.36 1047 ASN A N 1
ATOM 8357 C CA . ASN A 1 1047 ? -11.609 -9.002 61.747 1.00 22.36 1047 ASN A CA 1
ATOM 8358 C C . ASN A 1 1047 ? -10.152 -8.518 61.920 1.00 22.36 1047 ASN A C 1
ATOM 8360 O O . ASN A 1 1047 ? -9.257 -9.008 61.253 1.00 22.36 1047 ASN A O 1
ATOM 8364 N N . SER A 1 1048 ? -9.799 -7.586 62.811 1.00 21.61 1048 SER A N 1
ATOM 8365 C CA . SER A 1 1048 ? -10.437 -6.981 63.994 1.00 21.61 1048 SER A CA 1
ATOM 8366 C C . SER A 1 1048 ? -9.696 -5.676 64.348 1.00 21.61 1048 SER A C 1
ATOM 8368 O O . SER A 1 1048 ? -8.532 -5.527 63.994 1.00 21.61 1048 SER A O 1
ATOM 8370 N N . ASP A 1 1049 ? -10.360 -4.794 65.101 1.00 23.39 1049 ASP A N 1
ATOM 8371 C CA . ASP A 1 1049 ? -9.806 -3.641 65.830 1.00 23.39 1049 ASP A CA 1
ATOM 8372 C C . ASP A 1 1049 ? -9.184 -2.497 65.013 1.00 23.39 1049 ASP A C 1
ATOM 8374 O O . ASP A 1 1049 ? -8.029 -2.532 64.613 1.00 23.39 1049 ASP A O 1
ATOM 8378 N N . PHE A 1 1050 ? -9.932 -1.401 64.865 1.00 23.86 1050 PHE A N 1
ATOM 8379 C CA . PHE A 1 1050 ? -9.638 -0.179 65.623 1.00 23.86 1050 PHE A CA 1
ATOM 8380 C C . PHE A 1 1050 ? -10.819 0.793 65.500 1.00 23.86 1050 PHE A C 1
ATOM 8382 O O . PHE A 1 1050 ? -11.162 1.276 64.422 1.00 23.86 1050 PHE A O 1
ATOM 8389 N N . ARG A 1 1051 ? -11.459 1.042 66.645 1.00 22.44 1051 ARG A N 1
ATOM 8390 C CA . ARG A 1 1051 ? -12.370 2.161 66.880 1.00 22.44 1051 ARG A CA 1
ATOM 8391 C C . ARG A 1 1051 ? -11.576 3.465 66.795 1.00 22.44 1051 ARG A C 1
ATOM 8393 O O . ARG A 1 1051 ? -10.506 3.542 67.388 1.00 22.44 1051 ARG A O 1
ATOM 8400 N N . ASP A 1 1052 ? -12.108 4.459 66.089 1.00 24.81 1052 ASP A N 1
ATOM 8401 C CA . ASP A 1 1052 ? -12.428 5.793 66.627 1.00 24.81 1052 ASP A CA 1
ATOM 8402 C C . ASP A 1 1052 ? -12.389 6.898 65.559 1.00 24.81 1052 ASP A C 1
ATOM 8404 O O . ASP A 1 1052 ? -11.436 7.032 64.795 1.00 24.81 1052 ASP A O 1
ATOM 8408 N N . LYS A 1 1053 ? -13.412 7.761 65.652 1.00 25.48 1053 LYS A N 1
ATOM 8409 C CA . LYS A 1 1053 ? -13.533 9.131 65.115 1.00 25.48 1053 LYS A CA 1
ATOM 8410 C C . LYS A 1 1053 ? -14.034 9.298 63.683 1.00 25.48 1053 LYS A C 1
ATOM 8412 O O . LYS A 1 1053 ? -13.381 9.859 62.810 1.00 25.48 1053 LYS A O 1
ATOM 8417 N N . GLU A 1 1054 ? -15.315 8.992 63.544 1.00 22.75 1054 GLU A N 1
ATOM 8418 C CA . GLU A 1 1054 ? -16.244 9.815 62.779 1.00 22.75 1054 GLU A CA 1
ATOM 8419 C C . GLU A 1 1054 ? -16.662 11.012 63.659 1.00 22.75 1054 GLU A C 1
ATOM 8421 O O . GLU A 1 1054 ? -17.243 10.811 64.722 1.00 22.75 1054 GLU A O 1
ATOM 8426 N N . LEU A 1 1055 ? -16.297 12.244 63.278 1.00 24.58 1055 LEU A N 1
ATOM 8427 C CA . LEU A 1 1055 ? -16.982 13.491 63.660 1.00 24.58 1055 LEU A CA 1
ATOM 8428 C C . LEU A 1 1055 ? -16.333 14.695 62.960 1.00 24.58 1055 LEU A C 1
ATOM 8430 O O . LEU A 1 1055 ? -15.122 14.887 63.019 1.00 24.58 1055 LEU A O 1
ATOM 8434 N N . GLN A 1 1056 ? -17.201 15.546 62.408 1.00 23.56 1056 GLN A N 1
ATOM 8435 C CA . GLN A 1 1056 ? -16.958 16.855 61.786 1.00 23.56 1056 GLN A CA 1
ATOM 8436 C C . GLN A 1 1056 ? -16.548 16.836 60.298 1.00 23.56 1056 GLN A C 1
ATOM 8438 O O . GLN A 1 1056 ? -15.373 16.792 59.955 1.00 23.56 1056 GLN A O 1
ATOM 8443 N N . ARG A 1 1057 ? -17.498 17.116 59.397 1.00 24.02 1057 ARG A N 1
ATOM 8444 C CA . ARG A 1 1057 ? -17.786 18.507 58.992 1.00 24.02 1057 ARG A CA 1
ATOM 8445 C C . ARG A 1 1057 ? -18.981 18.588 58.041 1.00 24.02 1057 ARG A C 1
ATOM 8447 O O . ARG A 1 1057 ? -19.119 17.837 57.084 1.00 24.02 1057 ARG A O 1
ATOM 8454 N N . GLN A 1 1058 ? -19.845 19.526 58.397 1.00 24.39 1058 GLN A N 1
ATOM 8455 C CA . GLN A 1 1058 ? -21.102 19.910 57.779 1.00 24.39 1058 GLN A CA 1
ATOM 8456 C C . GLN A 1 1058 ? -20.906 20.470 56.361 1.00 24.39 1058 GLN A C 1
ATOM 8458 O O . GLN A 1 1058 ? -19.914 21.140 56.076 1.00 24.39 1058 GLN A O 1
ATOM 8463 N N . ARG A 1 1059 ? -21.920 20.276 55.509 1.00 24.09 1059 ARG A N 1
ATOM 8464 C CA . ARG A 1 1059 ? -22.216 21.194 54.396 1.00 24.09 1059 ARG A CA 1
ATOM 8465 C C . ARG A 1 1059 ? -22.580 22.573 54.962 1.00 24.09 1059 ARG A C 1
ATOM 8467 O O . ARG A 1 1059 ? -23.202 22.637 56.022 1.00 24.09 1059 ARG A O 1
ATOM 8474 N N . PRO A 1 1060 ? -22.332 23.649 54.205 1.00 25.17 1060 PRO A N 1
ATOM 8475 C CA . PRO A 1 1060 ? -23.477 24.489 53.869 1.00 25.17 1060 PRO A CA 1
ATOM 8476 C C . PRO A 1 1060 ? -23.491 25.006 52.423 1.00 25.17 1060 PRO A C 1
ATOM 8478 O O . PRO A 1 1060 ? -22.501 25.021 51.698 1.00 25.17 1060 PRO A O 1
ATOM 8481 N N . SER A 1 1061 ? -24.705 25.392 52.059 1.00 22.27 1061 SER A N 1
ATOM 8482 C CA . SER A 1 1061 ? -25.221 26.060 50.868 1.00 22.27 1061 SER A CA 1
ATOM 8483 C C . SER A 1 1061 ? -24.588 27.424 50.529 1.00 22.27 1061 SER A C 1
ATOM 8485 O O . SER A 1 1061 ? -24.045 28.109 51.390 1.00 22.27 1061 SER A O 1
ATOM 8487 N N . SER A 1 1062 ? -24.751 27.805 49.255 1.00 27.52 1062 SER A N 1
ATOM 8488 C CA . SER A 1 1062 ? -24.484 29.091 48.568 1.00 27.52 1062 SER A CA 1
ATOM 8489 C C . SER A 1 1062 ? -24.958 30.368 49.299 1.00 27.52 1062 SER A C 1
ATOM 8491 O O . SER A 1 1062 ? -25.892 30.257 50.097 1.00 27.52 1062 SER A O 1
ATOM 8493 N N . PRO A 1 1063 ? -24.421 31.580 48.991 1.00 30.08 1063 PRO A N 1
ATOM 8494 C CA . PRO A 1 1063 ? -24.963 32.432 47.902 1.00 30.08 1063 PRO A CA 1
ATOM 8495 C C . PRO A 1 1063 ? -23.960 33.380 47.174 1.00 30.08 1063 PRO A C 1
ATOM 8497 O O . PRO A 1 1063 ? -22.792 33.493 47.532 1.00 30.08 1063 PRO A O 1
ATOM 8500 N N . MET A 1 1064 ? -24.466 34.054 46.127 1.00 23.33 1064 MET A N 1
ATOM 8501 C CA . MET A 1 1064 ? -23.873 35.148 45.328 1.00 23.33 1064 MET A CA 1
ATOM 8502 C C . MET A 1 1064 ? -23.418 36.379 46.148 1.00 23.33 1064 MET A C 1
ATOM 8504 O O . MET A 1 1064 ? -24.150 36.785 47.045 1.00 23.33 1064 MET A O 1
ATOM 8508 N N . ALA A 1 1065 ? -22.310 37.036 45.751 1.00 22.89 1065 ALA A N 1
ATOM 8509 C CA . ALA A 1 1065 ? -22.217 38.471 45.382 1.00 22.89 1065 ALA A CA 1
ATOM 8510 C C . ALA A 1 1065 ? -20.758 39.003 45.321 1.00 22.89 1065 ALA A C 1
ATOM 8512 O O . ALA A 1 1065 ? -19.952 38.781 46.217 1.00 22.89 1065 ALA A O 1
ATOM 8513 N N . SER A 1 1066 ? -20.491 39.723 44.226 1.00 25.89 1066 SER A N 1
ATOM 8514 C CA . SER A 1 1066 ? -19.492 40.767 43.910 1.00 25.89 1066 SER A CA 1
ATOM 8515 C C . SER A 1 1066 ? -18.535 41.335 44.980 1.00 25.89 1066 SER A C 1
ATOM 8517 O O . SER A 1 1066 ? -18.968 41.752 46.052 1.00 25.89 1066 SER A O 1
ATOM 8519 N N . GLY A 1 1067 ? -17.278 41.574 44.571 1.00 22.78 1067 GLY A N 1
ATOM 8520 C CA . GLY A 1 1067 ? -16.349 42.525 45.200 1.00 22.78 1067 GLY A CA 1
ATOM 8521 C C . GLY A 1 1067 ? -14.956 42.534 44.547 1.00 22.78 1067 GLY A C 1
ATOM 8522 O O . GLY A 1 1067 ? -14.247 41.539 44.601 1.00 22.78 1067 GLY A O 1
ATOM 8523 N N . ASN A 1 1068 ? -14.606 43.658 43.918 1.00 26.50 1068 ASN A N 1
ATOM 8524 C CA . ASN A 1 1068 ? -13.429 43.923 43.080 1.00 26.50 1068 ASN A CA 1
ATOM 8525 C C . ASN A 1 1068 ? -12.064 43.848 43.796 1.00 26.50 1068 ASN A C 1
ATOM 8527 O O . ASN A 1 1068 ? -11.928 44.334 44.915 1.00 26.50 1068 ASN A O 1
ATOM 8531 N N . GLN A 1 1069 ? -11.039 43.405 43.056 1.00 26.33 1069 GLN A N 1
ATOM 8532 C CA . GLN A 1 1069 ? -9.659 43.910 43.126 1.00 26.33 1069 GLN A CA 1
ATOM 8533 C C . GLN A 1 1069 ? -9.068 43.939 41.697 1.00 26.33 1069 GLN A C 1
ATOM 8535 O O . GLN A 1 1069 ? -8.522 42.953 41.208 1.00 26.33 1069 GLN A O 1
ATOM 8540 N N . GLU A 1 1070 ? -9.260 45.077 41.022 1.00 28.47 1070 GLU A N 1
ATOM 8541 C CA . GLU A 1 1070 ? -8.340 45.670 40.027 1.00 28.47 1070 GLU A CA 1
ATOM 8542 C C . GLU A 1 1070 ? -6.982 45.939 40.720 1.00 28.47 1070 GLU A C 1
ATOM 8544 O O . GLU A 1 1070 ? -6.952 46.078 41.942 1.00 28.47 1070 GLU A O 1
ATOM 8549 N N . ASP A 1 1071 ? -5.804 46.100 40.123 1.00 34.81 1071 ASP A N 1
ATOM 8550 C CA . ASP A 1 1071 ? -5.235 46.095 38.772 1.00 34.81 1071 ASP A CA 1
ATOM 8551 C C . ASP A 1 1071 ? -3.736 46.354 39.038 1.00 34.81 1071 ASP A C 1
ATOM 8553 O O . ASP A 1 1071 ? -3.419 47.339 39.700 1.00 34.81 1071 ASP A O 1
ATOM 8557 N N . GLU A 1 1072 ? -2.797 45.535 38.549 1.00 28.80 1072 GLU A N 1
ATOM 8558 C CA . GLU A 1 1072 ? -1.386 45.985 38.449 1.00 28.80 1072 GLU A CA 1
ATOM 8559 C C . GLU A 1 1072 ? -0.524 45.273 37.378 1.00 28.80 1072 GLU A C 1
ATOM 8561 O O . GLU A 1 1072 ? 0.630 45.640 37.166 1.00 28.80 1072 GLU A O 1
ATOM 8566 N N . GLU A 1 1073 ? -1.064 44.325 36.601 1.00 33.50 1073 GLU A N 1
ATOM 8567 C CA . GLU A 1 1073 ? -0.317 43.637 35.525 1.00 33.50 1073 GLU A CA 1
ATOM 8568 C C . GLU A 1 1073 ? -0.702 44.057 34.087 1.00 33.50 1073 GLU A C 1
ATOM 8570 O O . GLU A 1 1073 ? -0.290 43.421 33.114 1.00 33.50 1073 GLU A O 1
ATOM 8575 N N . SER A 1 1074 ? -1.433 45.163 33.902 1.00 33.09 1074 SER A N 1
ATOM 8576 C CA . SER A 1 1074 ? -1.979 45.551 32.587 1.00 33.09 1074 SER A CA 1
ATOM 8577 C C . SER A 1 1074 ? -1.146 46.553 31.761 1.00 33.09 1074 SER A C 1
ATOM 8579 O O . SER A 1 1074 ? -1.402 46.700 30.564 1.00 33.09 1074 SER A O 1
ATOM 8581 N N . LEU A 1 1075 ? -0.100 47.198 32.299 1.00 33.72 1075 LEU A N 1
ATOM 8582 C CA . LEU A 1 1075 ? 0.572 48.295 31.566 1.00 33.72 1075 LEU A CA 1
ATOM 8583 C C . LEU A 1 1075 ? 1.670 47.882 30.563 1.00 33.72 1075 LEU A C 1
ATOM 8585 O O . LEU A 1 1075 ? 2.009 48.658 29.666 1.00 33.72 1075 LEU A O 1
ATOM 8589 N N . LEU A 1 1076 ? 2.244 46.679 30.663 1.00 32.62 1076 LEU A N 1
ATOM 8590 C CA . LEU A 1 1076 ? 3.358 46.269 29.789 1.00 32.62 1076 LEU A CA 1
ATOM 8591 C C . LEU A 1 1076 ? 2.921 45.797 28.379 1.00 32.62 1076 LEU A C 1
ATOM 8593 O O . LEU A 1 1076 ? 3.597 46.144 27.405 1.00 32.62 1076 LEU A O 1
ATOM 8597 N N . PRO A 1 1077 ? 1.797 45.066 28.211 1.00 36.59 1077 PRO A N 1
ATOM 8598 C CA . PRO A 1 1077 ? 1.326 44.636 26.891 1.00 36.59 1077 PRO A CA 1
ATOM 8599 C C . PRO A 1 1077 ? 0.758 45.779 26.032 1.00 36.59 1077 PRO A C 1
ATOM 8601 O O . PRO A 1 1077 ? 0.880 45.742 24.806 1.00 36.59 1077 PRO A O 1
ATOM 8604 N N . GLN A 1 1078 ? 0.173 46.814 26.648 1.00 32.88 1078 GLN A N 1
ATOM 8605 C CA . GLN A 1 1078 ? -0.385 47.969 25.928 1.00 32.88 1078 GLN A CA 1
ATOM 8606 C C . GLN A 1 1078 ? 0.706 48.858 25.312 1.00 32.88 1078 GLN A C 1
ATOM 8608 O O . GLN A 1 1078 ? 0.592 49.249 24.149 1.00 32.88 1078 GLN A O 1
ATOM 8613 N N . LEU A 1 1079 ? 1.823 49.081 26.018 1.00 34.03 1079 LEU A N 1
ATOM 8614 C CA . LEU A 1 1079 ? 2.938 49.884 25.493 1.00 34.03 1079 LEU A CA 1
ATOM 8615 C C . LEU A 1 1079 ? 3.640 49.221 24.290 1.00 34.03 1079 LEU A C 1
ATOM 8617 O O . LEU A 1 1079 ? 4.141 49.910 23.395 1.00 34.03 1079 LEU A O 1
ATOM 8621 N N . LEU A 1 1080 ? 3.671 47.882 24.263 1.00 35.84 1080 LEU A N 1
ATOM 8622 C CA . LEU A 1 1080 ? 4.214 47.082 23.158 1.00 35.84 1080 LEU A CA 1
ATOM 8623 C C . LEU A 1 1080 ? 3.260 47.032 21.954 1.00 35.84 1080 LEU A C 1
ATOM 8625 O O . LEU A 1 1080 ? 3.731 47.110 20.818 1.00 35.84 1080 LEU A O 1
ATOM 8629 N N . LYS A 1 1081 ? 1.938 46.992 22.181 1.00 38.59 1081 LYS A N 1
ATOM 8630 C CA . LYS A 1 1081 ? 0.922 47.061 21.114 1.00 38.59 1081 LYS A CA 1
ATOM 8631 C C . LYS A 1 1081 ? 0.876 48.417 20.400 1.00 38.59 1081 LYS A C 1
ATOM 8633 O O . LYS A 1 1081 ? 0.640 48.435 19.198 1.00 38.59 1081 LYS A O 1
ATOM 8638 N N . GLU A 1 1082 ? 1.140 49.534 21.081 1.00 38.50 1082 GLU A N 1
ATOM 8639 C CA . GLU A 1 1082 ? 1.071 50.865 20.448 1.00 38.50 1082 GLU A CA 1
ATOM 8640 C C . GLU A 1 1082 ? 2.344 51.286 19.694 1.00 38.50 1082 GLU A C 1
ATOM 8642 O O . GLU A 1 1082 ? 2.264 51.960 18.662 1.00 38.50 1082 GLU A O 1
ATOM 8647 N N . LYS A 1 1083 ? 3.540 50.923 20.184 1.00 35.88 1083 LYS A N 1
ATOM 8648 C CA . LYS A 1 1083 ? 4.807 51.435 19.618 1.00 35.88 1083 LYS A CA 1
ATOM 8649 C C . LYS A 1 1083 ? 5.446 50.521 18.575 1.00 35.88 1083 LYS A C 1
ATOM 8651 O O . LYS A 1 1083 ? 6.081 51.026 17.647 1.00 35.88 1083 LYS A O 1
ATOM 8656 N N . LEU A 1 1084 ? 5.269 49.204 18.682 1.00 37.31 1084 LEU A N 1
ATOM 8657 C CA . LEU A 1 1084 ? 5.894 48.235 17.776 1.00 37.31 1084 LEU A CA 1
ATOM 8658 C C . LEU A 1 1084 ? 5.368 48.328 16.324 1.00 37.31 1084 LEU A C 1
ATOM 8660 O O . LEU A 1 1084 ? 6.198 48.330 15.410 1.00 37.31 1084 LEU A O 1
ATOM 8664 N N . PRO A 1 1085 ? 4.055 48.528 16.070 1.00 38.91 1085 PRO A N 1
ATOM 8665 C CA . PRO A 1 1085 ? 3.541 48.692 14.709 1.00 38.91 1085 PRO A CA 1
ATOM 8666 C C . PRO A 1 1085 ? 4.049 49.970 14.034 1.00 38.91 1085 PRO A C 1
ATOM 8668 O O . PRO A 1 1085 ? 4.430 49.930 12.870 1.00 38.91 1085 PRO A O 1
ATOM 8671 N N . ARG A 1 1086 ? 4.157 51.091 14.764 1.00 38.00 1086 ARG A N 1
ATOM 8672 C CA . ARG A 1 1086 ? 4.664 52.371 14.223 1.00 38.00 1086 ARG A CA 1
ATOM 8673 C C . ARG A 1 1086 ? 6.150 52.323 13.849 1.00 38.00 1086 ARG A C 1
ATOM 8675 O O . ARG A 1 1086 ? 6.570 53.008 12.918 1.00 38.00 1086 ARG A O 1
ATOM 8682 N N . ILE A 1 1087 ? 6.947 51.518 14.554 1.00 38.97 1087 ILE A N 1
ATOM 8683 C CA . ILE A 1 1087 ? 8.373 51.315 14.252 1.00 38.97 1087 ILE A CA 1
ATOM 8684 C C . ILE A 1 1087 ? 8.533 50.380 13.047 1.00 38.97 1087 ILE A C 1
ATOM 8686 O O . ILE A 1 1087 ? 9.287 50.700 12.129 1.00 38.97 1087 ILE A O 1
ATOM 8690 N N . LEU A 1 1088 ? 7.772 49.281 12.991 1.00 38.69 1088 LEU A N 1
ATOM 8691 C CA . LEU A 1 1088 ? 7.752 48.373 11.838 1.00 38.69 1088 LEU A CA 1
ATOM 8692 C C . LEU A 1 1088 ? 7.256 49.073 10.565 1.00 38.69 1088 LEU A C 1
ATOM 8694 O O . LEU A 1 1088 ? 7.836 48.888 9.501 1.00 38.69 1088 LEU A O 1
ATOM 8698 N N . GLN A 1 1089 ? 6.256 49.949 10.671 1.00 39.47 1089 GLN A N 1
ATOM 8699 C CA . GLN A 1 1089 ? 5.704 50.695 9.538 1.00 39.47 1089 GLN A CA 1
ATOM 8700 C C . GLN A 1 1089 ? 6.696 51.729 8.969 1.00 39.47 1089 GLN A C 1
ATOM 8702 O O . GLN A 1 1089 ? 6.785 51.868 7.751 1.00 39.47 1089 GLN A O 1
ATOM 8707 N N . LYS A 1 1090 ? 7.520 52.374 9.813 1.00 38.12 1090 LYS A N 1
ATOM 8708 C CA . LYS A 1 1090 ? 8.619 53.252 9.359 1.00 38.12 1090 LYS A CA 1
ATOM 8709 C C . LYS A 1 1090 ? 9.743 52.491 8.644 1.00 38.12 1090 LYS A C 1
ATOM 8711 O O . LYS A 1 1090 ? 10.318 53.011 7.694 1.00 38.12 1090 LYS A O 1
ATOM 8716 N N . TYR A 1 1091 ? 10.040 51.261 9.064 1.00 37.72 1091 TYR A N 1
ATOM 8717 C CA . TYR A 1 1091 ? 11.064 50.425 8.422 1.00 37.72 1091 TYR A CA 1
ATOM 8718 C C . TYR A 1 1091 ? 10.567 49.745 7.135 1.00 37.72 1091 TYR A C 1
ATOM 8720 O O . TYR A 1 1091 ? 11.339 49.599 6.190 1.00 37.72 1091 TYR A O 1
ATOM 8728 N N . VAL A 1 1092 ? 9.276 49.404 7.052 1.00 40.34 1092 VAL A N 1
ATOM 8729 C CA . VAL A 1 1092 ? 8.634 48.915 5.817 1.00 40.34 1092 VAL A CA 1
ATOM 8730 C C . VAL A 1 1092 ? 8.564 50.020 4.757 1.00 40.34 1092 VAL A C 1
ATOM 8732 O O . VAL A 1 1092 ? 8.858 49.752 3.596 1.00 40.34 1092 VAL A O 1
ATOM 8735 N N . GLN A 1 1093 ? 8.279 51.268 5.146 1.00 39.44 1093 GLN A N 1
ATOM 8736 C CA . GLN A 1 1093 ? 8.340 52.421 4.235 1.00 39.44 1093 GLN A CA 1
ATOM 8737 C C . GLN A 1 1093 ? 9.763 52.699 3.720 1.00 39.44 1093 GLN A C 1
ATOM 8739 O O . GLN A 1 1093 ? 9.924 53.062 2.559 1.00 39.44 1093 GLN A O 1
ATOM 8744 N N . ALA A 1 1094 ? 10.799 52.465 4.534 1.00 38.16 1094 ALA A N 1
ATOM 8745 C CA . ALA A 1 1094 ? 12.194 52.581 4.099 1.00 38.16 1094 ALA A CA 1
ATOM 8746 C C . ALA A 1 1094 ? 12.612 51.472 3.109 1.00 38.16 1094 ALA A C 1
ATOM 8748 O O . ALA A 1 1094 ? 13.399 51.726 2.202 1.00 38.16 1094 ALA A O 1
ATOM 8749 N N . PHE A 1 1095 ? 12.057 50.261 3.242 1.00 38.16 1095 PHE A N 1
ATOM 8750 C CA . PHE A 1 1095 ? 12.303 49.139 2.323 1.00 38.16 1095 PHE A CA 1
ATOM 8751 C C . PHE A 1 1095 ? 11.498 49.222 1.015 1.00 38.16 1095 PHE A C 1
ATOM 8753 O O . PHE A 1 1095 ? 11.937 48.706 -0.008 1.00 38.16 1095 PHE A O 1
ATOM 8760 N N . GLN A 1 1096 ? 10.333 49.880 1.024 1.00 38.47 1096 GLN A N 1
ATOM 8761 C CA . GLN A 1 1096 ? 9.503 50.094 -0.170 1.00 38.47 1096 GLN A CA 1
ATOM 8762 C C . GLN A 1 1096 ? 10.078 51.141 -1.141 1.00 38.47 1096 GLN A C 1
ATOM 8764 O O . GLN A 1 1096 ? 9.629 51.207 -2.283 1.00 38.47 1096 GLN A O 1
ATOM 8769 N N . ALA A 1 1097 ? 11.071 51.928 -0.718 1.00 35.91 1097 ALA A N 1
ATOM 8770 C CA . ALA A 1 1097 ? 11.684 52.982 -1.525 1.00 35.91 1097 ALA A CA 1
ATOM 8771 C C . ALA A 1 1097 ? 12.861 52.514 -2.416 1.00 35.91 1097 ALA A C 1
ATOM 8773 O O . ALA A 1 1097 ? 13.319 53.298 -3.245 1.00 35.91 1097 ALA A O 1
ATOM 8774 N N . ASP A 1 1098 ? 13.344 51.266 -2.293 1.00 36.62 1098 ASP A N 1
ATOM 8775 C CA . ASP A 1 1098 ? 14.451 50.730 -3.112 1.00 36.62 1098 ASP A CA 1
ATOM 8776 C C . ASP A 1 1098 ? 13.958 49.590 -4.044 1.00 36.62 1098 ASP A C 1
ATOM 8778 O O . ASP A 1 1098 ? 13.541 48.532 -3.555 1.00 36.62 1098 ASP A O 1
ATOM 8782 N N . PRO A 1 1099 ? 14.002 49.748 -5.385 1.00 34.53 1099 PRO A N 1
ATOM 8783 C CA . PRO A 1 1099 ? 13.406 48.805 -6.346 1.00 34.53 1099 PRO A CA 1
ATOM 8784 C C . PRO A 1 1099 ? 14.012 47.390 -6.363 1.00 34.53 1099 PRO A C 1
ATOM 8786 O O . PRO A 1 1099 ? 13.480 46.502 -7.028 1.00 34.53 1099 PRO A O 1
ATOM 8789 N N . ARG A 1 1100 ? 15.128 47.151 -5.664 1.00 34.31 1100 ARG A N 1
ATOM 8790 C CA . ARG A 1 1100 ? 15.911 45.905 -5.760 1.00 34.31 1100 ARG A CA 1
ATOM 8791 C C . ARG A 1 1100 ? 15.421 44.739 -4.891 1.00 34.31 1100 ARG A C 1
ATOM 8793 O O . ARG A 1 1100 ? 15.875 43.621 -5.109 1.00 34.31 1100 ARG A O 1
ATOM 8800 N N . TYR A 1 1101 ? 14.481 44.952 -3.964 1.00 41.81 1101 TYR A N 1
ATOM 8801 C CA . TYR A 1 1101 ? 14.101 43.948 -2.945 1.00 41.81 1101 TYR A CA 1
ATOM 8802 C C . TYR A 1 1101 ? 12.635 43.478 -2.998 1.00 41.81 1101 TYR A C 1
ATOM 8804 O O . TYR A 1 1101 ? 12.117 42.901 -2.042 1.00 41.81 1101 TYR A O 1
ATOM 8812 N N . HIS A 1 1102 ? 11.942 43.674 -4.124 1.00 39.06 1102 HIS A N 1
ATOM 8813 C CA . HIS A 1 1102 ? 10.513 43.347 -4.251 1.00 39.06 1102 HIS A CA 1
ATOM 8814 C C . HIS A 1 1102 ? 10.183 41.842 -4.104 1.00 39.06 1102 HIS A C 1
ATOM 8816 O O . HIS A 1 1102 ? 9.076 41.493 -3.694 1.00 39.06 1102 HIS A O 1
ATOM 8822 N N . ASN A 1 1103 ? 11.145 40.945 -4.359 1.00 33.25 1103 ASN A N 1
ATOM 8823 C CA . ASN A 1 1103 ? 10.953 39.492 -4.237 1.00 33.25 1103 ASN A CA 1
ATOM 8824 C C . ASN A 1 1103 ? 11.129 38.941 -2.803 1.00 33.25 1103 ASN A C 1
ATOM 8826 O O . ASN A 1 1103 ? 10.613 37.863 -2.507 1.00 33.25 1103 ASN A O 1
ATOM 8830 N N . ASP A 1 1104 ? 11.754 39.687 -1.883 1.00 38.59 1104 ASP A N 1
ATOM 8831 C CA . ASP A 1 1104 ? 12.007 39.235 -0.499 1.00 38.59 1104 ASP A CA 1
ATOM 8832 C C . ASP A 1 1104 ? 10.830 39.483 0.468 1.00 38.59 1104 ASP A C 1
ATOM 8834 O O . ASP A 1 1104 ? 10.771 38.926 1.568 1.00 38.59 1104 ASP A O 1
ATOM 8838 N N . LEU A 1 1105 ? 9.813 40.243 0.044 1.00 35.00 1105 LEU A N 1
ATOM 8839 C CA . LEU A 1 1105 ? 8.613 40.543 0.841 1.00 35.00 1105 LEU A CA 1
ATOM 8840 C C . LEU A 1 1105 ? 7.754 39.302 1.162 1.00 35.00 1105 LEU A C 1
ATOM 8842 O O . LEU A 1 1105 ? 7.014 39.306 2.151 1.00 35.00 1105 LEU A O 1
ATOM 8846 N N . ARG A 1 1106 ? 7.872 38.213 0.386 1.00 33.69 1106 ARG A N 1
ATOM 8847 C CA . ARG A 1 1106 ? 7.210 36.929 0.695 1.00 33.69 1106 ARG A CA 1
ATOM 8848 C C . ARG A 1 1106 ? 7.873 36.201 1.867 1.00 33.69 1106 ARG A C 1
ATOM 8850 O O . ARG A 1 1106 ? 7.160 35.654 2.703 1.00 33.69 1106 ARG A O 1
ATOM 8857 N N . TYR A 1 1107 ? 9.200 36.250 1.983 1.00 32.62 1107 TYR A N 1
ATOM 8858 C CA . TYR A 1 1107 ? 9.927 35.610 3.087 1.00 32.62 1107 TYR A CA 1
ATOM 8859 C C . TYR A 1 1107 ? 9.750 36.359 4.407 1.00 32.62 1107 TYR A C 1
ATOM 8861 O O . TYR A 1 1107 ? 9.612 35.723 5.451 1.00 32.62 1107 TYR A O 1
ATOM 8869 N N . VAL A 1 1108 ? 9.655 37.692 4.363 1.00 34.38 1108 VAL A N 1
ATOM 8870 C CA . VAL A 1 1108 ? 9.385 38.519 5.551 1.00 34.38 1108 VAL A CA 1
ATOM 8871 C C . VAL A 1 1108 ? 7.963 38.293 6.085 1.00 34.38 1108 VAL A C 1
ATOM 8873 O O . VAL A 1 1108 ? 7.786 38.198 7.296 1.00 34.38 1108 VAL A O 1
ATOM 8876 N N . ARG A 1 1109 ? 6.950 38.104 5.221 1.00 34.06 1109 ARG A N 1
ATOM 8877 C CA . ARG A 1 1109 ? 5.584 37.730 5.655 1.00 34.06 1109 ARG A CA 1
ATOM 8878 C C . ARG A 1 1109 ? 5.526 36.355 6.322 1.00 34.06 1109 ARG A C 1
ATOM 8880 O O . ARG A 1 1109 ? 4.854 36.214 7.338 1.00 34.06 1109 ARG A O 1
ATOM 8887 N N . VAL A 1 1110 ? 6.256 35.374 5.790 1.00 33.09 1110 VAL A N 1
ATOM 8888 C CA . VAL A 1 1110 ? 6.365 34.029 6.383 1.00 33.09 1110 VAL A CA 1
ATOM 8889 C C . VAL A 1 1110 ? 7.126 34.071 7.714 1.00 33.09 1110 VAL A C 1
ATOM 8891 O O . VAL A 1 1110 ? 6.757 33.377 8.654 1.00 33.09 1110 VAL A O 1
ATOM 8894 N N . TRP A 1 1111 ? 8.144 34.929 7.838 1.00 33.16 1111 TRP A N 1
ATOM 8895 C CA . TRP A 1 1111 ? 8.890 35.119 9.086 1.00 33.16 1111 TRP A CA 1
ATOM 8896 C C . TRP A 1 1111 ? 8.097 35.854 10.172 1.00 33.16 1111 TRP A C 1
ATOM 8898 O O . TRP A 1 1111 ? 8.189 35.477 11.337 1.00 33.16 1111 TRP A O 1
ATOM 8908 N N . ILE A 1 1112 ? 7.275 36.845 9.811 1.00 34.19 1112 ILE A N 1
ATOM 8909 C CA . ILE A 1 1112 ? 6.341 37.506 10.741 1.00 34.19 1112 ILE A CA 1
ATOM 8910 C C . ILE A 1 1112 ? 5.277 36.504 11.217 1.00 34.19 1112 ILE A C 1
ATOM 8912 O O . ILE A 1 1112 ? 5.023 36.405 12.413 1.00 34.19 1112 ILE A O 1
ATOM 8916 N N . GLN A 1 1113 ? 4.757 35.665 10.313 1.00 35.06 1113 GLN A N 1
ATOM 8917 C CA . GLN A 1 1113 ? 3.856 34.562 10.666 1.00 35.06 1113 GLN A CA 1
ATOM 8918 C C . GLN A 1 1113 ? 4.523 33.450 11.485 1.00 35.06 1113 GLN A C 1
ATOM 8920 O O . GLN A 1 1113 ? 3.809 32.676 12.099 1.00 35.06 1113 GLN A O 1
ATOM 8925 N N . LEU A 1 1114 ? 5.853 33.335 11.510 1.00 30.95 1114 LEU A N 1
ATOM 8926 C CA . LEU A 1 1114 ? 6.577 32.392 12.375 1.00 30.95 1114 LEU A CA 1
ATOM 8927 C C . LEU A 1 1114 ? 6.911 33.002 13.745 1.00 30.95 1114 LEU A C 1
ATOM 8929 O O . LEU A 1 1114 ? 6.940 32.277 14.738 1.00 30.95 1114 LEU A O 1
ATOM 8933 N N . MET A 1 1115 ? 7.148 34.317 13.815 1.00 31.53 1115 MET A N 1
ATOM 8934 C CA . MET A 1 1115 ? 7.453 35.018 15.069 1.00 31.53 1115 MET A CA 1
ATOM 8935 C C . MET A 1 1115 ? 6.246 35.136 16.007 1.00 31.53 1115 MET A C 1
ATOM 8937 O O . MET A 1 1115 ? 6.440 35.107 17.218 1.00 31.53 1115 MET A O 1
ATOM 8941 N N . ASP A 1 1116 ? 5.021 35.149 15.478 1.00 35.69 1116 ASP A N 1
ATOM 8942 C CA . ASP A 1 1116 ? 3.791 35.134 16.288 1.00 35.69 1116 ASP A CA 1
ATOM 8943 C C . ASP A 1 1116 ? 3.493 33.764 16.951 1.00 35.69 1116 ASP A C 1
ATOM 8945 O O . ASP A 1 1116 ? 2.520 33.635 17.690 1.00 35.69 1116 ASP A O 1
ATOM 8949 N N . PHE A 1 1117 ? 4.308 32.724 16.703 1.00 34.16 1117 PHE A N 1
ATOM 8950 C CA . PHE A 1 1117 ? 4.039 31.335 17.120 1.00 34.16 1117 PHE A CA 1
ATOM 8951 C C . PHE A 1 1117 ? 5.029 30.749 18.143 1.00 34.16 1117 PHE A C 1
ATOM 8953 O O . PHE A 1 1117 ? 4.903 29.574 18.503 1.00 34.16 1117 PHE A O 1
ATOM 8960 N N . VAL A 1 1118 ? 6.017 31.518 18.614 1.00 32.66 1118 VAL A N 1
ATOM 8961 C CA . VAL A 1 1118 ? 7.055 31.023 19.537 1.00 32.66 1118 VAL A CA 1
ATOM 8962 C C . VAL A 1 1118 ? 6.986 31.746 20.885 1.00 32.66 1118 VAL A C 1
ATOM 8964 O O . VAL A 1 1118 ? 7.557 32.817 21.049 1.00 32.66 1118 VAL A O 1
ATOM 8967 N N . ASP A 1 1119 ? 6.356 31.111 21.879 1.00 35.56 1119 ASP A N 1
ATOM 8968 C CA . ASP A 1 1119 ? 6.216 31.649 23.247 1.00 35.56 1119 ASP A CA 1
ATOM 8969 C C . ASP A 1 1119 ? 7.470 31.487 24.139 1.00 35.56 1119 ASP A C 1
ATOM 8971 O O . ASP A 1 1119 ? 7.498 31.975 25.268 1.00 35.56 1119 ASP A O 1
ATOM 8975 N N . GLU A 1 1120 ? 8.548 30.841 23.669 1.00 33.69 1120 GLU A N 1
ATOM 8976 C CA . GLU A 1 1120 ? 9.784 30.684 24.457 1.00 33.69 1120 GLU A CA 1
ATOM 8977 C C . GLU A 1 1120 ? 11.050 31.189 23.734 1.00 33.69 1120 GLU A C 1
ATOM 8979 O O . GLU A 1 1120 ? 11.663 30.467 22.940 1.00 33.69 1120 GLU A O 1
ATOM 8984 N N . PRO A 1 1121 ? 11.560 32.383 24.097 1.00 32.84 1121 PRO A N 1
ATOM 8985 C CA . PRO A 1 1121 ? 12.799 32.944 23.544 1.00 32.84 1121 PRO A CA 1
ATOM 8986 C C . PRO A 1 1121 ? 14.052 32.085 23.804 1.00 32.84 1121 PRO A C 1
ATOM 8988 O O . PRO A 1 1121 ? 15.044 32.170 23.080 1.00 32.84 1121 PRO A O 1
ATOM 8991 N N . ARG A 1 1122 ? 14.026 31.227 24.836 1.00 33.62 1122 ARG A N 1
ATOM 8992 C CA . ARG A 1 1122 ? 15.148 30.344 25.209 1.00 33.62 1122 ARG A CA 1
ATOM 8993 C C . ARG A 1 1122 ? 15.338 29.169 24.249 1.00 33.62 1122 ARG A C 1
ATOM 8995 O O . ARG A 1 1122 ? 16.470 28.717 24.078 1.00 33.62 1122 ARG A O 1
ATOM 9002 N N . ALA A 1 1123 ? 14.265 28.689 23.619 1.00 34.44 1123 ALA A N 1
ATOM 9003 C CA . ALA A 1 1123 ? 14.349 27.642 22.604 1.00 34.44 1123 ALA A CA 1
ATOM 9004 C C . ALA A 1 1123 ? 15.007 28.181 21.325 1.00 34.44 1123 ALA A C 1
ATOM 9006 O O . ALA A 1 1123 ? 15.863 27.511 20.748 1.00 34.44 1123 ALA A O 1
ATOM 9007 N N . LEU A 1 1124 ? 14.694 29.429 20.953 1.00 34.03 1124 LEU A N 1
ATOM 9008 C CA . LEU A 1 1124 ? 15.316 30.110 19.818 1.00 34.03 1124 LEU A CA 1
ATOM 9009 C C . LEU A 1 1124 ? 16.821 30.323 20.038 1.00 34.03 1124 LEU A C 1
ATOM 9011 O O . LEU A 1 1124 ? 17.606 30.049 19.137 1.00 34.03 1124 LEU A O 1
ATOM 9015 N N . LEU A 1 1125 ? 17.240 30.716 21.250 1.00 33.19 1125 LEU A N 1
ATOM 9016 C CA . LEU A 1 1125 ? 18.659 30.910 21.580 1.00 33.19 1125 LEU A CA 1
ATOM 9017 C C . LEU A 1 1125 ? 19.470 29.607 21.463 1.00 33.19 1125 LEU A C 1
ATOM 9019 O O . LEU A 1 1125 ? 20.549 29.608 20.880 1.00 33.19 1125 LEU A O 1
ATOM 9023 N N . LYS A 1 1126 ? 18.919 28.479 21.938 1.00 35.28 1126 LYS A N 1
ATOM 9024 C CA . LYS A 1 1126 ? 19.548 27.149 21.816 1.00 35.28 1126 LYS A CA 1
ATOM 9025 C C . LYS A 1 1126 ? 19.595 26.633 20.381 1.00 35.28 1126 LYS A C 1
ATOM 9027 O O . LYS A 1 1126 ? 20.512 25.900 20.026 1.00 35.28 1126 LYS A O 1
ATOM 9032 N N . ILE A 1 1127 ? 18.604 26.982 19.562 1.00 35.91 1127 ILE A N 1
ATOM 9033 C CA . ILE A 1 1127 ? 18.609 26.676 18.128 1.00 35.91 1127 ILE A CA 1
ATOM 9034 C C . ILE A 1 1127 ? 19.689 27.526 17.446 1.00 35.91 1127 ILE A C 1
ATOM 9036 O O . ILE A 1 1127 ? 20.499 26.997 16.697 1.00 35.91 1127 ILE A O 1
ATOM 9040 N N . MET A 1 1128 ? 19.789 28.814 17.766 1.00 31.11 1128 MET A N 1
ATOM 9041 C CA . MET A 1 1128 ? 20.753 29.726 17.141 1.00 31.11 1128 MET A CA 1
ATOM 9042 C C . MET A 1 1128 ? 22.210 29.463 17.561 1.00 31.11 1128 MET A C 1
ATOM 9044 O O . MET A 1 1128 ? 23.091 29.522 16.706 1.00 31.11 1128 MET A O 1
ATOM 9048 N N . GLU A 1 1129 ? 22.470 29.080 18.818 1.00 34.88 1129 GLU A N 1
ATOM 9049 C CA . GLU A 1 1129 ? 23.791 28.598 19.271 1.00 34.88 1129 GLU A CA 1
ATOM 9050 C C . GLU A 1 1129 ? 24.203 27.297 18.569 1.00 34.88 1129 GLU A C 1
ATOM 9052 O O . GLU A 1 1129 ? 25.384 27.067 18.329 1.00 34.88 1129 GLU A O 1
ATOM 9057 N N . LYS A 1 1130 ? 23.232 26.464 18.174 1.00 32.28 1130 LYS A N 1
ATOM 9058 C CA . LYS A 1 1130 ? 23.476 25.208 17.454 1.00 32.28 1130 LYS A CA 1
ATOM 9059 C C . LYS A 1 1130 ? 23.763 25.406 15.957 1.00 32.28 1130 LYS A C 1
ATOM 9061 O O . LYS A 1 1130 ? 24.290 24.486 15.335 1.00 32.28 1130 LYS A O 1
ATOM 9066 N N . TYR A 1 1131 ? 23.434 26.569 15.381 1.00 32.00 1131 TYR A N 1
ATOM 9067 C CA . TYR A 1 1131 ? 23.505 26.820 13.931 1.00 32.00 1131 TYR A CA 1
ATOM 9068 C C . TYR A 1 1131 ? 24.412 27.995 13.501 1.00 32.00 1131 TYR A C 1
ATOM 9070 O O . TYR A 1 1131 ? 24.377 28.334 12.324 1.00 32.00 1131 TYR A O 1
ATOM 9078 N N . HIS A 1 1132 ? 25.207 28.601 14.403 1.00 34.16 1132 HIS A N 1
ATOM 9079 C CA . HIS A 1 1132 ? 26.220 29.653 14.135 1.00 34.16 1132 HIS A CA 1
ATOM 9080 C C . HIS A 1 1132 ? 25.991 30.491 12.856 1.00 34.16 1132 HIS A C 1
ATOM 9082 O O . HIS A 1 1132 ? 26.706 30.378 11.862 1.00 34.16 1132 HIS A O 1
ATOM 9088 N N . ILE A 1 1133 ? 24.973 31.355 12.886 1.00 32.81 1133 ILE A N 1
ATOM 9089 C CA . ILE A 1 1133 ? 24.618 32.228 11.759 1.00 32.81 1133 ILE A CA 1
ATOM 9090 C C . ILE A 1 1133 ? 25.584 33.429 11.702 1.00 32.81 1133 ILE A C 1
ATOM 9092 O O . ILE A 1 1133 ? 25.808 34.112 12.701 1.00 32.81 1133 ILE A O 1
ATOM 9096 N N . GLY A 1 1134 ? 26.169 33.658 10.522 1.00 31.59 1134 GLY A N 1
ATOM 9097 C CA . GLY A 1 1134 ? 27.287 34.571 10.263 1.00 31.59 1134 GLY A CA 1
ATOM 9098 C C . GLY A 1 1134 ? 27.050 36.082 10.453 1.00 31.59 1134 GLY A C 1
ATOM 9099 O O . GLY A 1 1134 ? 25.944 36.614 10.545 1.00 31.59 1134 GLY A O 1
ATOM 9100 N N . THR A 1 1135 ? 28.174 36.793 10.470 1.00 35.44 1135 THR A N 1
ATOM 9101 C CA . THR A 1 1135 ? 28.498 38.068 11.135 1.00 35.44 1135 THR A CA 1
ATOM 9102 C C . THR A 1 1135 ? 27.942 39.382 10.556 1.00 35.44 1135 THR A C 1
ATOM 9104 O O . THR A 1 1135 ? 28.514 40.437 10.812 1.00 35.44 1135 THR A O 1
ATOM 9107 N N . LYS A 1 1136 ? 26.799 39.412 9.858 1.00 36.88 1136 LYS A N 1
ATOM 9108 C CA . LYS A 1 1136 ? 26.176 40.706 9.453 1.00 36.88 1136 LYS A CA 1
ATOM 9109 C C . LYS A 1 1136 ? 24.744 40.945 9.940 1.00 36.88 1136 LYS A C 1
ATOM 9111 O O . LYS A 1 1136 ? 24.290 42.083 9.928 1.00 36.88 1136 LYS A O 1
ATOM 9116 N N . GLN A 1 1137 ? 24.096 39.936 10.522 1.00 42.16 1137 GLN A N 1
ATOM 9117 C CA . GLN A 1 1137 ? 22.888 40.114 11.348 1.00 42.16 1137 GLN A CA 1
ATOM 9118 C C . GLN A 1 1137 ? 23.216 40.469 12.813 1.00 42.16 1137 GLN A C 1
ATOM 9120 O O . GLN A 1 1137 ? 22.348 40.916 13.561 1.00 42.16 1137 GLN A O 1
ATOM 9125 N N . ALA A 1 1138 ? 24.487 40.353 13.216 1.00 34.78 1138 ALA A N 1
ATOM 9126 C CA . ALA A 1 1138 ? 24.961 40.661 14.565 1.00 34.78 1138 ALA A CA 1
ATOM 9127 C C . ALA A 1 1138 ? 24.773 42.139 14.970 1.00 34.78 1138 ALA A C 1
ATOM 9129 O O . ALA A 1 1138 ? 24.554 42.414 16.145 1.00 34.78 1138 ALA A O 1
ATOM 9130 N N . LEU A 1 1139 ? 24.775 43.080 14.016 1.00 34.38 1139 LEU A N 1
ATOM 9131 C CA . LEU A 1 1139 ? 24.536 44.510 14.277 1.00 34.38 1139 LEU A CA 1
ATOM 9132 C C . LEU A 1 1139 ? 23.076 44.804 14.666 1.00 34.38 1139 LEU A C 1
ATOM 9134 O O . LEU A 1 1139 ? 22.822 45.617 15.554 1.00 34.38 1139 LEU A O 1
ATOM 9138 N N . PHE A 1 1140 ? 22.122 44.083 14.067 1.00 38.94 1140 PHE A N 1
ATOM 9139 C CA . PHE A 1 1140 ? 20.698 44.180 14.404 1.00 38.94 1140 PHE A CA 1
ATOM 9140 C C . PHE A 1 1140 ? 20.432 43.683 15.836 1.00 38.94 1140 PHE A C 1
ATOM 9142 O O . PHE A 1 1140 ? 19.684 44.297 16.597 1.00 38.94 1140 PHE A O 1
ATOM 9149 N N . TYR A 1 1141 ? 21.127 42.618 16.248 1.00 44.72 1141 TYR A N 1
ATOM 9150 C CA . TYR A 1 1141 ? 21.006 42.044 17.590 1.00 44.72 1141 TYR A CA 1
ATOM 9151 C C . TYR A 1 1141 ? 21.887 42.727 18.652 1.00 44.72 1141 TYR A C 1
ATOM 9153 O O . TYR A 1 1141 ? 21.497 42.738 19.818 1.00 44.72 1141 TYR A O 1
ATOM 9161 N N . GLN A 1 1142 ? 23.001 43.377 18.286 1.00 35.69 1142 GLN A N 1
ATOM 9162 C CA . GLN A 1 1142 ? 23.775 44.232 19.203 1.00 35.69 1142 GLN A CA 1
ATOM 9163 C C . GLN A 1 1142 ? 22.964 45.451 19.658 1.00 35.69 1142 GLN A C 1
ATOM 9165 O O . GLN A 1 1142 ? 22.993 45.784 20.842 1.00 35.69 1142 GLN A O 1
ATOM 9170 N N . ALA A 1 1143 ? 22.176 46.062 18.766 1.00 37.09 1143 ALA A N 1
ATOM 9171 C CA . ALA A 1 1143 ? 21.274 47.159 19.122 1.00 37.09 1143 ALA A CA 1
ATOM 9172 C C . ALA A 1 1143 ? 20.132 46.696 20.052 1.00 37.09 1143 ALA A C 1
ATOM 9174 O O . ALA A 1 1143 ? 19.796 47.382 21.020 1.00 37.09 1143 ALA A O 1
ATOM 9175 N N . TYR A 1 1144 ? 19.584 45.499 19.811 1.00 39.91 1144 TYR A N 1
ATOM 9176 C CA . TYR A 1 1144 ? 18.519 44.908 20.631 1.00 39.91 1144 TYR A CA 1
ATOM 9177 C C . TYR A 1 1144 ? 19.023 44.472 22.024 1.00 39.91 1144 TYR A C 1
ATOM 9179 O O . TYR A 1 1144 ? 18.368 44.716 23.041 1.00 39.91 1144 TYR A O 1
ATOM 9187 N N . ALA A 1 1145 ? 20.235 43.910 22.100 1.00 37.34 1145 ALA A N 1
ATOM 9188 C CA . ALA A 1 1145 ? 20.891 43.533 23.352 1.00 37.34 1145 ALA A CA 1
ATOM 9189 C C . ALA A 1 1145 ? 21.287 44.756 24.203 1.00 37.34 1145 ALA A C 1
ATOM 9191 O O . ALA A 1 1145 ? 21.083 44.737 25.420 1.00 37.34 1145 ALA A O 1
ATOM 9192 N N . LEU A 1 1146 ? 21.760 45.852 23.588 1.00 35.81 1146 LEU A N 1
ATOM 9193 C CA . LEU A 1 1146 ? 22.059 47.107 24.298 1.00 35.81 1146 LEU A CA 1
ATOM 9194 C C . LEU A 1 1146 ? 20.808 47.699 24.970 1.00 35.81 1146 LEU A C 1
ATOM 9196 O O . LEU A 1 1146 ? 20.880 48.249 26.073 1.00 35.81 1146 LEU A O 1
ATOM 9200 N N . HIS A 1 1147 ? 19.645 47.560 24.326 1.00 38.78 1147 HIS A N 1
ATOM 9201 C CA . HIS A 1 1147 ? 18.385 48.093 24.839 1.00 38.78 1147 HIS A CA 1
ATOM 9202 C C . HIS A 1 1147 ? 17.796 47.238 25.975 1.00 38.78 1147 HIS A C 1
ATOM 9204 O O . HIS A 1 1147 ? 17.234 47.780 26.932 1.00 38.78 1147 HIS A O 1
ATOM 9210 N N . PHE A 1 1148 ? 17.999 45.916 25.924 1.00 38.50 1148 PHE A N 1
ATOM 9211 C CA . PHE A 1 1148 ? 17.591 44.977 26.975 1.00 38.50 1148 PHE A CA 1
ATOM 9212 C C . PHE A 1 1148 ? 18.465 45.097 28.240 1.00 38.50 1148 PHE A C 1
ATOM 9214 O O . PHE A 1 1148 ? 17.966 44.972 29.360 1.00 38.50 1148 PHE A O 1
ATOM 9221 N N . VAL A 1 1149 ? 19.754 45.430 28.091 1.00 37.31 1149 VAL A N 1
ATOM 9222 C CA . VAL A 1 1149 ? 20.664 45.722 29.218 1.00 37.31 1149 VAL A CA 1
ATOM 9223 C C . VAL A 1 1149 ? 20.276 47.024 29.937 1.00 37.31 1149 VAL A C 1
ATOM 9225 O O . VAL A 1 1149 ? 20.292 47.060 31.169 1.00 37.31 1149 VAL A O 1
ATOM 9228 N N . LYS A 1 1150 ? 19.813 48.058 29.213 1.00 34.50 1150 LYS A N 1
ATOM 9229 C CA . LYS A 1 1150 ? 19.248 49.282 29.825 1.00 34.50 1150 LYS A CA 1
ATOM 9230 C C . LYS A 1 1150 ? 17.983 49.000 30.649 1.00 34.50 1150 LYS A C 1
ATOM 9232 O O . LYS A 1 1150 ? 17.867 49.496 31.767 1.00 34.50 1150 LYS A O 1
ATOM 9237 N N . LEU A 1 1151 ? 17.084 48.142 30.160 1.00 36.56 1151 LEU A N 1
ATOM 9238 C CA . LEU A 1 1151 ? 15.867 47.729 30.884 1.00 36.56 1151 LEU A CA 1
ATOM 9239 C C . LEU A 1 1151 ? 16.169 46.867 32.122 1.00 36.56 1151 LEU A C 1
ATOM 9241 O O . LEU A 1 1151 ? 15.497 46.985 33.148 1.00 36.56 1151 LEU A O 1
ATOM 9245 N N . LYS A 1 1152 ? 17.221 46.041 32.072 1.00 33.81 1152 LYS A N 1
ATOM 9246 C CA . LYS A 1 1152 ? 17.673 45.234 33.218 1.00 33.81 1152 LYS A CA 1
ATOM 9247 C C . LYS A 1 1152 ? 18.332 46.085 34.317 1.00 33.81 1152 LYS A C 1
ATOM 9249 O O . LYS A 1 1152 ? 18.204 45.744 35.492 1.00 33.81 1152 LYS A O 1
ATOM 9254 N N . ASN A 1 1153 ? 18.970 47.202 33.954 1.00 32.97 1153 ASN A N 1
ATOM 9255 C CA . ASN A 1 1153 ? 19.541 48.162 34.908 1.00 32.97 1153 ASN A CA 1
ATOM 9256 C C . ASN A 1 1153 ? 18.469 49.030 35.599 1.00 32.97 1153 ASN A C 1
ATOM 9258 O O . ASN A 1 1153 ? 18.569 49.251 36.804 1.00 32.97 1153 ASN A O 1
ATOM 9262 N N . LEU A 1 1154 ? 17.384 49.396 34.905 1.00 34.06 1154 LEU A N 1
ATOM 9263 C CA . LEU A 1 1154 ? 16.208 50.056 35.507 1.00 34.06 1154 LEU A CA 1
ATOM 9264 C C . LEU A 1 1154 ? 15.474 49.162 36.528 1.00 34.06 1154 LEU A C 1
ATOM 9266 O O . LEU A 1 1154 ? 14.992 49.640 37.554 1.00 34.06 1154 LEU A O 1
ATOM 9270 N N . ARG A 1 1155 ? 15.463 47.841 36.301 1.00 32.16 1155 ARG A N 1
ATOM 9271 C CA . ARG A 1 1155 ? 14.908 46.840 37.234 1.00 32.16 1155 ARG A CA 1
ATOM 9272 C C . ARG A 1 1155 ? 15.801 46.563 38.455 1.00 32.16 1155 ARG A C 1
ATOM 9274 O O . ARG A 1 1155 ? 15.331 45.984 39.431 1.00 32.16 1155 ARG A O 1
ATOM 9281 N N . ARG A 1 1156 ? 17.088 46.934 38.400 1.00 32.50 1156 ARG A N 1
ATOM 9282 C CA . ARG A 1 1156 ? 18.030 46.844 39.533 1.00 32.50 1156 ARG A CA 1
ATOM 9283 C C . ARG A 1 1156 ? 18.026 48.108 40.397 1.00 32.50 1156 ARG A C 1
ATOM 9285 O O . ARG A 1 1156 ? 18.166 47.983 41.606 1.00 32.50 1156 ARG A O 1
ATOM 9292 N N . GLN A 1 1157 ? 17.791 49.288 39.820 1.00 33.69 1157 GLN A N 1
ATOM 9293 C CA . GLN A 1 1157 ? 17.684 50.543 40.583 1.00 33.69 1157 GLN A CA 1
ATOM 9294 C C . GLN A 1 1157 ? 16.397 50.655 41.417 1.00 33.69 1157 GLN A C 1
ATOM 9296 O O . GLN A 1 1157 ? 16.395 51.343 42.428 1.00 33.69 1157 GLN A O 1
ATOM 9301 N N . THR A 1 1158 ? 15.334 49.931 41.063 1.00 34.62 1158 THR A N 1
ATOM 9302 C CA . THR A 1 1158 ? 14.051 49.920 41.798 1.00 34.62 1158 THR A CA 1
ATOM 9303 C C . THR A 1 1158 ? 13.980 48.891 42.934 1.00 34.62 1158 THR A C 1
ATOM 9305 O O . THR A 1 1158 ? 13.018 48.889 43.690 1.00 34.62 1158 THR A O 1
ATOM 9308 N N . LYS A 1 1159 ? 15.002 48.036 43.099 1.00 32.53 1159 LYS A N 1
ATOM 9309 C CA . LYS A 1 1159 ? 15.095 47.048 44.196 1.00 32.53 1159 LYS A CA 1
ATOM 9310 C C . LYS A 1 1159 ? 16.100 47.416 45.300 1.00 32.53 1159 LYS A C 1
ATOM 9312 O O . LYS A 1 1159 ? 16.313 46.614 46.202 1.00 32.53 1159 LYS A O 1
ATOM 9317 N N . CYS A 1 1160 ? 16.710 48.604 45.246 1.00 29.23 1160 CYS A N 1
ATOM 9318 C CA . CYS A 1 1160 ? 17.737 49.051 46.199 1.00 29.23 1160 CYS A CA 1
ATOM 9319 C C . CYS A 1 1160 ? 17.391 50.377 46.897 1.00 29.23 1160 CYS A C 1
ATOM 9321 O O . CYS A 1 1160 ? 18.251 51.237 47.062 1.00 29.23 1160 CYS A O 1
ATOM 9323 N N . THR A 1 1161 ? 16.155 50.522 47.362 1.00 34.56 1161 THR A N 1
ATOM 9324 C CA . THR A 1 1161 ? 15.790 51.455 48.435 1.00 34.56 1161 THR A CA 1
ATOM 9325 C C . THR A 1 1161 ? 14.726 50.774 49.293 1.00 34.56 1161 THR A C 1
ATOM 9327 O O . THR A 1 1161 ? 13.794 50.193 48.750 1.00 34.56 1161 THR A O 1
ATOM 9330 N N . ILE A 1 1162 ? 14.863 50.872 50.624 1.00 29.11 1162 ILE A N 1
ATOM 9331 C CA . ILE A 1 1162 ? 14.030 50.241 51.672 1.00 29.11 1162 ILE A CA 1
ATOM 9332 C C . ILE A 1 1162 ? 14.453 48.761 51.885 1.00 29.11 1162 ILE A C 1
ATOM 9334 O O . ILE A 1 1162 ? 13.985 47.865 51.203 1.00 29.11 1162 ILE A O 1
ATOM 9338 N N . TRP A 1 1163 ? 15.411 48.402 52.744 1.00 27.84 1163 TRP A N 1
ATOM 9339 C CA . TRP A 1 1163 ? 15.539 48.722 54.170 1.00 27.84 1163 TRP A CA 1
ATOM 9340 C C . TRP A 1 1163 ? 17.006 48.883 54.596 1.00 27.84 1163 TRP A C 1
ATOM 9342 O O . TRP A 1 1163 ? 17.917 48.305 54.006 1.00 27.84 1163 TRP A O 1
ATOM 9352 N N . GLY A 1 1164 ? 17.221 49.692 55.632 1.00 26.05 1164 GLY A N 1
ATOM 9353 C CA . GLY A 1 1164 ? 18.534 49.967 56.197 1.00 26.05 1164 GLY A CA 1
ATOM 9354 C C . GLY A 1 1164 ? 19.234 48.769 56.855 1.00 26.05 1164 GLY A C 1
ATOM 9355 O O . GLY A 1 1164 ? 18.628 47.762 57.208 1.00 26.05 1164 GLY A O 1
ATOM 9356 N N . SER A 1 1165 ? 20.535 49.005 57.065 1.00 26.33 1165 SER A N 1
ATOM 9357 C CA . SER A 1 1165 ? 21.514 48.342 57.950 1.00 26.33 1165 SER A CA 1
ATOM 9358 C C . SER A 1 1165 ? 22.042 46.933 57.608 1.00 26.33 1165 SER A C 1
ATOM 9360 O O . SER A 1 1165 ? 21.472 45.941 58.035 1.00 26.33 1165 SER A O 1
ATOM 9362 N N . LYS A 1 1166 ? 23.195 46.939 56.892 1.00 28.69 1166 LYS A N 1
ATOM 9363 C CA . LYS A 1 1166 ? 24.526 46.267 57.078 1.00 28.69 1166 LYS A CA 1
ATOM 9364 C C . LYS A 1 1166 ? 24.599 44.837 57.687 1.00 28.69 1166 LYS A C 1
ATOM 9366 O O . LYS A 1 1166 ? 23.825 44.577 58.595 1.00 28.69 1166 LYS A O 1
ATOM 9371 N N . PRO A 1 1167 ? 25.618 43.975 57.381 1.00 35.12 1167 PRO A N 1
ATOM 9372 C CA . PRO A 1 1167 ? 26.974 44.288 56.865 1.00 35.12 1167 PRO A CA 1
ATOM 9373 C C . PRO A 1 1167 ? 27.607 43.301 55.829 1.00 35.12 1167 PRO A C 1
ATOM 9375 O O . PRO A 1 1167 ? 27.083 42.221 55.579 1.00 35.12 1167 PRO A O 1
ATOM 9378 N N . LYS A 1 1168 ? 28.828 43.680 55.396 1.00 26.19 1168 LYS A N 1
ATOM 9379 C CA . LYS A 1 1168 ? 29.901 42.964 54.658 1.00 26.19 1168 LYS A CA 1
ATOM 9380 C C . LYS A 1 1168 ? 29.810 42.859 53.138 1.00 26.19 1168 LYS A C 1
ATOM 9382 O O . LYS A 1 1168 ? 28.913 42.168 52.620 1.00 26.19 1168 LYS A O 1
#

pLDDT: mean 70.09, std 21.3, range [21.61, 93.44]

Organism: Thalictrum thalictroides (NCBI:txid46969)

Sequence (1168 aa):
MKKRKMTMSDKVGIDRISELPDHIIIHHIFPFLDIKVIVQASILSNRWRYLWKSTPYLNFHLNQCPRTKKRINKSRFSTFVDRVLSLRDCVDIHTFSLHSKEILDTSRICTWLLIALRWNVENVFLDVDSSFNFGLPHNLFTLDNVQRLKLRFLSSSGMSKVLLPNSICSNSMIKSLELKLVKLPNGNSNGELVFSFPVLEDLVIGSCSHSHLSKFTISAPLLERLELSHPFQAGFGPTELNICTPKLKFLVYRGPIYGNYSFENLSQLFSAEIYIWEKVLIVEKEVFDQCIANILEGIHNVKKLAIPSGLVKAIAASPYMMGLLPGVFRNLRYTKLIDWTGDLCIQTITTFLEKLPQIGTFVWSKSAKIECHSRLTDMIDLFVNSIVIFLDMDTMCSFCLLHFLSSDLNKVQNQIHKQFVGKAGKIDSVTDSNEGYLILPHDFKQNLQNPSRESEILSFCKLGFLYEAIKLLNSTNPREISVKPVIYASLFQTCIKAHSFNHGLQLHSQVIKSGLDFDRFVGNSLLSMYFKLGFKFSETRKVFDNLFEKDVISWTSMISGYVRADKPKDSIEMFWKMLEFGIEPNAFTLSAVIKACSEIGDLRLGVCFHGLAFGRGFDSNYIVSALIDMYGRHDRIEECRRLFDEMPEPDAVCWTTVISALTQNDRFKEALGLFYFMHRAYRLFPDGFTFGTILTACGNLARMKQGKEVHAKVITSGNCGNLVVESSLLDMYGKCGLVEDSRRVYDRMQNKNVVSRCALLGAYCQNGDFKPVLILFREMEMNDMYCFGTLIRACAGLAVVRQGKEVHCQYLRKGGCGDVIVESALVDLYAKCGYINYAQRIFLGLPARNLITWNTMIRGFAQNGNAGEALSMFNEMVNQGTKPDYITFIAVLFACSHSGLVDQGREYFKIMDEVYKINAGIEHYSCMVDLLGRAGFIEEAEDLLGKSVYRDDLSLWGALLGACTSYSNLHVAERIAKKMMELDPKHHLSYVFLANIYKALGQWDDAEILRKLMKDRGVQKIPGQSWIDIKNEGSYLDTDNSGFFQNSDFRDKELQRQRPSSPMASGNQEDEESLLPQLLKEKLPRILQKYVQAFQADPRYHNDLRYVRVWIQLMDFVDEPRALLKIMEKYHIGTKQALFYQAYALHFVKLKNLRRQTKCTIWGSKPK

Secondary structure (DSSP, 8-state):
-------S-S-----SGGGS-HHHIIIIIGGGS-HHHHHHHHHH-SSSTTGGGG-SEEEEEE---TT---PPPHHHHHHHHHHHHHS--S---SEEEEEEEEEE-HHHHHHHHHHHHHTT--EEEEEEEESS-EEPPTHHHH-TT--EEEEEEE-TTS---EEPPGGGGB----SEEEEES-B----STTSEEEEB-SS--EEEEEEEB-SS-SEEEEE-TT--EEEEEEEE-TT---SEEEEE-TT--EEEEES---SEEEEE--TT--EEEEE-----SS--HHHHHHHHHHHHHHTTT-SEEEEEHHHHHHHHH-HHHHHHHHHHTTT--EEEEES--TTS-HHHHHHHHHT-TT--EEEE---S-----SSHHHHHHH--SS-EEEEPGGG--HHHHHHHHHS-HHHHHHHHHHHHTT-SS-----------PPPPPTTSSSSSS---HHHHHHHHHHHT-HHHHHHHHHTS-HHHHTT-HHHHHHHHHHHHHTT-HHHHHHHHHHHHHHTGGG-HHHHHHHHHHHHHH-S-HHHHHHHHHT-SS--HHHHHHHHHHHHHTT-HHHHHHHHHHHHHTTPPP-HHHHHHHHHHHHHHT-HHHHHHHHHHHHHTT---HHHHHHHHHHHHHTT-HHHHHHHHHT-SS--HHHHHHHHHHHHHTT-HHHHHHHHHHHHHHS-PPPPHHHHHHHHHHHHHTT-HHHHHHHHHHHHHTT-TT-HHHHHHHHHHHHHTT-HHHHHHHHHH-SS--HHHHHHHHHHHHHTT-HHHHHHHHHH-----STTHHHHHHHHHHTT-HHHHHHHHHHHHHTT----HHHHHHHHHHHHHTT-HHHHHHHHHH-SS--HHHHHHHHHHHHHTT-HHHHHHHHHHHHHTTPPP-HHHHHHHHHHHHHHT-HHHHHHHHHHHHHTT-----HHHHHHHHHHHHHHT-HHHHHHHHHTSTTTT-HHHHHHHHHHHHHHT-HHHHHHHHHHHHHH-TT-HHHHHHHHHHHHHTT-HHHHHHHHHHHHHTTPPPPPP------SS---------------------------------------SS-HHHHHHHHHHHHHHHHHHHHHTT-GGGTTTHHHHHHHHHHHTT---HHHHHHHHHHH---TTSHHHHHHHHHHHHHHHHHHHHTTSSS------

Radius of gyration: 41.09 Å; Cα contacts (8 Å, |Δi|>4): 1571; chains: 1; bounding box: 104×95×117 Å

Nearest PDB structures (foldseek):
  5iww-assembly1_D  TM=8.545E-01  e=1.156E-15  unidentified
  8any-assembly1_A5  TM=3.007E-01  e=5.428E-07  Homo sapiens
  4rg6-assembly1_A  TM=4.389E-01  e=1.609E-03  Homo sapiens
  8tar-assembly1_U  TM=4.377E-01  e=6.609E-03  Homo sapiens
  8pkp-assembly1_V  TM=3.925E-01  e=1.033E-02  Homo sapiens

Foldseek 3Di:
DDDDDDDDDDDDPPPVVLVDDLCCCQPPPVQVDALVVVQVVQCVDPRRNPSSLQRLHHAQDLDDDPPDPDRDDLVVSLVVLVVSLVSHDLAAHAEHEHADPDAHDPVSVQVSVVSNVVRLYAEYYYHHEHDAADEHDLSCQVPASHAYDADHYDDPPLAQRYEYDLSNQDDYNHQEYHAESHEYYQDDPVLEGEREYARHAYYHAYSYEYDHHQEYEYAYANHAEYAYHQNYHPPDDHQEAEYAYQNHAEEEHAHEDDHAYAQPNPQNHAEYEHHYDDDDDDDDLVRVVVNVLRVLQNQQQYQEYEYELVVLVSLLVDPVSLVCCLVRPVNHAEYEYEEDDVPRDLVSVLSSVVSVQRHQEYEYDYDDDDDDPPCVVVNVVSPPPRYDYDDDPPDDDPVVVVVVVPDDPPPVVVVVVVVVVPPPDDDDDDDDDDDDDDDDPPPPPPDDDDDDLLVVLLVCLVVLVLVVSVVSVVPDDCVVPLPDLVSLLSSLVSCLVVLPVPVLVVSVVSCVVSVVLQPPSNLLSNLVSCLRNNPDVVVSVVSLVSRPDQALSSLLCNLLSCVVVLNLVVSVVSVVVCVVVVYDHDLSSLLSNLLSCLSVVPVVVNVVSVCVCVVVPNLDLSSLLSSLSSCLSNVNLVVSVVSLVPDPDHDLSSLLSNLQSCLVNLVLVVSLVSVVCCCPPVVDQHDLSSLLSNLLSLLVVLPPVVNVVSVVSCVVSVVPQVPSNLLSNLLSCLSNLNLVSSVVSQVPHPDDDVSSVLSSLSSCLVNLNLPVNVVSVVVDPDDDLVSLLSNLSSLLSVLPVVSNVVSVVVCVVNVNDQPQSNLLSNLSSCLSNLNLVVSVVSLVVHPDDAQSSLLSNLLSCLVNLNLVVSVVSVVVCVVVVNDDDPSSLLSNLSSCLSNLVLVVNVVSVVCCCPPVVHDDDPSSLLSNLSSCLQNVVLVVNLVVLVPDPCVLPLVSLLSSLVSCLVVLPLVSNVVSLVSSCVSPVQDPSSLVSNLSSCVVVVNNVVSVVSVVSCVVSVHDDDDDDDDDPDPDDDDDDDDDPDDDDDDDDDDDDDDDDDDDDDDDDDDDDDDDPPDPVVVCVPVVVVVVVVVVVVVVVDPPCPPCVVVVVVVVVVVVPDPDPVVVVVVCVVPVDDDPCVVVVVVVVVVVVVVVVVVVVVVPDDDDDDDD

InterPro domains:
  IPR002885 Pentatricopeptide repeat [PF01535] (624-648)
  IPR002885 Pentatricopeptide repeat [PF01535] (653-680)
  IPR002885 Pentatricopeptide repeat [PF01535] (727-754)
  IPR002885 Pentatricopeptide repeat [PF01535] (758-783)
  IPR002885 Pentatricopeptide repeat [PF01535] (924-947)
  IPR002885 Pentatricopeptide repeat [PF13041] (550-598)
  IPR002885 Pentatricopeptide repeat [PF13041] (850-897)
  IPR002885 Pentatricopeptide repeat [PS51375] (551-585)
  IPR002885 Pentatricopeptide repeat [PS51375] (722-756)
  IPR002885 Pentatricopeptide repeat [PS51375] (850-884)
  IPR002885 Pentatricopeptide repeat [TIGR00756] (553-587)
  IPR002885 Pentatricopeptide repeat [TIGR00756] (624-648)
  IPR002885 Pentatricopeptide repeat [TIGR00756] (653-687)
  IPR002885 Pentatricopeptide repeat [TIGR00756] (728-755)
  IPR002885 Pentatricopeptide repeat [TIGR00756] (852-885)
  IPR011990 Tetratricopeptide-like helical domain superfamily [G3DSA:1.25.40.10] (453-612)
  IPR011990 Tetratricopeptide-like helical domain superfamily [G3DSA:1.25.40.10] (615-759)
  IPR011990 Tetratricopeptide-like helical domain superfamily [G3DSA:1.25.40.10] (760-917)
  IPR011990 Tetratricopeptide-like helical domain superfamily [G3DSA:1.25.40.10] (918-1042)
  IPR011990 Tetratricopeptide-like helical domain superfamily [SSF48452] (649-1007)

Solvent-accessible surface area (backbone atoms only — not comparable to full-atom values): 65800 Å² total; per-residue (Å²): 144,81,89,77,90,77,83,93,84,73,88,72,76,76,63,64,69,82,72,55,58,68,66,53,47,45,71,69,50,42,66,82,43,46,42,68,58,48,47,53,57,20,62,76,32,88,87,38,48,64,54,63,32,63,41,28,45,43,33,46,73,61,73,79,63,94,86,49,98,67,80,78,57,67,68,60,52,54,51,48,54,54,49,55,69,71,68,40,50,104,53,57,27,54,32,44,34,42,38,28,87,54,73,47,66,65,72,54,54,47,51,52,49,54,53,43,56,75,27,57,32,25,30,43,38,40,37,37,18,63,84,63,70,47,68,66,64,67,63,74,34,63,41,70,54,31,35,34,43,34,43,34,39,58,52,97,79,76,60,45,45,40,42,46,59,71,56,72,34,52,71,33,52,35,30,32,44,34,45,28,28,33,18,53,48,55,44,48,102,80,12,42,36,57,43,41,28,78,54,22,33,36,44,35,36,20,45,18,33,68,86,52,47,36,31,41,35,42,44,21,66,47,20,33,36,42,36,34,51,28,47,43,42,94,92,56,59,37,46,27,39,38,42,41,25,51,45,22,32,37,43,36,41,33,40,70,79,62,51,52,38,44,37,42,62,32,74,48,26,41,36,40,36,47,39,63,52,95,66,95,71,91,66,60,71,64,59,51,53,52,25,52,47,38,43,49,58,25,52,26,54,22,34,33,42,33,38,33,40,67,48,50,52,55,40,61,71,33,72,69,53,55,64,43,45,53,73,27,45,67,56,28,32,35,41,32,42,35,59,56,55,91,85,61,54,68,66,50,54,48,58,55,48,70,46,43,85,61,43,48,33,42,35,51,48,85,76,67,94,77,94,70,86,78,60,58,62,63,52,59,74,68,57,80,69,78,51,49,72,52,73,66,75,92,74,73,60,78,68,58,62,54,53,70,75,70,66,55,75,71,54,58,57,52,52,56,58,58,57,65,74,72,67,86,70,89,84,82,87,85,89,82,88,84,89,80,91,80,86,72,78,84,82,73,78,82,79,71,84,82,72,54,74,64,57,52,38,54,48,28,33,75,74,59,40,55,67,62,26,51,53,52,55,74,74,45,62,66,89,80,56,49,83,50,56,69,58,57,25,44,46,31,54,25,27,55,76,65,70,36,54,69,63,44,52,54,50,51,56,49,32,58,74,45,63,40,50,65,36,57,63,28,41,46,30,49,50,50,33,37,67,76,62,48,95,50,70,69,58,40,50,52,53,56,70,67,38,70,60,78,51,67,65,50,52,34,52,49,28,44,42,26,40,76,67,78,34,30,67,62,16,48,53,47,51,52,52,38,49,76,72,70,48,74,80,51,66,71,38,50,27,37,46,36,43,18,25,44,74,70,69,41,62,71,62,35,50,53,50,50,51,53,36,54,75,70,69,52,80,50,67,69,42,52,32,28,47,24,41,28,30,23,75,68,72,36,53,67,60,27,48,49,62,58,71,70,44,92,77,74,49,70,66,39,53,37,30,52,35,42,25,29,42,75,65,74,38,29,68,58,28,52,50,50,53,53,43,45,42,70,75,69,64,54,79,78,51,62,65,41,49,22,49,50,27,44,29,25,14,78,68,47,36,59,67,61,39,50,54,51,50,52,46,39,56,78,68,65,52,65,88,39,64,62,32,55,28,21,47,22,35,17,28,13,58,44,66,36,46,69,61,16,50,56,52,60,76,67,48,91,71,82,54,69,66,42,48,43,26,46,41,43,18,31,44,75,70,67,46,30,68,63,42,60,53,53,49,74,75,45,92,76,86,70,74,80,51,50,37,52,51,31,43,23,24,23,76,67,42,38,58,69,62,34,50,52,55,50,53,52,40,46,76,72,69,57,72,91,50,61,68,42,52,37,25,48,30,41,22,27,19,62,48,71,39,48,74,59,16,50,53,53,61,70,66,49,94,69,82,53,72,67,45,53,38,41,50,25,32,26,28,18,78,70,64,38,28,72,59,17,53,49,50,49,53,51,40,48,75,72,70,47,80,82,51,80,65,39,51,40,26,52,31,42,12,22,31,70,64,59,39,58,70,62,33,54,49,53,61,47,42,36,41,75,76,68,66,43,81,84,49,73,67,46,50,43,28,50,33,50,22,27,23,76,67,66,42,47,70,59,37,51,51,55,39,67,75,39,96,61,58,81,47,63,66,56,55,48,53,40,46,54,31,35,63,78,66,76,49,62,72,61,39,51,52,52,32,51,52,43,42,71,75,40,73,62,55,45,62,43,57,52,50,50,30,51,42,30,47,76,72,68,39,57,66,62,26,50,53,47,52,49,53,35,55,77,64,69,39,65,82,77,82,87,86,81,90,77,89,61,88,79,74,93,73,89,79,85,86,79,88,87,75,91,85,83,89,80,89,80,90,84,81,91,80,89,82,80,87,82,82,88,86,92,82,89,84,89,82,84,84,86,85,69,67,67,66,53,59,51,65,64,50,50,58,60,52,52,51,56,52,50,55,61,55,72,73,47,91,87,54,76,80,54,57,62,58,53,53,54,48,55,66,51,62,80,70,63,94,51,73,67,60,53,51,58,51,46,72,73,59,72,77,68,89,74,60,53,64,65,49,51,57,52,51,56,54,51,51,53,55,54,50,58,62,53,65,72,72,73,71,89,79,87,82,86,87,136

Mean predicted aligned error: 22.77 Å